Protein AF-0000000066030160 (afdb_homodimer)

Organism: Mycoplasma pneumoniae (strain ATCC 29342 / M129 / Subtype 1) (NCBI:txid272634)

InterPro domains:
  IPR013785 Aldolase-type TIM barrel [G3DSA:3.20.20.70] (167-427)
  IPR016471 Nicotinamide phosphoribosyl transferase [NF006629] (10-442)
  IPR016471 Nicotinamide phosphoribosyl transferase [PIRSF005943] (7-440)
  IPR016471 Nicotinamide phosphoribosyl transferase [PTHR43816] (10-441)
  IPR036068 Nicotinate phosphoribosyltransferase-like, C-terminal [SSF51690] (199-441)
  IPR041525 Nicotinate/nicotinamide phosphoribosyltransferase [PF04095] (201-445)

Radius of gyration: 29.23 Å; Cα contacts (8 Å, |Δi|>4): 1887; chains: 2; bounding box: 65×84×78 Å

Nearest PDB structures (foldseek):
  7enq-assembly1_A  TM=8.597E-01  e=4.555E-34  Homo sapiens
  8dsm-assembly2_C  TM=8.548E-01  e=3.327E-33  Homo sapiens
  2h3b-assembly1_B  TM=8.710E-01  e=1.580E-32  Mus musculus
  4o16-assembly1_A-2  TM=8.587E-01  e=4.885E-32  Homo sapiens
  6peb-assembly2_D  TM=8.563E-01  e=3.734E-32  Homo sapiens

Structure (mmCIF, N/CA/C/O backbone):
data_AF-0000000066030160-model_v1
#
loop_
_entity.id
_entity.type
_entity.pdbx_description
1 polymer 'Nicotinamide phosphoribosyltransferase'
#
loop_
_atom_site.group_PDB
_atom_site.id
_atom_site.type_symbol
_atom_site.label_atom_id
_atom_site.label_alt_id
_atom_site.label_comp_id
_atom_site.label_asym_id
_atom_site.label_entity_id
_atom_site.label_seq_id
_atom_site.pdbx_PDB_ins_code
_atom_site.Cartn_x
_atom_site.Cartn_y
_atom_site.Cartn_z
_atom_site.occupancy
_atom_site.B_iso_or_equiv
_atom_site.auth_seq_id
_atom_site.auth_comp_id
_atom_site.auth_asym_id
_atom_site.auth_atom_id
_atom_site.pdbx_PDB_model_num
ATOM 1 N N . MET A 1 1 ? 19.469 -4.781 -12.836 1 80.25 1 MET A N 1
ATOM 2 C CA . MET A 1 1 ? 19.234 -3.354 -13.031 1 80.25 1 MET A CA 1
ATOM 3 C C . MET A 1 1 ? 17.922 -2.918 -12.383 1 80.25 1 MET A C 1
ATOM 5 O O . MET A 1 1 ? 16.922 -3.625 -12.469 1 80.25 1 MET A O 1
ATOM 9 N N . VAL A 1 2 ? 17.984 -1.809 -11.648 1 89.19 2 VAL A N 1
ATOM 10 C CA . VAL A 1 2 ? 16.828 -1.254 -10.953 1 89.19 2 VAL A CA 1
ATOM 11 C C . VAL A 1 2 ? 15.961 -0.48 -11.938 1 89.19 2 VAL A C 1
ATOM 13 O O . VAL A 1 2 ? 16.469 0.258 -12.789 1 89.19 2 VAL A O 1
ATOM 16 N N . GLN A 1 3 ? 14.656 -0.771 -11.961 1 91.5 3 GLN A N 1
ATOM 17 C CA . GLN A 1 3 ? 13.688 -0.109 -12.828 1 91.5 3 GLN A CA 1
ATOM 18 C C . GLN A 1 3 ? 12.578 0.547 -12.016 1 91.5 3 GLN A C 1
ATOM 20 O O . GLN A 1 3 ? 12.023 -0.068 -11.102 1 91.5 3 GLN A O 1
ATOM 25 N N . THR A 1 4 ? 12.297 1.846 -12.32 1 92.31 4 THR A N 1
ATOM 26 C CA . THR A 1 4 ? 11.156 2.51 -11.695 1 92.31 4 THR A CA 1
ATOM 27 C C . THR A 1 4 ? 9.883 2.285 -12.508 1 92.31 4 THR A C 1
ATOM 29 O O . THR A 1 4 ? 9.953 2.014 -13.711 1 92.31 4 THR A O 1
ATOM 32 N N . PRO A 1 5 ? 8.703 2.404 -11.867 1 91.31 5 PRO A N 1
ATOM 33 C CA . PRO A 1 5 ? 7.434 2.193 -12.57 1 91.31 5 PRO A CA 1
ATOM 34 C C . PRO A 1 5 ? 7.262 3.119 -13.773 1 91.31 5 PRO A C 1
ATOM 36 O O . PRO A 1 5 ? 6.637 2.736 -14.766 1 91.31 5 PRO A O 1
ATOM 39 N N . SER A 1 6 ? 7.828 4.293 -13.711 1 92.25 6 SER A N 1
ATOM 40 C CA . SER A 1 6 ? 7.633 5.266 -14.781 1 92.25 6 SER A CA 1
ATOM 41 C C . SER A 1 6 ? 8.375 4.844 -16.047 1 92.25 6 SER A C 1
ATOM 43 O O . SER A 1 6 ? 8.094 5.355 -17.141 1 92.25 6 SER A O 1
ATOM 45 N N . GLU A 1 7 ? 9.289 3.924 -15.961 1 94.38 7 GLU A N 1
ATOM 46 C CA . GLU A 1 7 ? 10.102 3.477 -17.094 1 94.38 7 GLU A CA 1
ATOM 47 C C . GLU A 1 7 ? 9.398 2.363 -17.859 1 94.38 7 GLU A C 1
ATOM 49 O O . GLU A 1 7 ? 9.859 1.965 -18.938 1 94.38 7 GLU A O 1
ATOM 54 N N . ILE A 1 8 ? 8.297 1.891 -17.391 1 95.31 8 ILE A N 1
ATOM 55 C CA . ILE A 1 8 ? 7.566 0.798 -18.031 1 95.31 8 ILE A CA 1
ATOM 56 C C . ILE A 1 8 ? 6.551 1.363 -19.016 1 95.31 8 ILE A C 1
ATOM 58 O O . ILE A 1 8 ? 5.875 2.352 -18.719 1 95.31 8 ILE A O 1
ATOM 62 N N . ASN A 1 9 ? 6.461 0.752 -20.172 1 96.25 9 ASN A N 1
ATOM 63 C CA . ASN A 1 9 ? 5.52 1.17 -21.203 1 96.25 9 ASN A CA 1
ATOM 64 C C . ASN A 1 9 ? 4.078 1.121 -20.719 1 96.25 9 ASN A C 1
ATOM 66 O O . ASN A 1 9 ? 3.65 0.12 -20.141 1 96.25 9 ASN A O 1
ATOM 70 N N . THR A 1 10 ? 3.324 2.172 -20.969 1 96.56 10 THR A N 1
ATOM 71 C CA . THR A 1 10 ? 1.976 2.324 -20.438 1 96.56 10 THR A CA 1
ATOM 72 C C . THR A 1 10 ? 1.054 1.236 -20.984 1 96.56 10 THR A C 1
ATOM 74 O O . THR A 1 10 ? 0.198 0.722 -20.266 1 96.56 10 THR A O 1
ATOM 77 N N . HIS A 1 11 ? 1.191 0.881 -22.25 1 98.31 11 HIS A N 1
ATOM 78 C CA . HIS A 1 11 ? 0.347 -0.149 -22.844 1 98.31 11 HIS A CA 1
ATOM 79 C C . HIS A 1 11 ? 0.642 -1.519 -22.25 1 98.31 11 HIS A C 1
ATOM 81 O O . HIS A 1 11 ? -0.275 -2.307 -22 1 98.31 11 HIS A O 1
ATOM 87 N N . LEU A 1 12 ? 1.917 -1.814 -21.953 1 97.94 12 LEU A N 1
ATOM 88 C CA . LEU A 1 12 ? 2.268 -3.08 -21.328 1 97.94 12 LEU A CA 1
ATOM 89 C C . LEU A 1 12 ? 1.696 -3.158 -19.922 1 97.94 12 LEU A C 1
ATOM 91 O O . LEU A 1 12 ? 1.274 -4.227 -19.469 1 97.94 12 LEU A O 1
ATOM 95 N N . LYS A 1 13 ? 1.689 -2 -19.219 1 97.5 13 LYS A N 1
ATOM 96 C CA . LYS A 1 13 ? 1.118 -1.971 -17.875 1 97.5 13 LYS A CA 1
ATOM 97 C C . LYS A 1 13 ? -0.355 -2.367 -17.891 1 97.5 13 LYS A C 1
ATOM 99 O O . LYS A 1 13 ? -0.819 -3.094 -17.016 1 97.5 13 LYS A O 1
ATOM 104 N N . HIS A 1 14 ? -1.094 -1.895 -18.891 1 98.12 14 HIS A N 1
ATOM 105 C CA . HIS A 1 14 ? -2.521 -2.176 -18.969 1 98.12 14 HIS A CA 1
ATOM 106 C C . HIS A 1 14 ? -2.773 -3.609 -19.438 1 98.12 14 HIS A C 1
ATOM 108 O O . HIS A 1 14 ? -3.725 -4.25 -18.984 1 98.12 14 HIS A O 1
ATOM 114 N N . LEU A 1 15 ? -1.913 -4.16 -20.312 1 98.38 15 LEU A N 1
ATOM 115 C CA . LEU A 1 15 ? -2.109 -5.48 -20.891 1 98.38 15 LEU A CA 1
ATOM 116 C C . LEU A 1 15 ? -1.712 -6.574 -19.906 1 98.38 15 LEU A C 1
ATOM 118 O O . LEU A 1 15 ? -2.279 -7.668 -19.922 1 98.38 15 LEU A O 1
ATOM 122 N N . LEU A 1 16 ? -0.664 -6.203 -19.047 1 98.12 16 LEU A N 1
ATOM 123 C CA . LEU A 1 16 ? -0.058 -7.25 -18.219 1 98.12 16 LEU A CA 1
ATOM 124 C C . LEU A 1 16 ? -0.256 -6.961 -16.734 1 98.12 16 LEU A C 1
ATOM 126 O O . LEU A 1 16 ? 0.565 -7.359 -15.906 1 98.12 16 LEU A O 1
ATOM 130 N N . ALA A 1 17 ? -1.312 -6.188 -16.406 1 96.69 17 ALA A N 1
ATOM 131 C CA . ALA A 1 17 ? -1.663 -5.934 -15.008 1 96.69 17 ALA A CA 1
ATOM 132 C C . ALA A 1 17 ? -2.338 -7.152 -14.383 1 96.69 17 ALA A C 1
ATOM 134 O O . ALA A 1 17 ? -3.482 -7.074 -13.93 1 96.69 17 ALA A O 1
ATOM 135 N N . CYS A 1 18 ? -1.644 -8.25 -14.336 1 97.69 18 CYS A N 1
ATOM 136 C CA . CYS A 1 18 ? -2.148 -9.516 -13.812 1 97.69 18 CYS A CA 1
ATOM 137 C C . CYS A 1 18 ? -1.008 -10.391 -13.305 1 97.69 18 CYS A C 1
ATOM 139 O O . CYS A 1 18 ? 0.159 -10.125 -13.602 1 97.69 18 CYS A O 1
ATOM 141 N N . ASP A 1 19 ? -1.331 -11.359 -12.477 1 97.62 19 ASP A N 1
ATOM 142 C CA . ASP A 1 19 ? -0.357 -12.398 -12.141 1 97.62 19 ASP A CA 1
ATOM 143 C C . ASP A 1 19 ? 0.037 -13.195 -13.383 1 97.62 19 ASP A C 1
ATOM 145 O O . ASP A 1 19 ? -0.807 -13.492 -14.234 1 97.62 19 ASP A O 1
ATOM 149 N N . ALA A 1 20 ? 1.26 -13.594 -13.43 1 97.88 20 ALA A N 1
ATOM 150 C CA . ALA A 1 20 ? 1.822 -14.227 -14.617 1 97.88 20 ALA A CA 1
ATOM 151 C C . ALA A 1 20 ? 1.016 -15.453 -15.016 1 97.88 20 ALA A C 1
ATOM 153 O O . ALA A 1 20 ? 0.78 -15.695 -16.203 1 97.88 20 ALA A O 1
ATOM 154 N N . TYR A 1 21 ? 0.553 -16.172 -14.062 1 96.19 21 TYR A N 1
ATOM 155 C CA . TYR A 1 21 ? -0.108 -17.438 -14.359 1 96.19 21 TYR A CA 1
ATOM 156 C C . TYR A 1 21 ? -1.446 -17.203 -15.055 1 96.19 21 TYR A C 1
ATOM 158 O O . TYR A 1 21 ? -2.01 -18.125 -15.656 1 96.19 21 TYR A O 1
ATOM 166 N N . LYS A 1 22 ? -1.985 -16.016 -15.039 1 97.75 22 LYS A N 1
ATOM 167 C CA . LYS A 1 22 ? -3.229 -15.711 -15.75 1 97.75 22 LYS A CA 1
ATOM 168 C C . LYS A 1 22 ? -3.068 -15.914 -17.25 1 97.75 22 LYS A C 1
ATOM 170 O O . LYS A 1 22 ? -4.031 -16.25 -17.953 1 97.75 22 LYS A O 1
ATOM 175 N N . LEU A 1 23 ? -1.864 -15.75 -17.766 1 97.56 23 LEU A N 1
ATOM 176 C CA . LEU A 1 23 ? -1.619 -15.836 -19.203 1 97.56 23 LEU A CA 1
ATOM 177 C C . LEU A 1 23 ? -1.755 -17.281 -19.688 1 97.56 23 LEU A C 1
ATOM 179 O O . LEU A 1 23 ? -2.012 -17.516 -20.875 1 97.56 23 LEU A O 1
ATOM 183 N N . SER A 1 24 ? -1.573 -18.219 -18.781 1 96.25 24 SER A N 1
ATOM 184 C CA . SER A 1 24 ? -1.612 -19.609 -19.203 1 96.25 24 SER A CA 1
ATOM 185 C C . SER A 1 24 ? -3.02 -20.188 -19.062 1 96.25 24 SER A C 1
ATOM 187 O O . SER A 1 24 ? -3.311 -21.25 -19.609 1 96.25 24 SER A O 1
ATOM 189 N N . HIS A 1 25 ? -3.898 -19.516 -18.422 1 97.19 25 HIS A N 1
ATOM 190 C CA . HIS A 1 25 ? -5.219 -20.062 -18.125 1 97.19 25 HIS A CA 1
ATOM 191 C C . HIS A 1 25 ? -6.031 -20.234 -19.406 1 97.19 25 HIS A C 1
ATOM 193 O O . HIS A 1 25 ? -6.879 -21.125 -19.5 1 97.19 25 HIS A O 1
ATOM 199 N N . ARG A 1 26 ? -5.77 -19.453 -20.406 1 95.56 26 ARG A N 1
ATOM 200 C CA . ARG A 1 26 ? -6.438 -19.594 -21.703 1 95.56 26 ARG A CA 1
ATOM 201 C C . ARG A 1 26 ? -6.211 -20.969 -22.297 1 95.56 26 ARG A C 1
ATOM 203 O O . ARG A 1 26 ? -6.984 -21.422 -23.141 1 95.56 26 ARG A O 1
ATOM 210 N N . LEU A 1 27 ? -5.188 -21.656 -21.766 1 96.44 27 LEU A N 1
ATOM 211 C CA . LEU A 1 27 ? -4.828 -22.969 -22.297 1 96.44 27 LEU A CA 1
ATOM 212 C C . LEU A 1 27 ? -5.258 -24.078 -21.344 1 96.44 27 LEU A C 1
ATOM 214 O O . LEU A 1 27 ? -5.145 -25.266 -21.672 1 96.44 27 LEU A O 1
ATOM 218 N N . MET A 1 28 ? -5.852 -23.703 -20.203 1 97.81 28 MET A N 1
ATOM 219 C CA . MET A 1 28 ? -5.941 -24.719 -19.141 1 97.81 28 MET A CA 1
ATOM 220 C C . MET A 1 28 ? -7.391 -25.109 -18.891 1 97.81 28 MET A C 1
ATOM 222 O O . MET A 1 28 ? -7.66 -26.141 -18.266 1 97.81 28 MET A O 1
ATOM 226 N N . TYR A 1 29 ? -8.344 -24.344 -19.344 1 97.12 29 TYR A N 1
ATOM 227 C CA . TYR A 1 29 ? -9.742 -24.703 -19.156 1 97.12 29 TYR A CA 1
ATOM 228 C C . TYR A 1 29 ? -10.125 -25.891 -20.031 1 97.12 29 TYR A C 1
ATOM 230 O O . TYR A 1 29 ? -9.492 -26.141 -21.062 1 97.12 29 TYR A O 1
ATOM 238 N N . PRO A 1 30 ? -11.219 -26.625 -19.625 1 96.19 30 PRO A N 1
ATOM 239 C CA . PRO A 1 30 ? -11.68 -27.719 -20.469 1 96.19 30 PRO A CA 1
ATOM 240 C C . PRO A 1 30 ? -12.023 -27.266 -21.891 1 96.19 30 PRO A C 1
ATOM 242 O O . PRO A 1 30 ? -12.547 -26.156 -22.078 1 96.19 30 PRO A O 1
ATOM 245 N N . ASN A 1 31 ? -11.781 -28.188 -22.844 1 93.94 31 ASN A N 1
ATOM 246 C CA . ASN A 1 31 ? -11.93 -27.844 -24.25 1 93.94 31 ASN A CA 1
ATOM 247 C C . ASN A 1 31 ? -13.367 -27.484 -24.594 1 93.94 31 ASN A C 1
ATOM 249 O O . ASN A 1 31 ? -13.625 -26.75 -25.562 1 93.94 31 ASN A O 1
ATOM 253 N N . ASP A 1 32 ? -14.273 -28.031 -23.844 1 96.25 32 ASP A N 1
ATOM 254 C CA . ASP A 1 32 ? -15.688 -27.797 -24.141 1 96.25 32 ASP A CA 1
ATOM 255 C C . ASP A 1 32 ? -16.219 -26.594 -23.375 1 96.25 32 ASP A C 1
ATOM 257 O O . ASP A 1 32 ? -17.438 -26.391 -23.312 1 96.25 32 ASP A O 1
ATOM 261 N N . THR A 1 33 ? -15.336 -25.797 -22.75 1 97.69 33 THR A N 1
ATOM 262 C CA . THR A 1 33 ? -15.758 -24.594 -22.031 1 97.69 33 THR A CA 1
ATOM 263 C C . THR A 1 33 ? -16.234 -23.531 -23.016 1 97.69 33 THR A C 1
ATOM 265 O O . THR A 1 33 ? -15.531 -23.172 -23.969 1 97.69 33 THR A O 1
ATOM 268 N N . THR A 1 34 ? -17.438 -22.984 -22.828 1 98.25 34 THR A N 1
ATOM 269 C CA . THR A 1 34 ? -17.984 -21.984 -23.734 1 98.25 34 THR A CA 1
ATOM 270 C C . THR A 1 34 ? -18.234 -20.672 -23 1 98.25 34 THR A C 1
ATOM 272 O O . THR A 1 34 ? -18.453 -19.641 -23.641 1 98.25 34 THR A O 1
ATOM 275 N N . ASN A 1 35 ? -18.234 -20.672 -21.703 1 98.31 35 ASN A N 1
ATOM 276 C CA . ASN A 1 35 ? -18.391 -19.469 -20.906 1 98.31 35 ASN A CA 1
ATOM 277 C C . ASN A 1 35 ? -17.969 -19.703 -19.453 1 98.31 35 ASN A C 1
ATOM 279 O O . ASN A 1 35 ? -17.766 -20.844 -19.031 1 98.31 35 ASN A O 1
ATOM 283 N N . LEU A 1 36 ? -17.688 -18.719 -18.75 1 98.38 36 LEU A N 1
ATOM 284 C CA . LEU A 1 36 ? -17.359 -18.719 -17.328 1 98.38 36 LEU A CA 1
ATOM 285 C C . LEU A 1 36 ? -18.188 -17.688 -16.578 1 98.38 36 LEU A C 1
ATOM 287 O O . LEU A 1 36 ? -18.766 -16.797 -17.188 1 98.38 36 LEU A O 1
ATOM 291 N N . TYR A 1 37 ? -18.359 -17.828 -15.32 1 98.25 37 TYR A N 1
ATOM 292 C CA . TYR A 1 37 ? -19.031 -16.891 -14.406 1 98.25 37 TYR A CA 1
ATOM 293 C C . TYR A 1 37 ? -18.219 -16.703 -13.133 1 98.25 37 TYR A C 1
ATOM 295 O O . TYR A 1 37 ? -18.031 -17.641 -12.359 1 98.25 37 TYR A O 1
ATOM 303 N N . SER A 1 38 ? -17.688 -15.508 -12.969 1 98 38 SER A N 1
ATOM 304 C CA . SER A 1 38 ? -16.875 -15.195 -11.797 1 98 38 SER A CA 1
ATOM 305 C C . SER A 1 38 ? -17.562 -14.148 -10.914 1 98 38 SER A C 1
ATOM 307 O O . SER A 1 38 ? -18.391 -13.375 -11.398 1 98 38 SER A O 1
ATOM 309 N N . CYS A 1 39 ? -17.219 -14.164 -9.672 1 97.62 39 CYS A N 1
ATOM 310 C CA . CYS A 1 39 ? -17.875 -13.289 -8.703 1 97.62 39 CYS A CA 1
ATOM 311 C C . CYS A 1 39 ? -16.859 -12.734 -7.703 1 97.62 39 CYS A C 1
ATOM 313 O O . CYS A 1 39 ? -16.016 -13.469 -7.195 1 97.62 39 CYS A O 1
ATOM 315 N N . LEU A 1 40 ? -16.906 -11.406 -7.543 1 97.88 40 LEU A N 1
ATOM 316 C CA . LEU A 1 40 ? -16.172 -10.734 -6.473 1 97.88 40 LEU A CA 1
ATOM 317 C C . LEU A 1 40 ? -17.016 -10.641 -5.211 1 97.88 40 LEU A C 1
ATOM 319 O O . LEU A 1 40 ? -18.188 -10.242 -5.27 1 97.88 40 LEU A O 1
ATOM 323 N N . THR A 1 41 ? -16.484 -11.047 -4.082 1 96.44 41 THR A N 1
ATOM 324 C CA . THR A 1 41 ? -17.156 -10.961 -2.791 1 96.44 41 THR A CA 1
ATOM 325 C C . THR A 1 41 ? -16.172 -10.555 -1.698 1 96.44 41 THR A C 1
ATOM 327 O O . THR A 1 41 ? -14.953 -10.578 -1.909 1 96.44 41 THR A O 1
ATOM 330 N N . ALA A 1 42 ? -16.656 -10.086 -0.641 1 95.56 42 ALA A N 1
ATOM 331 C CA . ALA A 1 42 ? -15.914 -9.961 0.614 1 95.56 42 ALA A CA 1
ATOM 332 C C . ALA A 1 42 ? -16.375 -11.008 1.626 1 95.56 42 ALA A C 1
ATOM 334 O O . ALA A 1 42 ? -17.547 -11.047 2.008 1 95.56 42 ALA A O 1
ATOM 335 N N . ARG A 1 43 ? -15.516 -11.828 2.104 1 91.94 43 ARG A N 1
ATOM 336 C CA . ARG A 1 43 ? -15.906 -12.984 2.896 1 91.94 43 ARG A CA 1
ATOM 337 C C . ARG A 1 43 ? -15.891 -12.664 4.387 1 91.94 43 ARG A C 1
ATOM 339 O O . ARG A 1 43 ? -16.469 -13.398 5.195 1 91.94 43 ARG A O 1
ATOM 346 N N . GLY A 1 44 ? -15.289 -11.672 4.742 1 89.62 44 GLY A N 1
ATOM 347 C CA . GLY A 1 44 ? -15 -11.422 6.145 1 89.62 44 GLY A CA 1
ATOM 348 C C . GLY A 1 44 ? -13.578 -11.805 6.531 1 89.62 44 GLY A C 1
ATOM 349 O O . GLY A 1 44 ? -13 -12.719 5.957 1 89.62 44 GLY A O 1
ATOM 350 N N . GLY A 1 45 ? -12.969 -10.984 7.363 1 79.81 45 GLY A N 1
ATOM 351 C CA . GLY A 1 45 ? -11.562 -11.273 7.59 1 79.81 45 GLY A CA 1
ATOM 352 C C . GLY A 1 45 ? -11.086 -10.875 8.969 1 79.81 45 GLY A C 1
ATOM 353 O O . GLY A 1 45 ? -11.828 -11 9.953 1 79.81 45 GLY A O 1
ATOM 354 N N . ARG A 1 46 ? -9.93 -10.523 9 1 75.88 46 ARG A N 1
ATOM 355 C CA . ARG A 1 46 ? -9.156 -10.297 10.219 1 75.88 46 ARG A CA 1
ATOM 356 C C . ARG A 1 46 ? -9.523 -8.969 10.859 1 75.88 46 ARG A C 1
ATOM 358 O O . ARG A 1 46 ? -9.133 -8.695 12 1 75.88 46 ARG A O 1
ATOM 365 N N . GLY A 1 47 ? -10.344 -8.219 10.102 1 82.25 47 GLY A N 1
ATOM 366 C CA . GLY A 1 47 ? -10.617 -6.883 10.602 1 82.25 47 GLY A CA 1
ATOM 367 C C . GLY A 1 47 ? -11.664 -6.859 11.703 1 82.25 47 GLY A C 1
ATOM 368 O O . GLY A 1 47 ? -11.797 -5.863 12.422 1 82.25 47 GLY A O 1
ATOM 369 N N . GLY A 1 48 ? -12.445 -7.867 11.773 1 85.56 48 GLY A N 1
ATOM 370 C CA . GLY A 1 48 ? -13.422 -7.965 12.852 1 85.56 48 GLY A CA 1
ATOM 371 C C . GLY A 1 48 ? -14.633 -7.07 12.641 1 85.56 48 GLY A C 1
ATOM 372 O O . GLY A 1 48 ? -15.297 -6.68 13.602 1 85.56 48 GLY A O 1
ATOM 373 N N . PHE A 1 49 ? -14.898 -6.641 11.438 1 91.88 49 PHE A N 1
ATOM 374 C CA . PHE A 1 49 ? -16.062 -5.816 11.125 1 91.88 49 PHE A CA 1
ATOM 375 C C . PHE A 1 49 ? -17.312 -6.676 11 1 91.88 49 PHE A C 1
ATOM 377 O O . PHE A 1 49 ? -17.281 -7.742 10.383 1 91.88 49 PHE A O 1
ATOM 384 N N . PRO A 1 50 ? -18.391 -6.293 11.648 1 89.56 50 PRO A N 1
ATOM 385 C CA . PRO A 1 50 ? -19.625 -7.062 11.484 1 89.56 50 PRO A CA 1
ATOM 386 C C . PRO A 1 50 ? -20.188 -6.992 10.07 1 89.56 50 PRO A C 1
ATOM 388 O O . PRO A 1 50 ? -20.891 -7.902 9.641 1 89.56 50 PRO A O 1
ATOM 391 N N . ASN A 1 51 ? -20.016 -5.922 9.391 1 92.06 51 ASN A N 1
ATOM 392 C CA . ASN A 1 51 ? -20.359 -5.645 8.008 1 92.06 51 ASN A CA 1
ATOM 393 C C . ASN A 1 51 ? -19.328 -4.738 7.34 1 92.06 51 ASN A C 1
ATOM 395 O O . ASN A 1 51 ? -18.328 -4.375 7.957 1 92.06 51 ASN A O 1
ATOM 399 N N . PHE A 1 52 ? -19.469 -4.578 6.039 1 95.25 52 PHE A N 1
ATOM 400 C CA . PHE A 1 52 ? -18.547 -3.691 5.348 1 95.25 52 PHE A CA 1
ATOM 401 C C . PHE A 1 52 ? -19.297 -2.74 4.422 1 95.25 52 PHE A C 1
ATOM 403 O O . PHE A 1 52 ? -20.438 -3.002 4.047 1 95.25 52 PHE A O 1
ATOM 410 N N . VAL A 1 53 ? -18.703 -1.602 4.184 1 96.81 53 VAL A N 1
ATOM 411 C CA . VAL A 1 53 ? -19.281 -0.602 3.297 1 96.81 53 VAL A CA 1
ATOM 412 C C . VAL A 1 53 ? -18.828 -0.845 1.862 1 96.81 53 VAL A C 1
ATOM 414 O O . VAL A 1 53 ? -17.641 -1.101 1.618 1 96.81 53 VAL A O 1
ATOM 417 N N . TRP A 1 54 ? -19.766 -0.871 0.952 1 97.12 54 TRP A N 1
ATOM 418 C CA . TRP A 1 54 ? -19.531 -1.055 -0.476 1 97.12 54 TRP A CA 1
ATOM 419 C C . TRP A 1 54 ? -20.016 0.158 -1.269 1 97.12 54 TRP A C 1
ATOM 421 O O . TRP A 1 54 ? -21.172 0.556 -1.169 1 97.12 54 TRP A O 1
ATOM 431 N N . ASN A 1 55 ? -19.094 0.802 -1.966 1 96.69 55 ASN A N 1
ATOM 432 C CA . ASN A 1 55 ? -19.438 1.877 -2.891 1 96.69 55 ASN A CA 1
ATOM 433 C C . ASN A 1 55 ? -19.375 1.408 -4.344 1 96.69 55 ASN A C 1
ATOM 435 O O . ASN A 1 55 ? -18.297 1.367 -4.941 1 96.69 55 ASN A O 1
ATOM 439 N N . HIS A 1 56 ? -20.516 1.148 -4.941 1 97 56 HIS A N 1
ATOM 440 C CA . HIS A 1 56 ? -20.578 0.553 -6.273 1 97 56 HIS A CA 1
ATOM 441 C C . HIS A 1 56 ? -20.125 1.543 -7.34 1 97 56 HIS A C 1
ATOM 443 O O . HIS A 1 56 ? -19.688 1.141 -8.414 1 97 56 HIS A O 1
ATOM 449 N N . GLU A 1 57 ? -20.234 2.84 -7.086 1 96.06 57 GLU A N 1
ATOM 450 C CA . GLU A 1 57 ? -19.828 3.832 -8.078 1 96.06 57 GLU A CA 1
ATOM 451 C C . GLU A 1 57 ? -18.312 3.809 -8.289 1 96.06 57 GLU A C 1
ATOM 453 O O . GLU A 1 57 ? -17.844 3.936 -9.422 1 96.06 57 GLU A O 1
ATOM 458 N N . PHE A 1 58 ? -17.656 3.699 -7.148 1 96.69 58 PHE A N 1
ATOM 459 C CA . PHE A 1 58 ? -16.203 3.604 -7.258 1 96.69 58 PHE A CA 1
ATOM 460 C C . PHE A 1 58 ? -15.805 2.357 -8.039 1 96.69 58 PHE A C 1
ATOM 462 O O . PHE A 1 58 ? -14.977 2.432 -8.953 1 96.69 58 PHE A O 1
ATOM 469 N N . ALA A 1 59 ? -16.359 1.176 -7.699 1 97.31 59 ALA A N 1
ATOM 470 C CA . ALA A 1 59 ? -16.047 -0.087 -8.367 1 97.31 59 ALA A CA 1
ATOM 471 C C . ALA A 1 59 ? -16.375 -0.017 -9.852 1 97.31 59 ALA A C 1
ATOM 473 O O . ALA A 1 59 ? -15.602 -0.501 -10.688 1 97.31 59 ALA A O 1
ATOM 474 N N . LYS A 1 60 ? -17.484 0.59 -10.141 1 97.75 60 LYS A N 1
ATOM 475 C CA . LYS A 1 60 ? -17.891 0.752 -11.531 1 97.75 60 LYS A CA 1
ATOM 476 C C . LYS A 1 60 ? -16.844 1.548 -12.312 1 97.75 60 LYS A C 1
ATOM 478 O O . LYS A 1 60 ? -16.438 1.141 -13.406 1 97.75 60 LYS A O 1
ATOM 483 N N . LYS A 1 61 ? -16.406 2.656 -11.766 1 97.56 61 LYS A N 1
ATOM 484 C CA . LYS A 1 61 ? -15.414 3.492 -12.43 1 97.56 61 LYS A CA 1
ATOM 485 C C . LYS A 1 61 ? -14.117 2.721 -12.664 1 97.56 61 LYS A C 1
ATOM 487 O O . LYS A 1 61 ? -13.508 2.83 -13.734 1 97.56 61 LYS A O 1
ATOM 492 N N . ILE A 1 62 ? -13.711 1.948 -11.688 1 97.94 62 ILE A N 1
ATOM 493 C CA . ILE A 1 62 ? -12.477 1.173 -11.789 1 97.94 62 ILE A CA 1
ATOM 494 C C . ILE A 1 62 ? -12.609 0.141 -12.906 1 97.94 62 ILE A C 1
ATOM 496 O O . ILE A 1 62 ? -11.711 -0.001 -13.734 1 97.94 62 ILE A O 1
ATOM 500 N N . ILE A 1 63 ? -13.711 -0.585 -12.922 1 98.44 63 ILE A N 1
ATOM 501 C CA . ILE A 1 63 ? -13.914 -1.644 -13.906 1 98.44 63 ILE A CA 1
ATOM 502 C C . ILE A 1 63 ? -13.906 -1.049 -15.312 1 98.44 63 ILE A C 1
ATOM 504 O O . ILE A 1 63 ? -13.219 -1.555 -16.203 1 98.44 63 ILE A O 1
ATOM 508 N N . LEU A 1 64 ? -14.617 0.029 -15.469 1 98.31 64 LEU A N 1
ATOM 509 C CA . LEU A 1 64 ? -14.703 0.663 -16.781 1 98.31 64 LEU A CA 1
ATOM 510 C C . LEU A 1 64 ? -13.344 1.211 -17.203 1 98.31 64 LEU A C 1
ATOM 512 O O . LEU A 1 64 ? -12.977 1.127 -18.391 1 98.31 64 LEU A O 1
ATOM 516 N N . GLU A 1 65 ? -12.633 1.777 -16.266 1 97.81 65 GLU A N 1
ATOM 517 C CA . GLU A 1 65 ? -11.289 2.279 -16.562 1 97.81 65 GLU A CA 1
ATOM 518 C C . GLU A 1 65 ? -10.352 1.144 -16.953 1 97.81 65 GLU A C 1
ATOM 520 O O . GLU A 1 65 ? -9.602 1.262 -17.922 1 97.81 65 GLU A O 1
ATOM 525 N N . VAL A 1 66 ? -10.383 0.052 -16.234 1 98.25 66 VAL A N 1
ATOM 526 C CA . VAL A 1 66 ? -9.523 -1.098 -16.5 1 98.25 66 VAL A CA 1
ATOM 527 C C . VAL A 1 66 ? -9.836 -1.668 -17.875 1 98.25 66 VAL A C 1
ATOM 529 O O . VAL A 1 66 ? -8.93 -1.905 -18.688 1 98.25 66 VAL A O 1
ATOM 532 N N . PHE A 1 67 ? -11.125 -1.848 -18.156 1 98.62 67 PHE A N 1
ATOM 533 C CA . PHE A 1 67 ? -11.539 -2.4 -19.438 1 98.62 67 PHE A CA 1
ATOM 534 C C . PHE A 1 67 ? -11.172 -1.457 -20.578 1 98.62 67 PHE A C 1
ATOM 536 O O . PHE A 1 67 ? -10.648 -1.893 -21.609 1 98.62 67 PHE A O 1
ATOM 543 N N . GLY A 1 68 ? -11.477 -0.178 -20.328 1 98.44 68 GLY A N 1
ATOM 544 C CA . GLY A 1 68 ? -11.156 0.801 -21.359 1 98.44 68 GLY A CA 1
ATOM 545 C C . GLY A 1 68 ? -9.672 0.854 -21.688 1 98.44 68 GLY A C 1
ATOM 546 O O . GLY A 1 68 ? -9.297 0.829 -22.875 1 98.44 68 GLY A O 1
ATOM 547 N N . ASN A 1 69 ? -8.844 0.938 -20.688 1 98.25 69 ASN A N 1
ATOM 548 C CA . ASN A 1 69 ? -7.395 0.97 -20.859 1 98.25 69 ASN A CA 1
ATOM 549 C C . ASN A 1 69 ? -6.883 -0.305 -21.531 1 98.25 69 ASN A C 1
ATOM 551 O O . ASN A 1 69 ? -5.984 -0.254 -22.375 1 98.25 69 ASN A O 1
ATOM 555 N N . PHE A 1 70 ? -7.402 -1.42 -21.109 1 98.62 70 PHE A N 1
ATOM 556 C CA . PHE A 1 70 ? -7.027 -2.697 -21.688 1 98.62 70 PHE A CA 1
ATOM 557 C C . PHE A 1 70 ? -7.367 -2.732 -23.172 1 98.62 70 PHE A C 1
ATOM 559 O O . PHE A 1 70 ? -6.527 -3.092 -24 1 98.62 70 PHE A O 1
ATOM 566 N N . CYS A 1 71 ? -8.594 -2.34 -23.531 1 98.69 71 CYS A N 1
ATOM 567 C CA . CYS A 1 71 ? -9.031 -2.33 -24.922 1 98.69 71 CYS A CA 1
ATOM 568 C C . CYS A 1 71 ? -8.141 -1.423 -25.766 1 98.69 71 CYS A C 1
ATOM 570 O O . CYS A 1 71 ? -7.715 -1.803 -26.859 1 98.69 71 CYS A O 1
ATOM 572 N N . ASP A 1 72 ? -7.871 -0.248 -25.219 1 98.56 72 ASP A N 1
ATOM 573 C CA . ASP A 1 72 ? -7.008 0.689 -25.922 1 98.56 72 ASP A CA 1
ATOM 574 C C . ASP A 1 72 ? -5.637 0.075 -26.203 1 98.56 72 ASP A C 1
ATOM 576 O O . ASP A 1 72 ? -5.078 0.241 -27.281 1 98.56 72 ASP A O 1
ATOM 580 N N . SER A 1 73 ? -5.133 -0.619 -25.266 1 98.75 73 SER A N 1
ATOM 581 C CA . SER A 1 73 ? -3.797 -1.194 -25.391 1 98.75 73 SER A CA 1
ATOM 582 C C . SER A 1 73 ? -3.799 -2.412 -26.297 1 98.75 73 SER A C 1
ATOM 584 O O . SER A 1 73 ? -2.82 -2.664 -27.016 1 98.75 73 SER A O 1
ATOM 586 N N . VAL A 1 74 ? -4.867 -3.199 -26.281 1 98.81 74 VAL A N 1
ATOM 587 C CA . VAL A 1 74 ? -5.016 -4.309 -27.219 1 98.81 74 VAL A CA 1
ATOM 588 C C . VAL A 1 74 ? -4.973 -3.783 -28.656 1 98.81 74 VAL A C 1
ATOM 590 O O . VAL A 1 74 ? -4.254 -4.328 -29.5 1 98.81 74 VAL A O 1
ATOM 593 N N . LEU A 1 75 ? -5.723 -2.738 -28.922 1 98.75 75 LEU A N 1
ATOM 594 C CA . LEU A 1 75 ? -5.75 -2.141 -30.25 1 98.75 75 LEU A CA 1
ATOM 595 C C . LEU A 1 75 ? -4.387 -1.561 -30.609 1 98.75 75 LEU A C 1
ATOM 597 O O . LEU A 1 75 ? -3.961 -1.646 -31.766 1 98.75 75 LEU A O 1
ATOM 601 N N . ALA A 1 76 ? -3.684 -1.035 -29.609 1 98.62 76 ALA A N 1
ATOM 602 C CA . ALA A 1 76 ? -2.367 -0.447 -29.828 1 98.62 76 ALA A CA 1
ATOM 603 C C . ALA A 1 76 ? -1.36 -1.507 -30.266 1 98.62 76 ALA A C 1
ATOM 605 O O . ALA A 1 76 ? -0.499 -1.243 -31.109 1 98.62 76 ALA A O 1
ATOM 606 N N . VAL A 1 77 ? -1.447 -2.66 -29.75 1 98.19 77 VAL A N 1
ATOM 607 C CA . VAL A 1 77 ? -0.522 -3.744 -30.062 1 98.19 77 VAL A CA 1
ATOM 608 C C . VAL A 1 77 ? -0.641 -4.105 -31.547 1 98.19 77 VAL A C 1
ATOM 610 O O . VAL A 1 77 ? 0.368 -4.336 -32.219 1 98.19 77 VAL A O 1
ATOM 613 N N . GLN A 1 78 ? -1.788 -4.188 -32.031 1 96.81 78 GLN A N 1
ATOM 614 C CA . GLN A 1 78 ? -2.002 -4.547 -33.406 1 96.81 78 GLN A CA 1
ATOM 615 C C . GLN A 1 78 ? -1.499 -3.451 -34.344 1 96.81 78 GLN A C 1
ATOM 617 O O . GLN A 1 78 ? -1.009 -3.738 -35.438 1 96.81 78 GLN A O 1
ATOM 622 N N . ASN A 1 79 ? -1.575 -2.205 -33.906 1 97.38 79 ASN A N 1
ATOM 623 C CA . ASN A 1 79 ? -1.24 -1.066 -34.781 1 97.38 79 ASN A CA 1
ATOM 624 C C . ASN A 1 79 ? 0.239 -0.707 -34.656 1 97.38 79 ASN A C 1
ATOM 626 O O . ASN A 1 79 ? 0.751 0.068 -35.469 1 97.38 79 ASN A O 1
ATOM 630 N N . ASP A 1 80 ? 0.97 -1.23 -33.719 1 98.25 80 ASP A N 1
ATOM 631 C CA . ASP A 1 80 ? 2.365 -0.883 -33.469 1 98.25 80 ASP A CA 1
ATOM 632 C C . ASP A 1 80 ? 3.232 -2.135 -33.375 1 98.25 80 ASP A C 1
ATOM 634 O O . ASP A 1 80 ? 3.367 -2.709 -32.281 1 98.25 80 ASP A O 1
ATOM 638 N N . PRO A 1 81 ? 3.928 -2.469 -34.438 1 97.75 81 PRO A N 1
ATOM 639 C CA . PRO A 1 81 ? 4.762 -3.674 -34.406 1 97.75 81 PRO A CA 1
ATOM 640 C C . PRO A 1 81 ? 5.809 -3.658 -33.312 1 97.75 81 PRO A C 1
ATOM 642 O O . PRO A 1 81 ? 6.168 -4.711 -32.781 1 97.75 81 PRO A O 1
ATOM 645 N N . GLY A 1 82 ? 6.359 -2.535 -33.031 1 98.31 82 GLY A N 1
ATOM 646 C CA . GLY A 1 82 ? 7.301 -2.424 -31.922 1 98.31 82 GLY A CA 1
ATOM 647 C C . GLY A 1 82 ? 6.703 -2.803 -30.578 1 98.31 82 GLY A C 1
ATOM 648 O O . GLY A 1 82 ? 7.355 -3.457 -29.766 1 98.31 82 GLY A O 1
ATOM 649 N N . LEU A 1 83 ? 5.473 -2.355 -30.406 1 98.44 83 LEU A N 1
ATOM 650 C CA . LEU A 1 83 ? 4.773 -2.695 -29.172 1 98.44 83 LEU A CA 1
ATOM 651 C C . LEU A 1 83 ? 4.461 -4.188 -29.109 1 98.44 83 LEU A C 1
ATOM 653 O O . LEU A 1 83 ? 4.578 -4.812 -28.062 1 98.44 83 LEU A O 1
ATOM 657 N N . ALA A 1 84 ? 4.047 -4.777 -30.219 1 98.69 84 ALA A N 1
ATOM 658 C CA . ALA A 1 84 ? 3.797 -6.215 -30.297 1 98.69 84 ALA A CA 1
ATOM 659 C C . ALA A 1 84 ? 5.051 -7.012 -29.953 1 98.69 84 ALA A C 1
ATOM 661 O O . ALA A 1 84 ? 4.98 -8.008 -29.234 1 98.69 84 ALA A O 1
ATOM 662 N N . GLN A 1 85 ? 6.133 -6.539 -30.484 1 98.56 85 GLN A N 1
ATOM 663 C CA . GLN A 1 85 ? 7.402 -7.203 -30.203 1 98.56 85 GLN A CA 1
ATOM 664 C C . GLN A 1 85 ? 7.777 -7.078 -28.734 1 98.56 85 GLN A C 1
ATOM 666 O O . GLN A 1 85 ? 8.266 -8.031 -28.125 1 98.56 85 GLN A O 1
ATOM 671 N N . ALA A 1 86 ? 7.598 -5.883 -28.141 1 97.94 86 ALA A N 1
ATOM 672 C CA . ALA A 1 86 ? 7.887 -5.664 -26.734 1 97.94 86 ALA A CA 1
ATOM 673 C C . ALA A 1 86 ? 7.047 -6.586 -25.859 1 97.94 86 ALA A C 1
ATOM 675 O O . ALA A 1 86 ? 7.535 -7.113 -24.844 1 97.94 86 ALA A O 1
ATOM 676 N N . LEU A 1 87 ? 5.789 -6.738 -26.219 1 98.44 87 LEU A N 1
ATOM 677 C CA . LEU A 1 87 ? 4.906 -7.652 -25.5 1 98.44 87 LEU A CA 1
ATOM 678 C C . LEU A 1 87 ? 5.426 -9.086 -25.578 1 98.44 87 LEU A C 1
ATOM 680 O O . LEU A 1 87 ? 5.531 -9.766 -24.547 1 98.44 87 LEU A O 1
ATOM 684 N N . THR A 1 88 ? 5.773 -9.516 -26.797 1 98.62 88 THR A N 1
ATOM 685 C CA . THR A 1 88 ? 6.309 -10.852 -27.016 1 98.62 88 THR A CA 1
ATOM 686 C C . THR A 1 88 ? 7.582 -11.07 -26.203 1 98.62 88 THR A C 1
ATOM 688 O O . THR A 1 88 ? 7.734 -12.094 -25.531 1 98.62 88 THR A O 1
ATOM 691 N N . ASP A 1 89 ? 8.453 -10.102 -26.25 1 97.94 89 ASP A N 1
ATOM 692 C CA . ASP A 1 89 ? 9.742 -10.203 -25.562 1 97.94 89 ASP A CA 1
ATOM 693 C C . ASP A 1 89 ? 9.547 -10.312 -24.062 1 97.94 89 ASP A C 1
ATOM 695 O O . ASP A 1 89 ? 10.211 -11.117 -23.391 1 97.94 89 ASP A O 1
ATOM 699 N N . LYS A 1 90 ? 8.688 -9.516 -23.5 1 97.75 90 LYS A N 1
ATOM 700 C CA . LYS A 1 90 ? 8.469 -9.523 -22.062 1 97.75 90 LYS A CA 1
ATOM 701 C C . LYS A 1 90 ? 7.887 -10.859 -21.594 1 97.75 90 LYS A C 1
ATOM 703 O O . LYS A 1 90 ? 8.359 -11.445 -20.625 1 97.75 90 LYS A O 1
ATOM 708 N N . VAL A 1 91 ? 6.879 -11.352 -22.281 1 98.12 91 VAL A N 1
ATOM 709 C CA . VAL A 1 91 ? 6.258 -12.625 -21.938 1 98.12 91 VAL A CA 1
ATOM 710 C C . VAL A 1 91 ? 7.27 -13.758 -22.109 1 98.12 91 VAL A C 1
ATOM 712 O O . VAL A 1 91 ? 7.34 -14.664 -21.266 1 98.12 91 VAL A O 1
ATOM 715 N N . THR A 1 92 ? 8.062 -13.672 -23.219 1 98 92 THR A N 1
ATOM 716 C CA . THR A 1 92 ? 9.102 -14.656 -23.453 1 98 92 THR A CA 1
ATOM 717 C C . THR A 1 92 ? 10.109 -14.68 -22.312 1 98 92 THR A C 1
ATOM 719 O O . THR A 1 92 ? 10.508 -15.75 -21.844 1 98 92 THR A O 1
ATOM 722 N N . THR A 1 93 ? 10.492 -13.531 -21.891 1 97.25 93 THR A N 1
ATOM 723 C CA . THR A 1 93 ? 11.469 -13.43 -20.812 1 97.25 93 THR A CA 1
ATOM 724 C C . THR A 1 93 ? 10.922 -14.039 -19.531 1 97.25 93 THR A C 1
ATOM 726 O O . THR A 1 93 ? 11.617 -14.797 -18.844 1 97.25 93 THR A O 1
ATOM 729 N N . VAL A 1 94 ? 9.719 -13.797 -19.172 1 97.88 94 VAL A N 1
ATOM 730 C CA . VAL A 1 94 ? 9.117 -14.219 -17.906 1 97.88 94 VAL A CA 1
ATOM 731 C C . VAL A 1 94 ? 8.914 -15.727 -17.906 1 97.88 94 VAL A C 1
ATOM 733 O O . VAL A 1 94 ? 9.195 -16.406 -16.906 1 97.88 94 VAL A O 1
ATOM 736 N N . PHE A 1 95 ? 8.555 -16.312 -19.047 1 97.44 95 PHE A N 1
ATOM 737 C CA . PHE A 1 95 ? 8.203 -17.719 -19.078 1 97.44 95 PHE A CA 1
ATOM 738 C C . PHE A 1 95 ? 9.328 -18.562 -19.672 1 97.44 95 PHE A C 1
ATOM 740 O O . PHE A 1 95 ? 9.297 -19.781 -19.609 1 97.44 95 PHE A O 1
ATOM 747 N N . GLY A 1 96 ? 10.344 -17.859 -20.266 1 96.06 96 GLY A N 1
ATOM 748 C CA . GLY A 1 96 ? 11.461 -18.562 -20.891 1 96.06 96 GLY A CA 1
ATOM 749 C C . GLY A 1 96 ? 11.047 -19.375 -22.094 1 96.06 96 GLY A C 1
ATOM 750 O O . GLY A 1 96 ? 11.602 -20.453 -22.344 1 96.06 96 GLY A O 1
ATOM 751 N N . ASP A 1 97 ? 10.039 -18.938 -22.781 1 96.88 97 ASP A N 1
ATOM 752 C CA . ASP A 1 97 ? 9.445 -19.688 -23.891 1 96.88 97 ASP A CA 1
ATOM 753 C C . ASP A 1 97 ? 9 -18.75 -25.016 1 96.88 97 ASP A C 1
ATOM 755 O O . ASP A 1 97 ? 7.891 -18.219 -24.984 1 96.88 97 ASP A O 1
ATOM 759 N N . PRO A 1 98 ? 9.797 -18.609 -26.047 1 97.62 98 PRO A N 1
ATOM 760 C CA . PRO A 1 98 ? 9.461 -17.703 -27.156 1 97.62 98 PRO A CA 1
ATOM 761 C C . PRO A 1 98 ? 8.125 -18.047 -27.812 1 97.62 98 PRO A C 1
ATOM 763 O O . PRO A 1 98 ? 7.391 -17.156 -28.234 1 97.62 98 PRO A O 1
ATOM 766 N N . GLN A 1 99 ? 7.879 -19.328 -27.906 1 97.25 99 GLN A N 1
ATOM 767 C CA . GLN A 1 99 ? 6.625 -19.75 -28.531 1 97.25 99 GLN A CA 1
ATOM 768 C C . GLN A 1 99 ? 5.426 -19.297 -27.703 1 97.25 99 GLN A C 1
ATOM 770 O O . GLN A 1 99 ? 4.418 -18.844 -28.25 1 97.25 99 GLN A O 1
ATOM 775 N N . PHE A 1 100 ? 5.539 -19.406 -26.422 1 97.44 100 PHE A N 1
ATOM 776 C CA . PHE A 1 100 ? 4.473 -18.969 -25.531 1 97.44 100 PHE A CA 1
ATOM 777 C C . PHE A 1 100 ? 4.238 -17.469 -25.688 1 97.44 100 PHE A C 1
ATOM 779 O O . PHE A 1 100 ? 3.092 -17.016 -25.75 1 97.44 100 PHE A O 1
ATOM 786 N N . GLY A 1 101 ? 5.336 -16.703 -25.75 1 98 101 GLY A N 1
ATOM 787 C CA . GLY A 1 101 ? 5.23 -15.258 -25.922 1 98 101 GLY A CA 1
ATOM 788 C C . GLY A 1 101 ? 4.574 -14.867 -27.234 1 98 101 GLY A C 1
ATOM 789 O O . GLY A 1 101 ? 3.695 -14 -27.266 1 98 101 GLY A O 1
ATOM 790 N N . LEU A 1 102 ? 4.984 -15.516 -28.281 1 98.31 102 LEU A N 1
ATOM 791 C CA . LEU A 1 102 ? 4.434 -15.234 -29.609 1 98.31 102 LEU A CA 1
ATOM 792 C C . LEU A 1 102 ? 2.949 -15.57 -29.656 1 98.31 102 LEU A C 1
ATOM 794 O O . LEU A 1 102 ? 2.15 -14.789 -30.188 1 98.31 102 LEU A O 1
ATOM 798 N N . GLU A 1 103 ? 2.623 -16.734 -29.109 1 97.88 103 GLU A N 1
ATOM 799 C CA . GLU A 1 103 ? 1.231 -17.188 -29.125 1 97.88 103 GLU A CA 1
ATOM 800 C C . GLU A 1 103 ? 0.343 -16.219 -28.344 1 97.88 103 GLU A C 1
ATOM 802 O O . GLU A 1 103 ? -0.794 -15.953 -28.734 1 97.88 103 GLU A O 1
ATOM 807 N N . PHE A 1 104 ? 0.839 -15.742 -27.234 1 98.31 104 PHE A N 1
ATOM 808 C CA . PHE A 1 104 ? 0.063 -14.781 -26.453 1 98.31 104 PHE A CA 1
ATOM 809 C C . PHE A 1 104 ? -0.179 -13.508 -27.25 1 98.31 104 PHE A C 1
ATOM 811 O O . PHE A 1 104 ? -1.303 -13 -27.297 1 98.31 104 PHE A O 1
ATOM 818 N N . THR A 1 105 ? 0.827 -12.961 -27.875 1 98.69 105 THR A N 1
ATOM 819 C CA . THR A 1 105 ? 0.705 -11.75 -28.672 1 98.69 105 THR A CA 1
ATOM 820 C C . THR A 1 105 ? -0.277 -11.969 -29.828 1 98.69 105 THR A C 1
ATOM 822 O O . THR A 1 105 ? -1.076 -11.086 -30.141 1 98.69 105 THR A O 1
ATOM 825 N N . GLN A 1 106 ? -0.227 -13.164 -30.406 1 98.19 106 GLN A N 1
ATOM 826 C CA . GLN A 1 106 ? -1.167 -13.492 -31.484 1 98.19 106 GLN A CA 1
ATOM 827 C C . GLN A 1 106 ? -2.602 -13.508 -30.969 1 98.19 106 GLN A C 1
ATOM 829 O O . GLN A 1 106 ? -3.521 -13.062 -31.656 1 98.19 106 GLN A O 1
ATOM 834 N N . HIS A 1 107 ? -2.732 -14.047 -29.812 1 98.12 107 HIS A N 1
ATOM 835 C CA . HIS A 1 107 ? -4.055 -14.07 -29.203 1 98.12 107 HIS A CA 1
ATOM 836 C C . HIS A 1 107 ? -4.562 -12.664 -28.922 1 98.12 107 HIS A C 1
ATOM 838 O O . HIS A 1 107 ? -5.754 -12.383 -29.062 1 98.12 107 HIS A O 1
ATOM 844 N N . ILE A 1 108 ? -3.676 -11.734 -28.531 1 98.62 108 ILE A N 1
ATOM 845 C CA . ILE A 1 108 ? -4.02 -10.336 -28.312 1 98.62 108 ILE A CA 1
ATOM 846 C C . ILE A 1 108 ? -4.418 -9.688 -29.625 1 98.62 108 ILE A C 1
ATOM 848 O O . ILE A 1 108 ? -5.363 -8.891 -29.672 1 98.62 108 ILE A O 1
ATOM 852 N N . CYS A 1 109 ? -3.775 -10.023 -30.703 1 98.38 109 CYS A N 1
ATOM 853 C CA . CYS A 1 109 ? -4.137 -9.516 -32.031 1 98.38 109 CYS A CA 1
ATOM 854 C C . CYS A 1 109 ? -5.496 -10.047 -32.469 1 98.38 109 CYS A C 1
ATOM 856 O O . CYS A 1 109 ? -6.277 -9.328 -33.062 1 98.38 109 CYS A O 1
ATOM 858 N N . TYR A 1 110 ? -5.707 -11.312 -32.156 1 98.25 110 TYR A N 1
ATOM 859 C CA . TYR A 1 110 ? -7.035 -11.867 -32.406 1 98.25 110 TYR A CA 1
ATOM 860 C C . TYR A 1 110 ? -8.109 -11.07 -31.688 1 98.25 110 TYR A C 1
ATOM 862 O O . TYR A 1 110 ? -9.133 -10.711 -32.281 1 98.25 110 TYR A O 1
ATOM 870 N N . LEU A 1 111 ? -7.867 -10.797 -30.438 1 98.56 111 LEU A N 1
ATOM 871 C CA . LEU A 1 111 ? -8.789 -10 -29.641 1 98.56 111 LEU A CA 1
ATOM 872 C C . LEU A 1 111 ? -8.945 -8.602 -30.219 1 98.56 111 LEU A C 1
ATOM 874 O O . LEU A 1 111 ? -10.039 -8.023 -30.172 1 98.56 111 LEU A O 1
ATOM 878 N N . ALA A 1 112 ? -7.867 -8.023 -30.734 1 98.69 112 ALA A N 1
ATOM 879 C CA . ALA A 1 112 ? -7.934 -6.715 -31.375 1 98.69 112 ALA A CA 1
ATOM 880 C C . ALA A 1 112 ? -8.914 -6.723 -32.531 1 98.69 112 ALA A C 1
ATOM 882 O O . ALA A 1 112 ? -9.695 -5.785 -32.719 1 98.69 112 ALA A O 1
ATOM 883 N N . ASN A 1 113 ? -8.867 -7.746 -33.312 1 98.38 113 ASN A N 1
ATOM 884 C CA . ASN A 1 113 ? -9.805 -7.883 -34.406 1 98.38 113 ASN A CA 1
ATOM 885 C C . ASN A 1 113 ? -11.25 -7.977 -33.938 1 98.38 113 ASN A C 1
ATOM 887 O O . ASN A 1 113 ? -12.148 -7.375 -34.5 1 98.38 113 ASN A O 1
ATOM 891 N N . PHE A 1 114 ? -11.383 -8.75 -32.906 1 98.44 114 PHE A N 1
ATOM 892 C CA . PHE A 1 114 ? -12.703 -8.844 -32.312 1 98.44 114 PHE A CA 1
ATOM 893 C C . PHE A 1 114 ? -13.203 -7.469 -31.875 1 98.44 114 PHE A C 1
ATOM 895 O O . PHE A 1 114 ? -14.344 -7.102 -32.125 1 98.44 114 PHE A O 1
ATOM 902 N N . LEU A 1 115 ? -12.352 -6.684 -31.203 1 98.31 115 LEU A N 1
ATOM 903 C CA . LEU A 1 115 ? -12.703 -5.367 -30.688 1 98.31 115 LEU A CA 1
ATOM 904 C C . LEU A 1 115 ? -13.023 -4.406 -31.828 1 98.31 115 LEU A C 1
ATOM 906 O O . LEU A 1 115 ? -13.891 -3.537 -31.688 1 98.31 115 LEU A O 1
ATOM 910 N N . LYS A 1 116 ? -12.328 -4.512 -32.875 1 97.88 116 LYS A N 1
ATOM 911 C CA . LYS A 1 116 ? -12.609 -3.666 -34.031 1 97.88 116 LYS A CA 1
ATOM 912 C C . LYS A 1 116 ? -14.016 -3.914 -34.562 1 97.88 116 LYS A C 1
ATOM 914 O O . LYS A 1 116 ? -14.68 -2.986 -35.031 1 97.88 116 LYS A O 1
ATOM 919 N N . GLN A 1 117 ? -14.398 -5.109 -34.438 1 97.44 117 GLN A N 1
ATOM 920 C CA . GLN A 1 117 ? -15.695 -5.504 -35 1 97.44 117 GLN A CA 1
ATOM 921 C C . GLN A 1 117 ? -16.828 -5.203 -34 1 97.44 117 GLN A C 1
ATOM 923 O O . GLN A 1 117 ? -17.891 -4.746 -34.406 1 97.44 117 GLN A O 1
ATOM 928 N N . HIS A 1 118 ? -16.562 -5.445 -32.75 1 96.5 118 HIS A N 1
ATOM 929 C CA . HIS A 1 118 ? -17.656 -5.426 -31.766 1 96.5 118 HIS A CA 1
ATOM 930 C C . HIS A 1 118 ? -17.547 -4.215 -30.844 1 96.5 118 HIS A C 1
ATOM 932 O O . HIS A 1 118 ? -18.5 -3.889 -30.125 1 96.5 118 HIS A O 1
ATOM 938 N N . HIS A 1 119 ? -16.406 -3.533 -30.734 1 95.81 119 HIS A N 1
ATOM 939 C CA . HIS A 1 119 ? -16.141 -2.262 -30.078 1 95.81 119 HIS A CA 1
ATOM 940 C C . HIS A 1 119 ? -16.125 -2.424 -28.562 1 95.81 119 HIS A C 1
ATOM 942 O O . HIS A 1 119 ? -16 -1.438 -27.828 1 95.81 119 HIS A O 1
ATOM 948 N N . GLN A 1 120 ? -16.375 -3.633 -28.062 1 96.88 120 GLN A N 1
ATOM 949 C CA . GLN A 1 120 ? -16.281 -3.908 -26.625 1 96.88 120 GLN A CA 1
ATOM 950 C C . GLN A 1 120 ? -15.844 -5.348 -26.375 1 96.88 120 GLN A C 1
ATOM 952 O O . GLN A 1 120 ? -15.914 -6.191 -27.266 1 96.88 120 GLN A O 1
ATOM 957 N N . LEU A 1 121 ? -15.305 -5.594 -25.188 1 98.56 121 LEU A N 1
ATOM 958 C CA . LEU A 1 121 ? -15.008 -6.965 -24.781 1 98.56 121 LEU A CA 1
ATOM 959 C C . LEU A 1 121 ? -16.281 -7.805 -24.719 1 98.56 121 LEU A C 1
ATOM 961 O O . LEU A 1 121 ? -17.359 -7.285 -24.438 1 98.56 121 LEU A O 1
ATOM 965 N N . PRO A 1 122 ? -16.234 -9.039 -25.016 1 98.56 122 PRO A N 1
ATOM 966 C CA . PRO A 1 122 ? -17.406 -9.906 -24.922 1 98.56 122 PRO A CA 1
ATOM 967 C C . PRO A 1 122 ? -17.719 -10.32 -23.484 1 98.56 122 PRO A C 1
ATOM 969 O O . PRO A 1 122 ? -17.812 -11.508 -23.188 1 98.56 122 PRO A O 1
ATOM 972 N N . LEU A 1 123 ? -17.859 -9.359 -22.594 1 98.75 123 LEU A N 1
ATOM 973 C CA . LEU A 1 123 ? -18.109 -9.562 -21.172 1 98.75 123 LEU A CA 1
ATOM 974 C C . LEU A 1 123 ? -19.375 -8.836 -20.734 1 98.75 123 LEU A C 1
ATOM 976 O O . LEU A 1 123 ? -19.734 -7.801 -21.312 1 98.75 123 LEU A O 1
ATOM 980 N N . THR A 1 124 ? -20.078 -9.383 -19.828 1 98.44 124 THR A N 1
ATOM 981 C CA . THR A 1 124 ? -21.156 -8.734 -19.062 1 98.44 124 THR A CA 1
ATOM 982 C C . THR A 1 124 ? -20.766 -8.609 -17.594 1 98.44 124 THR A C 1
ATOM 984 O O . THR A 1 124 ? -20.391 -9.594 -16.953 1 98.44 124 THR A O 1
ATOM 987 N N . VAL A 1 125 ? -20.812 -7.383 -17.109 1 98.62 125 VAL A N 1
ATOM 988 C CA . VAL A 1 125 ? -20.469 -7.129 -15.719 1 98.62 125 VAL A CA 1
ATOM 989 C C . VAL A 1 125 ? -21.672 -6.547 -14.977 1 98.62 125 VAL A C 1
ATOM 991 O O . VAL A 1 125 ? -22.281 -5.586 -15.445 1 98.62 125 VAL A O 1
ATOM 994 N N . LYS A 1 126 ? -22.031 -7.117 -13.914 1 98.44 126 LYS A N 1
ATOM 995 C CA . LYS A 1 126 ? -23.016 -6.562 -12.992 1 98.44 126 LYS A CA 1
ATOM 996 C C . LYS A 1 126 ? -22.391 -6.199 -11.656 1 98.44 126 LYS A C 1
ATOM 998 O O . LYS A 1 126 ? -21.406 -6.82 -11.234 1 98.44 126 LYS A O 1
ATOM 1003 N N . ILE A 1 127 ? -22.859 -5.16 -11.039 1 98.12 127 ILE A N 1
ATOM 1004 C CA . ILE A 1 127 ? -22.359 -4.691 -9.75 1 98.12 127 ILE A CA 1
ATOM 1005 C C . ILE A 1 127 ? -23.516 -4.555 -8.766 1 98.12 127 ILE A C 1
ATOM 1007 O O . ILE A 1 127 ? -24.609 -4.133 -9.141 1 98.12 127 ILE A O 1
ATOM 1011 N N . HIS A 1 128 ? -23.281 -4.992 -7.574 1 97.75 128 HIS A N 1
ATOM 1012 C CA . HIS A 1 128 ? -24.266 -4.785 -6.52 1 97.75 128 HIS A CA 1
ATOM 1013 C C . HIS A 1 128 ? -24.438 -3.303 -6.203 1 97.75 128 HIS A C 1
ATOM 1015 O O . HIS A 1 128 ? -23.516 -2.664 -5.688 1 97.75 128 HIS A O 1
ATOM 1021 N N . GLN A 1 129 ? -25.594 -2.801 -6.457 1 96.31 129 GLN A N 1
ATOM 1022 C CA . GLN A 1 129 ? -25.859 -1.385 -6.223 1 96.31 129 GLN A CA 1
ATOM 1023 C C . GLN A 1 129 ? -26.031 -1.1 -4.73 1 96.31 129 GLN A C 1
ATOM 1025 O O . GLN A 1 129 ? -26.938 -1.64 -4.094 1 96.31 129 GLN A O 1
ATOM 1030 N N . SER A 1 130 ? -25.078 -0.418 -4.199 1 89.69 130 SER A N 1
ATOM 1031 C CA . SER A 1 130 ? -25.125 -0.01 -2.799 1 89.69 130 SER A CA 1
ATOM 1032 C C . SER A 1 130 ? -24.094 1.07 -2.5 1 89.69 130 SER A C 1
ATOM 1034 O O . SER A 1 130 ? -23.109 1.208 -3.225 1 89.69 130 SER A O 1
ATOM 1036 N N . SER A 1 131 ? -24.406 1.926 -1.537 1 80.25 131 SER A N 1
ATOM 1037 C CA . SER A 1 131 ? -23.391 2.805 -0.955 1 80.25 131 SER A CA 1
ATOM 1038 C C . SER A 1 131 ? -23.359 2.68 0.565 1 80.25 131 SER A C 1
ATOM 1040 O O . SER A 1 131 ? -22.906 3.594 1.26 1 80.25 131 SER A O 1
ATOM 1042 N N . GLU A 1 132 ? -23.906 1.554 0.967 1 86.44 132 GLU A N 1
ATOM 1043 C CA . GLU A 1 132 ? -24.062 1.344 2.402 1 86.44 132 GLU A CA 1
ATOM 1044 C C . GLU A 1 132 ? -23.438 0.027 2.842 1 86.44 132 GLU A C 1
ATOM 1046 O O . GLU A 1 132 ? -22.656 -0.578 2.096 1 86.44 132 GLU A O 1
ATOM 1051 N N . GLY A 1 133 ? -23.766 -0.254 4.086 1 90.19 133 GLY A N 1
ATOM 1052 C CA . GLY A 1 133 ? -23.25 -1.491 4.648 1 90.19 133 GLY A CA 1
ATOM 1053 C C . GLY A 1 133 ? -23.906 -2.73 4.066 1 90.19 133 GLY A C 1
ATOM 1054 O O . GLY A 1 133 ? -25.109 -2.748 3.83 1 90.19 133 GLY A O 1
ATOM 1055 N N . LEU A 1 134 ? -23.094 -3.748 3.68 1 95.19 134 LEU A N 1
ATOM 1056 C CA . LEU A 1 134 ? -23.531 -5.031 3.145 1 95.19 134 LEU A CA 1
ATOM 1057 C C . LEU A 1 134 ? -23.016 -6.184 4.004 1 95.19 134 LEU A C 1
ATOM 1059 O O . LEU A 1 134 ? -21.984 -6.059 4.672 1 95.19 134 LEU A O 1
ATOM 1063 N N . ALA A 1 135 ? -23.828 -7.242 4.016 1 94.5 135 ALA A N 1
ATOM 1064 C CA . ALA A 1 135 ? -23.375 -8.469 4.676 1 94.5 135 ALA A CA 1
ATOM 1065 C C . ALA A 1 135 ? -22.219 -9.102 3.918 1 94.5 135 ALA A C 1
ATOM 1067 O O . ALA A 1 135 ? -22.156 -9.023 2.689 1 94.5 135 ALA A O 1
ATOM 1068 N N . PHE A 1 136 ? -21.328 -9.695 4.648 1 94.06 136 PHE A N 1
ATOM 1069 C CA . PHE A 1 136 ? -20.25 -10.453 4.02 1 94.06 136 PHE A CA 1
ATOM 1070 C C . PHE A 1 136 ? -20.812 -11.57 3.148 1 94.06 136 PHE A C 1
ATOM 1072 O O . PHE A 1 136 ? -21.938 -12.016 3.35 1 94.06 136 PHE A O 1
ATOM 1079 N N . ARG A 1 137 ? -20.062 -11.992 2.066 1 92.69 137 ARG A N 1
ATOM 1080 C CA . ARG A 1 137 ? -20.359 -13.07 1.129 1 92.69 137 ARG A CA 1
ATOM 1081 C C . ARG A 1 137 ? -21.469 -12.664 0.166 1 92.69 137 ARG A C 1
ATOM 1083 O O . ARG A 1 137 ? -22 -13.5 -0.563 1 92.69 137 ARG A O 1
ATOM 1090 N N . THR A 1 138 ? -21.859 -11.344 0.248 1 94.88 138 THR A N 1
ATOM 1091 C CA . THR A 1 138 ? -22.734 -10.797 -0.778 1 94.88 138 THR A CA 1
ATOM 1092 C C . THR A 1 138 ? -22.016 -10.695 -2.115 1 94.88 138 THR A C 1
ATOM 1094 O O . THR A 1 138 ? -20.891 -10.164 -2.182 1 94.88 138 THR A O 1
ATOM 1097 N N . PRO A 1 139 ? -22.625 -11.266 -3.217 1 96.75 139 PRO A N 1
ATOM 1098 C CA . PRO A 1 139 ? -22.016 -11.016 -4.523 1 96.75 139 PRO A CA 1
ATOM 1099 C C . PRO A 1 139 ? -21.922 -9.531 -4.863 1 96.75 139 PRO A C 1
ATOM 1101 O O . PRO A 1 139 ? -22.953 -8.852 -4.91 1 96.75 139 PRO A O 1
ATOM 1104 N N . LEU A 1 140 ? -20.734 -8.992 -5.094 1 97.69 140 LEU A N 1
ATOM 1105 C CA . LEU A 1 140 ? -20.531 -7.559 -5.281 1 97.69 140 LEU A CA 1
ATOM 1106 C C . LEU A 1 140 ? -20.375 -7.223 -6.762 1 97.69 140 LEU A C 1
ATOM 1108 O O . LEU A 1 140 ? -20.875 -6.191 -7.219 1 97.69 140 LEU A O 1
ATOM 1112 N N . VAL A 1 141 ? -19.625 -8.008 -7.5 1 98.38 141 VAL A N 1
ATOM 1113 C CA . VAL A 1 141 ? -19.391 -7.879 -8.938 1 98.38 141 VAL A CA 1
ATOM 1114 C C . VAL A 1 141 ? -19.453 -9.258 -9.594 1 98.38 141 VAL A C 1
ATOM 1116 O O . VAL A 1 141 ? -18.875 -10.219 -9.094 1 98.38 141 VAL A O 1
ATOM 1119 N N . THR A 1 142 ? -20.188 -9.398 -10.625 1 98.38 142 THR A N 1
ATOM 1120 C CA . THR A 1 142 ? -20.156 -10.617 -11.438 1 98.38 142 THR A CA 1
ATOM 1121 C C . THR A 1 142 ? -19.656 -10.312 -12.852 1 98.38 142 THR A C 1
ATOM 1123 O O . THR A 1 142 ? -19.984 -9.258 -13.406 1 98.38 142 THR A O 1
ATOM 1126 N N . ILE A 1 143 ? -18.844 -11.094 -13.352 1 98.69 143 ILE A N 1
ATOM 1127 C CA . ILE A 1 143 ? -18.344 -11 -14.711 1 98.69 143 ILE A CA 1
ATOM 1128 C C . ILE A 1 143 ? -18.562 -12.32 -15.445 1 98.69 143 ILE A C 1
ATOM 1130 O O . ILE A 1 143 ? -18.203 -13.383 -14.938 1 98.69 143 ILE A O 1
ATOM 1134 N N . THR A 1 144 ? -19.203 -12.297 -16.547 1 98.62 144 THR A N 1
ATOM 1135 C CA . THR A 1 144 ? -19.453 -13.453 -17.391 1 98.62 144 THR A CA 1
ATOM 1136 C C . THR A 1 144 ? -19.375 -13.078 -18.875 1 98.62 144 THR A C 1
ATOM 1138 O O . THR A 1 144 ? -19.25 -11.898 -19.203 1 98.62 144 THR A O 1
ATOM 1141 N N . GLY A 1 145 ? -19.281 -14.117 -19.688 1 98.38 145 GLY A N 1
ATOM 1142 C CA . GLY A 1 145 ? -19.297 -13.867 -21.125 1 98.38 145 GLY A CA 1
ATOM 1143 C C . GLY A 1 145 ? -20.656 -13.367 -21.609 1 98.38 145 GLY A C 1
ATOM 1144 O O . GLY A 1 145 ? -21.688 -13.82 -21.125 1 98.38 145 GLY A O 1
ATOM 1145 N N . SER A 1 146 ? -20.609 -12.398 -22.5 1 97.62 146 SER A N 1
ATOM 1146 C CA . SER A 1 146 ? -21.828 -11.898 -23.141 1 97.62 146 SER A CA 1
ATOM 1147 C C . SER A 1 146 ? -22.297 -12.844 -24.25 1 97.62 146 SER A C 1
ATOM 1149 O O . SER A 1 146 ? -21.734 -13.93 -24.422 1 97.62 146 SER A O 1
ATOM 1151 N N . ASP A 1 147 ? -23.359 -12.391 -24.984 1 95.19 147 ASP A N 1
ATOM 1152 C CA . ASP A 1 147 ? -23.875 -13.172 -26.094 1 95.19 147 ASP A CA 1
ATOM 1153 C C . ASP A 1 147 ? -22.844 -13.289 -27.219 1 95.19 147 ASP A C 1
ATOM 1155 O O . ASP A 1 147 ? -22.922 -14.195 -28.047 1 95.19 147 ASP A O 1
ATOM 1159 N N . GLN A 1 148 ? -21.859 -12.445 -27.219 1 95.38 148 GLN A N 1
ATOM 1160 C CA . GLN A 1 148 ? -20.859 -12.422 -28.266 1 95.38 148 GLN A CA 1
ATOM 1161 C C . GLN A 1 148 ? -19.641 -13.266 -27.891 1 95.38 148 GLN A C 1
ATOM 1163 O O . GLN A 1 148 ? -18.656 -13.312 -28.625 1 95.38 148 GLN A O 1
ATOM 1168 N N . MET A 1 149 ? -19.719 -13.922 -26.75 1 97.31 149 MET A N 1
ATOM 1169 C CA . MET A 1 149 ? -18.578 -14.711 -26.281 1 97.31 149 MET A CA 1
ATOM 1170 C C . MET A 1 149 ? -18.281 -15.852 -27.234 1 97.31 149 MET A C 1
ATOM 1172 O O . MET A 1 149 ? -19.188 -16.5 -27.75 1 97.31 149 MET A O 1
ATOM 1176 N N . VAL A 1 150 ? -16.984 -16.016 -27.562 1 96.75 150 VAL A N 1
ATOM 1177 C CA . VAL A 1 150 ? -16.5 -17.188 -28.297 1 96.75 150 VAL A CA 1
ATOM 1178 C C . VAL A 1 150 ? -15.508 -17.953 -27.438 1 96.75 150 VAL A C 1
ATOM 1180 O O . VAL A 1 150 ? -14.852 -17.375 -26.562 1 96.75 150 VAL A O 1
ATOM 1183 N N . PRO A 1 151 ? -15.367 -19.25 -27.594 1 96.12 151 PRO A N 1
ATOM 1184 C CA . PRO A 1 151 ? -14.555 -20.094 -26.734 1 96.12 151 PRO A CA 1
ATOM 1185 C C . PRO A 1 151 ? -13.125 -19.578 -26.562 1 96.12 151 PRO A C 1
ATOM 1187 O O . PRO A 1 151 ? -12.547 -19.688 -25.484 1 96.12 151 PRO A O 1
ATOM 1190 N N . GLU A 1 152 ? -12.594 -18.938 -27.609 1 96.38 152 GLU A N 1
ATOM 1191 C CA . GLU A 1 152 ? -11.211 -18.484 -27.609 1 96.38 152 GLU A CA 1
ATOM 1192 C C . GLU A 1 152 ? -11.008 -17.344 -26.625 1 96.38 152 GLU A C 1
ATOM 1194 O O . GLU A 1 152 ? -9.875 -17.047 -26.234 1 96.38 152 GLU A O 1
ATOM 1199 N N . LEU A 1 153 ? -12.125 -16.734 -26.188 1 98.12 153 LEU A N 1
ATOM 1200 C CA . LEU A 1 153 ? -11.992 -15.516 -25.391 1 98.12 153 LEU A CA 1
ATOM 1201 C C . LEU A 1 153 ? -12.555 -15.719 -23.984 1 98.12 153 LEU A C 1
ATOM 1203 O O . LEU A 1 153 ? -12.609 -14.773 -23.203 1 98.12 153 LEU A O 1
ATOM 1207 N N . VAL A 1 154 ? -12.891 -16.938 -23.562 1 97.81 154 VAL A N 1
ATOM 1208 C CA . VAL A 1 154 ? -13.523 -17.219 -22.281 1 97.81 154 VAL A CA 1
ATOM 1209 C C . VAL A 1 154 ? -12.57 -16.859 -21.141 1 97.81 154 VAL A C 1
ATOM 1211 O O . VAL A 1 154 ? -13.008 -16.469 -20.047 1 97.81 154 VAL A O 1
ATOM 1214 N N . TRP A 1 155 ? -11.234 -16.891 -21.438 1 97.19 155 TRP A N 1
ATOM 1215 C CA . TRP A 1 155 ? -10.211 -16.641 -20.422 1 97.19 155 TRP A CA 1
ATOM 1216 C C . TRP A 1 155 ? -10.312 -15.219 -19.891 1 97.19 155 TRP A C 1
ATOM 1218 O O . TRP A 1 155 ? -9.867 -14.938 -18.766 1 97.19 155 TRP A O 1
ATOM 1228 N N . LEU A 1 156 ? -10.898 -14.273 -20.609 1 98.31 156 LEU A N 1
ATOM 1229 C CA . LEU A 1 156 ? -11 -12.867 -20.234 1 98.31 156 LEU A CA 1
ATOM 1230 C C . LEU A 1 156 ? -11.82 -12.711 -18.953 1 98.31 156 LEU A C 1
ATOM 1232 O O . LEU A 1 156 ? -11.609 -11.766 -18.188 1 98.31 156 LEU A O 1
ATOM 1236 N N . VAL A 1 157 ? -12.75 -13.609 -18.672 1 98.44 157 VAL A N 1
ATOM 1237 C CA . VAL A 1 157 ? -13.656 -13.523 -17.531 1 98.44 157 VAL A CA 1
ATOM 1238 C C . VAL A 1 157 ? -12.852 -13.516 -16.234 1 98.44 157 VAL A C 1
ATOM 1240 O O . VAL A 1 157 ? -13.188 -12.789 -15.297 1 98.44 157 VAL A O 1
ATOM 1243 N N . ASN A 1 158 ? -11.773 -14.273 -16.219 1 97.56 158 ASN A N 1
ATOM 1244 C CA . ASN A 1 158 ? -10.992 -14.398 -15 1 97.56 158 ASN A CA 1
ATOM 1245 C C . ASN A 1 158 ? -9.664 -13.648 -15.102 1 97.56 158 ASN A C 1
ATOM 1247 O O . ASN A 1 158 ? -8.906 -13.57 -14.133 1 97.56 158 ASN A O 1
ATOM 1251 N N . TYR A 1 159 ? -9.367 -13.047 -16.25 1 98.19 159 TYR A N 1
ATOM 1252 C CA . TYR A 1 159 ? -8.078 -12.422 -16.531 1 98.19 159 TYR A CA 1
ATOM 1253 C C . TYR A 1 159 ? -7.875 -11.195 -15.641 1 98.19 159 TYR A C 1
ATOM 1255 O O . TYR A 1 159 ? -6.754 -10.914 -15.211 1 98.19 159 TYR A O 1
ATOM 1263 N N . PHE A 1 160 ? -8.969 -10.516 -15.312 1 98.31 160 PHE A N 1
ATOM 1264 C CA . PHE A 1 160 ? -8.891 -9.203 -14.688 1 98.31 160 PHE A CA 1
ATOM 1265 C C . PHE A 1 160 ? -8.93 -9.32 -13.172 1 98.31 160 PHE A C 1
ATOM 1267 O O . PHE A 1 160 ? -8.977 -8.312 -12.461 1 98.31 160 PHE A O 1
ATOM 1274 N N . GLU A 1 161 ? -8.898 -10.523 -12.633 1 98.38 161 GLU A N 1
ATOM 1275 C CA . GLU A 1 161 ? -8.961 -10.75 -11.188 1 98.38 161 GLU A CA 1
ATOM 1276 C C . GLU A 1 161 ? -7.922 -9.914 -10.453 1 98.38 161 GLU A C 1
ATOM 1278 O O . GLU A 1 161 ? -8.258 -9.172 -9.523 1 98.38 161 GLU A O 1
ATOM 1283 N N . THR A 1 162 ? -6.688 -10 -10.906 1 98.38 162 THR A N 1
ATOM 1284 C CA . THR A 1 162 ? -5.57 -9.398 -10.188 1 98.38 162 THR A CA 1
ATOM 1285 C C . THR A 1 162 ? -5.734 -7.883 -10.109 1 98.38 162 THR A C 1
ATOM 1287 O O . THR A 1 162 ? -5.707 -7.309 -9.016 1 98.38 162 THR A O 1
ATOM 1290 N N . VAL A 1 163 ? -5.965 -7.242 -11.258 1 98.31 163 VAL A N 1
ATOM 1291 C CA . VAL A 1 163 ? -5.996 -5.785 -11.328 1 98.31 163 VAL A CA 1
ATOM 1292 C C . VAL A 1 163 ? -7.246 -5.262 -10.625 1 98.31 163 VAL A C 1
ATOM 1294 O O . VAL A 1 163 ? -7.219 -4.195 -10.008 1 98.31 163 VAL A O 1
ATOM 1297 N N . LEU A 1 164 ? -8.344 -5.973 -10.703 1 98.5 164 LEU A N 1
ATOM 1298 C CA . LEU A 1 164 ? -9.57 -5.516 -10.055 1 98.5 164 LEU A CA 1
ATOM 1299 C C . LEU A 1 164 ? -9.438 -5.605 -8.531 1 98.5 164 LEU A C 1
ATOM 1301 O O . LEU A 1 164 ? -9.789 -4.664 -7.82 1 98.5 164 LEU A O 1
ATOM 1305 N N . LEU A 1 165 ? -8.938 -6.734 -8.039 1 98.31 165 LEU A N 1
ATOM 1306 C CA . LEU A 1 165 ? -8.719 -6.848 -6.602 1 98.31 165 LEU A CA 1
ATOM 1307 C C . LEU A 1 165 ? -7.75 -5.777 -6.113 1 98.31 165 LEU A C 1
ATOM 1309 O O . LEU A 1 165 ? -8 -5.121 -5.098 1 98.31 165 LEU A O 1
ATOM 1313 N N . GLU A 1 166 ? -6.664 -5.59 -6.816 1 97.88 166 GLU A N 1
ATOM 1314 C CA . GLU A 1 166 ? -5.609 -4.645 -6.469 1 97.88 166 GLU A CA 1
ATOM 1315 C C . GLU A 1 166 ? -6.156 -3.223 -6.363 1 97.88 166 GLU A C 1
ATOM 1317 O O . GLU A 1 166 ? -5.699 -2.438 -5.531 1 97.88 166 GLU A O 1
ATOM 1322 N N . ASN A 1 167 ? -7.188 -2.885 -7.172 1 97.69 167 ASN A N 1
ATOM 1323 C CA . ASN A 1 167 ? -7.664 -1.507 -7.227 1 97.69 167 ASN A CA 1
ATOM 1324 C C . ASN A 1 167 ? -8.914 -1.31 -6.371 1 97.69 167 ASN A C 1
ATOM 1326 O O . ASN A 1 167 ? -9.289 -0.176 -6.066 1 97.69 167 ASN A O 1
ATOM 1330 N N . ILE A 1 168 ? -9.57 -2.373 -5.922 1 97.69 168 ILE A N 1
ATOM 1331 C CA . ILE A 1 168 ? -10.891 -2.213 -5.336 1 97.69 168 ILE A CA 1
ATOM 1332 C C . ILE A 1 168 ? -10.805 -2.318 -3.816 1 97.69 168 ILE A C 1
ATOM 1334 O O . ILE A 1 168 ? -11.438 -1.543 -3.096 1 97.69 168 ILE A O 1
ATOM 1338 N N . TRP A 1 169 ? -9.945 -3.207 -3.307 1 98.12 169 TRP A N 1
ATOM 1339 C CA . TRP A 1 169 ? -10.07 -3.584 -1.902 1 98.12 169 TRP A CA 1
ATOM 1340 C C . TRP A 1 169 ? -9.688 -2.424 -0.992 1 98.12 169 TRP A C 1
ATOM 1342 O O . TRP A 1 169 ? -10.297 -2.219 0.057 1 98.12 169 TRP A O 1
ATOM 1352 N N . LEU A 1 170 ? -8.648 -1.639 -1.335 1 98.31 170 LEU A N 1
ATOM 1353 C CA . LEU A 1 170 ? -8.148 -0.623 -0.413 1 98.31 170 LEU A CA 1
ATOM 1354 C C . LEU A 1 170 ? -9.195 0.462 -0.184 1 98.31 170 LEU A C 1
ATOM 1356 O O . LEU A 1 170 ? -9.484 0.821 0.96 1 98.31 170 LEU A O 1
ATOM 1360 N N . TYR A 1 171 ? -9.766 1.008 -1.312 1 97.5 171 TYR A N 1
ATOM 1361 C CA . TYR A 1 171 ? -10.789 2.041 -1.187 1 97.5 171 TYR A CA 1
ATOM 1362 C C . TYR A 1 171 ? -11.953 1.556 -0.333 1 97.5 171 TYR A C 1
ATOM 1364 O O . TYR A 1 171 ? -12.391 2.252 0.585 1 97.5 171 TYR A O 1
ATOM 1372 N N . GLN A 1 172 ? -12.43 0.356 -0.607 1 97.94 172 GLN A N 1
ATOM 1373 C CA . GLN A 1 172 ? -13.594 -0.192 0.078 1 97.94 172 GLN A CA 1
ATOM 1374 C C . GLN A 1 172 ? -13.297 -0.448 1.552 1 97.94 172 GLN A C 1
ATOM 1376 O O . GLN A 1 172 ? -14.141 -0.191 2.414 1 97.94 172 GLN A O 1
ATOM 1381 N N . THR A 1 173 ? -12.117 -0.978 1.81 1 98.19 173 THR A N 1
ATOM 1382 C CA . THR A 1 173 ? -11.719 -1.235 3.189 1 98.19 173 THR A CA 1
ATOM 1383 C C . THR A 1 173 ? -11.57 0.072 3.965 1 98.19 173 THR A C 1
ATOM 1385 O O . THR A 1 173 ? -12.016 0.174 5.109 1 98.19 173 THR A O 1
ATOM 1388 N N . THR A 1 174 ? -10.938 1.049 3.32 1 97.88 174 THR A N 1
ATOM 1389 C CA . THR A 1 174 ? -10.797 2.355 3.955 1 97.88 174 THR A CA 1
ATOM 1390 C C . THR A 1 174 ? -12.164 2.967 4.238 1 97.88 174 THR A C 1
ATOM 1392 O O . THR A 1 174 ? -12.375 3.572 5.293 1 97.88 174 THR A O 1
ATOM 1395 N N . LEU A 1 175 ? -13.062 2.832 3.289 1 97.12 175 LEU A N 1
ATOM 1396 C CA . LEU A 1 175 ? -14.43 3.311 3.469 1 97.12 175 LEU A CA 1
ATOM 1397 C C . LEU A 1 175 ? -15.055 2.705 4.719 1 97.12 175 LEU A C 1
ATOM 1399 O O . LEU A 1 175 ? -15.711 3.406 5.492 1 97.12 175 LEU A O 1
ATOM 1403 N N . THR A 1 176 ? -14.867 1.423 4.91 1 97.69 176 THR A N 1
ATOM 1404 C CA . THR A 1 176 ? -15.406 0.704 6.059 1 97.69 176 THR A CA 1
ATOM 1405 C C . THR A 1 176 ? -14.773 1.206 7.355 1 97.69 176 THR A C 1
ATOM 1407 O O . THR A 1 176 ? -15.477 1.419 8.344 1 97.69 176 THR A O 1
ATOM 1410 N N . VAL A 1 177 ? -13.492 1.405 7.348 1 97.94 177 VAL A N 1
ATOM 1411 C CA . VAL A 1 177 ? -12.766 1.923 8.508 1 97.94 177 VAL A CA 1
ATOM 1412 C C . VAL A 1 177 ? -13.258 3.332 8.828 1 97.94 177 VAL A C 1
ATOM 1414 O O . VAL A 1 177 ? -13.523 3.65 9.992 1 97.94 177 VAL A O 1
ATOM 1417 N N . ALA A 1 178 ? -13.359 4.191 7.824 1 97.5 178 ALA A N 1
ATOM 1418 C CA . ALA A 1 178 ? -13.805 5.57 8.016 1 97.5 178 ALA A CA 1
ATOM 1419 C C . ALA A 1 178 ? -15.211 5.613 8.609 1 97.5 178 ALA A C 1
ATOM 1421 O O . ALA A 1 178 ? -15.492 6.422 9.5 1 97.5 178 ALA A O 1
ATOM 1422 N N . GLN A 1 179 ? -16.094 4.766 8.086 1 97.38 179 GLN A N 1
ATOM 1423 C CA . GLN A 1 179 ? -17.438 4.707 8.648 1 97.38 179 GLN A CA 1
ATOM 1424 C C . GLN A 1 179 ? -17.391 4.312 10.125 1 97.38 179 GLN A C 1
ATOM 1426 O O . GLN A 1 179 ? -18.109 4.887 10.945 1 97.38 179 GLN A O 1
ATOM 1431 N N . SER A 1 180 ? -16.594 3.285 10.43 1 97.19 180 SER A N 1
ATOM 1432 C CA . SER A 1 180 ? -16.484 2.83 11.812 1 97.19 180 SER A CA 1
ATOM 1433 C C . SER A 1 180 ? -15.984 3.951 12.719 1 97.19 180 SER A C 1
ATOM 1435 O O . SER A 1 180 ? -16.469 4.102 13.844 1 97.19 180 SER A O 1
ATOM 1437 N N . LEU A 1 181 ? -15.047 4.68 12.273 1 98.38 181 LEU A N 1
ATOM 1438 C CA . LEU A 1 181 ? -14.539 5.816 13.039 1 98.38 181 LEU A CA 1
ATOM 1439 C C . LEU A 1 181 ? -15.625 6.875 13.219 1 98.38 181 LEU A C 1
ATOM 1441 O O . LEU A 1 181 ? -15.773 7.434 14.312 1 98.38 181 LEU A O 1
ATOM 1445 N N . LYS A 1 182 ? -16.328 7.176 12.133 1 98.31 182 LYS A N 1
ATOM 1446 C CA . LYS A 1 182 ? -17.406 8.172 12.188 1 98.31 182 LYS A CA 1
ATOM 1447 C C . LYS A 1 182 ? -18.453 7.785 13.219 1 98.31 182 LYS A C 1
ATOM 1449 O O . LYS A 1 182 ? -18.906 8.625 14.008 1 98.31 182 LYS A O 1
ATOM 1454 N N . LEU A 1 183 ? -18.828 6.531 13.227 1 97.88 183 LEU A N 1
ATOM 1455 C CA . LEU A 1 183 ? -19.828 6.043 14.18 1 97.88 183 LEU A CA 1
ATOM 1456 C C . LEU A 1 183 ? -19.312 6.16 15.609 1 97.88 183 LEU A C 1
ATOM 1458 O O . LEU A 1 183 ? -20.078 6.512 16.516 1 97.88 183 LEU A O 1
ATOM 1462 N N . LEU A 1 184 ? -18.062 5.828 15.797 1 98.56 184 LEU A N 1
ATOM 1463 C CA . LEU A 1 184 ? -17.453 5.977 17.109 1 98.56 184 LEU A CA 1
ATOM 1464 C C . LEU A 1 184 ? -17.516 7.422 17.594 1 98.56 184 LEU A C 1
ATOM 1466 O O . LEU A 1 184 ? -17.922 7.691 18.719 1 98.56 184 LEU A O 1
ATOM 1470 N N . LEU A 1 185 ? -17.125 8.328 16.719 1 98.88 185 LEU A N 1
ATOM 1471 C CA . LEU A 1 185 ? -17.109 9.75 17.047 1 98.88 185 LEU A CA 1
ATOM 1472 C C . LEU A 1 185 ? -18.516 10.25 17.359 1 98.88 185 LEU A C 1
ATOM 1474 O O . LEU A 1 185 ? -18.719 11.008 18.312 1 98.88 185 LEU A O 1
ATOM 1478 N N . GLU A 1 186 ? -19.453 9.859 16.531 1 98.75 186 GLU A N 1
ATOM 1479 C CA . GLU A 1 186 ? -20.844 10.281 16.719 1 98.75 186 GLU A CA 1
ATOM 1480 C C . GLU A 1 186 ? -21.391 9.758 18.047 1 98.75 186 GLU A C 1
ATOM 1482 O O . GLU A 1 186 ? -22.172 10.438 18.703 1 98.75 186 GLU A O 1
ATOM 1487 N N . ARG A 1 187 ? -21.047 8.539 18.391 1 98.69 187 ARG A N 1
ATOM 1488 C CA . ARG A 1 187 ? -21.469 7.992 19.672 1 98.69 187 ARG A CA 1
ATOM 1489 C C . ARG A 1 187 ? -21.031 8.883 20.828 1 98.69 187 ARG A C 1
ATOM 1491 O O . ARG A 1 187 ? -21.828 9.258 21.688 1 98.69 187 ARG A O 1
ATOM 1498 N N . TYR A 1 188 ? -19.797 9.266 20.828 1 98.88 188 TYR A N 1
ATOM 1499 C CA . TYR A 1 188 ? -19.297 10.102 21.906 1 98.88 188 TYR A CA 1
ATOM 1500 C C . TYR A 1 188 ? -19.844 11.523 21.812 1 98.88 188 TYR A C 1
ATOM 1502 O O . TYR A 1 188 ? -20.062 12.18 22.828 1 98.88 188 TYR A O 1
ATOM 1510 N N . ALA A 1 189 ? -20.031 12 20.594 1 98.88 189 ALA A N 1
ATOM 1511 C CA . ALA A 1 189 ? -20.656 13.305 20.422 1 98.88 189 ALA A CA 1
ATOM 1512 C C . ALA A 1 189 ? -22.062 13.312 21 1 98.88 189 ALA A C 1
ATOM 1514 O O . ALA A 1 189 ? -22.453 14.258 21.703 1 98.88 189 ALA A O 1
ATOM 1515 N N . ASN A 1 190 ? -22.797 12.258 20.719 1 98.69 190 ASN A N 1
ATOM 1516 C CA . ASN A 1 190 ? -24.156 12.156 21.25 1 98.69 190 ASN A CA 1
ATOM 1517 C C . ASN A 1 190 ? -24.156 12.125 22.781 1 98.69 190 ASN A C 1
ATOM 1519 O O . ASN A 1 190 ? -25.094 12.625 23.406 1 98.69 190 ASN A O 1
ATOM 1523 N N . GLU A 1 191 ? -23.172 11.617 23.312 1 98.69 191 GLU A N 1
ATOM 1524 C CA . GLU A 1 191 ? -23.094 11.477 24.766 1 98.69 191 GLU A CA 1
ATOM 1525 C C . GLU A 1 191 ? -22.578 12.758 25.422 1 98.69 191 GLU A C 1
ATOM 1527 O O . GLU A 1 191 ? -22.984 13.102 26.531 1 98.69 191 GLU A O 1
ATOM 1532 N N . THR A 1 192 ? -21.703 13.523 24.734 1 98.81 192 THR A N 1
ATOM 1533 C CA . THR A 1 192 ? -20.969 14.547 25.469 1 98.81 192 THR A CA 1
ATOM 1534 C C . THR A 1 192 ? -21.172 15.922 24.844 1 98.81 192 THR A C 1
ATOM 1536 O O . THR A 1 192 ? -20.828 16.938 25.453 1 98.81 192 THR A O 1
ATOM 1539 N N . ALA A 1 193 ? -21.688 16.031 23.641 1 98.69 193 ALA A N 1
ATOM 1540 C CA . ALA A 1 193 ? -21.766 17.297 22.922 1 98.69 193 ALA A CA 1
ATOM 1541 C C . ALA A 1 193 ? -23.219 17.688 22.641 1 98.69 193 ALA A C 1
ATOM 1543 O O . ALA A 1 193 ? -24.109 16.828 22.672 1 98.69 193 ALA A O 1
ATOM 1544 N N . ASP A 1 194 ? -23.422 18.969 22.312 1 98.06 194 ASP A N 1
ATOM 1545 C CA . ASP A 1 194 ? -24.766 19.469 22.047 1 98.06 194 ASP A CA 1
ATOM 1546 C C . ASP A 1 194 ? -25.219 19.125 20.625 1 98.06 194 ASP A C 1
ATOM 1548 O O . ASP A 1 194 ? -26.406 19.172 20.312 1 98.06 194 ASP A O 1
ATOM 1552 N N . ASN A 1 195 ? -24.266 18.859 19.75 1 96.56 195 ASN A N 1
ATOM 1553 C CA . ASN A 1 195 ? -24.547 18.406 18.391 1 96.56 195 ASN A CA 1
ATOM 1554 C C . ASN A 1 195 ? -23.422 17.531 17.859 1 96.56 195 ASN A C 1
ATOM 1556 O O . ASN A 1 195 ? -22.375 17.391 18.5 1 96.56 195 ASN A O 1
ATOM 1560 N N . THR A 1 196 ? -23.672 17.016 16.656 1 97.69 196 THR A N 1
ATOM 1561 C CA . THR A 1 196 ? -22.703 16.078 16.109 1 97.69 196 THR A CA 1
ATOM 1562 C C . THR A 1 196 ? -22.016 16.672 14.875 1 97.69 196 THR A C 1
ATOM 1564 O O . THR A 1 196 ? -21.25 15.984 14.195 1 97.69 196 THR A O 1
ATOM 1567 N N . GLU A 1 197 ? -22.234 17.891 14.539 1 97.38 197 GLU A N 1
ATOM 1568 C CA . GLU A 1 197 ? -21.766 18.484 13.281 1 97.38 197 GLU A CA 1
ATOM 1569 C C . GLU A 1 197 ? -20.25 18.531 13.211 1 97.38 197 GLU A C 1
ATOM 1571 O O . GLU A 1 197 ? -19.672 18.328 12.141 1 97.38 197 GLU A O 1
ATOM 1576 N N . PHE A 1 198 ? -19.625 18.719 14.367 1 97.44 198 PHE A N 1
ATOM 1577 C CA . PHE A 1 198 ? -18.172 18.875 14.406 1 97.44 198 PHE A CA 1
ATOM 1578 C C . PHE A 1 198 ? -17.484 17.578 14.047 1 97.44 198 PHE A C 1
ATOM 1580 O O . PHE A 1 198 ? -16.297 17.562 13.719 1 97.44 198 PHE A O 1
ATOM 1587 N N . THR A 1 199 ? -18.25 16.422 14.094 1 98.62 199 THR A N 1
ATOM 1588 C CA . THR A 1 199 ? -17.625 15.117 13.867 1 98.62 199 THR A CA 1
ATOM 1589 C C . THR A 1 199 ? -17.141 14.984 12.422 1 98.62 199 THR A C 1
ATOM 1591 O O . THR A 1 199 ? -16.266 14.172 12.125 1 98.62 199 THR A O 1
ATOM 1594 N N . HIS A 1 200 ? -17.609 15.797 11.477 1 97.25 200 HIS A N 1
ATOM 1595 C CA . HIS A 1 200 ? -17.172 15.773 10.078 1 97.25 200 HIS A CA 1
ATOM 1596 C C . HIS A 1 200 ? -15.711 16.203 9.953 1 97.25 200 HIS A C 1
ATOM 1598 O O . HIS A 1 200 ? -15.031 15.828 8.992 1 97.25 200 HIS A O 1
ATOM 1604 N N . PHE A 1 201 ? -15.266 16.922 10.945 1 97.88 201 PHE A N 1
ATOM 1605 C CA . PHE A 1 201 ? -13.891 17.406 10.914 1 97.88 201 PHE A CA 1
ATOM 1606 C C . PHE A 1 201 ? -13.094 16.844 12.086 1 97.88 201 PHE A C 1
ATOM 1608 O O . PHE A 1 201 ? -12 17.328 12.391 1 97.88 201 PHE A O 1
ATOM 1615 N N . GLN A 1 202 ? -13.625 15.852 12.727 1 98.69 202 GLN A N 1
ATOM 1616 C CA . GLN A 1 202 ? -12.969 15.375 13.938 1 98.69 202 GLN A CA 1
ATOM 1617 C C . GLN A 1 202 ? -11.906 14.328 13.602 1 98.69 202 GLN A C 1
ATOM 1619 O O . GLN A 1 202 ? -11.07 13.992 14.445 1 98.69 202 GLN A O 1
ATOM 1624 N N . CYS A 1 203 ? -11.938 13.75 12.414 1 98.62 203 CYS A N 1
ATOM 1625 C CA . CYS A 1 203 ? -10.852 12.953 11.859 1 98.62 203 CYS A CA 1
ATOM 1626 C C . CYS A 1 203 ? -10.344 13.562 10.555 1 98.62 203 CYS A C 1
ATOM 1628 O O . CYS A 1 203 ? -11.133 13.852 9.656 1 98.62 203 CYS A O 1
ATOM 1630 N N . HIS A 1 204 ? -9.055 13.758 10.5 1 98.31 204 HIS A N 1
ATOM 1631 C CA . HIS A 1 204 ? -8.383 14.273 9.305 1 98.31 204 HIS A CA 1
ATOM 1632 C C . HIS A 1 204 ? -7.434 13.234 8.719 1 98.31 204 HIS A C 1
ATOM 1634 O O . HIS A 1 204 ? -6.68 12.586 9.453 1 98.31 204 HIS A O 1
ATOM 1640 N N . ASP A 1 205 ? -7.441 13.039 7.355 1 98.19 205 ASP A N 1
ATOM 1641 C CA . ASP A 1 205 ? -6.492 12.148 6.699 1 98.19 205 ASP A CA 1
ATOM 1642 C C . ASP A 1 205 ? -5.09 12.75 6.68 1 98.19 205 ASP A C 1
ATOM 1644 O O . ASP A 1 205 ? -4.844 13.734 5.973 1 98.19 205 ASP A O 1
ATOM 1648 N N . PHE A 1 206 ? -4.203 12.117 7.426 1 97.19 206 PHE A N 1
ATOM 1649 C CA . PHE A 1 206 ? -2.801 12.5 7.527 1 97.19 206 PHE A CA 1
ATOM 1650 C C . PHE A 1 206 ? -1.899 11.43 6.934 1 97.19 206 PHE A C 1
ATOM 1652 O O . PHE A 1 206 ? -0.711 11.359 7.254 1 97.19 206 PHE A O 1
ATOM 1659 N N . SER A 1 207 ? -2.4 10.617 6.027 1 97.69 207 SER A N 1
ATOM 1660 C CA . SER A 1 207 ? -1.722 9.344 5.828 1 97.69 207 SER A CA 1
ATOM 1661 C C . SER A 1 207 ? -0.762 9.406 4.645 1 97.69 207 SER A C 1
ATOM 1663 O O . SER A 1 207 ? 0.074 8.516 4.465 1 97.69 207 SER A O 1
ATOM 1665 N N . MET A 1 208 ? -0.748 10.422 3.812 1 97.88 208 MET A N 1
ATOM 1666 C CA . MET A 1 208 ? -0.106 10.383 2.5 1 97.88 208 MET A CA 1
ATOM 1667 C C . MET A 1 208 ? 1.376 10.047 2.629 1 97.88 208 MET A C 1
ATOM 1669 O O . MET A 1 208 ? 1.882 9.18 1.918 1 97.88 208 MET A O 1
ATOM 1673 N N . ARG A 1 209 ? 2.012 10.664 3.529 1 96.19 209 ARG A N 1
ATOM 1674 C CA . ARG A 1 209 ? 3.461 10.547 3.664 1 96.19 209 ARG A CA 1
ATOM 1675 C C . ARG A 1 209 ? 3.867 9.102 3.953 1 96.19 209 ARG A C 1
ATOM 1677 O O . ARG A 1 209 ? 4.961 8.68 3.586 1 96.19 209 ARG A O 1
ATOM 1684 N N . GLY A 1 210 ? 3.01 8.375 4.574 1 97.19 210 GLY A N 1
ATOM 1685 C CA . GLY A 1 210 ? 3.326 7.012 4.961 1 97.19 210 GLY A CA 1
ATOM 1686 C C . GLY A 1 210 ? 2.684 5.973 4.059 1 97.19 210 GLY A C 1
ATOM 1687 O O . GLY A 1 210 ? 2.836 4.77 4.285 1 97.19 210 GLY A O 1
ATOM 1688 N N . MET A 1 211 ? 1.959 6.422 3.025 1 98.12 211 MET A N 1
ATOM 1689 C CA . MET A 1 211 ? 1.354 5.484 2.082 1 98.12 211 MET A CA 1
ATOM 1690 C C . MET A 1 211 ? 2.396 4.941 1.111 1 98.12 211 MET A C 1
ATOM 1692 O O . MET A 1 211 ? 3.475 5.52 0.962 1 98.12 211 MET A O 1
ATOM 1696 N N . SER A 1 212 ? 2.045 3.869 0.452 1 97.25 212 SER A N 1
ATOM 1697 C CA . SER A 1 212 ? 3.033 3.148 -0.346 1 97.25 212 SER A CA 1
ATOM 1698 C C . SER A 1 212 ? 3.113 3.707 -1.763 1 97.25 212 SER A C 1
ATOM 1700 O O . SER A 1 212 ? 4.02 3.359 -2.523 1 97.25 212 SER A O 1
ATOM 1702 N N . SER A 1 213 ? 2.191 4.547 -2.17 1 97.06 213 SER A N 1
ATOM 1703 C CA . SER A 1 213 ? 2.17 5.176 -3.484 1 97.06 213 SER A CA 1
ATOM 1704 C C . SER A 1 213 ? 1.174 6.332 -3.527 1 97.06 213 SER A C 1
ATOM 1706 O O . SER A 1 213 ? 0.314 6.449 -2.65 1 97.06 213 SER A O 1
ATOM 1708 N N . LEU A 1 214 ? 1.335 7.152 -4.562 1 96.56 214 LEU A N 1
ATOM 1709 C CA . LEU A 1 214 ? 0.373 8.234 -4.754 1 96.56 214 LEU A CA 1
ATOM 1710 C C . LEU A 1 214 ? -1.025 7.676 -5.008 1 96.56 214 LEU A C 1
ATOM 1712 O O . LEU A 1 214 ? -2.01 8.203 -4.48 1 96.56 214 LEU A O 1
ATOM 1716 N N . GLN A 1 215 ? -1.122 6.613 -5.789 1 96.5 215 GLN A N 1
ATOM 1717 C CA . GLN A 1 215 ? -2.418 6 -6.066 1 96.5 215 GLN A CA 1
ATOM 1718 C C . GLN A 1 215 ? -3.086 5.516 -4.785 1 96.5 215 GLN A C 1
ATOM 1720 O O . GLN A 1 215 ? -4.273 5.766 -4.562 1 96.5 215 GLN A O 1
ATOM 1725 N N . SER A 1 216 ? -2.324 4.828 -3.977 1 97.75 216 SER A N 1
ATOM 1726 C CA . SER A 1 216 ? -2.857 4.352 -2.703 1 97.75 216 SER A CA 1
ATOM 1727 C C . SER A 1 216 ? -3.318 5.512 -1.829 1 97.75 216 SER A C 1
ATOM 1729 O O . SER A 1 216 ? -4.379 5.441 -1.202 1 97.75 216 SER A O 1
ATOM 1731 N N . ALA A 1 217 ? -2.498 6.566 -1.795 1 98 217 ALA A N 1
ATOM 1732 C CA . ALA A 1 217 ? -2.84 7.742 -0.999 1 98 217 ALA A CA 1
ATOM 1733 C C . ALA A 1 217 ? -4.148 8.367 -1.476 1 98 217 ALA A C 1
ATOM 1735 O O . ALA A 1 217 ? -4.977 8.781 -0.663 1 98 217 ALA A O 1
ATOM 1736 N N . LEU A 1 218 ? -4.344 8.43 -2.779 1 97.56 218 LEU A N 1
ATOM 1737 C CA . LEU A 1 218 ? -5.539 9.039 -3.359 1 97.56 218 LEU A CA 1
ATOM 1738 C C . LEU A 1 218 ? -6.766 8.172 -3.104 1 97.56 218 LEU A C 1
ATOM 1740 O O . LEU A 1 218 ? -7.855 8.695 -2.854 1 97.56 218 LEU A O 1
ATOM 1744 N N . TYR A 1 219 ? -6.613 6.785 -3.1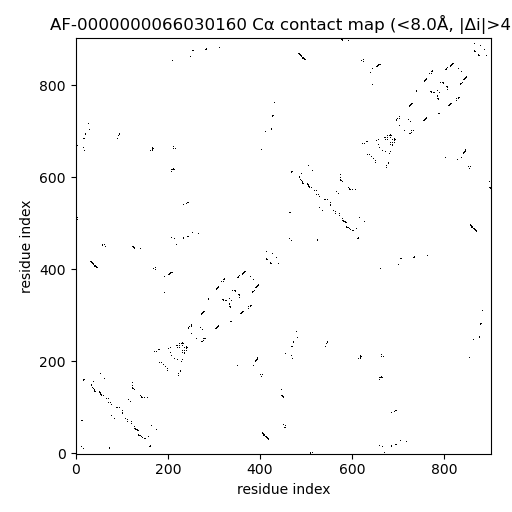54 1 97.62 219 TYR A N 1
ATOM 1745 C CA . TYR A 1 219 ? -7.703 5.887 -2.787 1 97.62 219 TYR A CA 1
ATOM 1746 C C . TYR A 1 219 ? -8.148 6.129 -1.35 1 97.62 219 TYR A C 1
ATOM 1748 O O . TYR A 1 219 ? -9.344 6.266 -1.079 1 97.62 219 TYR A O 1
ATOM 1756 N N . VAL A 1 220 ? -7.195 6.227 -0.467 1 97.88 220 VAL A N 1
ATOM 1757 C CA . VAL A 1 220 ? -7.445 6.34 0.966 1 97.88 220 VAL A CA 1
ATOM 1758 C C . VAL A 1 220 ? -8.109 7.68 1.273 1 97.88 220 VAL A C 1
ATOM 1760 O O . VAL A 1 220 ? -9.133 7.73 1.962 1 97.88 220 VAL A O 1
ATOM 1763 N N . ALA A 1 221 ? -7.543 8.727 0.735 1 97.88 221 ALA A N 1
ATOM 1764 C CA . ALA A 1 221 ? -8.094 10.062 0.993 1 97.88 221 ALA A CA 1
ATOM 1765 C C . ALA A 1 221 ? -9.516 10.18 0.459 1 97.88 221 ALA A C 1
ATOM 1767 O O . ALA A 1 221 ? -10.391 10.742 1.123 1 97.88 221 ALA A O 1
ATOM 1768 N N . ASN A 1 222 ? -9.75 9.688 -0.76 1 97.56 222 ASN A N 1
ATOM 1769 C CA . ASN A 1 222 ? -11.078 9.742 -1.36 1 97.56 222 ASN A CA 1
ATOM 1770 C C . ASN A 1 222 ? -12.094 8.961 -0.538 1 97.56 222 ASN A C 1
ATOM 1772 O O . ASN A 1 222 ? -13.219 9.422 -0.329 1 97.56 222 ASN A O 1
ATOM 1776 N N . ALA A 1 223 ? -11.719 7.785 -0.067 1 96.88 223 ALA A N 1
ATOM 1777 C CA . ALA A 1 223 ? -12.594 6.973 0.769 1 96.88 223 ALA A CA 1
ATOM 1778 C C . ALA A 1 223 ? -12.875 7.66 2.104 1 96.88 223 ALA A C 1
ATOM 1780 O O . ALA A 1 223 ? -14.023 7.734 2.545 1 96.88 223 ALA A O 1
ATOM 1781 N N . HIS A 1 224 ? -11.836 8.141 2.746 1 97.81 224 HIS A N 1
ATOM 1782 C CA . HIS A 1 224 ? -11.953 8.867 4.008 1 97.81 224 HIS A CA 1
ATOM 1783 C C . HIS A 1 224 ? -12.938 10.023 3.896 1 97.81 224 HIS A C 1
ATOM 1785 O O . HIS A 1 224 ? -13.758 10.234 4.793 1 97.81 224 HIS A O 1
ATOM 1791 N N . LEU A 1 225 ? -12.914 10.695 2.807 1 97.19 225 LEU A N 1
ATOM 1792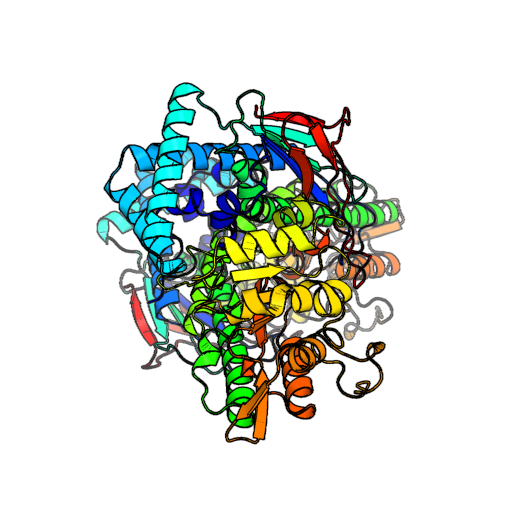 C CA . LEU A 1 225 ? -13.664 11.93 2.615 1 97.19 225 LEU A CA 1
ATOM 1793 C C . LEU A 1 225 ? -15.133 11.633 2.318 1 97.19 225 LEU A C 1
ATOM 1795 O O . LEU A 1 225 ? -15.945 12.555 2.201 1 97.19 225 LEU A O 1
ATOM 1799 N N . GLN A 1 226 ? -15.492 10.367 2.195 1 95.56 226 GLN A N 1
ATOM 1800 C CA . GLN A 1 226 ? -16.906 10.031 2.104 1 95.56 226 GLN A CA 1
ATOM 1801 C C . GLN A 1 226 ? -17.609 10.227 3.445 1 95.56 226 GLN A C 1
ATOM 1803 O O . GLN A 1 226 ? -18.828 10.406 3.496 1 95.56 226 GLN A O 1
ATOM 1808 N N . TYR A 1 227 ? -16.812 10.234 4.562 1 96 227 TYR A N 1
ATOM 1809 C CA . TYR A 1 227 ? -17.406 10.344 5.891 1 96 227 TYR A CA 1
ATOM 1810 C C . TYR A 1 227 ? -16.859 11.562 6.633 1 96 227 TYR A C 1
ATOM 1812 O O . TYR A 1 227 ? -17.406 11.977 7.652 1 96 227 TYR A O 1
ATOM 1820 N N . PHE A 1 228 ? -15.797 12.102 6.125 1 97.5 228 PHE A N 1
ATOM 1821 C CA . PHE A 1 228 ? -15.148 13.25 6.75 1 97.5 228 PHE A CA 1
ATOM 1822 C C . PHE A 1 228 ? -14.859 14.336 5.719 1 97.5 228 PHE A C 1
ATOM 1824 O O . PHE A 1 228 ? -15.078 14.141 4.523 1 97.5 228 PHE A O 1
ATOM 1831 N N . SER A 1 229 ? -14.359 15.492 6.191 1 97.31 229 SER A N 1
ATOM 1832 C CA . SER A 1 229 ? -14.125 16.609 5.281 1 97.31 229 SER A CA 1
ATOM 1833 C C . SER A 1 229 ? -12.672 17.078 5.34 1 97.31 229 SER A C 1
ATOM 1835 O O . SER A 1 229 ? -12.242 17.891 4.52 1 97.31 229 SER A O 1
ATOM 1837 N N . GLY A 1 230 ? -11.938 16.578 6.301 1 97.69 230 GLY A N 1
ATOM 1838 C CA . GLY A 1 230 ? -10.562 17.016 6.473 1 97.69 230 GLY A CA 1
ATOM 1839 C C . GLY A 1 230 ? -9.547 16.047 5.914 1 97.69 230 GLY A C 1
ATOM 1840 O O . GLY A 1 230 ? -9.594 14.844 6.223 1 97.69 230 GLY A O 1
ATOM 1841 N N . SER A 1 231 ? -8.625 16.516 5.094 1 97.94 231 SER A N 1
ATOM 1842 C CA . SER A 1 231 ? -7.531 15.703 4.566 1 97.94 231 SER A CA 1
ATOM 1843 C C . SER A 1 231 ? -6.336 16.562 4.184 1 97.94 231 SER A C 1
ATOM 1845 O O . SER A 1 231 ? -6.5 17.641 3.613 1 97.94 231 SER A O 1
ATOM 1847 N N . ASP A 1 232 ? -5.156 16.094 4.539 1 97.69 232 ASP A N 1
ATOM 1848 C CA . ASP A 1 232 ? -3.938 16.75 4.09 1 97.69 232 ASP A CA 1
ATOM 1849 C C . ASP A 1 232 ? -3.492 16.234 2.729 1 97.69 232 ASP A C 1
ATOM 1851 O O . ASP A 1 232 ? -2.535 16.734 2.145 1 97.69 232 ASP A O 1
ATOM 1855 N N . THR A 1 233 ? -4.113 15.219 2.209 1 97.88 233 THR A N 1
ATOM 1856 C CA . THR A 1 233 ? -3.906 14.82 0.821 1 97.88 233 THR A CA 1
ATOM 1857 C C . THR A 1 233 ? -4.688 15.727 -0.124 1 97.88 233 THR A C 1
ATOM 1859 O O . THR A 1 233 ? -5.855 15.469 -0.419 1 97.88 233 THR A O 1
ATOM 1862 N N . ILE A 1 234 ? -4.027 16.688 -0.652 1 97.44 234 ILE A N 1
ATOM 1863 C CA . ILE A 1 234 ? -4.656 17.797 -1.357 1 97.44 234 ILE A CA 1
ATOM 1864 C C . ILE A 1 234 ? -5.551 17.25 -2.475 1 97.44 234 ILE A C 1
ATOM 1866 O O . ILE A 1 234 ? -6.699 17.672 -2.615 1 97.44 234 ILE A O 1
ATOM 1870 N N . LEU A 1 235 ? -5.113 16.188 -3.162 1 95 235 LEU A N 1
ATOM 1871 C CA . LEU A 1 235 ? -5.789 15.727 -4.367 1 95 235 LEU A CA 1
ATOM 1872 C C . LEU A 1 235 ? -6.715 14.555 -4.055 1 95 235 LEU A C 1
ATOM 1874 O O . LEU A 1 235 ? -7.25 13.922 -4.965 1 95 235 LEU A O 1
ATOM 1878 N N . GLY A 1 236 ? -6.844 14.094 -2.805 1 90.19 236 GLY A N 1
ATOM 1879 C CA . GLY A 1 236 ? -7.574 12.906 -2.398 1 90.19 236 GLY A CA 1
ATOM 1880 C C . GLY A 1 236 ? -9.07 13.016 -2.613 1 90.19 236 GLY A C 1
ATOM 1881 O O . GLY A 1 236 ? -9.781 12.008 -2.646 1 90.19 236 GLY A O 1
ATOM 1882 N N . GLY A 1 237 ? -9.672 14.195 -2.828 1 84.75 237 GLY A N 1
ATOM 1883 C CA . GLY A 1 237 ? -11.094 14.445 -3.006 1 84.75 237 GLY A CA 1
ATOM 1884 C C . GLY A 1 237 ? -11.398 15.852 -3.486 1 84.75 237 GLY A C 1
ATOM 1885 O O . GLY A 1 237 ? -10.57 16.75 -3.352 1 84.75 237 GLY A O 1
ATOM 1886 N N . VAL A 1 238 ? -12.555 15.922 -3.984 1 82.75 238 VAL A N 1
ATOM 1887 C CA . VAL A 1 238 ? -12.93 17.203 -4.574 1 82.75 238 VAL A CA 1
ATOM 1888 C C . VAL A 1 238 ? -13.117 18.25 -3.475 1 82.75 238 VAL A C 1
ATOM 1890 O O . VAL A 1 238 ? -12.805 19.422 -3.666 1 82.75 238 VAL A O 1
ATOM 1893 N N . ALA A 1 239 ? -13.461 17.75 -2.289 1 87.81 239 ALA A N 1
ATOM 1894 C CA . ALA A 1 239 ? -13.852 18.719 -1.257 1 87.81 239 ALA A CA 1
ATOM 1895 C C . ALA A 1 239 ? -12.922 18.625 -0.05 1 87.81 239 ALA A C 1
ATOM 1897 O O . ALA A 1 239 ? -13.297 19 1.062 1 87.81 239 ALA A O 1
ATOM 1898 N N . ALA A 1 240 ? -11.719 18.109 -0.269 1 95.19 240 ALA A N 1
ATOM 1899 C CA . ALA A 1 240 ? -10.766 18 0.831 1 95.19 240 ALA A CA 1
ATOM 1900 C C . ALA A 1 240 ? -10.484 19.375 1.445 1 95.19 240 ALA A C 1
ATOM 1902 O O . ALA A 1 240 ? -10.359 20.375 0.727 1 95.19 240 ALA A O 1
ATOM 1903 N N . LYS A 1 241 ? -10.492 19.484 2.721 1 97.5 241 LYS A N 1
ATOM 1904 C CA . LYS A 1 241 ? -10.195 20.719 3.447 1 97.5 241 LYS A CA 1
ATOM 1905 C C . LYS A 1 241 ? -9.016 20.531 4.391 1 97.5 241 LYS A C 1
ATOM 1907 O O . LYS A 1 241 ? -8.852 19.469 4.996 1 97.5 241 LYS A O 1
ATOM 1912 N N . SER A 1 242 ? -8.219 21.516 4.488 1 97.75 242 SER A N 1
ATOM 1913 C CA . SER A 1 242 ? -7.098 21.578 5.422 1 97.75 242 SER A CA 1
ATOM 1914 C C . SER A 1 242 ? -6.852 23 5.898 1 97.75 242 SER A C 1
ATOM 1916 O O . SER A 1 242 ? -7.625 23.906 5.582 1 97.75 242 SER A O 1
ATOM 1918 N N . ILE A 1 243 ? -5.926 23.188 6.816 1 97.25 243 ILE A N 1
ATOM 1919 C CA . ILE A 1 243 ? -5.613 24.484 7.391 1 97.25 243 ILE A CA 1
ATOM 1920 C C . ILE A 1 243 ? -4.102 24.719 7.371 1 97.25 243 ILE A C 1
ATOM 1922 O O . ILE A 1 243 ? -3.338 23.797 7.059 1 97.25 243 ILE A O 1
ATOM 1926 N N . LEU A 1 244 ? -3.717 25.969 7.652 1 97.88 244 LEU A N 1
ATOM 1927 C CA . LEU A 1 244 ? -2.295 26.234 7.832 1 97.88 244 LEU A CA 1
ATOM 1928 C C . LEU A 1 244 ? -1.753 25.484 9.047 1 97.88 244 LEU A C 1
ATOM 1930 O O . LEU A 1 244 ? -2.377 25.484 10.109 1 97.88 244 LEU A O 1
ATOM 1934 N N . ALA A 1 245 ? -0.676 24.781 8.828 1 98 245 ALA A N 1
ATOM 1935 C CA . ALA A 1 245 ? -0.107 24.031 9.938 1 98 245 ALA A CA 1
ATOM 1936 C C . ALA A 1 245 ? 1.418 24.047 9.898 1 98 245 ALA A C 1
ATOM 1938 O O . ALA A 1 245 ? 2.018 24.031 8.82 1 98 245 ALA A O 1
ATOM 1939 N N . SER A 1 246 ? 2.004 24.125 11.07 1 97.19 246 SER A N 1
ATOM 1940 C CA . SER A 1 246 ? 3.455 24 11.18 1 97.19 246 SER A CA 1
ATOM 1941 C C . SER A 1 246 ? 3.879 22.547 11.289 1 97.19 246 SER A C 1
ATOM 1943 O O . SER A 1 246 ? 3.033 21.656 11.383 1 97.19 246 SER A O 1
ATOM 1945 N N . GLU A 1 247 ? 5.109 22.328 11.141 1 95.19 247 GLU A N 1
ATOM 1946 C CA . GLU A 1 247 ? 5.785 21.094 11.516 1 95.19 247 GLU A CA 1
ATOM 1947 C C . GLU A 1 247 ? 7.102 21.375 12.234 1 95.19 247 GLU A C 1
ATOM 1949 O O . GLU A 1 247 ? 7.418 22.531 12.523 1 95.19 247 GLU A O 1
ATOM 1954 N N . HIS A 1 248 ? 7.805 20.391 12.5 1 93.62 248 HIS A N 1
ATOM 1955 C CA . HIS A 1 248 ? 9.008 20.562 13.305 1 93.62 248 HIS A CA 1
ATOM 1956 C C . HIS A 1 248 ? 10.062 21.375 12.555 1 93.62 248 HIS A C 1
ATOM 1958 O O . HIS A 1 248 ? 10.828 22.125 13.172 1 93.62 248 HIS A O 1
ATOM 1964 N N . SER A 1 249 ? 10.141 21.297 11.266 1 94.88 249 SER A N 1
ATOM 1965 C CA . SER A 1 249 ? 11.109 22.078 10.508 1 94.88 249 SER A CA 1
ATOM 1966 C C . SER A 1 249 ? 10.906 23.578 10.742 1 94.88 249 SER A C 1
ATOM 1968 O O . SER A 1 249 ? 11.875 24.328 10.773 1 94.88 249 SER A O 1
ATOM 1970 N N . VAL A 1 250 ? 9.648 23.969 10.914 1 96.31 250 VAL A N 1
ATOM 1971 C CA . VAL A 1 250 ? 9.297 25.359 11.18 1 96.31 250 VAL A CA 1
ATOM 1972 C C . VAL A 1 250 ? 9.523 25.672 12.656 1 96.31 250 VAL A C 1
ATOM 1974 O O . VAL A 1 250 ? 10.188 26.656 12.984 1 96.31 250 VAL A O 1
ATOM 1977 N N . MET A 1 251 ? 9.078 24.812 13.539 1 96.75 251 MET A N 1
ATOM 1978 C CA . MET A 1 251 ? 9.016 25.109 14.969 1 96.75 251 MET A CA 1
ATOM 1979 C C . MET A 1 251 ? 10.398 25.016 15.602 1 96.75 251 MET A C 1
ATOM 1981 O O . MET A 1 251 ? 10.641 25.594 16.656 1 96.75 251 MET A O 1
ATOM 1985 N N . CYS A 1 252 ? 11.297 24.344 14.922 1 95.19 252 CYS A N 1
ATOM 1986 C CA . CYS A 1 252 ? 12.641 24.203 15.469 1 95.19 252 CYS A CA 1
ATOM 1987 C C . CYS A 1 252 ? 13.609 25.172 14.797 1 95.19 252 CYS A C 1
ATOM 1989 O O . CYS A 1 252 ? 14.789 25.203 15.148 1 95.19 252 CYS A O 1
ATOM 1991 N N . ALA A 1 253 ? 13.141 25.953 13.906 1 93.94 253 ALA A N 1
ATOM 1992 C CA . ALA A 1 253 ? 14.008 26.766 13.055 1 93.94 253 ALA A CA 1
ATOM 1993 C C . ALA A 1 253 ? 14.773 27.797 13.883 1 93.94 253 ALA A C 1
ATOM 1995 O O . ALA A 1 253 ? 15.898 28.156 13.547 1 93.94 253 ALA A O 1
ATOM 1996 N N . ASP A 1 254 ? 14.172 28.281 15.039 1 93.94 254 ASP A N 1
ATOM 1997 C CA . ASP A 1 254 ? 14.812 29.297 15.867 1 93.94 254 ASP A CA 1
ATOM 1998 C C . ASP A 1 254 ? 15.422 28.688 17.125 1 93.94 254 ASP A C 1
ATOM 2000 O O . ASP A 1 254 ? 15.828 29.406 18.031 1 93.94 254 ASP A O 1
ATOM 2004 N N . GLY A 1 255 ? 15.414 27.375 17.234 1 92.81 255 GLY A N 1
ATOM 2005 C CA . GLY A 1 255 ? 15.969 26.688 18.391 1 92.81 255 GLY A CA 1
ATOM 2006 C C . GLY A 1 255 ? 15.086 26.797 19.625 1 92.81 255 GLY A C 1
ATOM 2007 O O . GLY A 1 255 ? 14.078 27.516 19.609 1 92.81 255 GLY A O 1
ATOM 2008 N N . GLN A 1 256 ? 15.547 26.141 20.625 1 93.12 256 GLN A N 1
ATOM 2009 C CA . GLN A 1 256 ? 14.758 26.062 21.859 1 93.12 256 GLN A CA 1
ATOM 2010 C C . GLN A 1 256 ? 14.641 27.422 22.516 1 93.12 256 GLN A C 1
ATOM 2012 O O . GLN A 1 256 ? 13.586 27.766 23.062 1 93.12 256 GLN A O 1
ATOM 2017 N N . GLU A 1 257 ? 15.648 28.203 22.422 1 94.31 257 GLU A N 1
ATOM 2018 C CA . GLU A 1 257 ? 15.656 29.531 23.031 1 94.31 257 GLU A CA 1
ATOM 2019 C C . GLU A 1 257 ? 14.703 30.484 22.312 1 94.31 257 GLU A C 1
ATOM 2021 O O . GLU A 1 257 ? 14.227 31.453 22.906 1 94.31 257 GLU A O 1
ATOM 2026 N N . GLY A 1 258 ? 14.461 30.172 21.062 1 95.38 258 GLY A N 1
ATOM 2027 C CA . GLY A 1 258 ? 13.609 31.047 20.25 1 95.38 258 GLY A CA 1
ATOM 2028 C C . GLY A 1 258 ? 12.172 30.562 20.188 1 95.38 258 GLY A C 1
ATOM 2029 O O . GLY A 1 258 ? 11.367 31.094 19.422 1 95.38 258 GLY A O 1
ATOM 2030 N N . GLU A 1 259 ? 11.82 29.625 20.984 1 96.56 259 GLU A N 1
ATOM 2031 C CA . GLU A 1 259 ? 10.523 28.969 20.859 1 96.56 259 GLU A CA 1
ATOM 2032 C C . GLU A 1 259 ? 9.375 29.938 21.109 1 96.56 259 GLU A C 1
ATOM 2034 O O . GLU A 1 259 ? 8.406 29.969 20.359 1 96.56 259 GLU A O 1
ATOM 2039 N N . LEU A 1 260 ? 9.484 30.766 22.156 1 97.81 260 LEU A N 1
ATOM 2040 C CA . LEU A 1 260 ? 8.461 31.766 22.453 1 97.81 260 LEU A CA 1
ATOM 2041 C C . LEU A 1 260 ? 8.281 32.719 21.266 1 97.81 260 LEU A C 1
ATOM 2043 O O . LEU A 1 260 ? 7.148 33 20.859 1 97.81 260 LEU A O 1
ATOM 2047 N N . ASN A 1 261 ? 9.367 33.125 20.766 1 97.19 261 ASN A N 1
ATOM 2048 C CA . ASN A 1 261 ? 9.328 34.062 19.641 1 97.19 261 ASN A CA 1
ATOM 2049 C C . ASN A 1 261 ? 8.703 33.406 18.406 1 97.19 261 ASN A C 1
ATOM 2051 O O . ASN A 1 261 ? 8.031 34.094 17.609 1 97.19 261 ASN A O 1
ATOM 2055 N N . THR A 1 262 ? 9.016 32.156 18.141 1 97.56 262 THR A N 1
ATOM 2056 C CA . THR A 1 262 ? 8.43 31.453 17.016 1 97.56 262 THR A CA 1
ATOM 2057 C C . THR A 1 262 ? 6.906 31.406 17.141 1 97.56 262 THR A C 1
ATOM 2059 O O . THR A 1 262 ? 6.199 31.734 16.188 1 97.56 262 THR A O 1
ATOM 2062 N N . PHE A 1 263 ? 6.398 31.062 18.312 1 98.19 263 PHE A N 1
ATOM 2063 C CA . PHE A 1 263 ? 4.957 31.047 18.547 1 98.19 263 PHE A CA 1
ATOM 2064 C C . PHE A 1 263 ? 4.359 32.438 18.328 1 98.19 263 PHE A C 1
ATOM 2066 O O . PHE A 1 263 ? 3.348 32.594 17.641 1 98.19 263 PHE A O 1
ATOM 2073 N N . LYS A 1 264 ? 4.988 33.438 18.938 1 98.12 264 LYS A N 1
ATOM 2074 C CA . LYS A 1 264 ? 4.504 34.812 18.812 1 98.12 264 LYS A CA 1
ATOM 2075 C C . LYS A 1 264 ? 4.445 35.25 17.359 1 98.12 264 LYS A C 1
ATOM 2077 O O . LYS A 1 264 ? 3.434 35.781 16.906 1 98.12 264 LYS A O 1
ATOM 2082 N N . ARG A 1 265 ? 5.488 34.969 16.594 1 97.56 265 ARG A N 1
ATOM 2083 C CA . ARG A 1 265 ? 5.578 35.375 15.195 1 97.56 265 ARG A CA 1
ATOM 2084 C C . ARG A 1 265 ? 4.473 34.719 14.367 1 97.56 265 ARG A C 1
ATOM 2086 O O . ARG A 1 265 ? 3.816 35.406 13.57 1 97.56 265 ARG A O 1
ATOM 2093 N N . LEU A 1 266 ? 4.238 33.438 14.523 1 97.94 266 LEU A N 1
ATOM 2094 C CA . LEU A 1 266 ? 3.246 32.719 13.734 1 97.94 266 LEU A CA 1
ATOM 2095 C C . LEU A 1 266 ? 1.835 33.156 14.102 1 97.94 266 LEU A C 1
ATOM 2097 O O . LEU A 1 266 ? 0.966 33.25 13.234 1 97.94 266 LEU A O 1
ATOM 2101 N N . LEU A 1 267 ? 1.59 33.438 15.383 1 97.94 267 LEU A N 1
ATOM 2102 C CA . LEU A 1 267 ? 0.288 33.938 15.828 1 97.94 267 LEU A CA 1
ATOM 2103 C C . LEU A 1 267 ? 0.003 35.312 15.266 1 97.94 267 LEU A C 1
ATOM 2105 O O . LEU A 1 267 ? -1.132 35.625 14.883 1 97.94 267 LEU A O 1
ATOM 2109 N N . GLU A 1 268 ? 1.015 36.125 15.227 1 97.25 268 GLU A N 1
ATOM 2110 C CA . GLU A 1 268 ? 0.859 37.469 14.688 1 97.25 268 GLU A CA 1
ATOM 2111 C C . GLU A 1 268 ? 0.712 37.438 13.172 1 97.25 268 GLU A C 1
ATOM 2113 O O . GLU A 1 268 ? 0.009 38.281 12.594 1 97.25 268 GLU A O 1
ATOM 2118 N N . GLN A 1 269 ? 1.312 36.531 12.547 1 96.06 269 GLN A N 1
ATOM 2119 C CA . GLN A 1 269 ? 1.323 36.469 11.086 1 96.06 269 GLN A CA 1
ATOM 2120 C C . GLN A 1 269 ? -0.014 35.938 10.555 1 96.06 269 GLN A C 1
ATOM 2122 O O . GLN A 1 269 ? -0.444 36.344 9.469 1 96.06 269 GLN A O 1
ATOM 2127 N N . PHE A 1 270 ? -0.641 35.062 11.266 1 96.31 270 PHE A N 1
ATOM 2128 C CA . PHE A 1 270 ? -1.877 34.438 10.805 1 96.31 270 PHE A CA 1
ATOM 2129 C C . PHE A 1 270 ? -3.002 34.656 11.805 1 96.31 270 PHE A C 1
ATOM 2131 O O . PHE A 1 270 ? -3.621 33.688 12.273 1 96.31 270 PHE A O 1
ATOM 2138 N N . PRO A 1 271 ? -3.385 35.875 12.117 1 94 271 PRO A N 1
ATOM 2139 C CA . PRO A 1 271 ? -4.375 36.156 13.164 1 94 271 PRO A CA 1
ATOM 2140 C C . PRO A 1 271 ? -5.785 35.719 12.766 1 94 271 PRO A C 1
ATOM 2142 O O . PRO A 1 271 ? -6.617 35.469 13.633 1 94 271 PRO A O 1
ATOM 2145 N N . ASN A 1 272 ? -6.082 35.656 11.438 1 94.94 272 ASN A N 1
ATOM 2146 C CA . ASN A 1 272 ? -7.449 35.438 10.977 1 94.94 272 ASN A CA 1
ATOM 2147 C C . ASN A 1 272 ? -7.59 34.094 10.25 1 94.94 272 ASN A C 1
ATOM 2149 O O . ASN A 1 272 ? -8.469 33.938 9.398 1 94.94 272 ASN A O 1
ATOM 2153 N N . LYS A 1 273 ? -6.66 33.156 10.484 1 95.25 273 LYS A N 1
ATOM 2154 C CA . LYS A 1 273 ? -6.68 31.828 9.875 1 95.25 273 LYS A CA 1
ATOM 2155 C C . LYS A 1 273 ? -6.645 30.734 10.93 1 95.25 273 LYS A C 1
ATOM 2157 O O . LYS A 1 273 ? -6.012 30.891 11.977 1 95.25 273 LYS A O 1
ATOM 2162 N N . ASN A 1 274 ? -7.434 29.672 10.625 1 96.56 274 ASN A N 1
ATOM 2163 C CA . ASN A 1 274 ? -7.156 28.484 11.43 1 96.56 274 ASN A CA 1
ATOM 2164 C C . ASN A 1 274 ? -5.695 28.047 11.312 1 96.56 274 ASN A C 1
ATOM 2166 O O . ASN A 1 274 ? -5.125 28.062 10.219 1 96.56 274 ASN A O 1
ATOM 2170 N N . LEU A 1 275 ? -5.086 27.859 12.438 1 97.94 275 LEU A N 1
ATOM 2171 C CA . LEU A 1 275 ? -3.654 27.578 12.508 1 97.94 275 LEU A CA 1
ATOM 2172 C C . LEU A 1 275 ? -3.369 26.406 13.422 1 97.94 275 LEU A C 1
ATOM 2174 O O . LEU A 1 275 ? -3.91 26.328 14.531 1 97.94 275 LEU A O 1
ATOM 2178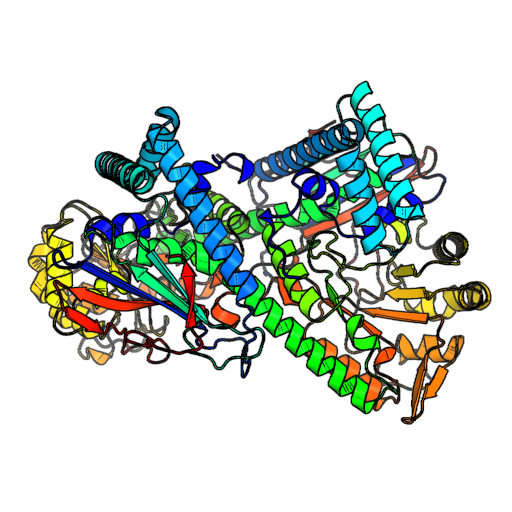 N N . SER A 1 276 ? -2.643 25.406 12.914 1 98.06 276 SER A N 1
ATOM 2179 C CA . SER A 1 276 ? -2.203 24.281 13.734 1 98.06 276 SER A CA 1
ATOM 2180 C C . SER A 1 276 ? -0.701 24.344 13.992 1 98.06 276 SER A C 1
ATOM 2182 O O . SER A 1 276 ? 0.095 24.406 13.055 1 98.06 276 SER A O 1
ATOM 2184 N N . LEU A 1 277 ? -0.294 24.344 15.25 1 98.19 277 LEU A N 1
ATOM 2185 C CA . LEU A 1 277 ? 1.121 24.422 15.602 1 98.19 277 LEU A CA 1
ATOM 2186 C C . LEU A 1 277 ? 1.543 23.188 16.422 1 98.19 277 LEU A C 1
ATOM 2188 O O . LEU A 1 277 ? 0.85 22.797 17.359 1 98.19 277 LEU A O 1
ATOM 2192 N N . VAL A 1 278 ? 2.65 22.578 16 1 96.62 278 VAL A N 1
ATOM 2193 C CA . VAL A 1 278 ? 3.238 21.516 16.797 1 96.62 278 VAL A CA 1
ATOM 2194 C C . VAL A 1 278 ? 3.842 22.094 18.078 1 96.62 278 VAL A C 1
ATOM 2196 O O . VAL A 1 278 ? 4.449 23.172 18.047 1 96.62 278 VAL A O 1
ATOM 2199 N N . ILE A 1 279 ? 3.695 21.359 19.156 1 96.81 279 ILE A N 1
ATOM 2200 C CA . ILE A 1 279 ? 4.102 21.984 20.406 1 96.81 279 ILE A CA 1
ATOM 2201 C C . ILE A 1 279 ? 5.129 21.109 21.109 1 96.81 279 ILE A C 1
ATOM 2203 O O . ILE A 1 279 ? 5.586 21.422 22.219 1 96.81 279 ILE A O 1
ATOM 2207 N N . ASP A 1 280 ? 5.527 19.984 20.438 1 94.94 280 ASP A N 1
ATOM 2208 C CA . ASP A 1 280 ? 6.363 19 21.125 1 94.94 280 ASP A CA 1
ATOM 2209 C C . ASP A 1 280 ? 7.766 18.969 20.531 1 94.94 280 ASP A C 1
ATOM 2211 O O . ASP A 1 280 ? 8.406 17.906 20.516 1 94.94 280 ASP A O 1
ATOM 2215 N N . SER A 1 281 ? 8.219 20.031 19.922 1 93.69 281 SER A N 1
ATOM 2216 C CA . SER A 1 281 ? 9.578 20.062 19.391 1 93.69 281 SER A CA 1
ATOM 2217 C C . SER A 1 281 ? 10.617 19.844 20.484 1 93.69 281 SER A C 1
ATOM 2219 O O . SER A 1 281 ? 11.656 19.234 20.25 1 93.69 281 SER A O 1
ATOM 2221 N N . TYR A 1 282 ? 10.344 20.422 21.672 1 94.31 282 TYR A N 1
ATOM 2222 C CA . TYR A 1 282 ? 11.203 20.312 22.844 1 94.31 282 TYR A CA 1
ATOM 2223 C C . TYR A 1 282 ? 10.406 19.875 24.062 1 94.31 282 TYR A C 1
ATOM 2225 O O . TYR A 1 282 ? 9.969 18.734 24.156 1 94.31 282 TYR A O 1
ATOM 2233 N N . ASP A 1 283 ? 10.039 20.797 24.922 1 94.69 283 ASP A N 1
ATOM 2234 C CA . ASP A 1 283 ? 9.258 20.5 26.109 1 94.69 283 ASP A CA 1
ATOM 2235 C C . ASP A 1 283 ? 7.828 21.031 25.969 1 94.69 283 ASP A C 1
ATOM 2237 O O . ASP A 1 283 ? 7.555 22.188 26.312 1 94.69 283 ASP A O 1
ATOM 2241 N N . MET A 1 284 ? 6.906 20.156 25.578 1 94.44 284 MET A N 1
ATOM 2242 C CA . MET A 1 284 ? 5.527 20.562 25.328 1 94.44 284 MET A CA 1
ATOM 2243 C C . MET A 1 284 ? 4.879 21.109 26.609 1 94.44 284 MET A C 1
ATOM 2245 O O . MET A 1 284 ? 4.016 21.984 26.547 1 94.44 284 MET A O 1
ATOM 2249 N N . TRP A 1 285 ? 5.277 20.594 27.797 1 95.12 285 TRP A N 1
ATOM 2250 C CA . TRP A 1 285 ? 4.715 21.078 29.047 1 95.12 285 TRP A CA 1
ATOM 2251 C C . TRP A 1 285 ? 5.125 22.531 29.297 1 95.12 285 TRP A C 1
ATOM 2253 O O . TRP A 1 285 ? 4.336 23.328 29.828 1 95.12 285 TRP A O 1
ATOM 2263 N N . HIS A 1 286 ? 6.336 22.812 28.969 1 96.38 286 HIS A N 1
ATOM 2264 C CA . HIS A 1 286 ? 6.801 24.203 29.062 1 96.38 286 HIS A CA 1
ATOM 2265 C C . HIS A 1 286 ? 6.008 25.109 28.125 1 96.38 286 HIS A C 1
ATOM 2267 O O . HIS A 1 286 ? 5.68 26.234 28.484 1 96.38 286 HIS A O 1
ATOM 2273 N N . VAL A 1 287 ? 5.691 24.641 26.938 1 97.38 287 VAL A N 1
ATOM 2274 C CA . VAL A 1 287 ? 4.879 25.406 26 1 97.38 287 VAL A CA 1
ATOM 2275 C C . VAL A 1 287 ? 3.498 25.672 26.594 1 97.38 287 VAL A C 1
ATOM 2277 O O . VAL A 1 287 ? 3.006 26.797 26.562 1 97.38 287 VAL A O 1
ATOM 2280 N N . LEU A 1 288 ? 2.918 24.672 27.203 1 97.25 288 LEU A N 1
ATOM 2281 C CA . LEU A 1 288 ? 1.554 24.734 27.719 1 97.25 288 LEU A CA 1
ATOM 2282 C C . LEU A 1 288 ? 1.49 25.562 29 1 97.25 288 LEU A C 1
ATOM 2284 O O . LEU A 1 288 ? 0.503 26.266 29.25 1 97.25 288 LEU A O 1
ATOM 2288 N N . ASP A 1 289 ? 2.473 25.5 29.766 1 97.06 289 ASP A N 1
ATOM 2289 C CA . ASP A 1 289 ? 2.426 26.094 31.109 1 97.06 289 ASP A CA 1
ATOM 2290 C C . ASP A 1 289 ? 3.076 27.469 31.125 1 97.06 289 ASP A C 1
ATOM 2292 O O . ASP A 1 289 ? 2.842 28.266 32.031 1 97.06 289 ASP A O 1
ATOM 2296 N N . ASN A 1 290 ? 3.898 27.766 30.156 1 97.38 290 ASN A N 1
ATOM 2297 C CA . ASN A 1 290 ? 4.656 29 30.219 1 97.38 290 ASN A CA 1
ATOM 2298 C C . ASN A 1 290 ? 4.52 29.797 28.922 1 97.38 290 ASN A C 1
ATOM 2300 O O . ASN A 1 290 ? 4.086 30.953 28.953 1 97.38 290 ASN A O 1
ATOM 2304 N N . ILE A 1 291 ? 4.75 29.234 27.781 1 98.06 291 ILE A N 1
ATOM 2305 C CA . ILE A 1 291 ? 4.816 29.969 26.516 1 98.06 291 ILE A CA 1
ATOM 2306 C C . ILE A 1 291 ? 3.42 30.438 26.125 1 98.06 291 ILE A C 1
ATOM 2308 O O . ILE A 1 291 ? 3.201 31.641 25.922 1 98.06 291 ILE A O 1
ATOM 2312 N N . LEU A 1 292 ? 2.494 29.594 26.109 1 98 292 LEU A N 1
ATOM 2313 C CA . LEU A 1 292 ? 1.158 29.922 25.625 1 98 292 LEU A CA 1
ATOM 2314 C C . LEU A 1 292 ? 0.481 30.922 26.562 1 98 292 LEU A C 1
ATOM 2316 O O . LEU A 1 292 ? -0.171 31.859 26.125 1 98 292 LEU A O 1
ATOM 2320 N N . PRO A 1 293 ? 0.64 30.703 27.922 1 98.06 293 PRO A N 1
ATOM 2321 C CA . PRO A 1 293 ? 0.039 31.688 28.828 1 98.06 293 PRO A CA 1
ATOM 2322 C C . PRO A 1 293 ? 0.61 33.094 28.641 1 98.06 293 PRO A C 1
ATOM 2324 O O . PRO A 1 293 ? -0.111 34.062 28.797 1 98.06 293 PRO A O 1
ATOM 2327 N N . GLN A 1 294 ? 1.854 33.156 28.297 1 98.19 294 GLN A N 1
ATOM 2328 C CA . GLN A 1 294 ? 2.467 34.469 28.016 1 98.19 294 GLN A CA 1
ATOM 2329 C C . GLN A 1 294 ? 1.866 35.094 26.766 1 98.19 294 GLN A C 1
ATOM 2331 O O . GLN A 1 294 ? 1.92 36.312 26.609 1 98.19 294 GLN A O 1
ATOM 2336 N N . LEU A 1 295 ? 1.32 34.312 25.906 1 98.31 295 LEU A N 1
ATOM 2337 C CA . LEU A 1 295 ? 0.768 34.75 24.625 1 98.31 295 LEU A CA 1
ATOM 2338 C C . LEU A 1 295 ? -0.756 34.719 24.656 1 98.31 295 LEU A C 1
ATOM 2340 O O . LEU A 1 295 ? -1.396 34.688 23.594 1 98.31 295 LEU A O 1
ATOM 2344 N N . LYS A 1 296 ? -1.33 34.594 25.844 1 97.94 296 LYS A N 1
ATOM 2345 C CA . LYS A 1 296 ? -2.762 34.406 26.016 1 97.94 296 LYS A CA 1
ATOM 2346 C C . LYS A 1 296 ? -3.576 35.469 25.281 1 97.94 296 LYS A C 1
ATOM 2348 O O . LYS A 1 296 ? -4.562 35.125 24.625 1 97.94 296 LYS A O 1
ATOM 2353 N N . ASP A 1 297 ? -3.188 36.688 25.375 1 97 297 ASP A N 1
ATOM 2354 C CA . ASP A 1 297 ? -3.924 37.781 24.734 1 97 297 ASP A CA 1
ATOM 2355 C C . ASP A 1 297 ? -3.924 37.625 23.219 1 97 297 ASP A C 1
ATOM 2357 O O . ASP A 1 297 ? -4.945 37.844 22.562 1 97 297 ASP A O 1
ATOM 2361 N N . LEU A 1 298 ? -2.795 37.25 22.656 1 96.94 298 LEU A N 1
ATOM 2362 C CA . LEU A 1 298 ? -2.686 37.031 21.219 1 96.94 298 LEU A CA 1
ATOM 2363 C C . LEU A 1 298 ? -3.59 35.906 20.781 1 96.94 298 LEU A C 1
ATOM 2365 O O . LEU A 1 298 ? -4.211 35.969 19.719 1 96.94 298 LEU A O 1
ATOM 2369 N N . VAL A 1 299 ? -3.646 34.875 21.562 1 97.75 299 VAL A N 1
ATOM 2370 C CA . VAL A 1 299 ? -4.461 33.719 21.25 1 97.75 299 VAL A CA 1
ATOM 2371 C C . VAL A 1 299 ? -5.941 34.062 21.297 1 97.75 299 VAL A C 1
ATOM 2373 O O . VAL A 1 299 ? -6.699 33.75 20.391 1 97.75 299 VAL A O 1
ATOM 2376 N N . LEU A 1 300 ? -6.324 34.812 22.328 1 97.31 300 LEU A N 1
ATOM 2377 C CA . LEU A 1 300 ? -7.734 35.125 22.547 1 97.31 300 LEU A CA 1
ATOM 2378 C C . LEU A 1 300 ? -8.234 36.156 21.547 1 97.31 300 LEU A C 1
ATOM 2380 O O . LEU A 1 300 ? -9.438 36.25 21.281 1 97.31 300 LEU A O 1
ATOM 2384 N N . GLN A 1 301 ? -7.352 36.938 20.984 1 96.25 301 GLN A N 1
ATOM 2385 C CA . GLN A 1 301 ? -7.742 38 20.062 1 96.25 301 GLN A CA 1
ATOM 2386 C C . GLN A 1 301 ? -7.879 37.469 18.641 1 96.25 301 GLN A C 1
ATOM 2388 O O . GLN A 1 301 ? -8.422 38.125 17.766 1 96.25 301 GLN A O 1
ATOM 2393 N N . ARG A 1 302 ? -7.457 36.219 18.438 1 95.38 302 ARG A N 1
ATOM 2394 C CA . ARG A 1 302 ? -7.559 35.656 17.094 1 95.38 302 ARG A CA 1
ATOM 2395 C C . ARG A 1 302 ? -9.016 35.531 16.656 1 95.38 302 ARG A C 1
ATOM 2397 O O . ARG A 1 302 ? -9.914 35.406 17.5 1 95.38 302 ARG A O 1
ATOM 2404 N N . GLN A 1 303 ? -9.203 35.625 15.328 1 93.94 303 GLN A N 1
ATOM 2405 C CA . GLN A 1 303 ? -10.547 35.438 14.789 1 93.94 303 GLN A CA 1
ATOM 2406 C C . GLN A 1 303 ? -10.906 33.969 14.641 1 93.94 303 GLN A C 1
ATOM 2408 O O . GLN A 1 303 ? -12.078 33.594 14.695 1 93.94 303 GLN A O 1
ATOM 2413 N N . GLU A 1 304 ? -9.883 33.188 14.305 1 94.94 304 GLU A N 1
ATOM 2414 C CA . GLU A 1 304 ? -10.078 31.766 14.094 1 94.94 304 GLU A CA 1
ATOM 2415 C C . GLU A 1 304 ? -9.312 30.953 15.133 1 94.94 304 GLU A C 1
ATOM 2417 O O . GLU A 1 304 ? -8.641 31.516 16 1 94.94 304 GLU A O 1
ATOM 2422 N N . LYS A 1 305 ? -9.367 29.719 15.055 1 96.44 305 LYS A N 1
ATOM 2423 C CA . LYS A 1 305 ? -8.922 28.828 16.109 1 96.44 305 LYS A CA 1
ATOM 2424 C C . LYS A 1 305 ? -7.434 28.516 15.977 1 96.44 305 LYS A C 1
ATOM 2426 O O . LYS A 1 305 ? -6.906 28.453 14.859 1 96.44 305 LYS A O 1
ATOM 2431 N N . LEU A 1 306 ? -6.758 28.422 17.078 1 98.19 306 LEU A N 1
ATOM 2432 C CA . LEU A 1 306 ? -5.43 27.828 17.188 1 98.19 306 LEU A CA 1
ATOM 2433 C C . LEU A 1 306 ? -5.508 26.375 17.641 1 98.19 306 LEU A C 1
ATOM 2435 O O . LEU A 1 306 ? -6.055 26.094 18.703 1 98.19 306 LEU A O 1
ATOM 2439 N N . TYR A 1 307 ? -5.066 25.484 16.812 1 98.06 307 TYR A N 1
ATOM 2440 C CA . TYR A 1 307 ? -4.973 24.078 17.172 1 98.06 307 TYR A CA 1
ATOM 2441 C C . TYR A 1 307 ? -3.564 23.734 17.641 1 98.06 307 TYR A C 1
ATOM 2443 O O . TYR A 1 307 ? -2.582 24.047 16.969 1 98.06 307 TYR A O 1
ATOM 2451 N N . LEU A 1 308 ? -3.482 23.156 18.797 1 98.19 308 LEU A N 1
ATOM 2452 C CA . LEU A 1 308 ? -2.217 22.672 19.344 1 98.19 308 LEU A CA 1
ATOM 2453 C C . LEU A 1 308 ? -2.037 21.188 19.078 1 98.19 308 LEU A C 1
ATOM 2455 O O . LEU A 1 308 ? -2.957 20.391 19.312 1 98.19 308 LEU A O 1
ATOM 2459 N N . ARG A 1 309 ? -0.853 20.859 18.609 1 96.81 309 ARG A N 1
ATOM 2460 C CA . ARG A 1 309 ? -0.631 19.484 18.172 1 96.81 309 ARG A CA 1
ATOM 2461 C C . ARG A 1 309 ? 0.532 18.844 18.922 1 96.81 309 ARG A C 1
ATOM 2463 O O . ARG A 1 309 ? 1.694 19.047 18.562 1 96.81 309 ARG A O 1
ATOM 2470 N N . PRO A 1 310 ? 0.214 18.047 19.922 1 93.88 310 PRO A N 1
ATOM 2471 C CA . PRO A 1 310 ? 1.227 17.219 20.594 1 93.88 310 PRO A CA 1
ATOM 2472 C C . PRO A 1 310 ? 1.48 15.906 19.859 1 93.88 310 PRO A C 1
ATOM 2474 O O . PRO A 1 310 ? 0.708 14.961 20.016 1 93.88 310 PRO A O 1
ATOM 2477 N N . ASP A 1 311 ? 2.551 15.695 19.109 1 84.69 311 ASP A N 1
ATOM 2478 C CA . ASP A 1 311 ? 2.768 14.578 18.188 1 84.69 311 ASP A CA 1
ATOM 2479 C C . ASP A 1 311 ? 3.709 13.539 18.797 1 84.69 311 ASP A C 1
ATOM 2481 O O . ASP A 1 311 ? 4.203 12.656 18.094 1 84.69 311 ASP A O 1
ATOM 2485 N N . SER A 1 312 ? 4.02 13.695 20.016 1 84.19 312 SER A N 1
ATOM 2486 C CA . SER A 1 312 ? 4.938 12.758 20.641 1 84.19 312 SER A CA 1
ATOM 2487 C C . SER A 1 312 ? 4.5 12.414 22.062 1 84.19 312 SER A C 1
ATOM 2489 O O . SER A 1 312 ? 3.965 13.273 22.781 1 84.19 312 SER A O 1
ATOM 2491 N N . GLY A 1 313 ? 4.664 11.18 22.375 1 83.44 313 GLY A N 1
ATOM 2492 C CA . GLY A 1 313 ? 4.387 10.773 23.734 1 83.44 313 GLY A CA 1
ATOM 2493 C C . GLY A 1 313 ? 3.314 9.703 23.828 1 83.44 313 GLY A C 1
ATOM 2494 O O . GLY A 1 313 ? 2.746 9.289 22.828 1 83.44 313 GLY A O 1
ATOM 2495 N N . ASN A 1 314 ? 3.107 9.312 25.016 1 88.44 314 ASN A N 1
ATOM 2496 C CA . ASN A 1 314 ? 2.143 8.258 25.281 1 88.44 314 ASN A CA 1
ATOM 2497 C C . ASN A 1 314 ? 0.708 8.766 25.203 1 88.44 314 ASN A C 1
ATOM 2499 O O . ASN A 1 314 ? 0.296 9.609 26 1 88.44 314 ASN A O 1
ATOM 2503 N N . PHE A 1 315 ? -0.064 8.211 24.297 1 88.38 315 PHE A N 1
ATOM 2504 C CA . PHE A 1 315 ? -1.412 8.688 24 1 88.38 315 PHE A CA 1
ATOM 2505 C C . PHE A 1 315 ? -2.314 8.523 25.219 1 88.38 315 PHE A C 1
ATOM 2507 O O . PHE A 1 315 ? -3.311 9.234 25.359 1 88.38 315 PHE A O 1
ATOM 2514 N N . GLU A 1 316 ? -2.012 7.648 26.141 1 89.12 316 GLU A N 1
ATOM 2515 C CA . GLU A 1 316 ? -2.854 7.367 27.312 1 89.12 316 GLU A CA 1
ATOM 2516 C C . GLU A 1 316 ? -2.805 8.508 28.312 1 89.12 316 GLU A C 1
ATOM 2518 O O . GLU A 1 316 ? -3.756 8.719 29.062 1 89.12 316 GLU A O 1
ATOM 2523 N N . THR A 1 317 ? -1.682 9.227 28.266 1 88.38 317 THR A N 1
ATOM 2524 C CA . THR A 1 317 ? -1.5 10.18 29.359 1 88.38 317 THR A CA 1
ATOM 2525 C C . THR A 1 317 ? -1.348 11.594 28.812 1 88.38 317 THR A C 1
ATOM 2527 O O . THR A 1 317 ? -1.562 12.57 29.547 1 88.38 317 THR A O 1
ATOM 2530 N N . LEU A 1 318 ? -1.056 11.664 27.578 1 92.75 318 LEU A N 1
ATOM 2531 C CA . LEU A 1 318 ? -0.651 12.945 27 1 92.75 318 LEU A CA 1
ATOM 2532 C C . LEU A 1 318 ? -1.831 13.906 26.938 1 92.75 318 LEU A C 1
ATOM 2534 O O . LEU A 1 318 ? -1.703 15.078 27.312 1 92.75 318 LEU A O 1
ATOM 2538 N N . ILE A 1 319 ? -2.965 13.445 26.5 1 94.88 319 ILE A N 1
ATOM 2539 C CA . ILE A 1 319 ? -4.121 14.305 26.25 1 94.88 319 ILE A CA 1
ATOM 2540 C C . ILE A 1 319 ? -4.887 14.516 27.562 1 94.88 319 ILE A C 1
ATOM 2542 O O . ILE A 1 319 ? -5.211 15.648 27.922 1 94.88 319 ILE A O 1
ATOM 2546 N N . CYS A 1 320 ? -5.133 13.398 28.188 1 92.19 320 CYS A N 1
ATOM 2547 C CA . CYS A 1 320 ? -5.871 13.344 29.438 1 92.19 320 CYS A CA 1
ATOM 2548 C C . CYS A 1 320 ? -5.348 12.227 30.328 1 92.19 320 CYS A C 1
ATOM 2550 O O . CYS A 1 320 ? -5.223 11.078 29.891 1 92.19 320 CYS A O 1
ATOM 2552 N N . GLN A 1 321 ? -4.988 12.523 31.578 1 87 321 GLN A N 1
ATOM 2553 C CA . GLN A 1 321 ? -4.336 11.578 32.469 1 87 321 GLN A CA 1
ATOM 2554 C C . GLN A 1 321 ? -5.359 10.703 33.188 1 87 321 GLN A C 1
ATOM 2556 O O . GLN A 1 321 ? -4.992 9.766 33.906 1 87 321 GLN A O 1
ATOM 2561 N N . GLY A 1 322 ? -6.605 10.953 32.938 1 83.44 322 GLY A N 1
ATOM 2562 C CA . GLY A 1 322 ? -7.664 10.109 33.469 1 83.44 322 GLY A CA 1
ATOM 2563 C C . GLY A 1 322 ? -7.676 10.07 35 1 83.44 322 GLY A C 1
ATOM 2564 O O . GLY A 1 322 ? -7.785 11.109 35.625 1 83.44 322 GLY A O 1
ATOM 2565 N N . LYS A 1 323 ? -7.363 8.703 35.594 1 79.31 323 LYS A N 1
ATOM 2566 C CA . LYS A 1 323 ? -7.477 8.469 37.031 1 79.31 323 LYS A CA 1
ATOM 2567 C C . LYS A 1 323 ? -6.273 9.039 37.781 1 79.31 323 LYS A C 1
ATOM 2569 O O . LYS A 1 323 ? -6.344 9.281 39 1 79.31 323 LYS A O 1
ATOM 2574 N N . ARG A 1 324 ? -5.266 9.414 37.125 1 85.88 324 ARG A N 1
ATOM 2575 C CA . ARG A 1 324 ? -4.051 9.922 37.75 1 85.88 324 ARG A CA 1
ATOM 2576 C C . ARG A 1 324 ? -4.145 11.422 38 1 85.88 324 ARG A C 1
ATOM 2578 O O . ARG A 1 324 ? -3.301 12 38.688 1 85.88 324 ARG A O 1
ATOM 2585 N N . PHE A 1 325 ? -5.148 11.984 37.5 1 93.31 325 PHE A N 1
ATOM 2586 C CA . PHE A 1 325 ? -5.305 13.43 37.531 1 93.31 325 PHE A CA 1
ATOM 2587 C C . PHE A 1 325 ? -5.477 13.914 38.969 1 93.31 325 PHE A C 1
ATOM 2589 O O . PHE A 1 325 ? -6.262 13.352 39.719 1 93.31 325 PHE A O 1
ATOM 2596 N N . ASN A 1 326 ? -4.688 14.891 39.344 1 94.81 326 ASN A N 1
ATOM 2597 C CA . ASN A 1 326 ? -4.797 15.68 40.562 1 94.81 326 ASN A CA 1
ATOM 2598 C C . ASN A 1 326 ? -4.695 17.172 40.25 1 94.81 326 ASN A C 1
ATOM 2600 O O . ASN A 1 326 ? -3.639 17.656 39.875 1 94.81 326 ASN A O 1
ATOM 2604 N N . PRO A 1 327 ? -5.797 17.859 40.531 1 93 327 PRO A N 1
ATOM 2605 C CA . PRO A 1 327 ? -5.809 19.281 40.188 1 93 327 PRO A CA 1
ATOM 2606 C C . PRO A 1 327 ? -4.707 20.078 40.875 1 93 327 PRO A C 1
ATOM 2608 O O . PRO A 1 327 ? -4.27 21.109 40.375 1 93 327 PRO A O 1
ATOM 2611 N N . GLU A 1 328 ? -4.211 19.578 41.969 1 95.5 328 GLU A N 1
ATOM 2612 C CA . GLU A 1 328 ? -3.225 20.297 42.781 1 95.5 328 GLU A CA 1
ATOM 2613 C C . GLU A 1 328 ? -1.805 19.891 42.406 1 95.5 328 GLU A C 1
ATOM 2615 O O . GLU A 1 328 ? -0.836 20.516 42.844 1 95.5 328 GLU A O 1
ATOM 2620 N N . ASP A 1 329 ? -1.68 18.906 41.531 1 95.75 329 ASP A N 1
ATOM 2621 C CA . ASP A 1 329 ? -0.381 18.391 41.125 1 95.75 329 ASP A CA 1
ATOM 2622 C C . ASP A 1 329 ? -0.225 18.469 39.594 1 95.75 329 ASP A C 1
ATOM 2624 O O . ASP A 1 329 ? -0.622 17.562 38.875 1 95.75 329 ASP A O 1
ATOM 2628 N N . LYS A 1 330 ? 0.471 19.312 39.156 1 93.19 330 LYS A N 1
ATOM 2629 C CA . LYS A 1 330 ? 0.601 19.609 37.719 1 93.19 330 LYS A CA 1
ATOM 2630 C C . LYS A 1 330 ? 1.269 18.469 36.969 1 93.19 330 LYS A C 1
ATOM 2632 O O . LYS A 1 330 ? 1.093 18.328 35.781 1 93.19 330 LYS A O 1
ATOM 2637 N N . THR A 1 331 ? 2.01 17.734 37.719 1 91.44 331 THR A N 1
ATOM 2638 C CA . THR A 1 331 ? 2.709 16.609 37.062 1 91.44 331 THR A CA 1
ATOM 2639 C C . THR A 1 331 ? 1.721 15.562 36.594 1 91.44 331 THR A C 1
ATOM 2641 O O . THR A 1 331 ? 2.076 14.688 35.781 1 91.44 331 THR A O 1
ATOM 2644 N N . THR A 1 332 ? 0.462 15.695 36.969 1 94.69 332 THR A N 1
ATOM 2645 C CA . THR A 1 332 ? -0.562 14.734 36.562 1 94.69 332 THR A CA 1
ATOM 2646 C C . THR A 1 332 ? -1.479 15.32 35.5 1 94.69 332 THR A C 1
ATOM 2648 O O . THR A 1 332 ? -2.467 14.695 35.094 1 94.69 332 THR A O 1
ATOM 2651 N N . TRP A 1 333 ? -1.192 16.516 35.062 1 96.12 333 TRP A N 1
ATOM 2652 C CA . TRP A 1 333 ? -2.051 17.172 34.094 1 96.12 333 TRP A CA 1
ATOM 2653 C C . TRP A 1 333 ? -1.777 16.656 32.688 1 96.12 333 TRP A C 1
ATOM 2655 O O . TRP A 1 333 ? -0.646 16.297 32.375 1 96.12 333 TRP A O 1
ATOM 2665 N N . GLY A 1 334 ? -2.801 16.484 31.906 1 95.81 334 GLY A N 1
ATOM 2666 C CA . GLY A 1 334 ? -2.668 16.344 30.469 1 95.81 334 GLY A CA 1
ATOM 2667 C C . GLY A 1 334 ? -2.844 17.641 29.703 1 95.81 334 GLY A C 1
ATOM 2668 O O . GLY A 1 334 ? -3.029 18.703 30.312 1 95.81 334 GLY A O 1
ATOM 2669 N N . VAL A 1 335 ? -2.766 17.625 28.438 1 97.25 335 VAL A N 1
ATOM 2670 C CA . VAL A 1 335 ? -2.889 18.797 27.578 1 97.25 335 VAL A CA 1
ATOM 2671 C C . VAL A 1 335 ? -4.188 19.531 27.891 1 97.25 335 VAL A C 1
ATOM 2673 O O . VAL A 1 335 ? -4.195 20.766 28.047 1 97.25 335 VAL A O 1
ATOM 2676 N N . ILE A 1 336 ? -5.246 18.812 28.047 1 97.44 336 ILE A N 1
ATOM 2677 C CA . ILE A 1 336 ? -6.574 19.391 28.203 1 97.44 336 ILE A CA 1
ATOM 2678 C C . ILE A 1 336 ? -6.645 20.141 29.531 1 97.44 336 ILE A C 1
ATOM 2680 O O . ILE A 1 336 ? -7.324 21.172 29.625 1 97.44 336 ILE A O 1
ATOM 2684 N N . ASP A 1 337 ? -5.934 19.719 30.562 1 97.5 337 ASP A N 1
ATOM 2685 C CA . ASP A 1 337 ? -5.953 20.344 31.891 1 97.5 337 ASP A CA 1
ATOM 2686 C C . ASP A 1 337 ? -5.238 21.703 31.859 1 97.5 337 ASP A C 1
ATOM 2688 O O . ASP A 1 337 ? -5.711 22.672 32.438 1 97.5 337 ASP A O 1
ATOM 2692 N N . TYR A 1 338 ? -4.09 21.719 31.188 1 97.75 338 TYR A N 1
ATOM 2693 C CA . TYR A 1 338 ? -3.359 22.969 31.047 1 97.75 338 TYR A CA 1
ATOM 2694 C C . TYR A 1 338 ? -4.191 24 30.297 1 97.75 338 TYR A C 1
ATOM 2696 O O . TYR A 1 338 ? -4.234 25.172 30.688 1 97.75 338 TYR A O 1
ATOM 2704 N N . LEU A 1 339 ? -4.848 23.547 29.219 1 98.19 339 LEU A N 1
ATOM 2705 C CA . LEU A 1 339 ? -5.652 24.469 28.422 1 98.19 339 LEU A CA 1
ATOM 2706 C C . LEU A 1 339 ? -6.867 24.953 29.203 1 98.19 339 LEU A C 1
ATOM 2708 O O . LEU A 1 339 ? -7.234 26.125 29.109 1 98.19 339 LEU A O 1
ATOM 2712 N N . ASP A 1 340 ? -7.48 24.078 29.938 1 97.88 340 ASP A N 1
ATOM 2713 C CA . ASP A 1 340 ? -8.609 24.453 30.797 1 97.88 340 ASP A CA 1
ATOM 2714 C C . ASP A 1 340 ? -8.18 25.469 31.859 1 97.88 340 ASP A C 1
ATOM 2716 O O . ASP A 1 340 ? -8.875 26.469 32.094 1 97.88 340 ASP A O 1
ATOM 2720 N N . TYR A 1 341 ? -7.109 25.203 32.469 1 97.69 341 TYR A N 1
ATOM 2721 C CA . TYR A 1 341 ? -6.621 26.047 33.562 1 97.69 341 TYR A CA 1
ATOM 2722 C C . TYR A 1 341 ? -6.273 27.438 33.062 1 97.69 341 TYR A C 1
ATOM 2724 O O . TYR A 1 341 ? -6.684 28.438 33.656 1 97.69 341 TYR A O 1
ATOM 2732 N N . HIS A 1 342 ? -5.543 27.547 32 1 97.94 342 HIS A N 1
ATOM 2733 C CA . HIS A 1 342 ? -4.977 28.828 31.594 1 97.94 342 HIS A CA 1
ATOM 2734 C C . HIS A 1 342 ? -5.949 29.609 30.719 1 97.94 342 HIS A C 1
ATOM 2736 O O . HIS A 1 342 ? -5.918 30.828 30.672 1 97.94 342 HIS A O 1
ATOM 2742 N N . PHE A 1 343 ? -6.887 28.906 30 1 98.12 343 PHE A N 1
ATOM 2743 C CA . PHE A 1 343 ? -7.707 29.594 29 1 98.12 343 PHE A CA 1
ATOM 2744 C C . PHE A 1 343 ? -9.188 29.422 29.312 1 98.12 343 PHE A C 1
ATOM 2746 O O . PHE A 1 343 ? -10.031 30.125 28.75 1 98.12 343 PHE A O 1
ATOM 2753 N N . GLY A 1 344 ? -9.516 28.5 30.156 1 97.5 344 GLY A N 1
ATOM 2754 C CA . GLY A 1 344 ? -10.883 28.344 30.625 1 97.5 344 GLY A CA 1
ATOM 2755 C C . GLY A 1 344 ? -11.711 27.438 29.734 1 97.5 344 GLY A C 1
ATOM 2756 O O . GLY A 1 344 ? -11.242 27 28.672 1 97.5 344 GLY A O 1
ATOM 2757 N N . SER A 1 345 ? -12.859 27.047 30.234 1 98.12 345 SER A N 1
ATOM 2758 C CA . SER A 1 345 ? -13.844 26.219 29.547 1 98.12 345 SER A CA 1
ATOM 2759 C C . SER A 1 345 ? -15.266 26.625 29.922 1 98.12 345 SER A C 1
ATOM 2761 O O . SER A 1 345 ? -15.469 27.422 30.844 1 98.12 345 SER A O 1
ATOM 2763 N N . THR A 1 346 ? -16.188 26.25 29.125 1 98.44 346 THR A N 1
ATOM 2764 C CA . THR A 1 346 ? -17.609 26.359 29.438 1 98.44 346 THR A CA 1
ATOM 2765 C C . THR A 1 346 ? -18.25 24.984 29.547 1 98.44 346 THR A C 1
ATOM 2767 O O . THR A 1 346 ? -17.719 24 29.031 1 98.44 346 THR A O 1
ATOM 2770 N N . VAL A 1 347 ? -19.344 24.922 30.203 1 98.5 347 VAL A N 1
ATOM 2771 C CA . VAL A 1 347 ? -20.094 23.672 30.344 1 98.5 347 VAL A CA 1
ATOM 2772 C C . VAL A 1 347 ? -21.281 23.672 29.391 1 98.5 347 VAL A C 1
ATOM 2774 O O . VAL A 1 347 ? -22.094 24.594 29.391 1 98.5 347 VAL A O 1
ATOM 2777 N N . ASN A 1 348 ? -21.375 22.703 28.547 1 98.31 348 ASN A N 1
ATOM 2778 C CA . ASN A 1 348 ? -22.453 22.641 27.562 1 98.31 348 ASN A CA 1
ATOM 2779 C C . ASN A 1 348 ? -23.734 22.078 28.156 1 98.31 348 ASN A C 1
ATOM 2781 O O . ASN A 1 348 ? -23.812 21.859 29.375 1 98.31 348 ASN A O 1
ATOM 2785 N N . GLN A 1 349 ? -24.766 21.922 27.359 1 98.31 349 GLN A N 1
ATOM 2786 C CA . GLN A 1 349 ? -26.094 21.531 27.828 1 98.31 349 GLN A CA 1
ATOM 2787 C C . GLN A 1 349 ? -26.078 20.125 28.438 1 98.31 349 GLN A C 1
ATOM 2789 O O . GLN A 1 349 ? -26.891 19.812 29.297 1 98.31 349 GLN A O 1
ATOM 2794 N N . LYS A 1 350 ? -25.062 19.344 28.062 1 98 350 LYS A N 1
ATOM 2795 C CA . LYS A 1 350 ? -24.984 17.969 28.547 1 98 350 LYS A CA 1
ATOM 2796 C C . LYS A 1 350 ? -24.109 17.859 29.781 1 98 350 LYS A C 1
ATOM 2798 O O . LYS A 1 350 ? -23.906 16.766 30.328 1 98 350 LYS A O 1
ATOM 2803 N N . GLY A 1 351 ? -23.531 18.953 30.141 1 98.56 351 GLY A N 1
ATOM 2804 C CA . GLY A 1 351 ? -22.781 18.984 31.391 1 98.56 351 GLY A CA 1
ATOM 2805 C C . GLY A 1 351 ? -21.312 18.734 31.203 1 98.56 351 GLY A C 1
ATOM 2806 O O . GLY A 1 351 ? -20.594 18.422 32.156 1 98.56 351 GLY A O 1
ATOM 2807 N N . TYR A 1 352 ? -20.844 18.797 30.031 1 98.75 352 TYR A N 1
ATOM 2808 C CA . TYR A 1 352 ? -19.438 18.531 29.75 1 98.75 352 TYR A CA 1
ATOM 2809 C C . TYR A 1 352 ? -18.703 19.828 29.438 1 98.75 352 TYR A C 1
ATOM 2811 O O . TYR A 1 352 ? -19.266 20.75 28.828 1 98.75 352 TYR A O 1
ATOM 2819 N N . LYS A 1 353 ? -17.484 19.906 29.797 1 98.62 353 LYS A N 1
ATOM 2820 C CA . LYS A 1 353 ? -16.641 21.078 29.578 1 98.62 353 LYS A CA 1
ATOM 2821 C C . LYS A 1 353 ? -16.203 21.172 28.125 1 98.62 353 LYS A C 1
ATOM 2823 O O . LYS A 1 353 ? -15.742 20.188 27.547 1 98.62 353 LYS A O 1
ATOM 2828 N N . VAL A 1 354 ? -16.391 22.312 27.547 1 98.62 354 VAL A N 1
ATOM 2829 C CA . VAL A 1 354 ? -15.844 22.656 26.234 1 98.62 354 VAL A CA 1
ATOM 2830 C C . VAL A 1 354 ? -14.773 23.75 26.406 1 98.62 354 VAL A C 1
ATOM 2832 O O . VAL A 1 354 ? -15.039 24.812 26.953 1 98.62 354 VAL A O 1
ATOM 2835 N N . LEU A 1 355 ? -13.547 23.438 25.953 1 98.25 355 LEU A N 1
ATOM 2836 C CA . LEU A 1 355 ? -12.445 24.391 26.047 1 98.25 355 LEU A CA 1
ATOM 2837 C C . LEU A 1 355 ? -12.797 25.703 25.359 1 98.25 355 LEU A C 1
ATOM 2839 O O . LEU A 1 355 ? -13.742 25.766 24.578 1 98.25 355 LEU A O 1
ATOM 2843 N N . ASN A 1 356 ? -12.023 26.75 25.719 1 97.81 356 ASN A N 1
ATOM 2844 C CA . ASN A 1 356 ? -12.156 28.031 25.047 1 97.81 356 ASN A CA 1
ATOM 2845 C C . ASN A 1 356 ? -12.242 27.859 23.531 1 97.81 356 ASN A C 1
ATOM 2847 O O . ASN A 1 356 ? -11.492 27.062 22.953 1 97.81 356 ASN A O 1
ATOM 2851 N N . GLN A 1 357 ? -13.102 28.562 22.875 1 95.88 357 GLN A N 1
ATOM 2852 C 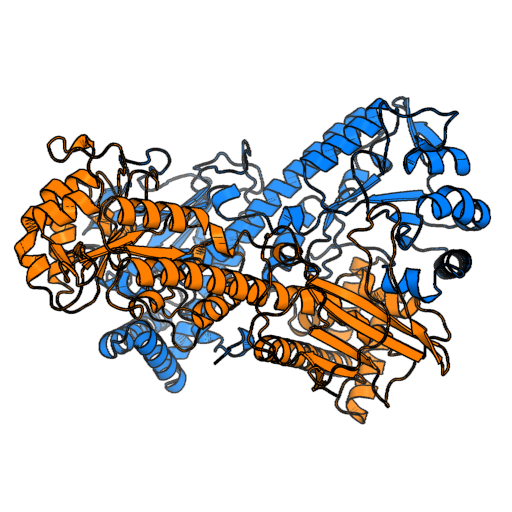CA . GLN A 1 357 ? -13.438 28.375 21.469 1 95.88 357 GLN A CA 1
ATOM 2853 C C . GLN A 1 357 ? -12.258 28.734 20.578 1 95.88 357 GLN A C 1
ATOM 2855 O O . GLN A 1 357 ? -12.227 28.344 19.406 1 95.88 357 GLN A O 1
ATOM 2860 N N . LYS A 1 358 ? -11.266 29.422 21.109 1 97.1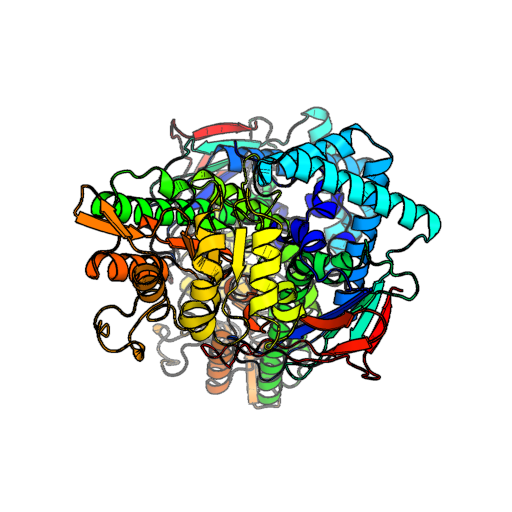9 358 LYS A N 1
ATOM 2861 C CA . LYS A 1 358 ? -10.109 29.844 20.312 1 97.19 358 LYS A CA 1
ATOM 2862 C C . LYS A 1 358 ? -9.055 28.734 20.266 1 97.19 358 LYS A C 1
ATOM 2864 O O . LYS A 1 358 ? -8.055 28.859 19.547 1 97.19 358 LYS A O 1
ATOM 2869 N N . LEU A 1 359 ? -9.352 27.688 20.984 1 97.25 359 LEU A N 1
ATOM 2870 C CA . LEU A 1 359 ? -8.328 26.656 21.094 1 97.25 359 LEU A CA 1
ATOM 2871 C C . LEU A 1 359 ? -8.891 25.297 20.703 1 97.25 359 LEU A C 1
ATOM 2873 O O . LEU A 1 359 ? -10.07 25.016 20.906 1 97.25 359 LEU A O 1
ATOM 2877 N N . GLY A 1 360 ? -8.062 24.484 20.109 1 96.06 360 GLY A N 1
ATOM 2878 C CA . GLY A 1 360 ? -8.336 23.078 19.844 1 96.06 360 GLY A CA 1
ATOM 2879 C C . GLY A 1 360 ? -7.109 22.203 19.969 1 96.06 360 GLY A C 1
ATOM 2880 O O . GLY A 1 360 ? -5.984 22.703 20.031 1 96.06 360 GLY A O 1
ATOM 2881 N N . ILE A 1 361 ? -7.32 20.906 20.125 1 97.88 361 ILE A N 1
ATOM 2882 C CA . ILE A 1 361 ? -6.254 19.922 20.219 1 97.88 361 ILE A CA 1
ATOM 2883 C C . ILE A 1 361 ? -6.293 19 19 1 97.88 361 ILE A C 1
ATOM 2885 O O . ILE A 1 361 ? -7.359 18.531 18.594 1 97.88 361 ILE A O 1
ATOM 2889 N N . VAL A 1 362 ? -5.172 18.812 18.328 1 97.44 362 VAL A N 1
ATOM 2890 C CA . VAL A 1 362 ? -5.035 17.812 17.281 1 97.44 362 VAL A CA 1
ATOM 2891 C C . VAL A 1 362 ? -4.012 16.766 17.688 1 97.44 362 VAL A C 1
ATOM 2893 O O . VAL A 1 362 ? -2.889 17.094 18.078 1 97.44 362 VAL A O 1
ATOM 2896 N N . TYR A 1 363 ? -4.375 15.578 17.672 1 96.88 363 TYR A N 1
ATOM 2897 C CA . TYR A 1 363 ? -3.471 14.469 17.969 1 96.88 363 TYR A CA 1
ATOM 2898 C C . TYR A 1 363 ? -3.396 13.5 16.781 1 96.88 363 TYR A C 1
ATOM 2900 O O . TYR A 1 363 ? -4.426 13.047 16.281 1 96.88 363 TYR A O 1
ATOM 2908 N N . GLY A 1 364 ? -2.18 13.227 16.297 1 94.38 364 GLY A N 1
ATOM 2909 C CA . GLY A 1 364 ? -2.082 12.469 15.062 1 94.38 364 GLY A CA 1
ATOM 2910 C C . GLY A 1 364 ? -1.079 11.336 15.133 1 94.38 364 GLY A C 1
ATOM 2911 O O . GLY A 1 364 ? -0.864 10.633 14.148 1 94.38 364 GLY A O 1
ATOM 2912 N N . ASP A 1 365 ? -0.457 11.078 16.312 1 89.69 365 ASP A N 1
ATOM 2913 C CA . ASP A 1 365 ? 0.588 10.062 16.391 1 89.69 365 ASP A CA 1
ATOM 2914 C C . ASP A 1 365 ? -0.013 8.672 16.531 1 89.69 365 ASP A C 1
ATOM 2916 O O . ASP A 1 365 ? -0.591 8.344 17.578 1 89.69 365 ASP A O 1
ATOM 2920 N N . GLY A 1 366 ? 0.159 7.891 15.578 1 91.62 366 GLY A N 1
ATOM 2921 C CA . GLY A 1 366 ? -0.213 6.488 15.648 1 91.62 366 GLY A CA 1
ATOM 2922 C C . GLY A 1 366 ? -1.682 6.273 15.961 1 91.62 366 GLY A C 1
ATOM 2923 O O . GLY A 1 366 ? -2.029 5.418 16.781 1 91.62 366 GLY A O 1
ATOM 2924 N N . ILE A 1 367 ? -2.555 6.969 15.367 1 95.81 367 ILE A N 1
ATOM 2925 C CA . ILE A 1 367 ? -3.982 6.941 15.664 1 95.81 367 ILE A CA 1
ATOM 2926 C C . ILE A 1 367 ? -4.594 5.645 15.133 1 95.81 367 ILE A C 1
ATOM 2928 O O . ILE A 1 367 ? -4.359 5.266 13.984 1 95.81 367 ILE A O 1
ATOM 2932 N N . THR A 1 368 ? -5.328 4.922 15.93 1 96.5 368 THR A N 1
ATOM 2933 C CA . THR A 1 368 ? -6.156 3.768 15.602 1 96.5 368 THR A CA 1
ATOM 2934 C C . THR A 1 368 ? -7.555 3.92 16.203 1 96.5 368 THR A C 1
ATOM 2936 O O . THR A 1 368 ? -7.816 4.855 16.953 1 96.5 368 THR A O 1
ATOM 2939 N N . TYR A 1 369 ? -8.461 3.041 15.812 1 97.5 369 TYR A N 1
ATOM 2940 C CA . TYR A 1 369 ? -9.805 3.018 16.375 1 97.5 369 TYR A CA 1
ATOM 2941 C C . TYR A 1 369 ? -9.766 2.938 17.891 1 97.5 369 TYR A C 1
ATOM 2943 O O . TYR A 1 369 ? -10.43 3.717 18.578 1 97.5 369 TYR A O 1
ATOM 2951 N N . GLU A 1 370 ? -8.922 2.059 18.422 1 97 370 GLU A N 1
ATOM 2952 C CA . GLU A 1 370 ? -8.836 1.805 19.859 1 97 370 GLU A CA 1
ATOM 2953 C C . GLU A 1 370 ? -8.258 3.01 20.594 1 97 370 GLU A C 1
ATOM 2955 O O . GLU A 1 370 ? -8.695 3.33 21.703 1 97 370 GLU A O 1
ATOM 2960 N N . ARG A 1 371 ? -7.285 3.662 20 1 96.62 371 ARG A N 1
ATOM 2961 C CA . ARG A 1 371 ? -6.672 4.824 20.641 1 96.62 371 ARG A CA 1
ATOM 2962 C C . ARG A 1 371 ? -7.66 5.984 20.719 1 96.62 371 ARG A C 1
ATOM 2964 O O . ARG A 1 371 ? -7.711 6.691 21.734 1 96.62 371 ARG A O 1
ATOM 2971 N N . ILE A 1 372 ? -8.43 6.16 19.625 1 98.12 372 ILE A N 1
ATOM 2972 C CA . ILE A 1 372 ? -9.453 7.203 19.641 1 98.12 372 ILE A CA 1
ATOM 2973 C C . ILE A 1 372 ? -10.461 6.922 20.734 1 98.12 372 ILE A C 1
ATOM 2975 O O . ILE A 1 372 ? -10.789 7.812 21.531 1 98.12 372 ILE A O 1
ATOM 2979 N N . GLU A 1 373 ? -10.914 5.68 20.766 1 98.25 373 GLU A N 1
ATOM 2980 C CA . GLU A 1 373 ? -11.914 5.309 21.766 1 98.25 373 GLU A CA 1
ATOM 2981 C C . GLU A 1 373 ? -11.391 5.535 23.172 1 98.25 373 GLU A C 1
ATOM 2983 O O . GLU A 1 373 ? -12.102 6.059 24.031 1 98.25 373 GLU A O 1
ATOM 2988 N N . TYR A 1 374 ? -10.203 5.137 23.406 1 97.44 374 TYR A N 1
ATOM 2989 C CA . TYR A 1 374 ? -9.594 5.301 24.719 1 97.44 374 TYR A CA 1
ATOM 2990 C C . TYR A 1 374 ? -9.547 6.77 25.125 1 97.44 374 TYR A C 1
ATOM 2992 O O . TYR A 1 374 ? -9.938 7.133 26.234 1 97.44 374 TYR A O 1
ATOM 3000 N N . ILE A 1 375 ? -9.07 7.598 24.219 1 97.19 375 ILE A N 1
ATOM 3001 C CA . ILE A 1 375 ? -8.898 9.023 24.5 1 97.19 375 ILE A CA 1
ATOM 3002 C C . ILE A 1 375 ? -10.25 9.664 24.766 1 97.19 375 ILE A C 1
ATOM 3004 O O . ILE A 1 375 ? -10.422 10.414 25.734 1 97.19 375 ILE A O 1
ATOM 3008 N N . LEU A 1 376 ? -11.227 9.359 23.922 1 98.19 376 LEU A N 1
ATOM 3009 C CA . LEU A 1 376 ? -12.555 9.945 24.062 1 98.19 376 LEU A CA 1
ATOM 3010 C C . LEU A 1 376 ? -13.219 9.484 25.359 1 98.19 376 LEU A C 1
ATOM 3012 O O . LEU A 1 376 ? -13.906 10.258 26.016 1 98.19 376 LEU A O 1
ATOM 3016 N N . GLU A 1 377 ? -13.023 8.203 25.688 1 97.94 377 GLU A N 1
ATOM 3017 C CA . GLU A 1 377 ? -13.562 7.691 26.953 1 97.94 377 GLU A CA 1
ATOM 3018 C C . GLU A 1 377 ? -12.938 8.406 28.141 1 97.94 377 GLU A C 1
ATOM 3020 O O . GLU A 1 377 ? -13.633 8.742 29.109 1 97.94 377 GLU A O 1
ATOM 3025 N N . GLN A 1 378 ? -11.641 8.586 28.125 1 97.06 378 GLN A N 1
ATOM 3026 C CA . GLN A 1 378 ? -10.969 9.289 29.203 1 97.06 378 GLN A CA 1
ATOM 3027 C C . GLN A 1 378 ? -11.477 10.719 29.328 1 97.06 378 GLN A C 1
ATOM 3029 O O . GLN A 1 378 ? -11.688 11.211 30.438 1 97.06 378 GLN A O 1
ATOM 3034 N N . LEU A 1 379 ? -11.641 11.398 28.219 1 97.94 379 LEU A N 1
ATOM 3035 C CA . LEU A 1 379 ? -12.188 12.75 28.234 1 97.94 379 LEU A CA 1
ATOM 3036 C C . LEU A 1 379 ? -13.578 12.773 28.859 1 97.94 379 LEU A C 1
ATOM 3038 O O . LEU A 1 379 ? -13.867 13.602 29.719 1 97.94 379 LEU A O 1
ATOM 3042 N N . LYS A 1 380 ? -14.414 11.859 28.406 1 98.12 380 LYS A N 1
ATOM 3043 C CA . LYS A 1 380 ? -15.773 11.766 28.922 1 98.12 380 LYS A CA 1
ATOM 3044 C C . LYS A 1 380 ? -15.773 11.555 30.438 1 98.12 380 LYS A C 1
ATOM 3046 O O . LYS A 1 380 ? -16.484 12.258 31.156 1 98.12 380 LYS A O 1
ATOM 3051 N N . GLN A 1 381 ? -14.969 10.664 30.891 1 97.19 381 GLN A N 1
ATOM 3052 C CA . GLN A 1 381 ? -14.906 10.344 32.312 1 97.19 381 GLN A CA 1
ATOM 3053 C C . GLN A 1 381 ? -14.422 11.547 33.125 1 97.19 381 GLN A C 1
ATOM 3055 O O . GLN A 1 381 ? -14.82 11.727 34.281 1 97.19 381 GLN A O 1
ATOM 3060 N N . ARG A 1 382 ? -13.656 12.352 32.531 1 97.25 382 ARG A N 1
ATOM 3061 C CA . ARG A 1 382 ? -13.086 13.516 33.219 1 97.25 382 ARG A CA 1
ATOM 3062 C C . ARG A 1 382 ? -13.984 14.742 33.031 1 97.25 382 ARG A C 1
ATOM 3064 O O . ARG A 1 382 ? -13.633 15.836 33.469 1 97.25 382 ARG A O 1
ATOM 3071 N N . GLY A 1 383 ? -15.094 14.555 32.344 1 97.44 383 GLY A N 1
ATOM 3072 C CA . GLY A 1 383 ? -16.094 15.602 32.219 1 97.44 383 GLY A CA 1
ATOM 3073 C C . GLY A 1 383 ? -15.828 16.547 31.062 1 97.44 383 GLY A C 1
ATOM 3074 O O . GLY A 1 383 ? -16.328 17.672 31.047 1 97.44 383 GLY A O 1
ATOM 3075 N N . PHE A 1 384 ? -15.039 16.141 30.094 1 98.38 384 PHE A N 1
ATOM 3076 C CA . PHE A 1 384 ? -14.758 16.969 28.938 1 98.38 384 PHE A CA 1
ATOM 3077 C C . PHE A 1 384 ? -15.508 16.484 27.719 1 98.38 384 PHE A C 1
ATOM 3079 O O . PHE A 1 384 ? -15.664 15.273 27.516 1 98.38 384 PHE A O 1
ATOM 3086 N N . CYS A 1 385 ? -16.016 17.406 26.938 1 98.62 385 CYS A N 1
ATOM 3087 C CA . CYS A 1 385 ? -16.734 17.141 25.703 1 98.62 385 CYS A CA 1
ATOM 3088 C C . CYS A 1 385 ? -15.797 16.547 24.656 1 98.62 385 CYS A C 1
ATOM 3090 O O . CYS A 1 385 ? -14.633 16.938 24.562 1 98.62 385 CYS A O 1
ATOM 3092 N N . SER A 1 386 ? -16.312 15.641 23.781 1 98.69 386 SER A N 1
ATOM 3093 C CA . SER A 1 386 ? -15.523 14.992 22.734 1 98.69 386 SER A CA 1
ATOM 3094 C C . SER A 1 386 ? -15.109 15.992 21.656 1 98.69 386 SER A C 1
ATOM 3096 O O . SER A 1 386 ? -14.188 15.727 20.875 1 98.69 386 SER A O 1
ATOM 3098 N N . SER A 1 387 ? -15.734 17.141 21.594 1 98.44 387 SER A N 1
ATOM 3099 C CA . SER A 1 387 ? -15.461 18.141 20.578 1 98.44 387 SER A CA 1
ATOM 3100 C C . SER A 1 387 ? -14.133 18.844 20.828 1 98.44 387 SER A C 1
ATOM 3102 O O . SER A 1 387 ? -13.648 19.609 19.984 1 98.44 387 SER A O 1
ATOM 3104 N N . ASN A 1 388 ? -13.469 18.562 21.938 1 98.25 388 ASN A N 1
ATOM 3105 C CA . ASN A 1 388 ? -12.258 19.281 22.328 1 98.25 388 ASN A CA 1
ATOM 3106 C C . ASN A 1 388 ? -11.031 18.766 21.578 1 98.25 388 ASN A C 1
ATOM 3108 O O . ASN A 1 388 ? -9.961 19.375 21.641 1 98.25 388 ASN A O 1
ATOM 3112 N N . ILE A 1 389 ? -11.227 17.672 20.781 1 98.12 389 ILE A N 1
ATOM 3113 C CA . ILE A 1 389 ? -10.055 17.062 20.172 1 98.12 389 ILE A CA 1
ATOM 3114 C C . ILE A 1 389 ? -10.383 16.609 18.75 1 98.12 389 ILE A C 1
ATOM 3116 O O . ILE A 1 389 ? -11.5 16.172 18.484 1 98.12 389 ILE A O 1
ATOM 3120 N N . VAL A 1 390 ? -9.445 16.828 17.875 1 98.12 390 VAL A N 1
ATOM 3121 C CA . VAL A 1 390 ? -9.438 16.312 16.516 1 98.12 390 VAL A CA 1
ATOM 3122 C C . VAL A 1 390 ? -8.32 15.289 16.344 1 98.12 390 VAL A C 1
ATOM 3124 O O . VAL A 1 390 ? -7.273 15.398 16.984 1 98.12 390 VAL A O 1
ATOM 3127 N N . PHE A 1 391 ? -8.547 14.273 15.484 1 98.38 391 PHE A N 1
ATOM 3128 C CA . PHE A 1 391 ? -7.57 13.203 15.297 1 98.38 391 PHE A CA 1
ATOM 3129 C C . PHE A 1 391 ? -7.012 13.219 13.875 1 98.38 391 PHE A C 1
ATOM 3131 O O . PHE A 1 391 ? -7.77 13.328 12.914 1 98.38 391 PHE A O 1
ATOM 3138 N N . GLY A 1 392 ? -5.703 13.242 13.75 1 97.81 392 GLY A N 1
ATOM 3139 C CA . GLY A 1 392 ? -5.062 12.953 12.477 1 97.81 392 GLY A CA 1
ATOM 3140 C C . GLY A 1 392 ? -4.879 11.469 12.227 1 97.81 392 GLY A C 1
ATOM 3141 O O . GLY A 1 392 ? -4 10.836 12.812 1 97.81 392 GLY A O 1
ATOM 3142 N N . VAL A 1 393 ? -5.672 10.922 11.344 1 98.25 393 VAL A N 1
ATOM 3143 C CA . VAL A 1 393 ? -5.609 9.5 11.031 1 98.25 393 VAL A CA 1
ATOM 3144 C C . VAL A 1 393 ? -4.539 9.25 9.969 1 98.25 393 VAL A C 1
ATOM 3146 O O . VAL A 1 393 ? -4.695 9.648 8.812 1 98.25 393 VAL A O 1
ATOM 3149 N N . GLY A 1 394 ? -3.521 8.578 10.328 1 96.69 394 GLY A N 1
ATOM 3150 C CA . GLY A 1 394 ? -2.365 8.422 9.461 1 96.69 394 GLY A CA 1
ATOM 3151 C C . GLY A 1 394 ? -2.219 7.02 8.898 1 96.69 394 GLY A C 1
ATOM 3152 O O . GLY A 1 394 ? -3.205 6.293 8.773 1 96.69 394 GLY A O 1
ATOM 3153 N N . SER A 1 395 ? -0.975 6.723 8.5 1 95.12 395 SER A N 1
ATOM 3154 C CA . SER A 1 395 ? -0.654 5.465 7.832 1 95.12 395 SER A CA 1
ATOM 3155 C C . SER A 1 395 ? -0.697 4.293 8.805 1 95.12 395 SER A C 1
ATOM 3157 O O . SER A 1 395 ? -0.852 3.143 8.391 1 95.12 395 SER A O 1
ATOM 3159 N N . THR A 1 396 ? -0.596 4.562 10.133 1 94.69 396 THR A N 1
ATOM 3160 C CA . THR A 1 396 ? -0.782 3.5 11.117 1 94.69 396 THR A CA 1
ATOM 3161 C C . THR A 1 396 ? -2.119 2.795 10.906 1 94.69 396 THR A C 1
ATOM 3163 O O . THR A 1 396 ? -2.219 1.577 11.07 1 94.69 396 THR A O 1
ATOM 3166 N N . THR A 1 397 ? -3.072 3.555 10.562 1 97.31 397 THR A N 1
ATOM 3167 C CA . THR A 1 397 ? -4.395 2.998 10.297 1 97.31 397 THR A CA 1
ATOM 3168 C C . THR A 1 397 ? -4.527 2.604 8.828 1 97.31 397 THR A C 1
ATOM 3170 O O . THR A 1 397 ? -4.855 1.455 8.516 1 97.31 397 THR A O 1
ATOM 3173 N N . TYR A 1 398 ? -4.172 3.451 7.922 1 97.94 398 TYR A N 1
ATOM 3174 C CA . TYR A 1 398 ? -4.613 3.303 6.539 1 97.94 398 TYR A CA 1
ATOM 3175 C C . TYR A 1 398 ? -3.611 2.488 5.734 1 97.94 398 TYR A C 1
ATOM 3177 O O . TYR A 1 398 ? -3.965 1.885 4.719 1 97.94 398 TYR A O 1
ATOM 3185 N N . GLN A 1 399 ? -2.299 2.463 6.105 1 97.62 399 GLN A N 1
ATOM 3186 C CA . GLN A 1 399 ? -1.316 1.634 5.414 1 97.62 399 GLN A CA 1
ATOM 3187 C C . GLN A 1 399 ? -1.308 0.212 5.969 1 97.62 399 GLN A C 1
ATOM 3189 O O . GLN A 1 399 ? -0.87 -0.721 5.293 1 97.62 399 GLN A O 1
ATOM 3194 N N . ASN A 1 400 ? -1.799 0.002 7.18 1 95.69 400 ASN A N 1
ATOM 3195 C CA . ASN A 1 400 ? -1.792 -1.314 7.805 1 95.69 400 ASN A CA 1
ATOM 3196 C C . ASN A 1 400 ? -3.047 -2.109 7.457 1 95.69 400 ASN A C 1
ATOM 3198 O O . ASN A 1 400 ? -3.432 -3.023 8.188 1 95.69 400 ASN A O 1
ATOM 3202 N N . LEU A 1 401 ? -3.682 -1.771 6.406 1 96.75 401 LEU A N 1
ATOM 3203 C CA . LEU A 1 401 ? -4.781 -2.531 5.816 1 96.75 401 LEU A CA 1
ATOM 3204 C C . LEU A 1 401 ? -4.27 -3.475 4.734 1 96.75 401 LEU A C 1
ATOM 3206 O O . LEU A 1 401 ? -3.199 -3.246 4.16 1 96.75 401 LEU A O 1
ATOM 3210 N N . ASN A 1 402 ? -4.961 -4.535 4.551 1 96.25 402 ASN A N 1
ATOM 3211 C CA . ASN A 1 402 ? -4.672 -5.449 3.447 1 96.25 402 ASN A CA 1
ATOM 3212 C C . ASN A 1 402 ? -5.949 -6.082 2.896 1 96.25 402 ASN A C 1
ATOM 3214 O O . ASN A 1 402 ? -7.039 -5.832 3.408 1 96.25 402 ASN A O 1
ATOM 3218 N N . ARG A 1 403 ? -5.832 -6.781 1.856 1 95 403 ARG A N 1
ATOM 3219 C CA . ARG A 1 403 ? -6.977 -7.367 1.163 1 95 403 ARG A CA 1
ATOM 3220 C C . ARG A 1 403 ? -7.762 -8.289 2.088 1 95 403 ARG A C 1
ATOM 3222 O O . ARG A 1 403 ? -8.984 -8.383 1.987 1 95 403 ARG A O 1
ATOM 3229 N N . ASP A 1 404 ? -7.117 -8.898 3.057 1 93.5 404 ASP A N 1
ATOM 3230 C CA . ASP A 1 404 ? -7.734 -9.883 3.938 1 93.5 404 ASP A CA 1
ATOM 3231 C C . ASP A 1 404 ? -8.445 -9.203 5.105 1 93.5 404 ASP A C 1
ATOM 3233 O O . ASP A 1 404 ? -9.164 -9.859 5.871 1 93.5 404 ASP A O 1
ATOM 3237 N N . THR A 1 405 ? -8.242 -7.887 5.23 1 96.5 405 THR A N 1
ATOM 3238 C CA . THR A 1 405 ? -8.961 -7.16 6.27 1 96.5 405 THR A CA 1
ATOM 3239 C C . THR A 1 405 ? -10.461 -7.395 6.152 1 96.5 405 THR A C 1
ATOM 3241 O O . THR A 1 405 ? -11.141 -7.656 7.148 1 96.5 405 THR A O 1
ATOM 3244 N N . LEU A 1 406 ? -10.992 -7.316 4.895 1 96.94 406 LEU A N 1
ATOM 3245 C CA . LEU A 1 406 ? -12.398 -7.602 4.664 1 96.94 406 LEU A CA 1
ATOM 3246 C C . LEU A 1 406 ? -12.57 -8.898 3.883 1 96.94 406 LEU A C 1
ATOM 3248 O O . LEU A 1 406 ? -13.703 -9.328 3.625 1 96.94 406 LEU A O 1
ATOM 3252 N N . GLY A 1 407 ? -11.484 -9.492 3.479 1 95.19 407 GLY A N 1
ATOM 3253 C CA . GLY A 1 407 ? -11.516 -10.789 2.822 1 95.19 407 GLY A CA 1
ATOM 3254 C C . GLY A 1 407 ? -12.039 -10.727 1.4 1 95.19 407 GLY A C 1
ATOM 3255 O O . GLY A 1 407 ? -12.922 -11.5 1.023 1 95.19 407 GLY A O 1
ATOM 3256 N N . PHE A 1 408 ? -11.562 -9.805 0.596 1 96.75 408 PHE A N 1
ATOM 3257 C CA . PHE A 1 408 ? -11.977 -9.703 -0.798 1 96.75 408 PHE A CA 1
ATOM 3258 C C . PHE A 1 408 ? -11.398 -10.852 -1.618 1 96.75 408 PHE A C 1
ATOM 3260 O O . PHE A 1 408 ? -10.211 -11.164 -1.501 1 96.75 408 PHE A O 1
ATOM 3267 N N . VAL A 1 409 ? -12.234 -11.492 -2.418 1 95.31 409 VAL A N 1
ATOM 3268 C CA . VAL A 1 409 ? -11.812 -12.586 -3.293 1 95.31 409 VAL A CA 1
ATOM 3269 C C . VAL A 1 409 ? -12.555 -12.492 -4.625 1 95.31 409 VAL A C 1
ATOM 3271 O O . VAL A 1 409 ? -13.625 -11.883 -4.703 1 95.31 409 VAL A O 1
ATOM 3274 N N . TYR A 1 410 ? -12 -12.945 -5.605 1 96.75 410 TYR A N 1
ATOM 3275 C CA . TYR A 1 410 ? -12.531 -13.133 -6.953 1 96.75 410 TYR A CA 1
ATOM 3276 C C . TYR A 1 410 ? -12.5 -14.609 -7.348 1 96.75 410 TYR A C 1
ATOM 3278 O O . TYR A 1 410 ? -11.43 -15.195 -7.473 1 96.75 410 TYR A O 1
ATOM 3286 N N . LYS A 1 411 ? -13.711 -15.242 -7.527 1 95.56 411 LYS A N 1
ATOM 3287 C CA . LYS A 1 411 ? -13.773 -16.688 -7.715 1 95.56 411 LYS A CA 1
ATOM 3288 C C . LYS A 1 411 ? -14.648 -17.062 -8.906 1 95.56 411 LYS A C 1
ATOM 3290 O O . LYS A 1 411 ? -15.672 -16.406 -9.156 1 95.56 411 LYS A O 1
ATOM 3295 N N . LEU A 1 412 ? -14.195 -18.047 -9.602 1 96.88 412 LEU A N 1
ATOM 3296 C CA . LEU A 1 412 ? -15.094 -18.703 -10.539 1 96.88 412 LEU A CA 1
ATOM 3297 C C . LEU A 1 412 ? -16.203 -19.453 -9.805 1 96.88 412 LEU A C 1
ATOM 3299 O O . LEU A 1 412 ? -15.93 -20.281 -8.938 1 96.88 412 LEU A O 1
ATOM 3303 N N . THR A 1 413 ? -17.453 -19.156 -10.125 1 97.12 413 THR A N 1
ATOM 3304 C CA . THR A 1 413 ? -18.547 -19.781 -9.398 1 97.12 413 THR A CA 1
ATOM 3305 C C . THR A 1 413 ? -19.375 -20.672 -10.328 1 97.12 413 THR A C 1
ATOM 3307 O O . THR A 1 413 ? -20.203 -21.453 -9.867 1 97.12 413 THR A O 1
ATOM 3310 N N . ALA A 1 414 ? -19.219 -20.516 -11.57 1 97.94 414 ALA A N 1
ATOM 3311 C CA . ALA A 1 414 ? -19.906 -21.375 -12.531 1 97.94 414 ALA A CA 1
ATOM 3312 C C . ALA A 1 414 ? -19.141 -21.438 -13.852 1 97.94 414 ALA A C 1
ATOM 3314 O O . ALA A 1 414 ? -18.359 -20.547 -14.164 1 97.94 414 ALA A O 1
ATOM 3315 N N . ILE A 1 415 ? -19.375 -22.5 -14.617 1 98.12 415 ILE A N 1
ATOM 3316 C CA . ILE A 1 415 ? -18.766 -22.719 -15.922 1 98.12 415 ILE A CA 1
ATOM 3317 C C . ILE A 1 415 ? -19.797 -23.297 -16.891 1 98.12 415 ILE A C 1
ATOM 3319 O O . ILE A 1 415 ? -20.641 -24.109 -16.5 1 98.12 415 ILE A O 1
ATOM 3323 N N . LYS A 1 416 ? -19.781 -22.766 -18.062 1 98.06 416 LYS A N 1
ATOM 3324 C CA . LYS A 1 416 ? -20.641 -23.328 -19.109 1 98.06 416 LYS A CA 1
ATOM 3325 C C . LYS A 1 416 ? -19.859 -24.25 -20.031 1 98.06 416 LYS A C 1
ATOM 3327 O O . LYS A 1 416 ? -18.859 -23.844 -20.625 1 98.06 416 LYS A O 1
ATOM 3332 N N . LYS A 1 417 ? -20.188 -25.453 -20.125 1 96.38 417 LYS A N 1
ATOM 3333 C CA . LYS A 1 417 ? -19.641 -26.453 -21.031 1 96.38 417 LYS A CA 1
ATOM 3334 C C . LYS A 1 417 ? -20.672 -26.859 -22.078 1 96.38 417 LYS A C 1
ATOM 3336 O O . LYS A 1 417 ? -21.734 -27.406 -21.75 1 96.38 417 LYS A O 1
ATOM 3341 N N . GLY A 1 418 ? -20.266 -26.641 -23.312 1 95 418 GLY A N 1
ATOM 3342 C CA . GLY A 1 418 ? -21.312 -26.734 -24.312 1 95 418 GLY A CA 1
ATOM 3343 C C . GLY A 1 418 ? -22.453 -25.766 -24.062 1 95 418 GLY A C 1
ATOM 3344 O O . GLY A 1 418 ? -22.234 -24.547 -24.031 1 95 418 GLY A O 1
ATOM 3345 N N . ASN A 1 419 ? -23.641 -26.297 -23.781 1 95.5 419 ASN A N 1
ATOM 3346 C CA . ASN A 1 419 ? -24.797 -25.438 -23.562 1 95.5 419 ASN A CA 1
ATOM 3347 C C . ASN A 1 419 ? -25.297 -25.531 -22.125 1 95.5 419 ASN A C 1
ATOM 3349 O O . ASN A 1 419 ? -26.359 -25 -21.797 1 95.5 419 ASN A O 1
ATOM 3353 N N . THR A 1 420 ? -24.5 -26.078 -21.312 1 97 420 THR A N 1
ATOM 3354 C CA . THR A 1 420 ? -24.984 -26.344 -19.953 1 97 420 THR A CA 1
ATOM 3355 C C . THR A 1 420 ? -24.078 -25.656 -18.922 1 97 420 THR A C 1
ATOM 3357 O O . THR A 1 420 ? -22.859 -25.797 -18.969 1 97 420 THR A O 1
ATOM 3360 N N . TRP A 1 421 ? -24.734 -24.953 -18.016 1 97.31 421 TRP A N 1
ATOM 3361 C CA . TRP A 1 421 ? -24.031 -24.328 -16.906 1 97.31 421 TRP A CA 1
ATOM 3362 C C . TRP A 1 421 ? -23.844 -25.328 -15.766 1 97.31 421 TRP A C 1
ATOM 3364 O O . TRP A 1 421 ? -24.734 -26.125 -15.461 1 97.31 421 TRP A O 1
ATOM 3374 N N . HIS A 1 422 ? -22.703 -25.328 -15.18 1 96.69 422 HIS A N 1
ATOM 3375 C CA . HIS A 1 422 ? -22.359 -26.109 -14 1 96.69 422 HIS A CA 1
ATOM 3376 C C . HIS A 1 422 ? -21.844 -25.219 -12.883 1 96.69 422 HIS A C 1
ATOM 3378 O O . HIS A 1 422 ? -21.016 -24.344 -13.125 1 96.69 422 HIS A O 1
ATOM 3384 N N . ASP A 1 423 ? -22.344 -25.469 -11.672 1 95.31 423 ASP A N 1
ATOM 3385 C CA . ASP A 1 423 ? -21.812 -24.734 -10.523 1 95.31 423 ASP A CA 1
ATOM 3386 C C . ASP A 1 423 ? -20.391 -25.203 -10.211 1 95.31 423 ASP A C 1
ATOM 3388 O O . ASP A 1 423 ? -20.047 -26.375 -10.391 1 95.31 423 ASP A O 1
ATOM 3392 N N . VAL A 1 424 ? -19.578 -24.266 -9.836 1 94 424 VAL A N 1
ATOM 3393 C CA . VAL A 1 424 ? -18.203 -24.531 -9.445 1 94 424 VAL A CA 1
ATOM 3394 C C . VAL A 1 424 ? -17.984 -24.094 -8 1 94 424 VAL A C 1
ATOM 3396 O O . VAL A 1 424 ? -18.328 -22.969 -7.629 1 94 424 VAL A O 1
ATOM 3399 N N . THR A 1 425 ? -17.453 -24.969 -7.152 1 90.44 425 THR A N 1
ATOM 3400 C CA . THR A 1 425 ? -17.156 -24.625 -5.766 1 90.44 425 THR A CA 1
ATOM 3401 C C . THR A 1 425 ? -15.805 -25.203 -5.344 1 90.44 425 THR A C 1
ATOM 3403 O O . THR A 1 425 ? -15.398 -26.266 -5.84 1 90.44 425 THR A O 1
ATOM 3406 N N . LYS A 1 426 ? -15.117 -24.406 -4.57 1 87.44 426 LYS A N 1
ATOM 3407 C CA . LYS A 1 426 ? -13.953 -24.891 -3.826 1 87.44 426 LYS A CA 1
ATOM 3408 C C . LYS A 1 426 ? -14.336 -25.281 -2.404 1 87.44 426 LYS A C 1
ATOM 3410 O O . LYS A 1 426 ? -15.039 -24.547 -1.716 1 87.44 426 LYS A O 1
ATOM 3415 N N . SER A 1 427 ? -13.938 -26.484 -2.006 1 87.31 427 SER A N 1
ATOM 3416 C CA . SER A 1 427 ? -14.227 -26.969 -0.663 1 87.31 427 SER A CA 1
ATOM 3417 C C . SER A 1 427 ? -13.039 -27.719 -0.078 1 87.31 427 SER A C 1
ATOM 3419 O O . SER A 1 427 ? -13.086 -28.938 0.098 1 87.31 427 SER A O 1
ATOM 3421 N N . PRO A 1 428 ? -12.055 -26.938 0.32 1 84.25 428 PRO A N 1
ATOM 3422 C CA . PRO A 1 428 ? -10.859 -27.594 0.847 1 84.25 428 PRO A CA 1
ATOM 3423 C C . PRO A 1 428 ? -11.102 -28.25 2.201 1 84.25 428 PRO A C 1
ATOM 3425 O O . PRO A 1 428 ? -11.555 -27.594 3.141 1 84.25 428 PRO A O 1
ATOM 3428 N N . ILE A 1 429 ? -10.672 -29.422 2.352 1 82.81 429 ILE A N 1
ATOM 3429 C CA . ILE A 1 429 ? -10.883 -30.156 3.59 1 82.81 429 ILE A CA 1
ATOM 3430 C C . ILE A 1 429 ? -9.969 -29.609 4.68 1 82.81 429 ILE A C 1
ATOM 3432 O O . ILE A 1 429 ? -10.289 -29.688 5.867 1 82.81 429 ILE A O 1
ATOM 3436 N N . THR A 1 430 ? -8.883 -29.016 4.332 1 81.5 430 THR A N 1
ATOM 3437 C CA . THR A 1 430 ? -7.863 -28.578 5.281 1 81.5 430 THR A CA 1
ATOM 3438 C C . THR A 1 430 ? -8.18 -27.203 5.828 1 81.5 430 THR A C 1
ATOM 3440 O O . THR A 1 430 ? -7.574 -26.75 6.805 1 81.5 430 THR A O 1
ATOM 3443 N N . ASP A 1 431 ? -9.133 -26.484 5.141 1 79.62 431 ASP A N 1
ATOM 3444 C CA . ASP A 1 431 ? -9.531 -25.156 5.578 1 79.62 431 ASP A CA 1
ATOM 3445 C C . ASP A 1 431 ? -10.969 -24.844 5.156 1 79.62 431 ASP A C 1
ATOM 3447 O O . ASP A 1 431 ? -11.188 -24.109 4.188 1 79.62 431 ASP A O 1
ATOM 3451 N N . PRO A 1 432 ? -11.883 -25.234 5.961 1 77.12 432 PRO A N 1
ATOM 3452 C CA . PRO A 1 432 ? -13.289 -25.047 5.605 1 77.12 432 PRO A CA 1
ATOM 3453 C C . PRO A 1 432 ? -13.688 -23.578 5.512 1 77.12 432 PRO A C 1
ATOM 3455 O O . PRO A 1 432 ? -14.664 -23.234 4.832 1 77.12 432 PRO A O 1
ATOM 3458 N N . THR A 1 433 ? -12.953 -22.688 6.168 1 74.5 433 THR A N 1
ATOM 3459 C CA . THR A 1 433 ? -13.281 -21.266 6.148 1 74.5 433 THR A CA 1
ATOM 3460 C C . THR A 1 433 ? -13.086 -20.688 4.754 1 74.5 433 THR A C 1
ATOM 3462 O O . THR A 1 433 ? -13.672 -19.656 4.418 1 74.5 433 THR A O 1
ATOM 3465 N N . LYS A 1 434 ? -12.422 -21.469 3.865 1 77.12 434 LYS A N 1
ATOM 3466 C CA . LYS A 1 434 ? -12.102 -21 2.52 1 77.12 434 LYS A CA 1
ATOM 3467 C C . LYS A 1 434 ? -13.055 -21.594 1.487 1 77.12 434 LYS A C 1
ATOM 3469 O O . LYS A 1 434 ? -12.844 -21.453 0.282 1 77.12 434 LYS A O 1
ATOM 3474 N N . GLN A 1 435 ? -14.094 -22.109 1.958 1 80.44 435 GLN A N 1
ATOM 3475 C CA . GLN A 1 435 ? -15.109 -22.594 1.028 1 80.44 435 GLN A CA 1
ATOM 3476 C C . GLN A 1 435 ? -15.695 -21.453 0.21 1 80.44 435 GLN A C 1
ATOM 3478 O O . GLN A 1 435 ? -15.938 -20.359 0.738 1 80.44 435 GLN A O 1
ATOM 3483 N N . SER A 1 436 ? -15.93 -21.781 -1.077 1 85.38 436 SER A N 1
ATOM 3484 C CA . SER A 1 436 ? -16.438 -20.734 -1.955 1 85.38 436 SER A CA 1
ATOM 3485 C C . SER A 1 436 ? -17.922 -20.906 -2.242 1 85.38 436 SER A C 1
ATOM 3487 O O . SER A 1 436 ? -18.469 -22 -2.045 1 85.38 436 SER A O 1
ATOM 3489 N N . ILE A 1 437 ? -18.531 -19.812 -2.658 1 84.75 437 ILE A N 1
ATOM 3490 C CA . ILE A 1 437 ? -19.922 -19.875 -3.105 1 84.75 437 ILE A CA 1
ATOM 3491 C C . ILE A 1 437 ? -19.984 -20.344 -4.559 1 84.75 437 ILE A C 1
ATOM 3493 O O . ILE A 1 437 ? -19.109 -20 -5.359 1 84.75 437 ILE A O 1
ATOM 3497 N N . GLY A 1 438 ? -21 -21.109 -4.836 1 90.5 438 GLY A N 1
ATOM 3498 C CA . GLY A 1 438 ? -21.188 -21.594 -6.199 1 90.5 438 GLY A CA 1
ATOM 3499 C C . GLY A 1 438 ? -22.484 -21.156 -6.824 1 90.5 438 GLY A C 1
ATOM 3500 O O . GLY A 1 438 ? -23.438 -20.828 -6.113 1 90.5 438 GLY A O 1
ATOM 3501 N N . GLY A 1 439 ? -22.422 -21.078 -8.148 1 93.56 439 GLY A N 1
ATOM 3502 C CA . GLY A 1 439 ? -23.625 -20.766 -8.891 1 93.56 439 GLY A CA 1
ATOM 3503 C C . GLY A 1 439 ? -23.578 -19.422 -9.57 1 93.56 439 GLY A C 1
ATOM 3504 O O . GLY A 1 439 ? -22.547 -18.766 -9.602 1 93.56 439 GLY A O 1
ATOM 3505 N N . ARG A 1 440 ? -24.641 -19.109 -10.25 1 96.56 440 ARG A N 1
ATOM 3506 C CA . ARG A 1 440 ? -24.859 -17.812 -10.883 1 96.56 440 ARG A CA 1
ATOM 3507 C C . ARG A 1 440 ? -25.891 -17 -10.109 1 96.56 440 ARG A C 1
ATOM 3509 O O . ARG A 1 440 ? -26.891 -17.547 -9.617 1 96.56 440 ARG A O 1
ATOM 3516 N N . PHE A 1 441 ? -25.625 -15.766 -9.945 1 94.81 441 PHE A N 1
ATOM 3517 C CA . PHE A 1 441 ? -26.422 -14.961 -9.023 1 94.81 441 PHE A CA 1
ATOM 3518 C C . PHE A 1 441 ? -27.391 -14.062 -9.789 1 94.81 441 PHE A C 1
ATOM 3520 O O . PHE A 1 441 ? -27 -13.391 -10.742 1 94.81 441 PHE A O 1
ATOM 3527 N N . ASP A 1 442 ? -28.641 -14.242 -9.445 1 88.19 442 ASP A N 1
ATOM 3528 C CA . ASP A 1 442 ? -29.688 -13.391 -9.969 1 88.19 442 ASP A CA 1
ATOM 3529 C C . ASP A 1 442 ? -30.312 -12.539 -8.859 1 88.19 442 ASP A C 1
ATOM 3531 O O . ASP A 1 442 ? -31.25 -12.969 -8.188 1 88.19 442 ASP A O 1
ATOM 3535 N N . ASN A 1 443 ? -29.688 -11.586 -8.461 1 88.88 443 ASN A N 1
ATOM 3536 C CA . ASN A 1 443 ? -30.062 -10.609 -7.445 1 88.88 443 ASN A CA 1
ATOM 3537 C C . ASN A 1 443 ? -30.453 -9.273 -8.07 1 88.88 443 ASN A C 1
ATOM 3539 O O . ASN A 1 443 ? -29.703 -8.719 -8.883 1 88.88 443 ASN A O 1
ATOM 3543 N N . PRO A 1 444 ? -31.719 -8.789 -7.828 1 92.06 444 PRO A N 1
ATOM 3544 C CA . PRO A 1 444 ? -32.156 -7.531 -8.422 1 92.06 444 PRO A CA 1
ATOM 3545 C C . PRO A 1 444 ? -31.234 -6.367 -8.117 1 92.06 444 PRO A C 1
ATOM 3547 O O . PRO A 1 444 ? -31.25 -5.355 -8.828 1 92.06 444 PRO A O 1
ATOM 3550 N N . ASN A 1 445 ? -30.469 -6.5 -7.105 1 94.94 445 ASN A N 1
ATOM 3551 C CA . ASN A 1 445 ? -29.531 -5.438 -6.762 1 94.94 445 ASN A CA 1
ATOM 3552 C C . ASN A 1 445 ? -28.281 -5.484 -7.645 1 94.94 445 ASN A C 1
ATOM 3554 O O . ASN A 1 445 ? -27.5 -4.535 -7.672 1 94.94 445 ASN A O 1
ATOM 3558 N N . LEU A 1 446 ? -28.062 -6.535 -8.328 1 96.94 446 LEU A N 1
ATOM 3559 C CA . LEU A 1 446 ? -26.984 -6.613 -9.297 1 96.94 446 LEU A CA 1
ATOM 3560 C C . LEU A 1 446 ? -27.375 -5.953 -10.609 1 96.94 446 LEU A C 1
ATOM 3562 O O . LEU A 1 446 ? -28.141 -6.527 -11.391 1 96.94 446 LEU A O 1
ATOM 3566 N N . ILE A 1 447 ? -26.828 -4.844 -10.875 1 97.31 447 ILE A N 1
ATOM 3567 C CA . ILE A 1 447 ? -27.188 -4.086 -12.062 1 97.31 447 ILE A CA 1
ATOM 3568 C C . ILE A 1 447 ? -26.062 -4.184 -13.102 1 97.31 447 ILE A C 1
ATOM 3570 O O . ILE A 1 447 ? -24.891 -4.168 -12.75 1 97.31 447 ILE A O 1
ATOM 3574 N N . GLN A 1 448 ? -26.438 -4.309 -14.336 1 97.56 448 GLN A N 1
ATOM 3575 C CA . GLN A 1 448 ? -25.453 -4.406 -15.406 1 97.56 448 GLN A CA 1
ATOM 3576 C C . GLN A 1 448 ? -24.781 -3.064 -15.656 1 97.56 448 GLN A C 1
ATOM 3578 O O . GLN A 1 448 ? -25.453 -2.055 -15.875 1 97.56 448 GLN A O 1
ATOM 3583 N N . VAL A 1 449 ? -23.5 -3.068 -15.641 1 97.69 449 VAL A N 1
ATOM 3584 C CA . VAL A 1 449 ? -22.781 -1.813 -15.828 1 97.69 449 VAL A CA 1
ATOM 3585 C C . VAL A 1 449 ? -21.891 -1.908 -17.062 1 97.69 449 VAL A C 1
ATOM 3587 O O . VAL A 1 449 ? -21.312 -0.906 -17.516 1 97.69 449 VAL A O 1
ATOM 3590 N N . TYR A 1 450 ? -21.703 -3.004 -17.609 1 97.56 450 TYR A N 1
ATOM 3591 C CA . TYR A 1 450 ? -20.938 -3.25 -18.828 1 97.56 450 TYR A CA 1
ATOM 3592 C C . TYR A 1 450 ? -21.562 -4.375 -19.641 1 97.56 450 TYR A C 1
ATOM 3594 O O . TYR A 1 450 ? -22.062 -5.348 -19.094 1 97.56 450 TYR A O 1
ATOM 3602 N N . GLY A 1 451 ? -21.469 -4.348 -20.953 1 92.06 451 GLY A N 1
ATOM 3603 C CA . GLY A 1 451 ? -21.969 -5.383 -21.844 1 92.06 451 GLY A CA 1
ATOM 3604 C C . GLY A 1 451 ? -23.141 -4.91 -22.688 1 92.06 451 GLY A C 1
ATOM 3605 O O . GLY A 1 451 ? -23.734 -3.877 -22.406 1 92.06 451 GLY A O 1
ATOM 3606 N N . MET B 1 1 ? -18.922 13.297 -4.27 1 80 1 MET B N 1
ATOM 3607 C CA . MET B 1 1 ? -18.688 12.586 -5.523 1 80 1 MET B CA 1
ATOM 3608 C C . MET B 1 1 ? -17.391 11.789 -5.461 1 80 1 MET B C 1
ATOM 3610 O O . MET B 1 1 ? -16.391 12.273 -4.934 1 80 1 MET B O 1
ATOM 3614 N N . VAL B 1 2 ? -17.469 10.531 -5.906 1 89.12 2 VAL B N 1
ATOM 3615 C CA . VAL B 1 2 ? -16.312 9.625 -5.91 1 89.12 2 VAL B CA 1
ATOM 3616 C C . VAL B 1 2 ? -15.422 9.93 -7.109 1 89.12 2 VAL B C 1
ATOM 3618 O O . VAL B 1 2 ? -15.914 10.172 -8.219 1 89.12 2 VAL B O 1
ATOM 3621 N N . GLN B 1 3 ? -14.117 10.109 -6.867 1 91.5 3 GLN B N 1
ATOM 3622 C CA . GLN B 1 3 ? -13.133 10.391 -7.902 1 91.5 3 GLN B CA 1
ATOM 3623 C C . GLN B 1 3 ? -12.031 9.336 -7.914 1 91.5 3 GLN B C 1
ATOM 3625 O O . GLN B 1 3 ? -11.516 8.953 -6.859 1 91.5 3 GLN B O 1
ATOM 3630 N N . THR B 1 4 ? -11.719 8.805 -9.141 1 92.44 4 THR B N 1
ATOM 3631 C CA . THR B 1 4 ? -10.578 7.895 -9.266 1 92.44 4 THR B CA 1
ATOM 3632 C C . THR B 1 4 ? -9.297 8.672 -9.562 1 92.44 4 THR B C 1
ATOM 3634 O O . THR B 1 4 ? -9.352 9.789 -10.07 1 92.44 4 THR B O 1
ATOM 3637 N N . PRO B 1 5 ? -8.125 8.086 -9.25 1 91.38 5 PRO B N 1
ATOM 3638 C CA . PRO B 1 5 ? -6.848 8.766 -9.484 1 91.38 5 PRO B CA 1
ATOM 3639 C C . PRO B 1 5 ? -6.652 9.156 -10.945 1 91.38 5 PRO B C 1
ATOM 3641 O O . PRO B 1 5 ? -6.023 10.18 -11.234 1 91.38 5 PRO B O 1
ATOM 3644 N N . SER B 1 6 ? -7.211 8.398 -11.852 1 92.38 6 SER B N 1
ATOM 3645 C CA . SER B 1 6 ? -6.996 8.656 -13.266 1 92.38 6 SER B CA 1
ATOM 3646 C C . SER B 1 6 ? -7.719 9.922 -13.711 1 92.38 6 SER B C 1
ATOM 3648 O O . SER B 1 6 ? -7.418 10.477 -14.773 1 92.38 6 SER B O 1
ATOM 3650 N N . GLU B 1 7 ? -8.648 10.422 -12.945 1 94.38 7 GLU B N 1
ATOM 3651 C CA . GLU B 1 7 ? -9.438 11.602 -13.289 1 94.38 7 GLU B CA 1
ATOM 3652 C C . GLU B 1 7 ? -8.734 12.883 -12.859 1 94.38 7 GLU B C 1
ATOM 3654 O O . GLU B 1 7 ? -9.172 13.984 -13.203 1 94.38 7 GLU B O 1
ATOM 3659 N N . ILE B 1 8 ? -7.641 12.781 -12.18 1 95.31 8 ILE B N 1
ATOM 3660 C CA . ILE B 1 8 ? -6.906 13.945 -11.68 1 95.31 8 ILE B CA 1
ATOM 3661 C C . ILE B 1 8 ? -5.867 14.375 -12.711 1 95.31 8 ILE B C 1
ATOM 3663 O O . ILE B 1 8 ? -5.188 13.539 -13.312 1 95.31 8 ILE B O 1
ATOM 3667 N N . ASN B 1 9 ? -5.762 15.664 -12.93 1 96.25 9 ASN B N 1
ATOM 3668 C CA . ASN B 1 9 ? -4.801 16.219 -13.875 1 96.25 9 ASN B CA 1
ATOM 3669 C C . ASN B 1 9 ? -3.367 15.844 -13.508 1 96.25 9 ASN B C 1
ATOM 3671 O O . ASN B 1 9 ? -2.959 15.984 -12.352 1 96.25 9 ASN B O 1
ATOM 3675 N N . THR B 1 10 ? -2.598 15.406 -14.492 1 96.62 10 THR B N 1
ATOM 3676 C CA . THR B 1 10 ? -1.257 14.875 -14.266 1 96.62 10 THR B CA 1
ATOM 3677 C C . THR B 1 10 ? -0.335 15.961 -13.719 1 96.62 10 THR B C 1
ATOM 3679 O O . THR B 1 10 ? 0.504 15.695 -12.852 1 96.62 10 THR B O 1
ATOM 3682 N N . HIS B 1 11 ? -0.445 17.188 -14.203 1 98.31 11 HIS B N 1
ATOM 3683 C CA . HIS B 1 11 ? 0.4 18.281 -13.727 1 98.31 11 HIS B CA 1
ATOM 3684 C C . HIS B 1 11 ? 0.084 18.625 -12.281 1 98.31 11 HIS B C 1
ATOM 3686 O O . HIS B 1 11 ? 0.991 18.906 -11.492 1 98.31 11 HIS B O 1
ATOM 3692 N N . LEU B 1 12 ? -1.204 18.594 -11.891 1 97.94 12 LEU B N 1
ATOM 3693 C CA . LEU B 1 12 ? -1.575 18.859 -10.508 1 97.94 12 LEU B CA 1
ATOM 3694 C C . LEU B 1 12 ? -1.026 17.781 -9.578 1 97.94 12 LEU B C 1
ATOM 3696 O O . LEU B 1 12 ? -0.622 18.062 -8.453 1 97.94 12 LEU B O 1
ATOM 3700 N N . LYS B 1 13 ? -1.021 16.516 -10.07 1 97.44 13 LYS B N 1
ATOM 3701 C CA . LYS B 1 13 ? -0.47 15.43 -9.273 1 97.44 13 LYS B CA 1
ATOM 3702 C C . LYS B 1 13 ? 1 15.672 -8.945 1 97.44 13 LYS B C 1
ATOM 3704 O O . LYS B 1 13 ? 1.446 15.406 -7.828 1 97.44 13 LYS B O 1
ATOM 3709 N N . HIS B 1 14 ? 1.754 16.172 -9.922 1 98.12 14 HIS B N 1
ATOM 3710 C CA . HIS B 1 14 ? 3.18 16.406 -9.727 1 98.12 14 HIS B CA 1
ATOM 3711 C C . HIS B 1 14 ? 3.424 17.641 -8.852 1 98.12 14 HIS B C 1
ATOM 3713 O O . HIS B 1 14 ? 4.363 17.656 -8.055 1 98.12 14 HIS B O 1
ATOM 3719 N N . LEU B 1 15 ? 2.578 18.672 -8.953 1 98.38 15 LEU B N 1
ATOM 3720 C CA . LEU B 1 15 ? 2.771 19.938 -8.25 1 98.38 15 LEU B CA 1
ATOM 3721 C C . LEU B 1 15 ? 2.344 19.812 -6.789 1 98.38 15 LEU B C 1
ATOM 3723 O O . LEU B 1 15 ? 2.898 20.484 -5.918 1 98.38 15 LEU B O 1
ATOM 3727 N N . LEU B 1 16 ? 1.29 18.922 -6.582 1 98.19 16 LEU B N 1
ATOM 3728 C CA . LEU B 1 16 ? 0.658 18.906 -5.266 1 98.19 16 LEU B CA 1
ATOM 3729 C C . LEU B 1 16 ? 0.83 17.547 -4.59 1 98.19 16 LEU B C 1
ATOM 3731 O O . LEU B 1 16 ? -0.009 17.141 -3.785 1 98.19 16 LEU B O 1
ATOM 3735 N N . ALA B 1 17 ? 1.884 16.797 -4.988 1 96.69 17 ALA B N 1
ATOM 3736 C CA . ALA B 1 17 ? 2.211 15.531 -4.336 1 96.69 17 ALA B CA 1
ATOM 3737 C C . ALA B 1 17 ? 2.865 15.766 -2.977 1 96.69 17 ALA B C 1
ATOM 3739 O O . ALA B 1 17 ? 4.004 15.352 -2.748 1 96.69 17 ALA B O 1
ATOM 3740 N N . CYS B 1 18 ? 2.156 16.406 -2.09 1 97.69 18 CYS B N 1
ATOM 3741 C CA . CYS B 1 18 ? 2.646 16.75 -0.759 1 97.69 18 CYS B CA 1
ATOM 3742 C C . CYS B 1 18 ? 1.492 16.891 0.227 1 97.69 18 CYS B C 1
ATOM 3744 O O . CYS B 1 18 ? 0.33 16.953 -0.177 1 97.69 18 CYS B O 1
ATOM 3746 N N . ASP B 1 19 ? 1.799 16.812 1.51 1 97.62 19 ASP B N 1
ATOM 3747 C CA . ASP B 1 19 ? 0.813 17.188 2.52 1 97.62 19 ASP B CA 1
ATOM 3748 C C . ASP B 1 19 ? 0.428 18.656 2.396 1 97.62 19 ASP B C 1
ATOM 3750 O O . ASP B 1 19 ? 1.279 19.516 2.123 1 97.62 19 ASP B O 1
ATOM 3754 N N . ALA B 1 20 ? -0.797 18.953 2.668 1 97.88 20 ALA B N 1
ATOM 3755 C CA . ALA B 1 20 ? -1.348 20.281 2.436 1 97.88 20 ALA B CA 1
ATOM 3756 C C . ALA B 1 20 ? -0.546 21.344 3.182 1 97.88 20 ALA B C 1
ATOM 3758 O O . ALA B 1 20 ? -0.295 22.422 2.65 1 97.88 20 ALA B O 1
ATOM 3759 N N . TYR B 1 21 ? -0.1 21.016 4.336 1 96.19 21 TYR B N 1
ATOM 3760 C CA . TYR B 1 21 ? 0.552 22.016 5.172 1 96.19 21 TYR B CA 1
ATOM 3761 C C . TYR B 1 21 ? 1.906 22.406 4.594 1 96.19 21 TYR B C 1
ATOM 3763 O O . TYR B 1 21 ? 2.471 23.438 4.969 1 96.19 21 TYR B O 1
ATOM 3771 N N . LYS B 1 22 ? 2.449 21.656 3.656 1 97.75 22 LYS B N 1
ATOM 3772 C CA . LYS B 1 22 ? 3.707 22.031 3.016 1 97.75 22 LYS B CA 1
ATOM 3773 C C . LYS B 1 22 ? 3.572 23.344 2.256 1 97.75 22 LYS B C 1
ATOM 3775 O O . LYS B 1 22 ? 4.543 24.094 2.117 1 97.75 22 LYS B O 1
ATOM 3780 N N . LEU B 1 23 ? 2.379 23.672 1.798 1 97.56 23 LEU B N 1
ATOM 3781 C CA . LEU B 1 23 ? 2.158 24.875 0.994 1 97.56 23 LEU B CA 1
ATOM 3782 C C . LEU B 1 23 ? 2.291 26.125 1.844 1 97.56 23 LEU B C 1
ATOM 3784 O O . LEU B 1 23 ? 2.562 27.219 1.319 1 97.56 23 LEU B O 1
ATOM 3788 N N . SER B 1 24 ? 2.09 25.969 3.137 1 96.25 24 SER B N 1
ATOM 3789 C CA . SER B 1 24 ? 2.127 27.156 3.994 1 96.25 24 SER B CA 1
ATOM 3790 C C . SER B 1 24 ? 3.527 27.391 4.555 1 96.25 24 SER B C 1
ATOM 3792 O O . SER B 1 24 ? 3.82 28.469 5.074 1 96.25 24 SER B O 1
ATOM 3794 N N . HIS B 1 25 ? 4.398 26.453 4.434 1 97.12 25 HIS B N 1
ATOM 3795 C CA . HIS B 1 25 ? 5.711 26.547 5.062 1 97.12 25 HIS B CA 1
ATOM 3796 C C . HIS B 1 25 ? 6.543 27.672 4.438 1 97.12 25 HIS B C 1
ATOM 3798 O O . HIS B 1 25 ? 7.379 28.281 5.109 1 97.12 25 HIS B O 1
ATOM 3804 N N . ARG B 1 26 ? 6.301 27.984 3.215 1 95.5 26 ARG B N 1
ATOM 3805 C CA . ARG B 1 26 ? 6.988 29.094 2.547 1 95.5 26 ARG B CA 1
ATOM 3806 C C . ARG B 1 26 ? 6.762 30.406 3.279 1 95.5 26 ARG B C 1
ATOM 3808 O O . ARG B 1 26 ? 7.539 31.344 3.131 1 95.5 26 ARG B O 1
ATOM 3815 N N . LEU B 1 27 ? 5.734 30.406 4.148 1 96.31 27 LEU B N 1
ATOM 3816 C CA . LEU B 1 27 ? 5.371 31.625 4.863 1 96.31 27 LEU B CA 1
ATOM 3817 C C . LEU B 1 27 ? 5.77 31.531 6.332 1 96.31 27 LEU B C 1
ATOM 3819 O O . LEU B 1 27 ? 5.633 32.5 7.078 1 96.31 27 LEU B O 1
ATOM 3823 N N . MET B 1 28 ? 6.355 30.391 6.734 1 97.75 28 MET B N 1
ATOM 3824 C CA . MET B 1 28 ? 6.422 30.156 8.172 1 97.75 28 MET B CA 1
ATOM 3825 C C . MET B 1 28 ? 7.863 30.188 8.664 1 97.75 28 MET B C 1
ATOM 3827 O O . MET B 1 28 ? 8.117 30.312 9.867 1 97.75 28 MET B O 1
ATOM 3831 N N . TYR B 1 29 ? 8.828 30.094 7.789 1 97.12 29 TYR B N 1
ATOM 3832 C CA . TYR B 1 29 ? 10.219 30.141 8.219 1 97.12 29 TYR B CA 1
ATOM 3833 C C . TYR B 1 29 ? 10.602 31.562 8.648 1 97.12 29 TYR B C 1
ATOM 3835 O O . TYR B 1 29 ? 9.984 32.531 8.211 1 97.12 29 TYR B O 1
ATOM 3843 N N . PRO B 1 30 ? 11.68 31.656 9.492 1 96.19 30 PRO B N 1
ATOM 3844 C CA . PRO B 1 30 ? 12.148 33 9.859 1 96.19 30 PRO B CA 1
ATOM 3845 C C . PRO B 1 30 ? 12.516 33.844 8.648 1 96.19 30 PRO B C 1
ATOM 3847 O O . PRO B 1 30 ? 13.055 33.312 7.664 1 96.19 30 PRO B O 1
ATOM 3850 N N . ASN B 1 31 ? 12.289 35.156 8.797 1 93.94 31 ASN B N 1
ATOM 3851 C CA . ASN B 1 31 ? 12.461 36.094 7.672 1 93.94 31 ASN B CA 1
ATOM 3852 C C . ASN B 1 31 ? 13.906 36.125 7.203 1 93.94 31 ASN B C 1
ATOM 3854 O O . ASN B 1 31 ? 14.18 36.438 6.043 1 93.94 31 ASN B O 1
ATOM 3858 N N . ASP B 1 32 ? 14.805 35.844 8.109 1 96.25 32 ASP B N 1
ATOM 3859 C CA . ASP B 1 32 ? 16.219 35.938 7.762 1 96.25 32 ASP B CA 1
ATOM 3860 C C . ASP B 1 32 ? 16.75 34.594 7.273 1 96.25 32 ASP B C 1
ATOM 3862 O O . ASP B 1 32 ? 17.969 34.406 7.176 1 96.25 32 ASP B O 1
ATOM 3866 N N . THR B 1 33 ? 15.852 33.625 7.012 1 97.75 33 THR B N 1
ATOM 3867 C CA . THR B 1 33 ? 16.281 32.312 6.488 1 97.75 33 THR B CA 1
ATOM 3868 C C . THR B 1 33 ? 16.781 32.438 5.059 1 97.75 33 THR B C 1
ATOM 3870 O O . THR B 1 33 ? 16.094 33 4.195 1 97.75 33 THR B O 1
ATOM 3873 N N . THR B 1 34 ? 17.984 31.969 4.766 1 98.25 34 THR B N 1
ATOM 3874 C CA . THR B 1 34 ? 18.562 32.094 3.428 1 98.25 34 THR B CA 1
ATOM 3875 C C . THR B 1 34 ? 18.812 30.703 2.828 1 98.25 34 THR B C 1
ATOM 3877 O O . THR B 1 34 ? 19.031 30.578 1.622 1 98.25 34 THR B O 1
ATOM 3880 N N . ASN B 1 35 ? 18.781 29.656 3.615 1 98.31 35 ASN B N 1
ATOM 3881 C CA . ASN B 1 35 ? 18.938 28.281 3.148 1 98.31 35 ASN B CA 1
ATOM 3882 C C . ASN B 1 35 ? 18.5 27.281 4.203 1 98.31 35 ASN B C 1
ATOM 3884 O O . ASN B 1 35 ? 18.266 27.641 5.359 1 98.31 35 ASN B O 1
ATOM 3888 N N . LEU B 1 36 ? 18.203 26.125 3.828 1 98.38 36 LEU B N 1
ATOM 3889 C CA . LEU B 1 36 ? 17.859 25 4.691 1 98.38 36 LEU B CA 1
ATOM 3890 C C . LEU B 1 36 ? 18.688 23.781 4.344 1 98.38 36 LEU B C 1
ATOM 3892 O O . LEU B 1 36 ? 19.281 23.703 3.264 1 98.38 36 LEU B O 1
ATOM 3896 N N . TYR B 1 37 ? 18.828 22.844 5.215 1 98.25 37 TYR B N 1
ATOM 3897 C CA . TYR B 1 37 ? 19.484 21.562 5.039 1 98.25 37 TYR B CA 1
ATOM 3898 C C . TYR B 1 37 ? 18.656 20.438 5.641 1 98.25 37 TYR B C 1
ATOM 3900 O O . TYR B 1 37 ? 18.438 20.391 6.855 1 98.25 37 TYR B O 1
ATOM 3908 N N . SER B 1 38 ? 18.141 19.578 4.781 1 98 38 SER B N 1
ATOM 3909 C CA . SER B 1 38 ? 17.312 18.453 5.23 1 98 38 SER B CA 1
ATOM 3910 C C . SER B 1 38 ? 17.984 17.125 4.945 1 98 38 SER B C 1
ATOM 3912 O O . SER B 1 38 ? 18.828 17.031 4.055 1 98 38 SER B O 1
ATOM 3914 N N . CYS B 1 39 ? 17.625 16.141 5.707 1 97.62 39 CYS B N 1
ATOM 3915 C CA . CYS B 1 39 ? 18.25 14.836 5.609 1 97.62 39 CYS B CA 1
ATOM 3916 C C . CYS B 1 39 ? 17.234 13.719 5.75 1 97.62 39 CYS B C 1
ATOM 3918 O O . CYS B 1 39 ? 16.375 13.766 6.633 1 97.62 39 CYS B O 1
ATOM 3920 N N . LEU B 1 40 ? 17.281 12.781 4.793 1 97.88 40 LEU B N 1
ATOM 3921 C CA . LEU B 1 40 ? 16.531 11.531 4.895 1 97.88 40 LEU B CA 1
ATOM 3922 C C . LEU B 1 40 ? 17.359 10.461 5.598 1 97.88 40 LEU B C 1
ATOM 3924 O O . LEU B 1 40 ? 18.531 10.258 5.262 1 97.88 40 LEU B O 1
ATOM 3928 N N . THR B 1 41 ? 16.797 9.812 6.598 1 96.44 41 THR B N 1
ATOM 3929 C CA . THR B 1 41 ? 17.453 8.727 7.324 1 96.44 41 THR B CA 1
ATOM 3930 C C . THR B 1 41 ? 16.453 7.625 7.648 1 96.44 41 THR B C 1
ATOM 3932 O O . THR B 1 41 ? 15.234 7.82 7.523 1 96.44 41 THR B O 1
ATOM 3935 N N . ALA B 1 42 ? 16.922 6.492 7.922 1 95.62 42 ALA B N 1
ATOM 3936 C CA . ALA B 1 42 ? 16.172 5.422 8.57 1 95.62 42 ALA B CA 1
ATOM 3937 C C . ALA B 1 42 ? 16.594 5.25 10.023 1 95.62 42 ALA B C 1
ATOM 3939 O O . ALA B 1 42 ? 17.75 4.953 10.305 1 95.62 42 ALA B O 1
ATOM 3940 N N . ARG B 1 43 ? 15.727 5.387 10.953 1 92 43 ARG B N 1
ATOM 3941 C CA . ARG B 1 43 ? 16.094 5.457 12.367 1 92 43 ARG B CA 1
ATOM 3942 C C . ARG B 1 43 ? 16.047 4.078 13.016 1 92 43 ARG B C 1
ATOM 3944 O O . ARG B 1 43 ? 16.609 3.875 14.094 1 92 43 ARG B O 1
ATOM 3951 N N . GLY B 1 44 ? 15.453 3.201 12.438 1 89.69 44 GLY B N 1
ATOM 3952 C CA . GLY B 1 44 ? 15.141 1.938 13.086 1 89.69 44 GLY B CA 1
ATOM 3953 C C . GLY B 1 44 ? 13.719 1.874 13.609 1 89.69 44 GLY B C 1
ATOM 3954 O O . GLY B 1 44 ? 13.148 2.893 14.008 1 89.69 44 GLY B O 1
ATOM 3955 N N . GLY B 1 45 ? 13.078 0.737 13.438 1 79.62 45 GLY B N 1
ATOM 3956 C CA . GLY B 1 45 ? 11.672 0.743 13.789 1 79.62 45 GLY B CA 1
ATOM 3957 C C . GLY B 1 45 ? 11.18 -0.597 14.305 1 79.62 45 GLY B C 1
ATOM 3958 O O . GLY B 1 45 ? 11.898 -1.302 15.008 1 79.62 45 GLY B O 1
ATOM 3959 N N . ARG B 1 46 ? 10.031 -0.812 14.031 1 75.88 46 ARG B N 1
ATOM 3960 C CA . ARG B 1 46 ? 9.242 -1.911 14.578 1 75.88 46 ARG B CA 1
ATOM 3961 C C . ARG B 1 46 ? 9.609 -3.232 13.906 1 75.88 46 ARG B C 1
ATOM 3963 O O . ARG B 1 46 ? 9.203 -4.301 14.367 1 75.88 46 ARG B O 1
ATOM 3970 N N . GLY B 1 47 ? 10.453 -3.09 12.852 1 82.5 47 GLY B N 1
ATOM 3971 C CA . GLY B 1 47 ? 10.719 -4.297 12.086 1 82.5 47 GLY B CA 1
ATOM 3972 C C . GLY B 1 47 ? 11.734 -5.207 12.75 1 82.5 47 GLY B C 1
ATOM 3973 O O . GLY B 1 47 ? 11.859 -6.379 12.391 1 82.5 47 GLY B O 1
ATOM 3974 N N . GLY B 1 48 ? 12.516 -4.672 13.609 1 85.81 48 GLY B N 1
ATOM 3975 C CA . GLY B 1 48 ? 13.461 -5.484 14.352 1 85.81 48 GLY B CA 1
ATOM 3976 C C . GLY B 1 48 ? 14.688 -5.871 13.539 1 85.81 48 GLY B C 1
ATOM 3977 O O . GLY B 1 48 ? 15.344 -6.875 13.828 1 85.81 48 GLY B O 1
ATOM 3978 N N . PHE B 1 49 ? 14.977 -5.18 12.477 1 91.94 49 PHE B N 1
ATOM 3979 C CA . PHE B 1 49 ? 16.156 -5.441 11.656 1 91.94 49 PHE B CA 1
ATOM 3980 C C . PHE B 1 49 ? 17.406 -4.828 12.281 1 91.94 49 PHE B C 1
ATOM 3982 O O . PHE B 1 49 ? 17.359 -3.689 12.758 1 91.94 49 PHE B O 1
ATOM 3989 N N . PRO B 1 50 ? 18.469 -5.578 12.391 1 89.56 50 PRO B N 1
ATOM 3990 C CA . PRO B 1 50 ? 19.688 -4.992 12.93 1 89.56 50 PRO B CA 1
ATOM 3991 C C . PRO B 1 50 ? 20.281 -3.916 12.023 1 89.56 50 PRO B C 1
ATOM 3993 O O . PRO B 1 50 ? 20.984 -3.023 12.492 1 89.56 50 PRO B O 1
ATOM 3996 N N . ASN B 1 51 ? 20.141 -4.035 10.758 1 92.06 51 ASN B N 1
ATOM 3997 C CA . ASN B 1 51 ? 20.516 -3.104 9.695 1 92.06 51 ASN B CA 1
ATOM 3998 C C . ASN B 1 51 ? 19.5 -3.113 8.555 1 92.06 51 ASN B C 1
ATOM 4000 O O . ASN B 1 51 ? 18.484 -3.82 8.625 1 92.06 51 ASN B O 1
ATOM 4004 N N . PHE B 1 52 ? 19.656 -2.182 7.645 1 95.31 52 PHE B N 1
ATOM 4005 C CA . PHE B 1 52 ? 18.75 -2.158 6.504 1 95.31 52 PHE B CA 1
ATOM 4006 C C . PHE B 1 52 ? 19.531 -2.012 5.199 1 95.31 52 PHE B C 1
ATOM 4008 O O . PHE B 1 52 ? 20.688 -1.582 5.203 1 95.31 52 PHE B O 1
ATOM 4015 N N . VAL B 1 53 ? 18.953 -2.49 4.141 1 96.81 53 VAL B N 1
ATOM 4016 C CA . VAL B 1 53 ? 19.562 -2.406 2.82 1 96.81 53 VAL B CA 1
ATOM 4017 C C . VAL B 1 53 ? 19.125 -1.115 2.131 1 96.81 53 VAL B C 1
ATOM 4019 O O . VAL B 1 53 ? 17.938 -0.754 2.164 1 96.81 53 VAL B O 1
ATOM 4022 N N . TRP B 1 54 ? 20.078 -0.394 1.618 1 97.06 54 TRP B N 1
ATOM 4023 C CA . TRP B 1 54 ? 19.875 0.855 0.893 1 97.06 54 TRP B CA 1
ATOM 4024 C C . TRP B 1 54 ? 20.375 0.742 -0.543 1 97.06 54 TRP B C 1
ATOM 4026 O O . TRP B 1 54 ? 21.531 0.401 -0.778 1 97.06 54 TRP B O 1
ATOM 4036 N N . ASN B 1 55 ? 19.484 0.931 -1.493 1 96.69 55 ASN B N 1
ATOM 4037 C CA . ASN B 1 55 ? 19.844 1.013 -2.904 1 96.69 55 ASN B CA 1
ATOM 4038 C C . ASN B 1 55 ? 19.812 2.451 -3.41 1 96.69 55 ASN B C 1
ATOM 4040 O O . ASN B 1 55 ? 18.75 2.967 -3.756 1 96.69 55 ASN B O 1
ATOM 4044 N N . HIS B 1 56 ? 20.953 3.066 -3.551 1 96.88 56 HIS B N 1
ATOM 4045 C CA . HIS B 1 56 ? 21.047 4.484 -3.881 1 96.88 56 HIS B CA 1
ATOM 4046 C C . HIS B 1 56 ? 20.625 4.742 -5.324 1 96.88 56 HIS B C 1
ATOM 4048 O O . HIS B 1 56 ? 20.188 5.844 -5.664 1 96.88 56 HIS B O 1
ATOM 4054 N N . GLU B 1 57 ? 20.734 3.752 -6.199 1 95.94 57 GLU B N 1
ATOM 4055 C CA . GLU B 1 57 ? 20.344 3.939 -7.598 1 95.94 57 GLU B CA 1
ATOM 4056 C C . GLU B 1 57 ? 18.844 4.137 -7.73 1 95.94 57 GLU B C 1
ATOM 4058 O O . GLU B 1 57 ? 18.391 4.961 -8.523 1 95.94 57 GLU B O 1
ATOM 4063 N N . PHE B 1 58 ? 18.156 3.314 -6.961 1 96.69 58 PHE B N 1
ATOM 4064 C CA . PHE B 1 58 ? 16.703 3.471 -6.973 1 96.69 58 PHE B CA 1
ATOM 4065 C C . PHE B 1 58 ? 16.312 4.848 -6.461 1 96.69 58 PHE B C 1
ATOM 4067 O O . PHE B 1 58 ? 15.508 5.539 -7.09 1 96.69 58 PHE B O 1
ATOM 4074 N N . ALA B 1 59 ? 16.859 5.293 -5.312 1 97.31 59 ALA B N 1
ATOM 4075 C CA . ALA B 1 59 ? 16.547 6.59 -4.715 1 97.31 59 ALA B CA 1
ATOM 4076 C C . ALA B 1 59 ? 16.891 7.73 -5.668 1 97.31 59 ALA B C 1
ATOM 4078 O O . ALA B 1 59 ? 16.141 8.688 -5.801 1 97.31 59 ALA B O 1
ATOM 4079 N N . LYS B 1 60 ? 18.031 7.578 -6.309 1 97.69 60 LYS B N 1
ATOM 4080 C CA . LYS B 1 60 ? 18.453 8.586 -7.277 1 97.69 60 LYS B CA 1
ATOM 4081 C C . LYS B 1 60 ? 17.422 8.734 -8.398 1 97.69 60 LYS B C 1
ATOM 4083 O O . LYS B 1 60 ? 17.031 9.852 -8.742 1 97.69 60 LYS B O 1
ATOM 4088 N N . LYS B 1 61 ? 16.984 7.625 -8.953 1 97.56 61 LYS B N 1
ATOM 4089 C CA . LYS B 1 61 ? 16 7.656 -10.039 1 97.56 61 LYS B CA 1
ATOM 4090 C C . LYS B 1 61 ? 14.711 8.32 -9.586 1 97.56 61 LYS B C 1
ATOM 4092 O O . LYS B 1 61 ? 14.117 9.109 -10.328 1 97.56 61 LYS B O 1
ATOM 4097 N N . ILE B 1 62 ? 14.281 8.016 -8.391 1 98 62 ILE B N 1
ATOM 4098 C CA . ILE B 1 62 ? 13.047 8.578 -7.855 1 98 62 ILE B CA 1
ATOM 4099 C C . ILE B 1 62 ? 13.188 10.094 -7.711 1 98 62 ILE B C 1
ATOM 4101 O O . ILE B 1 62 ? 12.297 10.844 -8.117 1 98 62 ILE B O 1
ATOM 4105 N N . ILE B 1 63 ? 14.281 10.547 -7.121 1 98.44 63 ILE B N 1
ATOM 4106 C CA . ILE B 1 63 ? 14.5 11.969 -6.875 1 98.44 63 ILE B CA 1
ATOM 4107 C C . ILE B 1 63 ? 14.516 12.719 -8.203 1 98.44 63 ILE B C 1
ATOM 4109 O O . ILE B 1 63 ? 13.844 13.742 -8.352 1 98.44 63 ILE B O 1
ATOM 4113 N N . LEU B 1 64 ? 15.234 12.18 -9.141 1 98.31 64 LEU B N 1
ATOM 4114 C CA . LEU B 1 64 ? 15.344 12.836 -10.438 1 98.31 64 LEU B CA 1
ATOM 4115 C C . LEU B 1 64 ? 14 12.859 -11.156 1 98.31 64 LEU B C 1
ATOM 4117 O O . LEU B 1 64 ? 13.656 13.844 -11.812 1 98.31 64 LEU B O 1
ATOM 4121 N N . GLU B 1 65 ? 13.281 11.773 -11.047 1 97.81 65 GLU B N 1
ATOM 4122 C CA . GLU B 1 65 ? 11.945 11.711 -11.648 1 97.81 65 GLU B CA 1
ATOM 4123 C C . GLU B 1 65 ? 11.008 12.727 -11 1 97.81 65 GLU B C 1
ATOM 4125 O O . GLU B 1 65 ? 10.273 13.43 -11.695 1 97.81 65 GLU B O 1
ATOM 4130 N N . VAL B 1 66 ? 11.008 12.812 -9.695 1 98.25 66 VAL B N 1
ATOM 4131 C CA . VAL B 1 66 ? 10.148 13.727 -8.961 1 98.25 66 VAL B CA 1
ATOM 4132 C C . VAL B 1 66 ? 10.484 15.172 -9.336 1 98.25 66 VAL B C 1
ATOM 4134 O O . VAL B 1 66 ? 9.586 15.961 -9.648 1 98.25 66 VAL B O 1
ATOM 4137 N N . PHE B 1 67 ? 11.773 15.484 -9.344 1 98.62 67 PHE B N 1
ATOM 4138 C CA . PHE B 1 67 ? 12.203 16.844 -9.672 1 98.62 67 PHE B CA 1
ATOM 4139 C C . PHE B 1 67 ? 11.859 17.188 -11.117 1 98.62 67 PHE B C 1
ATOM 4141 O O . PHE B 1 67 ? 11.359 18.266 -11.398 1 98.62 67 PHE B O 1
ATOM 4148 N N . GLY B 1 68 ? 12.164 16.203 -11.984 1 98.44 68 GLY B N 1
ATOM 4149 C CA . GLY B 1 68 ? 11.875 16.438 -13.391 1 98.44 68 GLY B CA 1
ATOM 4150 C C . GLY B 1 68 ? 10.406 16.672 -13.656 1 98.44 68 GLY B C 1
ATOM 4151 O O . GLY B 1 68 ? 10.047 17.625 -14.359 1 98.44 68 GLY B O 1
ATOM 4152 N N . ASN B 1 69 ? 9.555 15.828 -13.125 1 98.25 69 ASN B N 1
ATOM 4153 C CA . ASN B 1 69 ? 8.109 15.961 -13.281 1 98.25 69 ASN B CA 1
ATOM 4154 C C . ASN B 1 69 ? 7.602 17.266 -12.68 1 98.25 69 ASN B C 1
ATOM 4156 O O . ASN B 1 69 ? 6.719 17.922 -13.25 1 98.25 69 ASN B O 1
ATOM 4160 N N . PHE B 1 70 ? 8.102 17.594 -11.523 1 98.62 70 PHE B N 1
ATOM 4161 C CA . PHE B 1 70 ? 7.723 18.844 -10.875 1 98.62 70 PHE B CA 1
ATOM 4162 C C . PHE B 1 70 ? 8.086 20.047 -11.742 1 98.62 70 PHE B C 1
ATOM 4164 O O . PHE B 1 70 ? 7.262 20.938 -11.961 1 98.62 70 PHE B O 1
ATOM 4171 N N . CYS B 1 71 ? 9.32 20.078 -12.242 1 98.69 71 CYS B N 1
ATOM 4172 C CA . CYS B 1 71 ? 9.781 21.172 -13.086 1 98.69 71 CYS B CA 1
ATOM 4173 C C . CYS B 1 71 ? 8.914 21.312 -14.336 1 98.69 71 CYS B C 1
ATOM 4175 O O . CYS B 1 71 ? 8.508 22.406 -14.695 1 98.69 71 CYS B O 1
ATOM 4177 N N . ASP B 1 72 ? 8.648 20.156 -14.938 1 98.56 72 ASP B N 1
ATOM 4178 C CA . ASP B 1 72 ? 7.805 20.172 -16.125 1 98.56 72 ASP B CA 1
ATOM 4179 C C . ASP B 1 72 ? 6.43 20.766 -15.828 1 98.56 72 ASP B C 1
ATOM 4181 O O . ASP B 1 72 ? 5.895 21.531 -16.625 1 98.56 72 ASP B O 1
ATOM 4185 N N . SER B 1 73 ? 5.91 20.438 -14.727 1 98.75 73 SER B N 1
ATOM 4186 C CA . SER B 1 73 ? 4.57 20.891 -14.367 1 98.75 73 SER B CA 1
ATOM 4187 C C . SER B 1 73 ? 4.578 22.359 -13.953 1 98.75 73 SER B C 1
ATOM 4189 O O . SER B 1 73 ? 3.609 23.078 -14.195 1 98.75 73 SER B O 1
ATOM 4191 N N . VAL B 1 74 ? 5.633 22.812 -13.289 1 98.81 74 VAL B N 1
ATOM 4192 C CA . VAL B 1 74 ? 5.789 24.234 -12.969 1 98.81 74 VAL B CA 1
ATOM 4193 C C . VAL B 1 74 ? 5.773 25.062 -14.25 1 98.81 74 VAL B C 1
ATOM 4195 O O . VAL B 1 74 ? 5.062 26.062 -14.344 1 98.81 74 VAL B O 1
ATOM 4198 N N . LEU B 1 75 ? 6.535 24.641 -15.234 1 98.75 75 LEU B N 1
ATOM 4199 C CA . LEU B 1 75 ? 6.59 25.328 -16.516 1 98.75 75 LEU B CA 1
ATOM 4200 C C . LEU B 1 75 ? 5.242 25.281 -17.219 1 98.75 75 LEU B C 1
ATOM 4202 O O . LEU B 1 75 ? 4.832 26.25 -17.859 1 98.75 75 LEU B O 1
ATOM 4206 N N . ALA B 1 76 ? 4.523 24.156 -17.047 1 98.62 76 ALA B N 1
ATOM 4207 C CA . ALA B 1 76 ? 3.215 24 -17.672 1 98.62 76 ALA B CA 1
ATOM 4208 C C . ALA B 1 76 ? 2.209 25 -17.109 1 98.62 76 ALA B C 1
ATOM 4210 O O . ALA B 1 76 ? 1.362 25.516 -17.844 1 98.62 76 ALA B O 1
ATOM 4211 N N . VAL B 1 77 ? 2.281 25.297 -15.875 1 98.19 77 VAL B N 1
ATOM 4212 C CA . VAL B 1 77 ? 1.354 26.203 -15.227 1 98.19 77 VAL B CA 1
ATOM 4213 C C . VAL B 1 77 ? 1.491 27.609 -15.828 1 98.19 77 VAL B C 1
ATOM 4215 O O . VAL B 1 77 ? 0.491 28.281 -16.078 1 98.19 77 VAL B O 1
ATOM 4218 N N . GLN B 1 78 ? 2.641 28.031 -16.031 1 96.75 78 GLN B N 1
ATOM 4219 C CA . GLN B 1 78 ? 2.875 29.359 -16.594 1 96.75 78 GLN B CA 1
ATOM 4220 C C . GLN B 1 78 ? 2.395 29.438 -18.031 1 96.75 78 GLN B C 1
ATOM 4222 O O . GLN B 1 78 ? 1.915 30.484 -18.484 1 96.75 78 GLN B O 1
ATOM 4227 N N . ASN B 1 79 ? 2.475 28.328 -18.766 1 97.31 79 ASN B N 1
ATOM 4228 C CA . ASN B 1 79 ? 2.16 28.312 -20.188 1 97.31 79 ASN B CA 1
ATOM 4229 C C . ASN B 1 79 ? 0.683 28.031 -20.438 1 97.31 79 ASN B C 1
ATOM 4231 O O . ASN B 1 79 ? 0.189 28.203 -21.562 1 97.31 79 ASN B O 1
ATOM 4235 N N . ASP B 1 80 ? -0.066 27.609 -19.469 1 98.25 80 ASP B N 1
ATOM 4236 C CA . ASP B 1 80 ? -1.462 27.203 -19.609 1 98.25 80 ASP B CA 1
ATOM 4237 C C . ASP B 1 80 ? -2.34 27.875 -18.562 1 98.25 80 ASP B C 1
ATOM 4239 O O . ASP B 1 80 ? -2.496 27.375 -17.453 1 98.25 80 ASP B O 1
ATOM 4243 N N . PRO B 1 81 ? -3.023 28.938 -18.938 1 97.75 81 PRO B N 1
ATOM 4244 C CA . PRO B 1 81 ? -3.867 29.656 -18 1 97.75 81 PRO B CA 1
ATOM 4245 C C . PRO B 1 81 ? -4.938 28.781 -17.359 1 97.75 81 PRO B C 1
ATOM 4247 O O . PRO B 1 81 ? -5.312 29 -16.203 1 97.75 81 PRO B O 1
ATOM 4250 N N . GLY B 1 82 ? -5.473 27.875 -18.094 1 98.38 82 GLY B N 1
ATOM 4251 C CA . GLY B 1 82 ? -6.434 26.938 -17.531 1 98.38 82 GLY B CA 1
ATOM 4252 C C . GLY B 1 82 ? -5.859 26.094 -16.406 1 98.38 82 GLY B C 1
ATOM 4253 O O . GLY B 1 82 ? -6.531 25.844 -15.406 1 98.38 82 GLY B O 1
ATOM 4254 N N . LEU B 1 83 ? -4.629 25.672 -16.625 1 98.44 83 LEU B N 1
ATOM 4255 C CA . LEU B 1 83 ? -3.951 24.891 -15.602 1 98.44 83 LEU B CA 1
ATOM 4256 C C . LEU B 1 83 ? -3.652 25.75 -14.375 1 98.44 83 LEU B C 1
ATOM 4258 O O . LEU B 1 83 ? -3.791 25.281 -13.242 1 98.44 83 LEU B O 1
ATOM 4262 N N . ALA B 1 84 ? -3.232 26.984 -14.57 1 98.69 84 ALA B N 1
ATOM 4263 C CA . ALA B 1 84 ? -2.992 27.922 -13.469 1 98.69 84 ALA B CA 1
ATOM 4264 C C . ALA B 1 84 ? -4.258 28.141 -12.648 1 98.69 84 ALA B C 1
ATOM 4266 O O . ALA B 1 84 ? -4.207 28.156 -11.414 1 98.69 84 ALA B O 1
ATOM 4267 N N . GLN B 1 85 ? -5.324 28.281 -13.375 1 98.56 85 GLN B N 1
ATOM 4268 C CA . GLN B 1 85 ? -6.602 28.469 -12.695 1 98.56 85 GLN B CA 1
ATOM 4269 C C . GLN B 1 85 ? -7 27.234 -11.906 1 98.56 85 GLN B C 1
ATOM 4271 O O . GLN B 1 85 ? -7.504 27.328 -10.789 1 98.56 85 GLN B O 1
ATOM 4276 N N . ALA B 1 86 ? -6.816 26.031 -12.5 1 97.94 86 ALA B N 1
ATOM 4277 C CA . ALA B 1 86 ? -7.129 24.781 -11.82 1 97.94 86 ALA B CA 1
ATOM 4278 C C . ALA B 1 86 ? -6.309 24.625 -10.539 1 97.94 86 ALA B C 1
ATOM 4280 O O . ALA B 1 86 ? -6.816 24.156 -9.523 1 97.94 86 ALA B O 1
ATOM 4281 N N . LEU B 1 87 ? -5.047 25 -10.617 1 98.44 87 LEU B N 1
ATOM 4282 C CA . LEU B 1 87 ? -4.184 24.969 -9.445 1 98.44 87 LEU B CA 1
ATOM 4283 C C . LEU B 1 87 ? -4.711 25.906 -8.359 1 98.44 87 LEU B C 1
ATOM 4285 O O . LEU B 1 87 ? -4.836 25.5 -7.199 1 98.44 87 LEU B O 1
ATOM 4289 N N . THR B 1 88 ? -5.047 27.141 -8.758 1 98.62 88 THR B N 1
ATOM 4290 C CA . THR B 1 88 ? -5.59 28.125 -7.832 1 98.62 88 THR B CA 1
ATOM 4291 C C . THR B 1 88 ? -6.879 27.625 -7.191 1 98.62 88 THR B C 1
ATOM 4293 O O . THR B 1 88 ? -7.047 27.719 -5.973 1 98.62 88 THR B O 1
ATOM 4296 N N . ASP B 1 89 ? -7.734 27.094 -8 1 97.94 89 ASP B N 1
ATOM 4297 C CA . ASP B 1 89 ? -9.031 26.625 -7.523 1 97.94 89 ASP B CA 1
ATOM 4298 C C . ASP B 1 89 ? -8.867 25.484 -6.52 1 97.94 89 ASP B C 1
ATOM 4300 O O . ASP B 1 89 ? -9.547 25.453 -5.492 1 97.94 89 ASP B O 1
ATOM 4304 N N . LYS B 1 90 ? -8.008 24.531 -6.812 1 97.75 90 LYS B N 1
ATOM 4305 C CA . LYS B 1 90 ? -7.809 23.391 -5.926 1 97.75 90 LYS B CA 1
ATOM 4306 C C . LYS B 1 90 ? -7.246 23.828 -4.578 1 97.75 90 LYS B C 1
ATOM 4308 O O . LYS B 1 90 ? -7.738 23.406 -3.529 1 97.75 90 LYS B O 1
ATOM 4313 N N . VAL B 1 91 ? -6.234 24.672 -4.586 1 98.06 91 VAL B N 1
ATOM 4314 C CA . VAL B 1 91 ? -5.629 25.156 -3.348 1 98.06 91 VAL B CA 1
ATOM 4315 C C . VAL B 1 91 ? -6.648 25.984 -2.566 1 98.06 91 VAL B C 1
ATOM 4317 O O . VAL B 1 91 ? -6.738 25.875 -1.342 1 98.06 91 VAL B O 1
ATOM 4320 N N . THR B 1 92 ? -7.422 26.828 -3.32 1 98 92 THR B N 1
ATOM 4321 C CA . THR B 1 92 ? -8.469 27.625 -2.699 1 98 92 THR B CA 1
ATOM 4322 C C . THR B 1 92 ? -9.492 26.734 -2.002 1 98 92 THR B C 1
ATOM 4324 O O . THR B 1 92 ? -9.906 27.016 -0.875 1 98 92 THR B O 1
ATOM 4327 N N . THR B 1 93 ? -9.875 25.719 -2.662 1 97.25 93 THR B N 1
ATOM 4328 C CA . THR B 1 93 ? -10.867 24.797 -2.107 1 97.25 93 THR B CA 1
ATOM 4329 C C . THR B 1 93 ? -10.344 24.141 -0.834 1 97.25 93 THR B C 1
ATOM 4331 O O . THR B 1 93 ? -11.055 24.062 0.17 1 97.25 93 THR B O 1
ATOM 4334 N N . VAL B 1 94 ? -9.141 23.703 -0.792 1 97.88 94 VAL B N 1
ATOM 4335 C CA . VAL B 1 94 ? -8.57 22.953 0.314 1 97.88 94 VAL B CA 1
ATOM 4336 C C . VAL B 1 94 ? -8.375 23.859 1.522 1 97.88 94 VAL B C 1
ATOM 4338 O O . VAL B 1 94 ? -8.68 23.469 2.654 1 97.88 94 VAL B O 1
ATOM 4341 N N . PHE B 1 95 ? -8.016 25.109 1.308 1 97.44 95 PHE B N 1
ATOM 4342 C CA . PHE B 1 95 ? -7.668 26 2.42 1 97.44 95 PHE B CA 1
ATOM 4343 C C . PHE B 1 95 ? -8.797 26.984 2.701 1 97.44 95 PHE B C 1
ATOM 4345 O O . PHE B 1 95 ? -8.781 27.688 3.715 1 97.44 95 PHE B O 1
ATOM 4352 N N . GLY B 1 96 ? -9.805 27.047 1.773 1 96 96 GLY B N 1
ATOM 4353 C CA . GLY B 1 96 ? -10.914 27.969 1.926 1 96 96 GLY B CA 1
ATOM 4354 C C . GLY B 1 96 ? -10.484 29.422 1.848 1 96 96 GLY B C 1
ATOM 4355 O O . GLY B 1 96 ? -11.047 30.281 2.541 1 96 96 GLY B O 1
ATOM 4356 N N . ASP B 1 97 ? -9.461 29.688 1.101 1 96.88 97 ASP B N 1
ATOM 4357 C CA . ASP B 1 97 ? -8.852 31.016 1.034 1 96.88 97 ASP B CA 1
ATOM 4358 C C . ASP B 1 97 ? -8.383 31.344 -0.383 1 96.88 97 ASP B C 1
ATOM 4360 O O . ASP B 1 97 ? -7.266 30.984 -0.769 1 96.88 97 ASP B O 1
ATOM 4364 N N . PRO B 1 98 ? -9.164 32.094 -1.135 1 97.62 98 PRO B N 1
ATOM 4365 C CA . PRO B 1 98 ? -8.797 32.406 -2.516 1 97.62 98 PRO B CA 1
ATOM 4366 C C . PRO B 1 98 ? -7.461 33.125 -2.619 1 97.62 98 PRO B C 1
ATOM 4368 O O . PRO B 1 98 ? -6.707 32.906 -3.572 1 97.62 98 PRO B O 1
ATOM 4371 N N . GLN B 1 99 ? -7.23 34 -1.648 1 97.25 99 GLN B N 1
ATOM 4372 C CA . GLN B 1 99 ? -5.969 34.719 -1.682 1 97.25 99 GLN B CA 1
ATOM 4373 C C . GLN B 1 99 ? -4.777 33.781 -1.517 1 97.25 99 GLN B C 1
ATOM 4375 O O . GLN B 1 99 ? -3.76 33.938 -2.191 1 97.25 99 GLN B O 1
ATOM 4380 N N . PHE B 1 100 ? -4.91 32.844 -0.648 1 97.38 100 PHE B N 1
ATOM 4381 C CA . PHE B 1 100 ? -3.854 31.859 -0.452 1 97.38 100 PHE B CA 1
ATOM 4382 C C . PHE B 1 100 ? -3.604 31.062 -1.732 1 97.38 100 PHE B C 1
ATOM 4384 O O . PHE B 1 100 ? -2.453 30.844 -2.113 1 97.38 100 PHE B O 1
ATOM 4391 N N . GLY B 1 101 ? -4.699 30.672 -2.393 1 98 101 GLY B N 1
ATOM 4392 C CA . GLY B 1 101 ? -4.578 29.938 -3.643 1 98 101 GLY B CA 1
ATOM 4393 C C . GLY B 1 101 ? -3.898 30.734 -4.738 1 98 101 GLY B C 1
ATOM 4394 O O . GLY B 1 101 ? -3.012 30.219 -5.426 1 98 101 GLY B O 1
ATOM 4395 N N . LEU B 1 102 ? -4.289 31.953 -4.863 1 98.31 102 LEU B N 1
ATOM 4396 C CA . LEU B 1 102 ? -3.713 32.844 -5.875 1 98.31 102 LEU B CA 1
ATOM 4397 C C . LEU B 1 102 ? -2.229 33.062 -5.613 1 98.31 102 LEU B C 1
ATOM 4399 O O . LEU B 1 102 ? -1.414 33 -6.539 1 98.31 102 LEU B O 1
ATOM 4403 N N . GLU B 1 103 ? -1.923 33.344 -4.359 1 97.81 103 GLU B N 1
ATOM 4404 C CA . GLU B 1 103 ? -0.534 33.594 -3.992 1 97.81 103 GLU B CA 1
ATOM 4405 C C . GLU B 1 103 ? 0.349 32.375 -4.273 1 97.81 103 GLU B C 1
ATOM 4407 O O . GLU B 1 103 ? 1.493 32.531 -4.707 1 97.81 103 GLU B O 1
ATOM 4412 N N . PHE B 1 104 ? -0.168 31.234 -3.994 1 98.31 104 PHE B N 1
ATOM 4413 C CA . PHE B 1 104 ? 0.603 30.016 -4.273 1 98.31 104 PHE B CA 1
ATOM 4414 C C . PHE B 1 104 ? 0.87 29.875 -5.766 1 98.31 104 PHE B C 1
ATOM 4416 O O . PHE B 1 104 ? 1.999 29.609 -6.176 1 98.31 104 PHE B O 1
ATOM 4423 N N . THR B 1 105 ? -0.123 30.047 -6.578 1 98.69 105 THR B N 1
ATOM 4424 C CA . THR B 1 105 ? 0.024 29.953 -8.031 1 98.69 105 THR B CA 1
ATOM 4425 C C . THR B 1 105 ? 1.023 31 -8.539 1 98.69 105 THR B C 1
ATOM 4427 O O . THR B 1 105 ? 1.836 30.703 -9.414 1 98.69 105 THR B O 1
ATOM 4430 N N . GLN B 1 106 ? 0.977 32.188 -7.934 1 98.12 106 GLN B N 1
ATOM 4431 C CA . GLN B 1 106 ? 1.932 33.219 -8.305 1 98.12 106 GLN B CA 1
ATOM 4432 C C . GLN B 1 106 ? 3.357 32.812 -7.953 1 98.12 106 GLN B C 1
ATOM 4434 O O . GLN B 1 106 ? 4.293 33.094 -8.711 1 98.12 106 GLN B O 1
ATOM 4439 N N . HIS B 1 107 ? 3.457 32.219 -6.824 1 98.12 107 HIS B N 1
ATOM 4440 C CA . HIS B 1 107 ? 4.773 31.734 -6.41 1 98.12 107 HIS B CA 1
ATOM 4441 C C . HIS B 1 107 ? 5.285 30.656 -7.359 1 98.12 107 HIS B C 1
ATOM 4443 O O . HIS B 1 107 ? 6.484 30.594 -7.645 1 98.12 107 HIS B O 1
ATOM 4449 N N . ILE B 1 108 ? 4.406 29.781 -7.875 1 98.62 108 ILE B N 1
ATOM 4450 C CA . ILE B 1 108 ? 4.754 28.766 -8.852 1 98.62 108 ILE B CA 1
ATOM 4451 C C . ILE B 1 108 ? 5.184 29.422 -10.164 1 98.62 108 ILE B C 1
ATOM 4453 O O . ILE B 1 108 ? 6.133 28.969 -10.805 1 98.62 108 ILE B O 1
ATOM 4457 N N . CYS B 1 109 ? 4.551 30.484 -10.547 1 98.38 109 CYS B N 1
ATOM 4458 C CA . CYS B 1 109 ? 4.938 31.219 -11.742 1 98.38 109 CYS B CA 1
ATOM 4459 C C . CYS B 1 109 ? 6.305 31.875 -11.562 1 98.38 109 CYS B C 1
ATOM 4461 O O . CYS B 1 109 ? 7.102 31.938 -12.508 1 98.38 109 CYS B O 1
ATOM 4463 N N . TYR B 1 110 ? 6.496 32.406 -10.375 1 98.25 110 TYR B N 1
ATOM 4464 C CA . TYR B 1 110 ? 7.824 32.938 -10.078 1 98.25 110 TYR B CA 1
ATOM 4465 C C . TYR B 1 110 ? 8.891 31.859 -10.242 1 98.25 110 TYR B C 1
ATOM 4467 O O . TYR B 1 110 ? 9.93 32.094 -10.867 1 98.25 110 TYR B O 1
ATOM 4475 N N . LEU B 1 111 ? 8.633 30.703 -9.703 1 98.56 111 LEU B N 1
ATOM 4476 C CA . LEU B 1 111 ? 9.547 29.578 -9.844 1 98.56 111 LEU B CA 1
ATOM 4477 C C . LEU B 1 111 ? 9.727 29.203 -11.305 1 98.56 111 LEU B C 1
ATOM 4479 O O . LEU B 1 111 ? 10.82 28.797 -11.719 1 98.56 111 LEU B O 1
ATOM 4483 N N . ALA B 1 112 ? 8.664 29.25 -12.086 1 98.69 112 ALA B N 1
ATOM 4484 C CA . ALA B 1 112 ? 8.758 28.969 -13.516 1 98.69 112 ALA B CA 1
ATOM 4485 C C . ALA B 1 112 ? 9.75 29.906 -14.203 1 98.69 112 ALA B C 1
ATOM 4487 O O . ALA B 1 112 ? 10.539 29.469 -15.039 1 98.69 112 ALA B O 1
ATOM 4488 N N . ASN B 1 113 ? 9.719 31.141 -13.852 1 98.31 113 ASN B N 1
ATOM 4489 C CA . ASN B 1 113 ? 10.672 32.094 -14.398 1 98.31 113 ASN B CA 1
ATOM 4490 C C . ASN B 1 113 ? 12.102 31.75 -14 1 98.31 113 ASN B C 1
ATOM 4492 O O . ASN B 1 113 ? 13.023 31.844 -14.82 1 98.31 113 ASN B O 1
ATOM 4496 N N . PHE B 1 114 ? 12.211 31.391 -12.766 1 98.38 114 PHE B N 1
ATOM 4497 C CA . PHE B 1 114 ? 13.523 30.953 -12.297 1 98.38 114 PHE B CA 1
ATOM 4498 C C . PHE B 1 114 ? 14.023 29.781 -13.125 1 98.38 114 PHE B C 1
ATOM 4500 O O . PHE B 1 114 ? 15.18 29.766 -13.555 1 98.38 114 PHE B O 1
ATOM 4507 N N . LEU B 1 115 ? 13.164 28.781 -13.367 1 98.25 115 LEU B N 1
ATOM 4508 C CA . LEU B 1 115 ? 13.523 27.562 -14.094 1 98.25 115 LEU B CA 1
ATOM 4509 C C . LEU B 1 115 ? 13.867 27.891 -15.547 1 98.25 115 LEU B C 1
ATOM 4511 O O . LEU B 1 115 ? 14.742 27.25 -16.141 1 98.25 115 LEU B O 1
ATOM 4515 N N . LYS B 1 116 ? 13.195 28.797 -16.109 1 97.88 116 LYS B N 1
ATOM 4516 C CA . LYS B 1 116 ? 13.5 29.203 -17.469 1 97.88 116 LYS B CA 1
ATOM 4517 C C . LYS B 1 116 ? 14.914 29.781 -17.578 1 97.88 116 LYS B C 1
ATOM 4519 O O . LYS B 1 116 ? 15.602 29.578 -18.578 1 97.88 116 LYS B O 1
ATOM 4524 N N . GLN B 1 117 ? 15.305 30.406 -16.547 1 97.44 117 GLN B N 1
ATOM 4525 C CA . GLN B 1 117 ? 16.609 31.062 -16.531 1 97.44 117 GLN B CA 1
ATOM 4526 C C . GLN B 1 117 ? 17.719 30.094 -16.156 1 97.44 117 GLN B C 1
ATOM 4528 O O . GLN B 1 117 ? 18.797 30.125 -16.734 1 97.44 117 GLN B O 1
ATOM 4533 N N . HIS B 1 118 ? 17.422 29.234 -15.203 1 96.5 118 HIS B N 1
ATOM 4534 C CA . HIS B 1 118 ? 18.5 28.438 -14.609 1 96.5 118 HIS B CA 1
ATOM 4535 C C . HIS B 1 118 ? 18.391 26.969 -15.023 1 96.5 118 HIS B C 1
ATOM 4537 O O . HIS B 1 118 ? 19.328 26.203 -14.844 1 96.5 118 HIS B O 1
ATOM 4543 N N . HIS B 1 119 ? 17.25 26.469 -15.516 1 95.81 119 HIS B N 1
ATOM 4544 C CA . HIS B 1 119 ? 16.984 25.188 -16.141 1 95.81 119 HIS B CA 1
ATOM 4545 C C . HIS B 1 119 ? 16.938 24.062 -15.094 1 95.81 119 HIS B C 1
ATOM 4547 O O . HIS B 1 119 ? 16.812 22.891 -15.438 1 95.81 119 HIS B O 1
ATOM 4553 N N . GLN B 1 120 ? 17.156 24.406 -13.828 1 96.88 120 GLN B N 1
ATOM 4554 C CA . GLN B 1 120 ? 17.031 23.438 -12.742 1 96.88 120 GLN B CA 1
ATOM 4555 C C . GLN B 1 120 ? 16.578 24.109 -11.453 1 96.88 120 GLN B C 1
ATOM 4557 O O . GLN B 1 120 ? 16.656 25.328 -11.32 1 96.88 120 GLN B O 1
ATOM 4562 N N . LEU B 1 121 ? 16.031 23.312 -10.539 1 98.56 121 LEU B N 1
ATOM 4563 C CA . LEU B 1 121 ? 15.719 23.828 -9.211 1 98.56 121 LEU B CA 1
ATOM 4564 C C . LEU B 1 121 ? 16.984 24.281 -8.492 1 98.56 121 LEU B C 1
ATOM 4566 O O . LEU B 1 121 ? 18.062 23.719 -8.711 1 98.56 121 LEU B O 1
ATOM 4570 N N . PRO B 1 122 ? 16.938 25.266 -7.688 1 98.56 122 PRO B N 1
ATOM 4571 C CA . PRO B 1 122 ? 18.094 25.703 -6.914 1 98.56 122 PRO B CA 1
ATOM 4572 C C . PRO B 1 122 ? 18.375 24.812 -5.715 1 98.56 122 PRO B C 1
ATOM 4574 O O . PRO B 1 122 ? 18.453 25.281 -4.582 1 98.56 122 PRO B O 1
ATOM 4577 N N . LEU B 1 123 ? 18.516 23.516 -5.941 1 98.75 123 LEU B N 1
ATOM 4578 C CA . LEU B 1 123 ? 18.75 22.516 -4.914 1 98.75 123 LEU B CA 1
ATOM 4579 C C . LEU B 1 123 ? 20 21.703 -5.207 1 98.75 123 LEU B C 1
ATOM 4581 O O . LEU B 1 123 ? 20.375 21.531 -6.367 1 98.75 123 LEU B O 1
ATOM 4585 N N . THR B 1 124 ? 20.688 21.312 -4.203 1 98.44 124 THR B N 1
ATOM 4586 C CA . THR B 1 124 ? 21.75 20.297 -4.242 1 98.44 124 THR B CA 1
ATOM 4587 C C . THR B 1 124 ? 21.344 19.062 -3.457 1 98.44 124 THR B C 1
ATOM 4589 O O . THR B 1 124 ? 20.953 19.156 -2.293 1 98.44 124 THR B O 1
ATOM 4592 N N . VAL B 1 125 ? 21.391 17.922 -4.145 1 98.62 125 VAL B N 1
ATOM 4593 C CA . VAL B 1 125 ? 21.016 16.672 -3.506 1 98.62 125 VAL B CA 1
ATOM 4594 C C . VAL B 1 125 ? 22.219 15.711 -3.498 1 98.62 125 VAL B C 1
ATOM 4596 O O . VAL B 1 125 ? 22.844 15.492 -4.531 1 98.62 125 VAL B O 1
ATOM 4599 N N . LYS B 1 126 ? 22.562 15.211 -2.389 1 98.44 126 LYS B N 1
ATOM 4600 C CA . LYS B 1 126 ? 23.531 14.133 -2.26 1 98.44 126 LYS B CA 1
ATOM 4601 C C . LYS B 1 126 ? 22.875 12.852 -1.746 1 98.44 126 LYS B C 1
ATOM 4603 O O . LYS B 1 126 ? 21.891 12.906 -1.015 1 98.44 126 LYS B O 1
ATOM 4608 N N . ILE B 1 127 ? 23.359 11.719 -2.195 1 98.12 127 ILE B N 1
ATOM 4609 C CA . ILE B 1 127 ? 22.828 10.422 -1.794 1 98.12 127 ILE B CA 1
ATOM 4610 C C . ILE B 1 127 ? 23.984 9.539 -1.286 1 98.12 127 ILE B C 1
ATOM 4612 O O . ILE B 1 127 ? 25.078 9.57 -1.834 1 98.12 127 ILE B O 1
ATOM 4616 N N . HIS B 1 128 ? 23.719 8.867 -0.215 1 97.69 128 HIS B N 1
ATOM 4617 C CA . HIS B 1 128 ? 24.703 7.895 0.274 1 97.69 128 HIS B CA 1
ATOM 4618 C C . HIS B 1 128 ? 24.875 6.742 -0.712 1 97.69 128 HIS B C 1
ATOM 4620 O O . HIS B 1 128 ? 23.938 5.957 -0.924 1 97.69 128 HIS B O 1
ATOM 4626 N N . GLN B 1 129 ? 26.031 6.629 -1.234 1 96.25 129 GLN B N 1
ATOM 4627 C CA . GLN B 1 129 ? 26.297 5.578 -2.211 1 96.25 129 GLN B CA 1
ATOM 4628 C C . GLN B 1 129 ? 26.438 4.219 -1.531 1 96.25 129 GLN B C 1
ATOM 4630 O O . GLN B 1 129 ? 27.312 4.031 -0.69 1 96.25 129 GLN B O 1
ATOM 4635 N N . SER B 1 130 ? 25.484 3.396 -1.77 1 89.5 130 SER B N 1
ATOM 4636 C CA . SER B 1 130 ? 25.516 2.033 -1.248 1 89.5 130 SER B CA 1
ATOM 4637 C C . SER B 1 130 ? 24.484 1.152 -1.951 1 89.5 130 SER B C 1
ATOM 4639 O O . SER B 1 130 ? 23.516 1.655 -2.518 1 89.5 130 SER B O 1
ATOM 4641 N N . SER B 1 131 ? 24.797 -0.133 -2.035 1 79.44 131 SER B N 1
ATOM 4642 C CA . SER B 1 131 ? 23.781 -1.116 -2.416 1 79.44 131 SER B CA 1
ATOM 4643 C C . SER B 1 131 ? 23.703 -2.248 -1.398 1 79.44 131 SER B C 1
ATOM 4645 O O . SER B 1 131 ? 23.234 -3.346 -1.717 1 79.44 131 SER B O 1
ATOM 4647 N N . GLU B 1 132 ? 24.219 -1.892 -0.244 1 86 132 GLU B N 1
ATOM 4648 C CA . GLU B 1 132 ? 24.344 -2.916 0.79 1 86 132 GLU B CA 1
ATOM 4649 C C . GLU B 1 132 ? 23.703 -2.455 2.1 1 86 132 GLU B C 1
ATOM 4651 O O . GLU B 1 132 ? 22.938 -1.484 2.119 1 86 132 GLU B O 1
ATOM 4656 N N . GLY B 1 133 ? 24.016 -3.279 3.088 1 90 133 GLY B N 1
ATOM 4657 C CA . GLY B 1 133 ? 23.484 -2.973 4.406 1 90 133 GLY B CA 1
ATOM 4658 C C . GLY B 1 133 ? 24.141 -1.766 5.047 1 90 133 GLY B C 1
ATOM 4659 O O . GLY B 1 133 ? 25.359 -1.578 4.934 1 90 133 GLY B O 1
ATOM 4660 N N . LEU B 1 134 ? 23.328 -0.837 5.613 1 95.12 134 LEU B N 1
ATOM 4661 C CA . LEU B 1 134 ? 23.766 0.362 6.316 1 95.12 134 LEU B CA 1
ATOM 4662 C C . LEU B 1 134 ? 23.234 0.381 7.746 1 95.12 134 LEU B C 1
ATOM 4664 O O . LEU B 1 134 ? 22.188 -0.212 8.031 1 95.12 134 LEU B O 1
ATOM 4668 N N . ALA B 1 135 ? 24.031 0.999 8.602 1 94.44 135 ALA B N 1
ATOM 4669 C CA . ALA B 1 135 ? 23.562 1.22 9.969 1 94.44 135 ALA B CA 1
ATOM 4670 C C . ALA B 1 135 ? 22.422 2.223 10 1 94.44 135 ALA B C 1
ATOM 4672 O O . ALA B 1 135 ? 22.375 3.154 9.188 1 94.44 135 ALA B O 1
ATOM 4673 N N . PHE B 1 136 ? 21.5 2.006 10.898 1 94.12 136 PHE B N 1
ATOM 4674 C CA . PHE B 1 136 ? 20.438 2.973 11.102 1 94.12 136 PHE B CA 1
ATOM 4675 C C . PHE B 1 136 ? 21 4.34 11.469 1 94.12 136 PHE B C 1
ATOM 4677 O O . PHE B 1 136 ? 22.125 4.438 11.977 1 94.12 136 PHE B O 1
ATOM 4684 N N . ARG B 1 137 ? 20.266 5.465 11.133 1 92.62 137 ARG B N 1
ATOM 4685 C CA . ARG B 1 137 ? 20.578 6.863 11.422 1 92.62 137 ARG B CA 1
ATOM 4686 C C . ARG B 1 137 ? 21.703 7.371 10.539 1 92.62 137 ARG B C 1
ATOM 4688 O O . ARG B 1 137 ? 22.234 8.461 10.766 1 92.62 137 ARG B O 1
ATOM 4695 N N . THR B 1 138 ? 22.109 6.504 9.547 1 94.88 138 THR B N 1
ATOM 4696 C CA . THR B 1 138 ? 23.016 6.98 8.508 1 94.88 138 THR B CA 1
ATOM 4697 C C . THR B 1 138 ? 22.312 7.984 7.602 1 94.88 138 THR B C 1
ATOM 4699 O O . THR B 1 138 ? 21.203 7.727 7.125 1 94.88 138 THR B O 1
ATOM 4702 N N . PRO B 1 139 ? 22.938 9.203 7.406 1 96.69 139 PRO B N 1
ATOM 4703 C CA . PRO B 1 139 ? 22.344 10.094 6.406 1 96.69 139 PRO B CA 1
ATOM 4704 C C . PRO B 1 139 ? 22.281 9.461 5.02 1 96.69 139 PRO B C 1
ATOM 4706 O O . PRO B 1 139 ? 23.312 9.07 4.465 1 96.69 139 PRO B O 1
ATOM 4709 N N . LEU B 1 140 ? 21.094 9.336 4.422 1 97.62 140 LEU B N 1
ATOM 4710 C CA . LEU B 1 140 ? 20.906 8.617 3.166 1 97.62 140 LEU B CA 1
ATOM 4711 C C . LEU B 1 140 ? 20.781 9.594 1.999 1 97.62 140 LEU B C 1
ATOM 4713 O O . LEU B 1 140 ? 21.297 9.328 0.909 1 97.62 140 LEU B O 1
ATOM 4717 N N . VAL B 1 141 ? 20.031 10.656 2.158 1 98.38 141 VAL B N 1
ATOM 4718 C CA . VAL B 1 141 ? 19.828 11.727 1.184 1 98.38 141 VAL B CA 1
ATOM 4719 C C . VAL B 1 141 ? 19.891 13.078 1.884 1 98.38 141 VAL B C 1
ATOM 4721 O O . VAL B 1 141 ? 19.297 13.266 2.943 1 98.38 141 VAL B O 1
ATOM 4724 N N . THR B 1 142 ? 20.641 13.984 1.39 1 98.38 142 THR B N 1
ATOM 4725 C CA . THR B 1 142 ? 20.625 15.367 1.864 1 98.38 142 THR B CA 1
ATOM 4726 C C . THR B 1 142 ? 20.156 16.312 0.761 1 98.38 142 THR B C 1
ATOM 4728 O O . THR B 1 142 ? 20.484 16.125 -0.411 1 98.38 142 THR B O 1
ATOM 4731 N N . ILE B 1 143 ? 19.344 17.203 1.058 1 98.69 143 ILE B N 1
ATOM 4732 C CA . ILE B 1 143 ? 18.859 18.219 0.144 1 98.69 143 ILE B CA 1
ATOM 4733 C C . ILE B 1 143 ? 19.078 19.609 0.76 1 98.69 143 ILE B C 1
ATOM 4735 O O . ILE B 1 143 ? 18.703 19.844 1.909 1 98.69 143 ILE B O 1
ATOM 4739 N N . THR B 1 144 ? 19.734 20.469 0.085 1 98.62 144 THR B N 1
ATOM 4740 C CA . THR B 1 144 ? 20 21.844 0.498 1 98.62 144 THR B CA 1
ATOM 4741 C C . THR B 1 144 ? 19.938 22.797 -0.697 1 98.62 144 THR B C 1
ATOM 4743 O O . THR B 1 144 ? 19.812 22.344 -1.841 1 98.62 144 THR B O 1
ATOM 4746 N N . GLY B 1 145 ? 19.844 24.062 -0.358 1 98.38 145 GLY B N 1
ATOM 4747 C CA . GLY B 1 145 ? 19.891 25.047 -1.428 1 98.38 145 GLY B CA 1
ATOM 4748 C C . GLY B 1 145 ? 21.25 25.125 -2.1 1 98.38 145 GLY B C 1
ATOM 4749 O O . GLY B 1 145 ? 22.281 25.016 -1.438 1 98.38 145 GLY B O 1
ATOM 4750 N N . SER B 1 146 ? 21.25 25.25 -3.42 1 97.62 146 SER B N 1
ATOM 4751 C CA . SER B 1 146 ? 22.469 25.453 -4.18 1 97.62 146 SER B CA 1
ATOM 4752 C C . SER B 1 146 ? 22.953 26.891 -4.102 1 97.62 146 SER B C 1
ATOM 4754 O O . SER B 1 146 ? 22.391 27.688 -3.352 1 97.62 146 SER B O 1
ATOM 4756 N N . ASP B 1 147 ? 24.016 27.203 -4.895 1 95.19 147 ASP B N 1
ATOM 4757 C CA . ASP B 1 147 ? 24.547 28.547 -4.941 1 95.19 147 ASP B CA 1
ATOM 4758 C C . ASP B 1 147 ? 23.531 29.531 -5.539 1 95.19 147 ASP B C 1
ATOM 4760 O O . ASP B 1 147 ? 23.625 30.734 -5.324 1 95.19 147 ASP B O 1
ATOM 4764 N N . GLN B 1 148 ? 22.562 29.031 -6.215 1 95.44 148 GLN B N 1
ATOM 4765 C CA . GLN B 1 148 ? 21.562 29.859 -6.887 1 95.44 148 GLN B CA 1
ATOM 4766 C C . GLN B 1 148 ? 20.344 30.078 -6 1 95.44 148 GLN B C 1
ATOM 4768 O O . GLN B 1 148 ? 19.375 30.703 -6.422 1 95.44 148 GLN B O 1
ATOM 4773 N N . MET B 1 149 ? 20.391 29.578 -4.793 1 97.31 149 MET B N 1
ATOM 4774 C CA . MET B 1 149 ? 19.25 29.688 -3.895 1 97.31 149 MET B CA 1
ATOM 4775 C C . MET B 1 149 ? 18.953 31.141 -3.572 1 97.31 149 MET B C 1
ATOM 4777 O O . MET B 1 149 ? 19.859 31.938 -3.359 1 97.31 149 MET B O 1
ATOM 4781 N N . VAL B 1 150 ? 17.672 31.516 -3.646 1 96.75 150 VAL B N 1
ATOM 4782 C CA . VAL B 1 150 ? 17.172 32.812 -3.18 1 96.75 150 VAL B CA 1
ATOM 4783 C C . VAL B 1 150 ? 16.172 32.594 -2.055 1 96.75 150 VAL B C 1
ATOM 4785 O O . VAL B 1 150 ? 15.508 31.547 -1.987 1 96.75 150 VAL B O 1
ATOM 4788 N N . PRO B 1 151 ? 16.016 33.5 -1.137 1 96.12 151 PRO B N 1
ATOM 4789 C CA . PRO B 1 151 ? 15.188 33.344 0.054 1 96.12 151 PRO B CA 1
ATOM 4790 C C . PRO B 1 151 ? 13.758 32.906 -0.282 1 96.12 151 PRO B C 1
ATOM 4792 O O . PRO B 1 151 ? 13.164 32.094 0.448 1 96.12 151 PRO B O 1
ATOM 4795 N N . GLU B 1 152 ? 13.25 33.344 -1.435 1 96.38 152 GLU B N 1
ATOM 4796 C CA . GLU B 1 152 ? 11.867 33.094 -1.82 1 96.38 152 GLU B CA 1
ATOM 4797 C C . GLU B 1 152 ? 11.656 31.609 -2.131 1 96.38 152 GLU B C 1
ATOM 4799 O O . GLU B 1 152 ? 10.523 31.125 -2.15 1 96.38 152 GLU B O 1
ATOM 4804 N N . LEU B 1 153 ? 12.773 30.875 -2.332 1 98.12 153 LEU B N 1
ATOM 4805 C CA . LEU B 1 153 ? 12.633 29.516 -2.822 1 98.12 153 LEU B CA 1
ATOM 4806 C C . LEU B 1 153 ? 13.18 28.516 -1.806 1 98.12 153 LEU B C 1
ATOM 4808 O O . LEU B 1 153 ? 13.227 27.312 -2.076 1 98.12 153 LEU B O 1
ATOM 4812 N N . VAL B 1 154 ? 13.492 28.906 -0.572 1 97.81 154 VAL B N 1
ATOM 4813 C CA . VAL B 1 154 ? 14.102 28.062 0.446 1 97.81 154 VAL B CA 1
ATOM 4814 C C . VAL B 1 154 ? 13.133 26.938 0.829 1 97.81 154 VAL B C 1
ATOM 4816 O O . VAL B 1 154 ? 13.555 25.844 1.185 1 97.81 154 VAL B O 1
ATOM 4819 N N . TRP B 1 155 ? 11.805 27.203 0.651 1 97.19 155 TRP B N 1
ATOM 4820 C CA . TRP B 1 155 ? 10.766 26.266 1.046 1 97.19 155 TRP B CA 1
ATOM 4821 C C . TRP B 1 155 ? 10.875 24.969 0.239 1 97.19 155 TRP B C 1
ATOM 4823 O O . TRP B 1 155 ? 10.422 23.906 0.685 1 97.19 155 TRP B O 1
ATOM 4833 N N . LEU B 1 156 ? 11.477 24.969 -0.946 1 98.31 156 LEU B N 1
ATOM 4834 C CA . LEU B 1 156 ? 11.586 23.812 -1.829 1 98.31 156 LEU B CA 1
ATOM 4835 C C . LEU B 1 156 ? 12.383 22.703 -1.164 1 98.31 156 LEU B C 1
ATOM 4837 O O . LEU B 1 156 ? 12.172 21.516 -1.457 1 98.31 156 LEU B O 1
ATOM 4841 N N . VAL B 1 157 ? 13.297 23.016 -0.269 1 98.44 157 VAL B N 1
ATOM 4842 C CA . VAL B 1 157 ? 14.188 22.047 0.366 1 98.44 157 VAL B CA 1
ATOM 4843 C C . VAL B 1 157 ? 13.359 21.016 1.13 1 98.44 157 VAL B C 1
ATOM 4845 O O . VAL B 1 157 ? 13.695 19.828 1.133 1 98.44 157 VAL B O 1
ATOM 4848 N N . ASN B 1 158 ? 12.281 21.469 1.726 1 97.56 158 ASN B N 1
ATOM 4849 C CA . ASN B 1 158 ? 11.477 20.578 2.549 1 97.56 158 ASN B CA 1
ATOM 4850 C C . ASN B 1 158 ? 10.156 20.219 1.87 1 97.56 158 ASN B C 1
ATOM 4852 O O . ASN B 1 158 ? 9.391 19.406 2.383 1 97.56 158 ASN B O 1
ATOM 4856 N N . TYR B 1 159 ? 9.891 20.766 0.695 1 98.19 159 TYR B N 1
ATOM 4857 C CA . TYR B 1 159 ? 8.609 20.625 0.007 1 98.19 159 TYR B CA 1
ATOM 4858 C C . TYR B 1 159 ? 8.398 19.172 -0.433 1 98.19 159 TYR B C 1
ATOM 4860 O O . TYR B 1 159 ? 7.27 18.672 -0.418 1 98.19 159 TYR B O 1
ATOM 4868 N N . PHE B 1 160 ? 9.484 18.5 -0.762 1 98.38 160 PHE B N 1
ATOM 4869 C CA . PHE B 1 160 ? 9.406 17.203 -1.431 1 98.38 160 PHE B CA 1
ATOM 4870 C C . PHE B 1 160 ? 9.422 16.062 -0.415 1 98.38 160 PHE B C 1
ATOM 4872 O O . PHE B 1 160 ? 9.469 14.891 -0.789 1 98.38 160 PHE B O 1
ATOM 4879 N N . GLU B 1 161 ? 9.367 16.375 0.87 1 98.44 161 GLU B N 1
ATOM 4880 C CA . GLU B 1 161 ? 9.414 15.359 1.922 1 98.44 161 GLU B CA 1
ATOM 4881 C C . GLU B 1 161 ? 8.359 14.273 1.687 1 98.44 161 GLU B C 1
ATOM 4883 O O . GLU B 1 161 ? 8.688 13.086 1.671 1 98.44 161 GLU B O 1
ATOM 4888 N N . THR B 1 162 ? 7.137 14.695 1.47 1 98.38 162 THR B N 1
ATOM 4889 C CA . THR B 1 162 ? 6.012 13.766 1.405 1 98.38 162 THR B CA 1
ATOM 4890 C C . THR B 1 162 ? 6.188 12.781 0.251 1 98.38 162 THR B C 1
ATOM 4892 O O . THR B 1 162 ? 6.145 11.562 0.451 1 98.38 162 THR B O 1
ATOM 4895 N N . VAL B 1 163 ? 6.438 13.312 -0.956 1 98.31 163 VAL B N 1
ATOM 4896 C CA . VAL B 1 163 ? 6.48 12.477 -2.156 1 98.31 163 VAL B CA 1
ATOM 4897 C C . VAL B 1 163 ? 7.723 11.594 -2.129 1 98.31 163 VAL B C 1
ATOM 4899 O O . VAL B 1 163 ? 7.691 10.453 -2.6 1 98.31 163 VAL B O 1
ATOM 4902 N N . LEU B 1 164 ? 8.82 12.078 -1.595 1 98.5 164 LEU B N 1
ATOM 4903 C CA . LEU B 1 164 ? 10.031 11.273 -1.544 1 98.5 164 LEU B CA 1
ATOM 4904 C C . LEU B 1 164 ? 9.883 10.117 -0.557 1 98.5 164 LEU B C 1
ATOM 4906 O O . LEU B 1 164 ? 10.227 8.977 -0.872 1 98.5 164 LEU B O 1
ATOM 4910 N N . LEU B 1 165 ? 9.367 10.422 0.63 1 98.31 165 LEU B N 1
ATOM 4911 C CA . LEU B 1 165 ? 9.133 9.344 1.587 1 98.31 165 LEU B CA 1
ATOM 4912 C C . LEU B 1 165 ? 8.156 8.312 1.021 1 98.31 165 LEU B C 1
ATOM 4914 O O . LEU B 1 165 ? 8.398 7.109 1.116 1 98.31 165 LEU B O 1
ATOM 4918 N N . GLU B 1 166 ? 7.082 8.773 0.432 1 97.94 166 GLU B N 1
ATOM 4919 C CA . GLU B 1 166 ? 6.031 7.926 -0.127 1 97.94 166 GLU B CA 1
ATOM 4920 C C . GLU B 1 166 ? 6.586 6.977 -1.183 1 97.94 166 GLU B C 1
ATOM 4922 O O . GLU B 1 166 ? 6.129 5.84 -1.31 1 97.94 166 GLU B O 1
ATOM 4927 N N . ASN B 1 167 ? 7.633 7.406 -1.926 1 97.75 167 ASN B N 1
ATOM 4928 C CA . ASN B 1 167 ? 8.125 6.613 -3.047 1 97.75 167 ASN B CA 1
ATOM 4929 C C . ASN B 1 167 ? 9.352 5.797 -2.66 1 97.75 167 ASN B C 1
ATOM 4931 O O . ASN B 1 167 ? 9.734 4.867 -3.373 1 97.75 167 ASN B O 1
ATOM 4935 N N . ILE B 1 168 ? 9.992 6.078 -1.536 1 97.75 168 ILE B N 1
ATOM 4936 C CA . ILE B 1 168 ? 11.305 5.504 -1.285 1 97.75 168 ILE B CA 1
ATOM 4937 C C . ILE B 1 168 ? 11.188 4.363 -0.28 1 97.75 168 ILE B C 1
ATOM 4939 O O . ILE B 1 168 ? 11.82 3.312 -0.447 1 97.75 168 ILE B O 1
ATOM 4943 N N . TRP B 1 169 ? 10.312 4.508 0.724 1 98.12 169 TRP B N 1
ATOM 4944 C CA . TRP B 1 169 ? 10.414 3.619 1.878 1 98.12 169 TRP B CA 1
ATOM 4945 C C . TRP B 1 169 ? 10.016 2.195 1.503 1 98.12 169 TRP B C 1
ATOM 4947 O O . TRP B 1 169 ? 10.609 1.229 1.988 1 98.12 169 TRP B O 1
ATOM 4957 N N . LEU B 1 170 ? 8.992 1.997 0.66 1 98.38 170 LEU B N 1
ATOM 4958 C CA . LEU B 1 170 ? 8.484 0.652 0.403 1 98.38 170 LEU B CA 1
ATOM 4959 C C . LEU B 1 170 ? 9.539 -0.197 -0.303 1 98.38 170 LEU B C 1
ATOM 4961 O O . LEU B 1 170 ? 9.812 -1.326 0.111 1 98.38 170 LEU B O 1
ATOM 4965 N N . TYR B 1 171 ? 10.133 0.362 -1.416 1 97.56 171 TYR B N 1
ATOM 4966 C CA . TYR B 1 171 ? 11.156 -0.373 -2.145 1 97.56 171 TYR B CA 1
ATOM 4967 C C . TYR B 1 171 ? 12.305 -0.77 -1.222 1 97.56 171 TYR B C 1
ATOM 4969 O O . TYR B 1 171 ? 12.727 -1.927 -1.213 1 97.56 171 TYR B O 1
ATOM 4977 N N . GLN B 1 172 ? 12.781 0.176 -0.434 1 97.94 172 GLN B N 1
ATOM 4978 C CA . GLN B 1 172 ? 13.93 -0.047 0.435 1 97.94 172 GLN B CA 1
ATOM 4979 C C . GLN B 1 172 ? 13.609 -1.061 1.529 1 97.94 172 GLN B C 1
ATOM 4981 O O . GLN B 1 172 ? 14.438 -1.907 1.863 1 97.94 172 GLN B O 1
ATOM 4986 N N . THR B 1 173 ? 12.414 -0.929 2.092 1 98.19 173 THR B N 1
ATOM 4987 C CA . THR B 1 173 ? 11.992 -1.868 3.125 1 98.19 173 THR B CA 1
ATOM 4988 C C . THR B 1 173 ? 11.852 -3.275 2.553 1 98.19 173 THR B C 1
ATOM 4990 O O . THR B 1 173 ? 12.273 -4.25 3.172 1 98.19 173 THR B O 1
ATOM 4993 N N . THR B 1 174 ? 11.234 -3.355 1.375 1 97.94 174 THR B N 1
ATOM 4994 C CA . THR B 1 174 ? 11.094 -4.652 0.718 1 97.94 174 THR B CA 1
ATOM 4995 C C . THR B 1 174 ? 12.461 -5.258 0.43 1 97.94 174 THR B C 1
ATOM 4997 O O . THR B 1 174 ? 12.656 -6.465 0.592 1 97.94 174 THR B O 1
ATOM 5000 N N . LEU B 1 175 ? 13.383 -4.43 -0.03 1 97.06 175 LEU B N 1
ATOM 5001 C CA . LEU B 1 175 ? 14.75 -4.875 -0.274 1 97.06 175 LEU B CA 1
ATOM 5002 C C . LEU B 1 175 ? 15.344 -5.508 0.979 1 97.06 175 LEU B C 1
ATOM 5004 O O . LEU B 1 175 ? 16 -6.555 0.901 1 97.06 175 LEU B O 1
ATOM 5008 N N . THR B 1 176 ? 15.141 -4.875 2.109 1 97.75 176 THR B N 1
ATOM 5009 C CA . THR B 1 176 ? 15.656 -5.355 3.387 1 97.75 176 THR B CA 1
ATOM 5010 C C . THR B 1 176 ? 15.008 -6.688 3.76 1 97.75 176 THR B C 1
ATOM 5012 O O . THR B 1 176 ? 15.688 -7.613 4.203 1 97.75 176 THR B O 1
ATOM 5015 N N . VAL B 1 177 ? 13.719 -6.789 3.576 1 97.94 177 VAL B N 1
ATOM 5016 C CA . VAL B 1 177 ? 12.984 -8.016 3.852 1 97.94 177 VAL B CA 1
ATOM 5017 C C . VAL B 1 177 ? 13.477 -9.133 2.936 1 97.94 177 VAL B C 1
ATOM 5019 O O . VAL B 1 177 ? 13.734 -10.25 3.389 1 97.94 177 VAL B O 1
ATOM 5022 N N . ALA B 1 178 ? 13.609 -8.859 1.646 1 97.56 178 ALA B N 1
ATOM 5023 C CA . ALA B 1 178 ? 14.062 -9.844 0.672 1 97.56 178 ALA B CA 1
ATOM 5024 C C . ALA B 1 178 ? 15.453 -10.359 1.021 1 97.56 178 ALA B C 1
ATOM 5026 O O . ALA B 1 178 ? 15.727 -11.555 0.922 1 97.56 178 ALA B O 1
ATOM 5027 N N . GLN B 1 179 ? 16.328 -9.438 1.395 1 97.38 179 GLN B N 1
ATOM 5028 C CA . GLN B 1 179 ? 17.672 -9.859 1.805 1 97.38 179 GLN B CA 1
ATOM 5029 C C . GLN B 1 179 ? 17.594 -10.797 3.01 1 97.38 179 GLN B C 1
ATOM 5031 O O . GLN B 1 179 ? 18.312 -11.797 3.062 1 97.38 179 GLN B O 1
ATOM 5036 N N . SER B 1 180 ? 16.797 -10.406 4 1 97.25 180 SER B N 1
ATOM 5037 C CA . SER B 1 180 ? 16.641 -11.234 5.199 1 97.25 180 SER B CA 1
ATOM 5038 C C . SER B 1 180 ? 16.156 -12.633 4.852 1 97.25 180 SER B C 1
ATOM 5040 O O . SER B 1 180 ? 16.609 -13.617 5.422 1 97.25 180 SER B O 1
ATOM 5042 N N . LEU B 1 181 ? 15.219 -12.711 3.984 1 98.44 181 LEU B N 1
ATOM 5043 C CA . LEU B 1 181 ? 14.711 -14.008 3.533 1 98.44 181 LEU B CA 1
ATOM 5044 C C . LEU B 1 181 ? 15.797 -14.797 2.82 1 98.44 181 LEU B C 1
ATOM 5046 O O . LEU B 1 181 ? 15.945 -16 3.043 1 98.44 181 LEU B O 1
ATOM 5050 N N . LYS B 1 182 ? 16.547 -14.117 1.931 1 98.31 182 LYS B N 1
ATOM 5051 C CA . LYS B 1 182 ? 17.609 -14.773 1.191 1 98.31 182 LYS B CA 1
ATOM 5052 C C . LYS B 1 182 ? 18.656 -15.367 2.141 1 98.31 182 LYS B C 1
ATOM 5054 O O . LYS B 1 182 ? 19.094 -16.516 1.959 1 98.31 182 LYS B O 1
ATOM 5059 N N . LEU B 1 183 ? 19.016 -14.617 3.154 1 97.88 183 LEU B N 1
ATOM 5060 C CA . LEU B 1 183 ? 19.984 -15.078 4.133 1 97.88 183 LEU B CA 1
ATOM 5061 C C . LEU B 1 183 ? 19.453 -16.281 4.898 1 97.88 183 LEU B C 1
ATOM 5063 O O . LEU B 1 183 ? 20.203 -17.234 5.18 1 97.88 183 LEU B O 1
ATOM 5067 N N . LEU B 1 184 ? 18.188 -16.234 5.258 1 98.62 184 LEU B N 1
ATOM 5068 C CA . LEU B 1 184 ? 17.562 -17.359 5.926 1 98.62 184 LEU B CA 1
ATOM 5069 C C . LEU B 1 184 ? 17.625 -18.609 5.066 1 98.62 184 LEU B C 1
ATOM 5071 O O . LEU B 1 184 ? 18.016 -19.688 5.547 1 98.62 184 LEU B O 1
ATOM 5075 N N . LEU B 1 185 ? 17.266 -18.469 3.809 1 98.88 185 LEU B N 1
ATOM 5076 C CA . LEU B 1 185 ? 17.25 -19.594 2.881 1 98.88 185 LEU B CA 1
ATOM 5077 C C . LEU B 1 185 ? 18.672 -20.156 2.693 1 98.88 185 LEU B C 1
ATOM 5079 O O . LEU B 1 185 ? 18.859 -21.375 2.67 1 98.88 185 LEU B O 1
ATOM 5083 N N . GLU B 1 186 ? 19.609 -19.281 2.518 1 98.75 186 GLU B N 1
ATOM 5084 C CA . GLU B 1 186 ? 21 -19.688 2.322 1 98.75 186 GLU B CA 1
ATOM 5085 C C . GLU B 1 186 ? 21.531 -20.438 3.549 1 98.75 186 GLU B C 1
ATOM 5087 O O . GLU B 1 186 ? 22.297 -21.375 3.42 1 98.75 186 GLU B O 1
ATOM 5092 N N . ARG B 1 187 ? 21.156 -19.969 4.723 1 98.69 187 ARG B N 1
ATOM 5093 C CA . ARG B 1 187 ? 21.562 -20.656 5.945 1 98.69 187 ARG B CA 1
ATOM 5094 C C . ARG B 1 187 ? 21.109 -22.109 5.926 1 98.69 187 ARG B C 1
ATOM 5096 O O . ARG B 1 187 ? 21.906 -23.016 6.164 1 98.69 187 ARG B O 1
ATOM 5103 N N . TYR B 1 188 ? 19.875 -22.328 5.598 1 98.88 188 TYR B N 1
ATOM 5104 C CA . TYR B 1 188 ? 19.359 -23.688 5.586 1 98.88 188 TYR B CA 1
ATOM 5105 C C . TYR B 1 188 ? 19.922 -24.469 4.41 1 98.88 188 TYR B C 1
ATOM 5107 O O . TYR B 1 188 ? 20.125 -25.688 4.508 1 98.88 188 TYR B O 1
ATOM 5115 N N . ALA B 1 189 ? 20.125 -23.797 3.291 1 98.88 189 ALA B N 1
ATOM 5116 C CA . ALA B 1 189 ? 20.766 -24.453 2.156 1 98.88 189 ALA B CA 1
ATOM 5117 C C . ALA B 1 189 ? 22.172 -24.938 2.529 1 98.88 189 ALA B C 1
ATOM 5119 O O . ALA B 1 189 ? 22.547 -26.078 2.207 1 98.88 189 ALA B O 1
ATOM 5120 N N . ASN B 1 190 ? 22.891 -24.094 3.209 1 98.69 190 ASN B N 1
ATOM 5121 C CA . ASN B 1 190 ? 24.25 -24.453 3.635 1 98.69 190 ASN B CA 1
ATOM 5122 C C . ASN B 1 190 ? 24.234 -25.641 4.582 1 98.69 190 ASN B C 1
ATOM 5124 O O . ASN B 1 190 ? 25.156 -26.453 4.582 1 98.69 190 ASN B O 1
ATOM 5128 N N . GLU B 1 191 ? 23.219 -25.75 5.309 1 98.69 191 GLU B N 1
ATOM 5129 C CA . GLU B 1 191 ? 23.125 -26.828 6.297 1 98.69 191 GLU B CA 1
ATOM 5130 C C . GLU B 1 191 ? 22.609 -28.109 5.66 1 98.69 191 GLU B C 1
ATOM 5132 O O . GLU B 1 191 ? 23 -29.203 6.078 1 98.69 191 GLU B O 1
ATOM 5137 N N . THR B 1 192 ? 21.75 -28.016 4.617 1 98.81 192 THR B N 1
ATOM 5138 C CA . THR B 1 192 ? 21.016 -29.219 4.242 1 98.81 192 THR B CA 1
ATOM 5139 C C . THR B 1 192 ? 21.25 -29.562 2.775 1 98.81 192 THR B C 1
ATOM 5141 O O . THR B 1 192 ? 20.906 -30.656 2.328 1 98.81 192 THR B O 1
ATOM 5144 N N . ALA B 1 193 ? 21.766 -28.688 1.963 1 98.75 193 ALA B N 1
ATOM 5145 C CA . ALA B 1 193 ? 21.875 -28.875 0.519 1 98.75 193 ALA B CA 1
ATOM 5146 C C . ALA B 1 193 ? 23.328 -28.906 0.072 1 98.75 193 ALA B C 1
ATOM 5148 O O . ALA B 1 193 ? 24.219 -28.406 0.784 1 98.75 193 ALA B O 1
ATOM 5149 N N . ASP B 1 194 ? 23.562 -29.422 -1.14 1 98.06 194 ASP B N 1
ATOM 5150 C CA . ASP B 1 194 ? 24.906 -29.531 -1.687 1 98.06 194 ASP B CA 1
ATOM 5151 C C . ASP B 1 194 ? 25.375 -28.188 -2.264 1 98.06 194 ASP B C 1
ATOM 5153 O O . ASP B 1 194 ? 26.562 -27.984 -2.479 1 98.06 194 ASP B O 1
ATOM 5157 N N . ASN B 1 195 ? 24.438 -27.328 -2.607 1 96.56 195 ASN B N 1
ATOM 5158 C CA . ASN B 1 195 ? 24.734 -25.984 -3.066 1 96.56 195 ASN B CA 1
ATOM 5159 C C . ASN B 1 195 ? 23.609 -25.016 -2.715 1 96.56 195 ASN B C 1
ATOM 5161 O O . ASN B 1 195 ? 22.562 -25.438 -2.227 1 96.56 195 ASN B O 1
ATOM 5165 N N . THR B 1 196 ? 23.875 -23.75 -3.016 1 97.69 196 THR B N 1
ATOM 5166 C CA . THR B 1 196 ? 22.906 -22.734 -2.621 1 97.69 196 THR B CA 1
ATOM 5167 C C . THR B 1 196 ? 22.25 -22.109 -3.848 1 97.69 196 THR B C 1
ATOM 5169 O O . THR B 1 196 ? 21.469 -21.156 -3.727 1 97.69 196 THR B O 1
ATOM 5172 N N . GLU B 1 197 ? 22.484 -22.578 -5.031 1 97.38 197 GLU B N 1
ATOM 5173 C CA . GLU B 1 197 ? 22.047 -21.938 -6.266 1 97.38 197 GLU B CA 1
ATOM 5174 C C . GLU B 1 197 ? 20.531 -21.891 -6.367 1 97.38 197 GLU B C 1
ATOM 5176 O O . GLU B 1 197 ? 19.969 -20.922 -6.867 1 97.38 197 GLU B O 1
ATOM 5181 N N . PHE B 1 198 ? 19.891 -22.922 -5.84 1 97.44 198 PHE B N 1
ATOM 5182 C CA . PHE B 1 198 ? 18.438 -23.031 -5.961 1 97.44 198 PHE B CA 1
ATOM 5183 C C . PHE B 1 198 ? 17.734 -21.953 -5.152 1 97.44 198 PHE B C 1
ATOM 5185 O O . PHE B 1 198 ? 16.562 -21.672 -5.359 1 97.44 198 PHE B O 1
ATOM 5192 N N . THR B 1 199 ? 18.484 -21.297 -4.195 1 98.62 199 THR B N 1
ATOM 5193 C CA . THR B 1 199 ? 17.875 -20.328 -3.307 1 98.62 199 THR B CA 1
ATOM 5194 C C . THR B 1 199 ? 17.422 -19.094 -4.09 1 98.62 199 THR B C 1
ATOM 5196 O O . THR B 1 199 ? 16.531 -18.359 -3.639 1 98.62 199 THR B O 1
ATOM 5199 N N . HIS B 1 200 ? 17.891 -18.828 -5.301 1 97.25 200 HIS B N 1
ATOM 5200 C CA . HIS B 1 200 ? 17.484 -17.703 -6.133 1 97.25 200 HIS B CA 1
ATOM 5201 C C . HIS B 1 200 ? 16.031 -17.844 -6.574 1 97.25 200 HIS B C 1
ATOM 5203 O O . HIS B 1 200 ? 15.375 -16.844 -6.875 1 97.25 200 HIS B O 1
ATOM 5209 N N . PHE B 1 201 ? 15.578 -19.078 -6.551 1 97.88 201 PHE B N 1
ATOM 5210 C CA . PHE B 1 201 ? 14.203 -19.328 -6.977 1 97.88 201 PHE B CA 1
ATOM 5211 C C . PHE B 1 201 ? 13.383 -19.906 -5.836 1 97.88 201 PHE B C 1
ATOM 5213 O O . PHE B 1 201 ? 12.297 -20.453 -6.055 1 97.88 201 PHE B O 1
ATOM 5220 N N . GLN B 1 202 ? 13.898 -19.828 -4.652 1 98.69 202 GLN B N 1
ATOM 5221 C CA . GLN B 1 202 ? 13.211 -20.484 -3.549 1 98.69 202 GLN B CA 1
ATOM 5222 C C . GLN B 1 202 ? 12.148 -19.578 -2.939 1 98.69 202 GLN B C 1
ATOM 5224 O O . GLN B 1 202 ? 11.297 -20.047 -2.176 1 98.69 202 GLN B O 1
ATOM 5229 N N . CYS B 1 203 ? 12.195 -18.297 -3.199 1 98.62 203 CYS B N 1
ATOM 5230 C CA . CYS B 1 203 ? 11.102 -17.359 -2.922 1 98.62 203 CYS B CA 1
ATOM 5231 C C . CYS B 1 203 ? 10.625 -16.688 -4.203 1 98.62 203 CY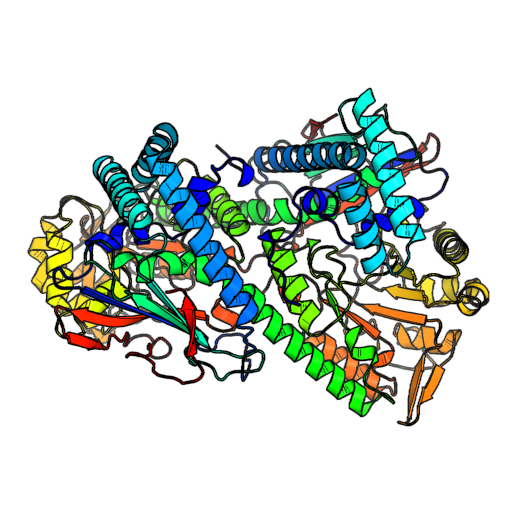S B C 1
ATOM 5233 O O . CYS B 1 203 ? 11.43 -16.172 -4.973 1 98.62 203 CYS B O 1
ATOM 5235 N N . HIS B 1 204 ? 9.336 -16.734 -4.41 1 98.31 204 HIS B N 1
ATOM 5236 C CA . HIS B 1 204 ? 8.695 -16.109 -5.551 1 98.31 204 HIS B CA 1
ATOM 5237 C C . HIS B 1 204 ? 7.738 -15 -5.102 1 98.31 204 HIS B C 1
ATOM 5239 O O . HIS B 1 204 ? 6.965 -15.188 -4.16 1 98.31 204 HIS B O 1
ATOM 5245 N N . ASP B 1 205 ? 7.77 -13.805 -5.777 1 98.25 205 ASP B N 1
ATOM 5246 C CA . ASP B 1 205 ? 6.824 -12.734 -5.477 1 98.25 205 ASP B CA 1
ATOM 5247 C C . ASP B 1 205 ? 5.426 -13.07 -5.996 1 98.25 205 ASP B C 1
ATOM 5249 O O . ASP B 1 205 ? 5.203 -13.109 -7.207 1 98.25 205 ASP B O 1
ATOM 5253 N N . PHE B 1 206 ? 4.523 -13.266 -5.047 1 97.19 206 PHE B N 1
ATOM 5254 C CA . PHE B 1 206 ? 3.123 -13.57 -5.316 1 97.19 206 PHE B CA 1
ATOM 5255 C C . PHE B 1 206 ? 2.225 -12.438 -4.836 1 97.19 206 PHE B C 1
ATOM 5257 O O . PHE B 1 206 ? 1.03 -12.641 -4.609 1 97.19 206 PHE B O 1
ATOM 5264 N N . SER B 1 207 ? 2.732 -11.227 -4.734 1 97.69 207 SER B N 1
ATOM 5265 C CA . SER B 1 207 ? 2.047 -10.289 -3.854 1 97.69 207 SER B CA 1
ATOM 5266 C C . SER B 1 207 ? 1.11 -9.375 -4.637 1 97.69 207 SER B C 1
ATOM 5268 O O . SER B 1 207 ? 0.273 -8.688 -4.051 1 97.69 207 SER B O 1
ATOM 5270 N N . MET B 1 208 ? 1.12 -9.336 -5.945 1 97.94 208 MET B N 1
ATOM 5271 C CA . MET B 1 208 ? 0.498 -8.273 -6.727 1 97.94 208 MET B CA 1
ATOM 5272 C C . MET B 1 208 ? -0.99 -8.164 -6.406 1 97.94 208 MET B C 1
ATOM 5274 O O . MET B 1 208 ? -1.497 -7.066 -6.16 1 97.94 208 MET B O 1
ATOM 5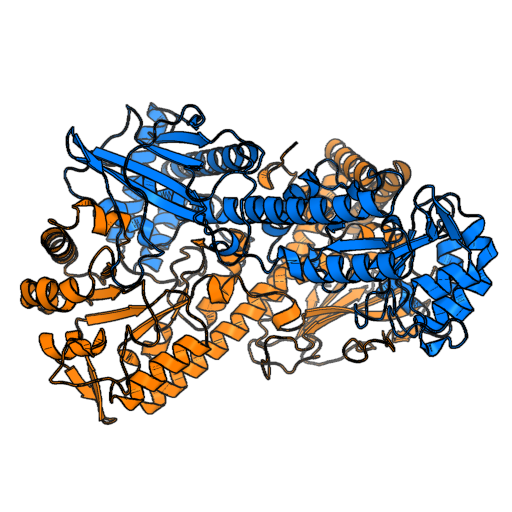278 N N . ARG B 1 209 ? -1.632 -9.242 -6.359 1 96.25 209 ARG B N 1
ATOM 5279 C CA . ARG B 1 209 ? -3.084 -9.266 -6.211 1 96.25 209 ARG B CA 1
ATOM 5280 C C . ARG B 1 209 ? -3.512 -8.617 -4.898 1 96.25 209 ARG B C 1
ATOM 5282 O O . ARG B 1 209 ? -4.609 -8.062 -4.805 1 96.25 209 ARG B O 1
ATOM 5289 N N . GLY B 1 210 ? -2.674 -8.68 -3.928 1 97.19 210 GLY B N 1
ATOM 5290 C CA . GLY B 1 210 ? -3.012 -8.156 -2.613 1 97.19 210 GLY B CA 1
ATOM 5291 C C . GLY B 1 210 ? -2.361 -6.816 -2.32 1 97.19 210 GLY B C 1
ATOM 5292 O O . GLY B 1 210 ? -2.521 -6.27 -1.229 1 97.19 210 GLY B O 1
ATOM 5293 N N . MET B 1 211 ? -1.62 -6.277 -3.297 1 98.12 211 MET B N 1
ATOM 5294 C CA . MET B 1 211 ? -1.007 -4.961 -3.115 1 98.12 211 MET B CA 1
ATOM 5295 C C . MET B 1 211 ? -2.039 -3.852 -3.283 1 98.12 211 MET B C 1
ATOM 5297 O O . MET B 1 211 ? -3.115 -4.078 -3.836 1 98.12 211 MET B O 1
ATOM 5301 N N . SER B 1 212 ? -1.674 -2.668 -2.828 1 97.25 212 SER B N 1
ATOM 5302 C CA . SER B 1 212 ? -2.652 -1.587 -2.758 1 97.25 212 SER B CA 1
ATOM 5303 C C . SER B 1 212 ? -2.705 -0.801 -4.062 1 97.25 212 SER B C 1
ATOM 5305 O O . SER B 1 212 ? -3.598 0.025 -4.262 1 97.25 212 SER B O 1
ATOM 5307 N N . SER B 1 213 ? -1.773 -1.003 -4.957 1 97.12 213 SER B N 1
ATOM 5308 C CA . SER B 1 213 ? -1.725 -0.341 -6.258 1 97.12 213 SER B CA 1
ATOM 5309 C C . SER B 1 213 ? -0.718 -1.014 -7.184 1 97.12 213 SER B C 1
ATOM 5311 O O . SER B 1 213 ? 0.127 -1.79 -6.734 1 97.12 213 SER B O 1
ATOM 5313 N N . LEU B 1 214 ? -0.852 -0.686 -8.469 1 96.5 214 LEU B N 1
ATOM 5314 C CA . LEU B 1 214 ? 0.122 -1.193 -9.43 1 96.5 214 LEU B CA 1
ATOM 5315 C C . LEU B 1 214 ? 1.519 -0.666 -9.117 1 96.5 214 LEU B C 1
ATOM 5317 O O . LEU B 1 214 ? 2.5 -1.408 -9.195 1 96.5 214 LEU B O 1
ATOM 5321 N N . GLN B 1 215 ? 1.615 0.603 -8.734 1 96.5 215 GLN B N 1
ATOM 5322 C CA . GLN B 1 215 ? 2.908 1.188 -8.398 1 96.5 215 GLN B CA 1
ATOM 5323 C C . GLN B 1 215 ? 3.553 0.458 -7.223 1 96.5 215 GLN B C 1
ATOM 5325 O O . GLN B 1 215 ? 4.738 0.123 -7.27 1 96.5 215 GLN B O 1
ATOM 5330 N N . SER B 1 216 ? 2.771 0.233 -6.199 1 97.75 216 SER B N 1
ATOM 5331 C CA . SER B 1 216 ? 3.279 -0.495 -5.043 1 97.75 216 SER B CA 1
ATOM 5332 C C . SER B 1 216 ? 3.736 -1.898 -5.43 1 97.75 216 SER B C 1
ATOM 5334 O O . SER B 1 216 ? 4.785 -2.361 -4.977 1 97.75 216 SER B O 1
ATOM 5336 N N . ALA B 1 217 ? 2.926 -2.555 -6.262 1 98 217 ALA B N 1
ATOM 5337 C CA . ALA B 1 217 ? 3.264 -3.904 -6.707 1 98 217 ALA B CA 1
ATOM 5338 C C . ALA B 1 217 ? 4.586 -3.912 -7.469 1 98 217 ALA B C 1
ATOM 5340 O O . ALA B 1 217 ? 5.406 -4.82 -7.293 1 98 217 ALA B O 1
ATOM 5341 N N . LEU B 1 218 ? 4.805 -2.922 -8.305 1 97.62 218 LEU B N 1
ATOM 5342 C CA . LEU B 1 218 ? 6.012 -2.838 -9.117 1 97.62 218 LEU B CA 1
ATOM 5343 C C . LEU B 1 218 ? 7.227 -2.527 -8.25 1 97.62 218 LEU B C 1
ATOM 5345 O O . LEU B 1 218 ? 8.32 -3.049 -8.5 1 97.62 218 LEU B O 1
ATOM 5349 N N . TYR B 1 219 ? 7.066 -1.647 -7.188 1 97.62 219 TYR B N 1
ATOM 5350 C CA . TYR B 1 219 ? 8.141 -1.403 -6.23 1 97.62 219 TYR B CA 1
ATOM 5351 C C . TYR B 1 219 ? 8.562 -2.697 -5.547 1 97.62 219 TYR B C 1
ATOM 5353 O O . TYR B 1 219 ? 9.758 -3.008 -5.473 1 97.62 219 TYR B O 1
ATOM 5361 N N . VAL B 1 220 ? 7.598 -3.453 -5.102 1 97.88 220 VAL B N 1
ATOM 5362 C CA . VAL B 1 220 ? 7.824 -4.664 -4.316 1 97.88 220 VAL B CA 1
ATOM 5363 C C . VAL B 1 220 ? 8.492 -5.723 -5.188 1 97.88 220 VAL B C 1
ATOM 5365 O O . VAL B 1 220 ? 9.508 -6.309 -4.793 1 97.88 220 VAL B O 1
ATOM 5368 N N . ALA B 1 221 ? 7.945 -5.93 -6.363 1 97.88 221 ALA B N 1
ATOM 5369 C CA . ALA B 1 221 ? 8.5 -6.941 -7.254 1 97.88 221 ALA B CA 1
ATOM 5370 C C . ALA B 1 221 ? 9.938 -6.602 -7.645 1 97.88 221 ALA B C 1
ATOM 5372 O O . ALA B 1 221 ? 10.805 -7.477 -7.672 1 97.88 221 ALA B O 1
ATOM 5373 N N . ASN B 1 222 ? 10.188 -5.336 -7.992 1 97.62 222 ASN B N 1
ATOM 5374 C CA . ASN B 1 222 ? 11.523 -4.902 -8.375 1 97.62 222 ASN B CA 1
ATOM 5375 C C . ASN B 1 222 ? 12.523 -5.094 -7.238 1 97.62 222 ASN B C 1
ATOM 5377 O O . ASN B 1 222 ? 13.648 -5.547 -7.461 1 97.62 222 ASN B O 1
ATOM 5381 N N . ALA B 1 223 ? 12.133 -4.746 -6.027 1 96.88 223 ALA B N 1
ATOM 5382 C CA . ALA B 1 223 ? 12.992 -4.926 -4.859 1 96.88 223 ALA B CA 1
ATOM 5383 C C . ALA B 1 223 ? 13.25 -6.402 -4.586 1 96.88 223 ALA B C 1
ATOM 5385 O O . ALA B 1 223 ? 14.391 -6.809 -4.359 1 96.88 223 ALA B O 1
ATOM 5386 N N . HIS B 1 224 ? 12.203 -7.199 -4.598 1 97.81 224 HIS B N 1
ATOM 5387 C CA . HIS B 1 224 ? 12.305 -8.641 -4.402 1 97.81 224 HIS B CA 1
ATOM 5388 C C . HIS B 1 224 ? 13.305 -9.258 -5.375 1 97.81 224 HIS B C 1
ATOM 5390 O O . HIS B 1 224 ? 14.109 -10.109 -4.984 1 97.81 224 HIS B O 1
ATOM 5396 N N . LEU B 1 225 ? 13.305 -8.805 -6.57 1 97.25 225 LEU B N 1
ATOM 5397 C CA . LEU B 1 225 ? 14.07 -9.406 -7.656 1 97.25 225 LEU B CA 1
ATOM 5398 C C . LEU B 1 225 ? 15.539 -9.008 -7.574 1 97.25 225 LEU B C 1
ATOM 5400 O O . LEU B 1 225 ? 16.359 -9.477 -8.359 1 97.25 225 LEU B O 1
ATOM 5404 N N . GLN B 1 226 ? 15.891 -8.141 -6.648 1 95.56 226 GLN B N 1
ATOM 5405 C CA . GLN B 1 226 ? 17.297 -7.879 -6.414 1 95.56 226 GLN B CA 1
ATOM 5406 C C . GLN B 1 226 ? 17.984 -9.07 -5.746 1 95.56 226 GLN B C 1
ATOM 5408 O O . GLN B 1 226 ? 19.203 -9.234 -5.84 1 95.56 226 GLN B O 1
ATOM 5413 N N . TYR B 1 227 ? 17.172 -9.953 -5.082 1 96.06 227 TYR B N 1
ATOM 5414 C CA . TYR B 1 227 ? 17.75 -11.086 -4.355 1 96.06 227 TYR B CA 1
ATOM 5415 C C . TYR B 1 227 ? 17.203 -12.406 -4.879 1 96.06 227 TYR B C 1
ATOM 5417 O O . TYR B 1 227 ? 17.734 -13.469 -4.582 1 96.06 227 TYR B O 1
ATOM 5425 N N . PHE B 1 228 ? 16.141 -12.32 -5.625 1 97.56 228 PHE B N 1
ATOM 5426 C CA . PHE B 1 228 ? 15.5 -13.508 -6.168 1 97.56 228 PHE B CA 1
ATOM 5427 C C . PHE B 1 228 ? 15.242 -13.352 -7.664 1 97.56 228 PHE B C 1
ATOM 5429 O O . PHE B 1 228 ? 15.477 -12.281 -8.227 1 97.56 228 PHE B O 1
ATOM 5436 N N . SER B 1 229 ? 14.734 -14.414 -8.32 1 97.31 229 SER B N 1
ATOM 5437 C CA . SER B 1 229 ? 14.531 -14.375 -9.758 1 97.31 229 SER B CA 1
ATOM 5438 C C . SER B 1 229 ? 13.086 -14.688 -10.125 1 97.31 229 SER B C 1
ATOM 5440 O O . SER B 1 229 ? 12.688 -14.562 -11.281 1 97.31 229 SER B O 1
ATOM 5442 N N . GLY B 1 230 ? 12.32 -15.133 -9.156 1 97.75 230 GLY B N 1
ATOM 5443 C CA . GLY B 1 230 ? 10.945 -15.516 -9.43 1 97.75 230 GLY B CA 1
ATOM 5444 C C . GLY B 1 230 ? 9.938 -14.477 -9 1 97.75 230 GLY B C 1
ATOM 5445 O O . GLY B 1 230 ? 9.969 -14 -7.867 1 97.75 230 GLY B O 1
ATOM 5446 N N . SER B 1 231 ? 9.023 -14.109 -9.891 1 97.94 231 SER B N 1
ATOM 5447 C CA . SER B 1 231 ? 7.934 -13.188 -9.586 1 97.94 231 SER B CA 1
ATOM 5448 C C . SER B 1 231 ? 6.75 -13.398 -10.523 1 97.94 231 SER B C 1
ATOM 5450 O O . SER B 1 231 ? 6.934 -13.594 -11.727 1 97.94 231 SER B O 1
ATOM 5452 N N . ASP B 1 232 ? 5.566 -13.375 -9.945 1 97.75 232 ASP B N 1
ATOM 5453 C CA . ASP B 1 232 ? 4.363 -13.414 -10.766 1 97.75 232 ASP B CA 1
ATOM 5454 C C . ASP B 1 232 ? 3.938 -12.008 -11.188 1 97.75 232 ASP B C 1
ATOM 5456 O O . ASP B 1 232 ? 2.998 -11.844 -11.961 1 97.75 232 ASP B O 1
ATOM 5460 N N . THR B 1 233 ? 4.555 -10.992 -10.695 1 97.94 233 THR B N 1
ATOM 5461 C CA . THR B 1 233 ? 4.371 -9.641 -11.227 1 97.94 233 THR B CA 1
ATOM 5462 C C . THR B 1 233 ? 5.176 -9.453 -12.508 1 97.94 233 THR B C 1
ATOM 5464 O O . THR B 1 233 ? 6.352 -9.07 -12.461 1 97.94 233 THR B O 1
ATOM 5467 N N . ILE B 1 234 ? 4.535 -9.609 -13.594 1 97.5 234 ILE B N 1
ATOM 5468 C CA . ILE B 1 234 ? 5.188 -9.727 -14.891 1 97.5 234 ILE B CA 1
ATOM 5469 C C . ILE B 1 234 ? 6.094 -8.523 -15.125 1 97.5 234 ILE B C 1
ATOM 5471 O O . ILE B 1 234 ? 7.246 -8.672 -15.531 1 97.5 234 ILE B O 1
ATOM 5475 N N . LEU B 1 235 ? 5.664 -7.328 -14.711 1 95.06 235 LEU B N 1
ATOM 5476 C CA . LEU B 1 235 ? 6.355 -6.09 -15.055 1 95.06 235 LEU B CA 1
ATOM 5477 C C . LEU B 1 235 ? 7.266 -5.645 -13.922 1 95.06 235 LEU B C 1
ATOM 5479 O O . LEU B 1 235 ? 7.812 -4.539 -13.953 1 95.06 235 LEU B O 1
ATOM 5483 N N . GLY B 1 236 ? 7.367 -6.359 -12.789 1 90.44 236 GLY B N 1
ATOM 5484 C CA . GLY B 1 236 ? 8.07 -5.965 -11.578 1 90.44 236 GLY B CA 1
ATOM 5485 C C . GLY B 1 236 ? 9.57 -5.867 -11.773 1 90.44 236 GLY B C 1
ATOM 5486 O O . GLY B 1 236 ? 10.266 -5.223 -10.984 1 90.44 236 GLY B O 1
ATOM 5487 N N . GLY B 1 237 ? 10.203 -6.426 -12.812 1 84.88 237 GLY B N 1
ATOM 5488 C CA . GLY B 1 237 ? 11.625 -6.438 -13.086 1 84.88 237 GLY B CA 1
ATOM 5489 C C . GLY B 1 237 ? 11.961 -6.918 -14.484 1 84.88 237 GLY B C 1
ATOM 5490 O O . GLY B 1 237 ? 11.141 -7.578 -15.133 1 84.88 237 GLY B O 1
ATOM 5491 N N . VAL B 1 238 ? 13.109 -6.562 -14.836 1 82.94 238 VAL B N 1
ATOM 5492 C CA . VAL B 1 238 ? 13.508 -6.871 -16.203 1 82.94 238 VAL B CA 1
ATOM 5493 C C . VAL B 1 238 ? 13.695 -8.383 -16.359 1 82.94 238 VAL B C 1
ATOM 5495 O O . VAL B 1 238 ? 13.375 -8.945 -17.406 1 82.94 238 VAL B O 1
ATOM 5498 N N . ALA B 1 239 ? 14 -9.031 -15.242 1 87.88 239 ALA B N 1
ATOM 5499 C CA . ALA B 1 239 ? 14.383 -10.43 -15.375 1 87.88 239 ALA B CA 1
ATOM 5500 C C . ALA B 1 239 ? 13.422 -11.328 -14.594 1 87.88 239 ALA B C 1
ATOM 5502 O O . ALA B 1 239 ? 13.781 -12.453 -14.219 1 87.88 239 ALA B O 1
ATOM 5503 N N . ALA B 1 240 ? 12.227 -10.836 -14.344 1 95.25 240 ALA B N 1
ATOM 5504 C CA . ALA B 1 240 ? 11.25 -11.648 -13.617 1 95.25 240 ALA B CA 1
ATOM 5505 C C . ALA B 1 240 ? 10.977 -12.961 -14.344 1 95.25 240 ALA B C 1
ATOM 5507 O O . ALA B 1 240 ? 10.867 -12.984 -15.57 1 95.25 240 ALA B O 1
ATOM 5508 N N . LYS B 1 241 ? 10.953 -14.039 -13.664 1 97.56 241 LYS B N 1
ATOM 5509 C CA . LYS B 1 241 ? 10.664 -15.359 -14.211 1 97.56 241 LYS B CA 1
ATOM 5510 C C . LYS B 1 241 ? 9.461 -15.992 -13.516 1 97.56 241 LYS B C 1
ATOM 5512 O O . LYS B 1 241 ? 9.281 -15.828 -12.305 1 97.56 241 LYS B O 1
ATOM 5517 N N . SER B 1 242 ? 8.672 -16.672 -14.242 1 97.75 242 SER B N 1
ATOM 5518 C CA . SER B 1 242 ? 7.535 -17.438 -13.75 1 97.75 242 SER B CA 1
ATOM 5519 C C . SER B 1 242 ? 7.297 -18.672 -14.594 1 97.75 242 SER B C 1
ATOM 5521 O O . SER B 1 242 ? 8.078 -18.984 -15.5 1 97.75 242 SER B O 1
ATOM 5523 N N . ILE B 1 243 ? 6.355 -19.516 -14.203 1 97.31 243 ILE B N 1
ATOM 5524 C CA . ILE B 1 243 ? 6.043 -20.766 -14.891 1 97.31 243 ILE B CA 1
ATOM 5525 C C . ILE B 1 243 ? 4.535 -20.859 -15.109 1 97.31 243 ILE B C 1
ATOM 5527 O O . ILE B 1 243 ? 3.768 -20.062 -14.578 1 97.31 243 ILE B O 1
ATOM 5531 N N . LEU B 1 244 ? 4.16 -21.844 -15.945 1 97.88 244 LEU B N 1
ATOM 5532 C CA . LEU B 1 244 ? 2.738 -22.141 -16.062 1 97.88 244 LEU B CA 1
ATOM 5533 C C . LEU B 1 244 ? 2.17 -22.656 -14.75 1 97.88 244 LEU B C 1
ATOM 5535 O O . LEU B 1 244 ? 2.775 -23.5 -14.094 1 97.88 244 LEU B O 1
ATOM 5539 N N . ALA B 1 245 ? 1.092 -22.047 -14.344 1 98 245 ALA B N 1
ATOM 5540 C CA . ALA B 1 245 ? 0.498 -22.453 -13.07 1 98 245 ALA B CA 1
ATOM 5541 C C . ALA B 1 245 ? -1.026 -22.422 -13.148 1 98 245 ALA B C 1
ATOM 5543 O O . ALA B 1 245 ? -1.606 -21.547 -13.789 1 98 245 ALA B O 1
ATOM 5544 N N . SER B 1 246 ? -1.636 -23.391 -12.5 1 97.19 246 SER B N 1
ATOM 5545 C CA . SER B 1 246 ? -3.088 -23.391 -12.367 1 97.19 246 SER B CA 1
ATOM 5546 C C . SER B 1 246 ? -3.527 -22.609 -11.141 1 97.19 246 SER B C 1
ATOM 5548 O O . SER B 1 246 ? -2.691 -22.141 -10.359 1 97.19 246 SER B O 1
ATOM 5550 N N . GLU B 1 247 ? -4.754 -22.344 -11.078 1 95.25 247 GLU B N 1
ATOM 5551 C CA . GLU B 1 247 ? -5.441 -21.891 -9.875 1 95.25 247 GLU B CA 1
ATOM 5552 C C . GLU B 1 247 ? -6.773 -22.609 -9.695 1 95.25 247 GLU B C 1
ATOM 5554 O O . GLU B 1 247 ? -7.086 -23.547 -10.445 1 95.25 247 GLU B O 1
ATOM 5559 N N . HIS B 1 248 ? -7.496 -22.219 -8.766 1 93.69 248 HIS B N 1
ATOM 5560 C CA . HIS B 1 248 ? -8.711 -22.953 -8.438 1 93.69 248 HIS B CA 1
ATOM 5561 C C . HIS B 1 248 ? -9.742 -22.844 -9.555 1 93.69 248 HIS B C 1
ATOM 5563 O O . HIS B 1 248 ? -10.516 -23.766 -9.789 1 93.69 248 HIS B O 1
ATOM 5569 N N . SER B 1 249 ? -9.797 -21.766 -10.266 1 94.88 249 SER B N 1
ATOM 5570 C CA . SER B 1 249 ? -10.742 -21.625 -11.375 1 94.88 249 SER B CA 1
ATOM 5571 C C . SER B 1 249 ? -10.539 -22.719 -12.414 1 94.88 249 SER B C 1
ATOM 5573 O O . SER B 1 249 ? -11.5 -23.203 -13.016 1 94.88 249 SER B O 1
ATOM 5575 N N . VAL B 1 250 ? -9.273 -23.109 -12.602 1 96.38 250 VAL B N 1
ATOM 5576 C CA . VAL B 1 250 ? -8.914 -24.156 -13.547 1 96.38 250 VAL B CA 1
ATOM 5577 C C . VAL B 1 250 ? -9.172 -25.531 -12.914 1 96.38 250 VAL B C 1
ATOM 5579 O O . VAL B 1 250 ? -9.828 -26.375 -13.508 1 96.38 250 VAL B O 1
ATOM 5582 N N . MET B 1 251 ? -8.75 -25.719 -11.68 1 96.75 251 MET B N 1
ATOM 5583 C CA . MET B 1 251 ? -8.711 -27.031 -11.062 1 96.75 251 MET B CA 1
ATOM 5584 C C . MET B 1 251 ? -10.102 -27.469 -10.625 1 96.75 251 MET B C 1
ATOM 5586 O O . MET B 1 251 ? -10.352 -28.656 -10.445 1 96.75 251 MET B O 1
ATOM 5590 N N . CYS B 1 252 ? -10.992 -26.516 -10.523 1 95.12 252 CYS B N 1
ATOM 5591 C CA . CYS B 1 252 ? -12.344 -26.844 -10.094 1 95.12 252 CYS B CA 1
ATOM 5592 C C . CYS B 1 252 ? -13.297 -26.891 -11.281 1 95.12 252 CYS B C 1
ATOM 5594 O O . CYS B 1 252 ? -14.484 -27.188 -11.125 1 95.12 252 CYS B O 1
ATOM 5596 N N . ALA B 1 253 ? -12.805 -26.656 -12.43 1 93.94 253 ALA B N 1
ATOM 5597 C CA . ALA B 1 253 ? -13.641 -26.469 -13.609 1 93.94 253 ALA B CA 1
ATOM 5598 C C . ALA B 1 253 ? -14.406 -27.75 -13.945 1 93.94 253 ALA B C 1
ATOM 5600 O O . ALA B 1 253 ? -15.531 -27.688 -14.453 1 93.94 253 ALA B O 1
ATOM 5601 N N . ASP B 1 254 ? -13.828 -28.953 -13.625 1 93.94 254 ASP B N 1
ATOM 5602 C CA . ASP B 1 254 ? -14.469 -30.234 -13.945 1 93.94 254 ASP B CA 1
ATOM 5603 C C . ASP B 1 254 ? -15.109 -30.844 -12.711 1 93.94 254 ASP B C 1
ATOM 5605 O O . ASP B 1 254 ? -15.531 -32 -12.742 1 93.94 254 ASP B O 1
ATOM 5609 N N . GLY B 1 255 ? -15.125 -30.141 -11.602 1 92.81 255 GLY B N 1
ATOM 5610 C CA . GLY B 1 255 ? -15.703 -30.641 -10.367 1 92.81 255 GLY B CA 1
ATOM 5611 C C . GLY B 1 255 ? -14.844 -31.688 -9.688 1 92.81 255 GLY B C 1
ATOM 5612 O O . GLY B 1 255 ? -13.836 -32.125 -10.242 1 92.81 255 GLY B O 1
ATOM 5613 N N . GLN B 1 256 ? -15.336 -32.094 -8.562 1 93.12 256 GLN B N 1
ATOM 5614 C CA . GLN B 1 256 ? -14.578 -33.031 -7.742 1 93.12 256 GLN B CA 1
ATOM 5615 C C . GLN B 1 256 ? -14.461 -34.375 -8.43 1 93.12 256 GLN B C 1
ATOM 5617 O O . GLN B 1 256 ? -13.414 -35.031 -8.352 1 93.12 256 GLN B O 1
ATOM 5622 N N . GLU B 1 257 ? -15.453 -34.781 -9.125 1 94.31 257 GLU B N 1
ATOM 5623 C CA . GLU B 1 257 ? -15.461 -36.062 -9.805 1 94.31 257 GLU B CA 1
ATOM 5624 C C . GLU B 1 257 ? -14.484 -36.062 -10.977 1 94.31 257 GLU B C 1
ATOM 5626 O O . GLU B 1 257 ? -14 -37.125 -11.383 1 94.31 257 GLU B O 1
ATOM 5631 N N . GLY B 1 258 ? -14.219 -34.906 -11.492 1 95.38 258 GLY B N 1
ATOM 5632 C CA . GLY B 1 258 ? -13.344 -34.781 -12.648 1 95.38 258 GLY B CA 1
ATOM 5633 C C . GLY B 1 258 ? -11.906 -34.469 -12.281 1 95.38 258 GLY B C 1
ATOM 5634 O O . GLY B 1 258 ? -11.086 -34.188 -13.156 1 95.38 258 GLY B O 1
ATOM 5635 N N . GLU B 1 259 ? -11.586 -34.531 -11.047 1 96.62 259 GLU B N 1
ATOM 5636 C CA . GLU B 1 259 ? -10.297 -34.031 -10.578 1 96.62 259 GLU B CA 1
ATOM 5637 C C . GLU B 1 259 ? -9.141 -34.844 -11.172 1 96.62 259 GLU B C 1
ATOM 5639 O O . GLU B 1 259 ? -8.156 -34.25 -11.641 1 96.62 259 GLU B O 1
ATOM 5644 N N . LEU B 1 260 ? -9.258 -36.156 -11.195 1 97.81 260 LEU B N 1
ATOM 5645 C CA . LEU B 1 260 ? -8.227 -37 -11.797 1 97.81 260 LEU B CA 1
ATOM 5646 C C . LEU B 1 260 ? -8.016 -36.625 -13.266 1 97.81 260 LEU B C 1
ATOM 5648 O O . LEU B 1 260 ? -6.871 -36.5 -13.711 1 97.81 260 LEU B O 1
ATOM 5652 N N . ASN B 1 261 ? -9.094 -36.469 -13.922 1 97.19 261 ASN B N 1
ATOM 5653 C CA . ASN B 1 261 ? -9.016 -36.156 -15.336 1 97.19 261 ASN B CA 1
ATOM 5654 C C . ASN B 1 261 ? -8.375 -34.781 -15.562 1 97.19 261 ASN B C 1
ATOM 5656 O O . ASN B 1 261 ? -7.68 -34.562 -16.547 1 97.19 261 ASN B O 1
ATOM 5660 N N . THR B 1 262 ? -8.695 -33.844 -14.734 1 97.56 262 THR B N 1
ATOM 5661 C CA . THR B 1 262 ? -8.094 -32.5 -14.828 1 97.56 262 THR B CA 1
ATOM 5662 C C . THR B 1 262 ? -6.578 -32.594 -14.695 1 97.56 262 THR B C 1
ATOM 5664 O O . THR B 1 262 ? -5.848 -32.031 -15.516 1 97.56 262 THR B O 1
ATOM 5667 N N . PHE B 1 263 ? -6.094 -33.312 -13.703 1 98.19 263 PHE B N 1
ATOM 5668 C CA . PHE B 1 263 ? -4.66 -33.5 -13.523 1 98.19 263 PHE B CA 1
ATOM 5669 C C . PHE B 1 263 ? -4.043 -34.188 -14.742 1 98.19 263 PHE B C 1
ATOM 5671 O O . PHE B 1 263 ? -3.02 -33.719 -15.258 1 98.19 263 PHE B O 1
ATOM 5678 N N . LYS B 1 264 ? -4.664 -35.25 -15.172 1 98.19 264 LYS B N 1
ATOM 5679 C CA . LYS B 1 264 ? -4.164 -36 -16.328 1 98.19 264 LYS B CA 1
ATOM 5680 C C . LYS B 1 264 ? -4.074 -35.125 -17.562 1 98.19 264 LYS B C 1
ATOM 5682 O O . LYS B 1 264 ? -3.049 -35.094 -18.234 1 98.19 264 LYS B O 1
ATOM 5687 N N . ARG B 1 265 ? -5.105 -34.344 -17.812 1 97.62 265 ARG B N 1
ATOM 5688 C CA . ARG B 1 265 ? -5.164 -33.469 -19 1 97.62 265 ARG B CA 1
ATOM 5689 C C . ARG B 1 265 ? -4.047 -32.438 -18.969 1 97.62 265 ARG B C 1
ATOM 5691 O O . ARG B 1 265 ? -3.363 -32.219 -19.969 1 97.62 265 ARG B O 1
ATOM 5698 N N . LEU B 1 266 ? -3.836 -31.781 -17.844 1 97.94 266 LEU B N 1
ATOM 5699 C CA . LEU B 1 266 ? -2.836 -30.719 -17.734 1 97.94 266 LEU B CA 1
ATOM 5700 C C . LEU B 1 266 ? -1.427 -31.297 -17.844 1 97.94 266 LEU B C 1
ATOM 5702 O O . LEU B 1 266 ? -0.54 -30.672 -18.422 1 97.94 266 LEU B O 1
ATOM 5706 N N . LEU B 1 267 ? -1.204 -32.469 -17.281 1 97.94 267 LEU B N 1
ATOM 5707 C CA . LEU B 1 267 ? 0.094 -33.156 -17.375 1 97.94 267 LEU B CA 1
ATOM 5708 C C . LEU B 1 267 ? 0.405 -33.531 -18.812 1 97.94 267 LEU B C 1
ATOM 5710 O O . LEU B 1 267 ? 1.55 -33.438 -19.25 1 97.94 267 LEU B O 1
ATOM 5714 N N . GLU B 1 268 ? -0.596 -34 -19.484 1 97.31 268 GLU B N 1
ATOM 5715 C CA . GLU B 1 268 ? -0.416 -34.375 -20.891 1 97.31 268 GLU B CA 1
ATOM 5716 C C . GLU B 1 268 ? -0.236 -33.156 -21.781 1 97.31 268 GLU B C 1
ATOM 5718 O O . GLU B 1 268 ? 0.488 -33.219 -22.781 1 97.31 268 GLU B O 1
ATOM 5723 N N . GLN B 1 269 ? -0.84 -32.125 -21.469 1 96.12 269 GLN B N 1
ATOM 5724 C CA . GLN B 1 269 ? -0.825 -30.922 -22.281 1 96.12 269 GLN B CA 1
ATOM 5725 C C . GLN B 1 269 ? 0.515 -30.188 -22.172 1 96.12 269 GLN B C 1
ATOM 5727 O O . GLN B 1 269 ? 0.971 -29.578 -23.141 1 96.12 269 GLN B O 1
ATOM 5732 N N . PHE B 1 270 ? 1.12 -30.219 -21.031 1 96.31 270 PHE B N 1
ATOM 5733 C CA . PHE B 1 270 ? 2.355 -29.484 -20.797 1 96.31 270 PHE B CA 1
ATOM 5734 C C . PHE B 1 270 ? 3.469 -30.406 -20.328 1 96.31 270 PHE B C 1
ATOM 5736 O O . PHE B 1 270 ? 4.074 -30.188 -19.281 1 96.31 270 PHE B O 1
ATOM 5743 N N . PRO B 1 271 ? 3.861 -31.406 -21.094 1 94 271 PRO B N 1
ATOM 5744 C CA . PRO B 1 271 ? 4.84 -32.406 -20.672 1 94 271 PRO B CA 1
ATOM 5745 C C . PRO B 1 271 ? 6.254 -31.828 -20.547 1 94 271 PRO B C 1
ATOM 5747 O O . PRO B 1 271 ? 7.074 -32.344 -19.797 1 94 271 PRO B O 1
ATOM 5750 N N . ASN B 1 272 ? 6.562 -30.734 -21.297 1 94.94 272 ASN B N 1
ATOM 5751 C CA . ASN B 1 272 ? 7.934 -30.25 -21.375 1 94.94 272 ASN B CA 1
ATOM 5752 C C . ASN B 1 272 ? 8.07 -28.859 -20.75 1 94.94 272 ASN B C 1
ATOM 5754 O O . ASN B 1 272 ? 8.961 -28.094 -21.141 1 94.94 272 ASN B O 1
ATOM 5758 N N . LYS B 1 273 ? 7.141 -28.469 -19.891 1 95.25 273 LYS B N 1
ATOM 5759 C CA . LYS B 1 273 ? 7.156 -27.188 -19.203 1 95.25 273 LYS B CA 1
ATOM 5760 C C . LYS B 1 273 ? 7.094 -27.359 -17.688 1 95.25 273 LYS B C 1
ATOM 5762 O O . LYS B 1 273 ? 6.445 -28.297 -17.203 1 95.25 273 LYS B O 1
ATOM 5767 N N . ASN B 1 274 ? 7.879 -26.484 -17 1 96.56 274 ASN B N 1
ATOM 5768 C CA . ASN B 1 274 ? 7.574 -26.391 -15.578 1 96.56 274 ASN B CA 1
ATOM 5769 C C . ASN B 1 274 ? 6.109 -26.031 -15.344 1 96.56 274 ASN B C 1
ATOM 5771 O O . ASN B 1 274 ? 5.559 -25.172 -16.031 1 96.56 274 ASN B O 1
ATOM 5775 N N . LEU B 1 275 ? 5.477 -26.797 -14.516 1 97.94 275 LEU B N 1
ATOM 5776 C CA . LEU B 1 275 ? 4.043 -26.688 -14.281 1 97.94 275 LEU B CA 1
ATOM 5777 C C . LEU B 1 275 ? 3.729 -26.688 -12.789 1 97.94 275 LEU B C 1
ATOM 5779 O O . LEU B 1 275 ? 4.25 -27.531 -12.047 1 97.94 275 LEU B O 1
ATOM 5783 N N . SER B 1 276 ? 2.996 -25.688 -12.32 1 98.12 276 SER B N 1
ATOM 5784 C CA . SER B 1 276 ? 2.529 -25.656 -10.938 1 98.12 276 SER B CA 1
ATOM 5785 C C . SER B 1 276 ? 1.023 -25.891 -10.859 1 98.12 276 SER B C 1
ATOM 5787 O O . SER B 1 276 ? 0.246 -25.172 -11.492 1 98.12 276 SER B O 1
ATOM 5789 N N . LEU B 1 277 ? 0.59 -26.875 -10.094 1 98.19 277 LEU B N 1
ATOM 5790 C CA . LEU B 1 277 ? -0.83 -27.172 -9.961 1 98.19 277 LEU B CA 1
ATOM 5791 C C . LEU B 1 277 ? -1.275 -27.078 -8.508 1 98.19 277 LEU B C 1
ATOM 5793 O O . LEU B 1 277 ? -0.604 -27.594 -7.613 1 98.19 277 LEU B O 1
ATOM 5797 N N . VAL B 1 278 ? -2.375 -26.359 -8.289 1 96.62 278 VAL B N 1
ATOM 5798 C CA . VAL B 1 278 ? -2.979 -26.359 -6.957 1 96.62 278 VAL B CA 1
ATOM 5799 C C . VAL B 1 278 ? -3.602 -27.719 -6.668 1 96.62 278 VAL B C 1
ATOM 5801 O O . VAL B 1 278 ? -4.207 -28.344 -7.551 1 96.62 278 VAL B O 1
ATOM 5804 N N . ILE B 1 279 ? -3.479 -28.141 -5.43 1 96.81 279 ILE B N 1
ATOM 5805 C CA . ILE B 1 279 ? -3.898 -29.516 -5.172 1 96.81 279 ILE B CA 1
ATOM 5806 C C . ILE B 1 279 ? -4.949 -29.531 -4.062 1 96.81 279 ILE B C 1
ATOM 5808 O O . ILE B 1 279 ? -5.422 -30.609 -3.664 1 96.81 279 ILE B O 1
ATOM 5812 N N . ASP B 1 280 ? -5.355 -28.328 -3.604 1 94.94 280 ASP B N 1
ATOM 5813 C CA . ASP B 1 280 ? -6.211 -28.281 -2.422 1 94.94 280 ASP B CA 1
ATOM 5814 C C . ASP B 1 280 ? -7.602 -27.75 -2.773 1 94.94 280 ASP B C 1
ATOM 5816 O O . ASP B 1 280 ? -8.25 -27.094 -1.959 1 94.94 280 ASP B O 1
ATOM 5820 N N . SER B 1 281 ? -8.031 -27.922 -3.996 1 93.75 281 SER B N 1
ATOM 5821 C CA . SER B 1 281 ? -9.383 -27.5 -4.371 1 93.75 281 SER B CA 1
ATOM 5822 C C . SER B 1 281 ? -10.438 -28.234 -3.555 1 93.75 281 SER B C 1
ATOM 5824 O O . SER B 1 281 ? -11.477 -27.656 -3.219 1 93.75 281 SER B O 1
ATOM 5826 N N . TYR B 1 282 ? -10.18 -29.516 -3.281 1 94.31 282 TYR B N 1
ATOM 5827 C CA . TYR B 1 282 ? -11.062 -30.375 -2.5 1 94.31 282 TYR B CA 1
ATOM 5828 C C . TYR B 1 282 ? -10.297 -31.094 -1.397 1 94.31 282 TYR B C 1
ATOM 5830 O O . TYR B 1 282 ? -9.867 -30.469 -0.426 1 94.31 282 TYR B O 1
ATOM 5838 N N . ASP B 1 283 ? -9.938 -32.344 -1.605 1 94.62 283 ASP B N 1
ATOM 5839 C CA . ASP B 1 283 ? -9.18 -33.094 -0.627 1 94.62 283 ASP B CA 1
ATOM 5840 C C . ASP B 1 283 ? -7.746 -33.344 -1.101 1 94.62 283 ASP B C 1
ATOM 5842 O O . ASP B 1 283 ? -7.465 -34.312 -1.813 1 94.62 283 ASP B O 1
ATOM 5846 N N . MET B 1 284 ? -6.82 -32.5 -0.63 1 94.44 284 MET B N 1
ATOM 5847 C CA . MET B 1 284 ? -5.438 -32.562 -1.089 1 94.44 284 MET B CA 1
ATOM 5848 C C . MET B 1 284 ? -4.805 -33.906 -0.736 1 94.44 284 MET B C 1
ATOM 5850 O O . MET B 1 284 ? -3.934 -34.406 -1.457 1 94.44 284 MET B O 1
ATOM 5854 N N . TRP B 1 285 ? -5.227 -34.531 0.378 1 95.12 285 TRP B N 1
ATOM 5855 C CA . TRP B 1 285 ? -4.684 -35.844 0.755 1 95.12 285 TRP B CA 1
ATOM 5856 C C . TRP B 1 285 ? -5.082 -36.906 -0.256 1 95.12 285 TRP B C 1
ATOM 5858 O O . TRP B 1 285 ? -4.301 -37.812 -0.556 1 95.12 285 TRP B O 1
ATOM 5868 N N . HIS B 1 286 ? -6.289 -36.812 -0.693 1 96.38 286 HIS B N 1
ATOM 5869 C CA . HIS B 1 286 ? -6.742 -37.719 -1.748 1 96.38 286 HIS B CA 1
ATOM 5870 C C . HIS B 1 286 ? -5.926 -37.531 -3.021 1 96.38 286 HIS B C 1
ATOM 5872 O O . HIS B 1 286 ? -5.598 -38.5 -3.703 1 96.38 286 HIS B O 1
ATOM 5878 N N . VAL B 1 287 ? -5.598 -36.312 -3.363 1 97.38 287 VAL B N 1
ATOM 5879 C CA . VAL B 1 287 ? -4.762 -36.031 -4.523 1 97.38 287 VAL B CA 1
ATOM 5880 C C . VAL B 1 287 ? -3.391 -36.656 -4.344 1 97.38 287 VAL B C 1
ATOM 5882 O O . VAL B 1 287 ? -2.885 -37.344 -5.254 1 97.38 287 VAL B O 1
ATOM 5885 N N . LEU B 1 288 ? -2.832 -36.562 -3.174 1 97.25 288 LEU B N 1
ATOM 5886 C CA . LEU B 1 288 ? -1.477 -37.031 -2.891 1 97.25 288 LEU B CA 1
ATOM 5887 C C . LEU B 1 288 ? -1.429 -38.562 -2.771 1 97.25 288 LEU B C 1
ATOM 5889 O O . LEU B 1 288 ? -0.438 -39.188 -3.154 1 97.25 288 LEU B O 1
ATOM 5893 N N . ASP B 1 289 ? -2.426 -39.125 -2.27 1 97.06 289 ASP B N 1
ATOM 5894 C CA . ASP B 1 289 ? -2.395 -40.531 -1.93 1 97.06 289 ASP B CA 1
ATOM 5895 C C . ASP B 1 289 ? -3.039 -41.375 -3.029 1 97.06 289 ASP B C 1
ATOM 5897 O O . ASP B 1 289 ? -2.818 -42.594 -3.102 1 97.06 289 ASP B O 1
ATOM 5901 N N . ASN B 1 290 ? -3.836 -40.781 -3.855 1 97.38 290 ASN B N 1
ATOM 5902 C CA . ASN B 1 290 ? -4.582 -41.562 -4.828 1 97.38 290 ASN B CA 1
ATOM 5903 C C . ASN B 1 290 ? -4.418 -41.031 -6.242 1 97.38 290 ASN B C 1
ATOM 5905 O O . ASN B 1 290 ? -3.967 -41.75 -7.141 1 97.38 290 ASN B O 1
ATOM 5909 N N . ILE B 1 291 ? -4.641 -39.75 -6.48 1 98.06 291 ILE B N 1
ATOM 5910 C CA . ILE B 1 291 ? -4.676 -39.188 -7.824 1 98.06 291 ILE B CA 1
ATOM 5911 C C . ILE B 1 291 ? -3.268 -39.188 -8.414 1 98.06 291 ILE B C 1
ATOM 5913 O O . ILE B 1 291 ? -3.031 -39.75 -9.492 1 98.06 291 ILE B O 1
ATOM 5917 N N . LEU B 1 292 ? -2.352 -38.656 -7.742 1 98 292 LEU B N 1
ATOM 5918 C CA . LEU B 1 292 ? -1.003 -38.5 -8.281 1 98 292 LEU B CA 1
ATOM 5919 C C . LEU B 1 292 ? -0.332 -39.844 -8.484 1 98 292 LEU B C 1
ATOM 5921 O O . LEU B 1 292 ? 0.339 -40.062 -9.492 1 98 292 LEU B O 1
ATOM 5925 N N . PRO B 1 293 ? -0.509 -40.781 -7.48 1 98.06 293 PRO B N 1
ATOM 5926 C CA . PRO B 1 293 ? 0.085 -42.125 -7.699 1 98.06 293 PRO B CA 1
ATOM 5927 C C . PRO B 1 293 ? -0.465 -42.812 -8.938 1 98.06 293 PRO B C 1
ATOM 5929 O O . PRO B 1 293 ? 0.265 -43.531 -9.617 1 98.06 293 PRO B O 1
ATOM 5932 N N . GLN B 1 294 ? -1.702 -42.562 -9.227 1 98.19 294 GLN B N 1
ATOM 5933 C CA . GLN B 1 294 ? -2.293 -43.125 -10.438 1 98.19 294 GLN B CA 1
ATOM 5934 C C . GLN B 1 294 ? -1.663 -42.531 -11.695 1 98.19 294 GLN B C 1
ATOM 5936 O O . GLN B 1 294 ? -1.697 -43.125 -12.766 1 98.19 294 GLN B O 1
ATOM 5941 N N . LEU B 1 295 ? -1.121 -41.344 -11.586 1 98.38 295 LEU B N 1
ATOM 5942 C CA . LEU B 1 295 ? -0.542 -40.625 -12.711 1 98.38 295 LEU B CA 1
ATOM 5943 C C . LEU B 1 295 ? 0.981 -40.625 -12.625 1 98.38 295 LEU B C 1
ATOM 5945 O O . LEU B 1 295 ? 1.639 -39.781 -13.227 1 98.38 295 LEU B O 1
ATOM 5949 N N . LYS B 1 296 ? 1.535 -41.5 -11.805 1 98 296 LYS B N 1
ATOM 5950 C CA . LYS B 1 296 ? 2.961 -41.531 -11.5 1 98 296 LYS B CA 1
ATOM 5951 C C . LYS B 1 296 ? 3.801 -41.594 -12.773 1 98 296 LYS B C 1
ATOM 5953 O O . LYS B 1 296 ? 4.793 -40.875 -12.906 1 98 296 LYS B O 1
ATOM 5958 N N . ASP B 1 297 ? 3.434 -42.438 -13.703 1 97.06 297 ASP B N 1
ATOM 5959 C CA . ASP B 1 297 ? 4.191 -42.594 -14.938 1 97.06 297 ASP B CA 1
ATOM 5960 C C . ASP B 1 297 ? 4.211 -41.281 -15.734 1 97.06 297 ASP B C 1
ATOM 5962 O O . ASP B 1 297 ? 5.246 -40.906 -16.281 1 97.06 297 ASP B O 1
ATOM 5966 N N . LEU B 1 298 ? 3.096 -40.625 -15.812 1 97 298 LEU B N 1
ATOM 5967 C CA . LEU B 1 298 ? 3.008 -39.344 -16.516 1 97 298 LEU B CA 1
ATOM 5968 C C . LEU B 1 298 ? 3.906 -38.281 -15.859 1 97 298 LEU B C 1
ATOM 5970 O O . LEU B 1 298 ? 4.547 -37.5 -16.547 1 97 298 LEU B O 1
ATOM 5974 N N . VAL B 1 299 ? 3.924 -38.312 -14.586 1 97.75 299 VAL B N 1
ATOM 5975 C CA . VAL B 1 299 ? 4.734 -37.344 -13.82 1 97.75 299 VAL B CA 1
ATOM 5976 C C . VAL B 1 299 ? 6.215 -37.625 -14.062 1 97.75 299 VAL B C 1
ATOM 5978 O O . VAL B 1 299 ? 6.984 -36.719 -14.359 1 97.75 299 VAL B O 1
ATOM 5981 N N . LEU B 1 300 ? 6.598 -38.875 -14.023 1 97.38 300 LEU B N 1
ATOM 5982 C CA . LEU B 1 300 ? 8.008 -39.25 -14.102 1 97.38 300 LEU B CA 1
ATOM 5983 C C . LEU B 1 300 ? 8.531 -39.094 -15.523 1 97.38 300 LEU B C 1
ATOM 5985 O O . LEU B 1 300 ? 9.742 -38.938 -15.727 1 97.38 300 LEU B O 1
ATOM 5989 N N . GLN B 1 301 ? 7.668 -39.125 -16.5 1 96.25 301 GLN B N 1
ATOM 5990 C CA . GLN B 1 301 ? 8.086 -39.031 -17.891 1 96.25 301 GLN B CA 1
ATOM 5991 C C . GLN B 1 301 ? 8.25 -37.562 -18.328 1 96.25 301 GLN B C 1
ATOM 5993 O O . GLN B 1 301 ? 8.812 -37.312 -19.391 1 96.25 301 GLN B O 1
ATOM 5998 N N . ARG B 1 302 ? 7.809 -36.656 -17.484 1 95.44 302 ARG B N 1
ATOM 5999 C CA . ARG B 1 302 ? 7.934 -35.25 -17.844 1 95.44 302 ARG B CA 1
ATOM 6000 C C . ARG B 1 302 ? 9.398 -34.844 -17.984 1 95.44 302 ARG B C 1
ATOM 6002 O O . ARG B 1 302 ? 10.273 -35.438 -17.359 1 95.44 302 ARG B O 1
ATOM 6009 N N . GLN B 1 303 ? 9.609 -33.844 -18.844 1 94.06 303 GLN B N 1
ATOM 6010 C CA . GLN B 1 303 ? 10.961 -33.344 -19.016 1 94.06 303 GLN B CA 1
ATOM 6011 C C . GLN B 1 303 ? 11.312 -32.312 -17.938 1 94.06 303 GLN B C 1
ATOM 6013 O O . GLN B 1 303 ? 12.477 -32.156 -17.578 1 94.06 303 GLN B O 1
ATOM 6018 N N . GLU B 1 304 ? 10.281 -31.578 -17.547 1 94.94 304 GLU B N 1
ATOM 6019 C CA . GLU B 1 304 ? 10.469 -30.547 -16.531 1 94.94 304 GLU B CA 1
ATOM 6020 C C . GLU B 1 304 ? 9.68 -30.859 -15.258 1 94.94 304 GLU B C 1
ATOM 6022 O O . GLU B 1 304 ? 8.992 -31.891 -15.195 1 94.94 304 GLU B O 1
ATOM 6027 N N . LYS B 1 305 ? 9.727 -30.062 -14.336 1 96.44 305 LYS B N 1
ATOM 6028 C CA . LYS B 1 305 ? 9.25 -30.344 -12.984 1 96.44 305 LYS B CA 1
ATOM 6029 C C . LYS B 1 305 ? 7.766 -30.031 -12.852 1 96.44 305 LYS B C 1
ATOM 6031 O O . LYS B 1 305 ? 7.262 -29.109 -13.492 1 96.44 305 LYS B O 1
ATOM 6036 N N . LEU B 1 306 ? 7.074 -30.844 -12.109 1 98.19 306 LEU B N 1
ATOM 6037 C CA . LEU B 1 306 ? 5.738 -30.562 -11.609 1 98.19 306 LEU B CA 1
ATOM 6038 C C . LEU B 1 306 ? 5.797 -30.047 -10.172 1 98.19 306 LEU B C 1
ATOM 6040 O O . LEU B 1 306 ? 6.32 -30.719 -9.289 1 98.19 306 LEU B O 1
ATOM 6044 N N . TYR B 1 307 ? 5.359 -28.859 -9.977 1 98.06 307 TYR B N 1
ATOM 6045 C CA . TYR B 1 307 ? 5.246 -28.281 -8.641 1 98.06 307 TYR B CA 1
ATOM 6046 C C . TYR B 1 307 ? 3.828 -28.422 -8.102 1 98.06 307 TYR B C 1
ATOM 6048 O O . TYR B 1 307 ? 2.861 -28.062 -8.781 1 98.06 307 TYR B O 1
ATOM 6056 N N . LEU B 1 308 ? 3.721 -29 -6.938 1 98.19 308 LEU B N 1
ATOM 6057 C CA . LEU B 1 308 ? 2.441 -29.141 -6.254 1 98.19 308 LEU B CA 1
ATOM 6058 C C . LEU B 1 308 ? 2.252 -28.016 -5.23 1 98.19 308 LEU B C 1
ATOM 6060 O O . LEU B 1 308 ? 3.16 -27.734 -4.453 1 98.19 308 LEU B O 1
ATOM 6064 N N . ARG B 1 309 ? 1.071 -27.438 -5.277 1 96.75 309 ARG B N 1
ATOM 6065 C CA . ARG B 1 309 ? 0.843 -26.25 -4.457 1 96.75 309 ARG B CA 1
ATOM 6066 C C . ARG B 1 309 ? -0.338 -26.453 -3.516 1 96.75 309 ARG B C 1
ATOM 6068 O O . ARG B 1 309 ? -1.492 -26.281 -3.912 1 96.75 309 ARG B O 1
ATOM 6075 N N . PRO B 1 310 ? -0.051 -26.781 -2.264 1 93.88 310 PRO B N 1
ATOM 6076 C CA . PRO B 1 310 ? -1.083 -26.797 -1.224 1 93.88 310 PRO B CA 1
ATOM 6077 C C . PRO B 1 310 ? -1.332 -25.422 -0.619 1 93.88 310 PRO B C 1
ATOM 6079 O O . PRO B 1 310 ? -0.576 -24.969 0.25 1 93.88 310 PRO B O 1
ATOM 6082 N N . ASP B 1 311 ? -2.379 -24.672 -0.94 1 84.62 311 ASP B N 1
ATOM 6083 C CA . ASP B 1 311 ? -2.584 -23.266 -0.605 1 84.62 311 ASP B CA 1
ATOM 6084 C C . ASP B 1 311 ? -3.537 -23.109 0.579 1 84.62 311 ASP B C 1
ATOM 6086 O O . ASP B 1 311 ? -3.992 -22 0.881 1 84.62 311 ASP B O 1
ATOM 6090 N N . SER B 1 312 ? -3.875 -24.172 1.172 1 84 312 SER B N 1
ATOM 6091 C CA . SER B 1 312 ? -4.809 -24.094 2.293 1 84 312 SER B CA 1
ATOM 6092 C C . SER B 1 312 ? -4.395 -25.031 3.422 1 84 312 SER B C 1
ATOM 6094 O O . SER B 1 312 ? -3.865 -26.125 3.174 1 84 312 SER B O 1
ATOM 6096 N N . GLY B 1 313 ? -4.57 -24.547 4.586 1 83.38 313 GLY B N 1
ATOM 6097 C CA . GLY B 1 313 ? -4.312 -25.391 5.738 1 83.38 313 GLY B CA 1
ATOM 6098 C C . GLY B 1 313 ? -3.262 -24.828 6.672 1 83.38 313 GLY B C 1
ATOM 6099 O O . GLY B 1 313 ? -2.67 -23.781 6.391 1 83.38 313 GLY B O 1
ATOM 6100 N N . ASN B 1 314 ? -3.09 -25.531 7.695 1 88.44 314 ASN B N 1
ATOM 6101 C CA . ASN B 1 314 ? -2.145 -25.109 8.727 1 88.44 314 ASN B CA 1
ATOM 6102 C C . ASN B 1 314 ? -0.702 -25.359 8.297 1 88.44 314 ASN B C 1
ATOM 6104 O O . ASN B 1 314 ? -0.292 -26.5 8.109 1 88.44 314 ASN B O 1
ATOM 6108 N N . PHE B 1 315 ? 0.071 -24.312 8.195 1 88.25 315 PHE B N 1
ATOM 6109 C CA . PHE B 1 315 ? 1.427 -24.375 7.664 1 88.25 315 PHE B CA 1
ATOM 6110 C C . PHE B 1 315 ? 2.312 -25.25 8.539 1 88.25 315 PHE B C 1
ATOM 6112 O O . PHE B 1 315 ? 3.312 -25.797 8.07 1 88.25 315 PHE B O 1
ATOM 6119 N N . GLU B 1 316 ? 1.995 -25.453 9.805 1 88.94 316 GLU B N 1
ATOM 6120 C CA . GLU B 1 316 ? 2.822 -26.203 10.734 1 88.94 316 GLU B CA 1
ATOM 6121 C C . GLU B 1 316 ? 2.764 -27.703 10.422 1 88.94 316 GLU B C 1
ATOM 6123 O O . GLU B 1 316 ? 3.711 -28.438 10.703 1 88.94 316 GLU B O 1
ATOM 6128 N N . THR B 1 317 ? 1.628 -28.078 9.828 1 88.38 317 THR B N 1
ATOM 6129 C CA . THR B 1 317 ? 1.434 -29.531 9.719 1 88.38 317 THR B CA 1
ATOM 6130 C C . THR B 1 317 ? 1.299 -29.953 8.258 1 88.38 317 THR B C 1
ATOM 6132 O O . THR B 1 317 ? 1.497 -31.125 7.93 1 88.38 317 THR B O 1
ATOM 6135 N N . LEU B 1 318 ? 1.044 -29 7.461 1 92.62 318 LEU B N 1
ATOM 6136 C CA . LEU B 1 318 ? 0.667 -29.312 6.086 1 92.62 318 LEU B CA 1
ATOM 6137 C C . LEU B 1 318 ? 1.856 -29.859 5.305 1 92.62 318 LEU B C 1
ATOM 6139 O O . LEU B 1 318 ? 1.733 -30.859 4.598 1 92.62 318 LEU B O 1
ATOM 6143 N N . ILE B 1 319 ? 2.992 -29.234 5.406 1 94.94 319 ILE B N 1
ATOM 6144 C CA . ILE B 1 319 ? 4.16 -29.578 4.605 1 94.94 319 ILE B CA 1
ATOM 6145 C C . ILE B 1 319 ? 4.895 -30.766 5.246 1 94.94 319 ILE B C 1
ATOM 6147 O O . ILE B 1 319 ? 5.227 -31.734 4.566 1 94.94 319 ILE B O 1
ATOM 6151 N N . CYS B 1 320 ? 5.113 -30.562 6.52 1 92.12 320 CYS B N 1
ATOM 6152 C CA . CYS B 1 320 ? 5.82 -31.531 7.344 1 92.12 320 CYS B CA 1
ATOM 6153 C C . CYS B 1 320 ? 5.234 -31.594 8.75 1 92.12 320 CYS B C 1
ATOM 6155 O O . CYS B 1 320 ? 5.035 -30.562 9.383 1 92.12 320 CYS B O 1
ATOM 6157 N N . GLN B 1 321 ? 4.875 -32.75 9.266 1 87.44 321 GLN B N 1
ATOM 6158 C CA . GLN B 1 321 ? 4.184 -32.906 10.539 1 87.44 321 GLN B CA 1
ATOM 6159 C C . GLN B 1 321 ? 5.168 -32.938 11.703 1 87.44 321 GLN B C 1
ATOM 6161 O O . GLN B 1 321 ? 4.762 -32.906 12.867 1 87.44 321 GLN B O 1
ATOM 6166 N N . GLY B 1 322 ? 6.441 -32.875 11.359 1 86.06 322 GLY B N 1
ATOM 6167 C CA . GLY B 1 322 ? 7.48 -32.781 12.375 1 86.06 322 GLY B CA 1
ATOM 6168 C C . GLY B 1 322 ? 7.465 -33.938 13.352 1 86.06 322 GLY B C 1
ATOM 6169 O O . GLY B 1 322 ? 7.574 -35.125 12.945 1 86.06 322 GLY B O 1
ATOM 6170 N N . LYS B 1 323 ? 7.094 -33.594 14.773 1 82.56 323 LYS B N 1
ATOM 6171 C CA . LYS B 1 323 ? 7.168 -34.562 15.852 1 82.56 323 LYS B CA 1
ATOM 6172 C C . LYS B 1 323 ? 5.973 -35.531 15.82 1 82.56 323 LYS B C 1
ATOM 6174 O O . LYS B 1 323 ? 6.039 -36.625 16.359 1 82.56 323 LYS B O 1
ATOM 6179 N N . ARG B 1 324 ? 4.984 -35.312 15.148 1 86.19 324 ARG B N 1
ATOM 6180 C CA . ARG B 1 324 ? 3.771 -36.094 15.109 1 86.19 324 ARG B CA 1
ATOM 6181 C C . ARG B 1 324 ? 3.889 -37.219 14.07 1 86.19 324 ARG B C 1
ATOM 6183 O O . ARG B 1 324 ? 3.059 -38.125 14.039 1 86.19 324 ARG B O 1
ATOM 6190 N N . PHE B 1 325 ? 4.934 -37.094 13.289 1 93.19 325 PHE B N 1
ATOM 6191 C CA . PHE B 1 325 ? 5.117 -38.031 12.164 1 93.19 325 PHE B CA 1
ATOM 6192 C C . PHE B 1 325 ? 5.277 -39.438 12.664 1 93.19 325 PHE B C 1
ATOM 6194 O O . PHE B 1 325 ? 6.051 -39.719 13.586 1 93.19 325 PHE B O 1
ATOM 6201 N N . ASN B 1 326 ? 4.488 -40.344 12.062 1 94.81 326 ASN B N 1
ATOM 6202 C CA . ASN B 1 326 ? 4.594 -41.781 12.18 1 94.81 326 ASN B CA 1
ATOM 6203 C C . ASN B 1 326 ? 4.52 -42.469 10.812 1 94.81 326 ASN B C 1
ATOM 6205 O O . ASN B 1 326 ? 3.473 -42.469 10.164 1 94.81 326 ASN B O 1
ATOM 6209 N N . PRO B 1 327 ? 5.637 -43.094 10.453 1 93.06 327 PRO B N 1
ATOM 6210 C CA . PRO B 1 327 ? 5.672 -43.688 9.109 1 93.06 327 PRO B CA 1
ATOM 6211 C C . PRO B 1 327 ? 4.57 -44.719 8.891 1 93.06 327 PRO B C 1
ATOM 6213 O O . PRO B 1 327 ? 4.156 -44.938 7.75 1 93.06 327 PRO B O 1
ATOM 6216 N N . GLU B 1 328 ? 4.051 -45.281 9.938 1 95.5 328 GLU B N 1
ATOM 6217 C CA . GLU B 1 328 ? 3.064 -46.344 9.828 1 95.5 328 GLU B CA 1
ATOM 6218 C C . GLU B 1 328 ? 1.643 -45.812 9.883 1 95.5 328 GLU B C 1
ATOM 6220 O O . GLU B 1 328 ? 0.677 -46.531 9.633 1 95.5 328 GLU B O 1
ATOM 6225 N N . ASP B 1 329 ? 1.517 -44.531 10.156 1 95.75 329 ASP B N 1
ATOM 6226 C CA . ASP B 1 329 ? 0.217 -43.875 10.289 1 95.75 329 ASP B CA 1
ATOM 6227 C C . ASP B 1 329 ? 0.084 -42.719 9.305 1 95.75 329 ASP B C 1
ATOM 6229 O O . ASP B 1 329 ? 0.472 -41.594 9.609 1 95.75 329 ASP B O 1
ATOM 6233 N N . LYS B 1 330 ? -0.597 -42.844 8.336 1 93.19 330 LYS B N 1
ATOM 6234 C CA . LYS B 1 330 ? -0.699 -41.906 7.234 1 93.19 330 LYS B CA 1
ATOM 6235 C C . LYS B 1 330 ? -1.369 -40.594 7.688 1 93.19 330 LYS B C 1
ATOM 6237 O O . LYS B 1 330 ? -1.176 -39.562 7.074 1 93.19 330 LYS B O 1
ATOM 6242 N N . THR B 1 331 ? -2.143 -40.719 8.703 1 91.56 331 THR B N 1
ATOM 6243 C CA . THR B 1 331 ? -2.848 -39.562 9.195 1 91.56 331 THR B CA 1
ATOM 6244 C C . THR B 1 331 ? -1.865 -38.531 9.758 1 91.56 331 THR B C 1
ATOM 6246 O O . THR B 1 331 ? -2.219 -37.375 9.969 1 91.56 331 THR B O 1
ATOM 6249 N N . THR B 1 332 ? -0.605 -38.906 9.898 1 94.81 332 THR B N 1
ATOM 6250 C CA . THR B 1 332 ? 0.412 -38.031 10.453 1 94.81 332 THR B CA 1
ATOM 6251 C C . THR B 1 332 ? 1.358 -37.531 9.359 1 94.81 332 THR B C 1
ATOM 6253 O O . THR B 1 332 ? 2.352 -36.875 9.648 1 94.81 332 THR B O 1
ATOM 6256 N N . TRP B 1 333 ? 1.088 -37.906 8.148 1 96.19 333 TRP B N 1
ATOM 6257 C CA . TRP B 1 333 ? 1.973 -37.531 7.047 1 96.19 333 TRP B CA 1
ATOM 6258 C C . TRP B 1 333 ? 1.719 -36.094 6.602 1 96.19 333 TRP B C 1
ATOM 6260 O O . TRP B 1 333 ? 0.591 -35.625 6.68 1 96.19 333 TRP B O 1
ATOM 6270 N N . GLY B 1 334 ? 2.754 -35.375 6.277 1 95.81 334 GLY B N 1
ATOM 6271 C CA . GLY B 1 334 ? 2.646 -34.156 5.52 1 95.81 334 GLY B CA 1
ATOM 6272 C C . GLY B 1 334 ? 2.848 -34.344 4.027 1 95.81 334 GLY B C 1
ATOM 6273 O O . GLY B 1 334 ? 3.025 -35.469 3.561 1 95.81 334 GLY B O 1
ATOM 6274 N N . VAL B 1 335 ? 2.783 -33.312 3.283 1 97.25 335 VAL B N 1
ATOM 6275 C CA . VAL B 1 335 ? 2.93 -33.344 1.832 1 97.25 335 VAL B CA 1
ATOM 6276 C C . VAL B 1 335 ? 4.23 -34.062 1.461 1 97.25 335 VAL B C 1
ATOM 6278 O O . VAL B 1 335 ? 4.25 -34.906 0.577 1 97.25 335 VAL B O 1
ATOM 6281 N N . ILE B 1 336 ? 5.281 -33.719 2.141 1 97.44 336 ILE B N 1
ATOM 6282 C CA . ILE B 1 336 ? 6.609 -34.219 1.794 1 97.44 336 ILE B CA 1
ATOM 6283 C C . ILE B 1 336 ? 6.672 -35.719 2.004 1 97.44 336 ILE B C 1
ATOM 6285 O O . ILE B 1 336 ? 7.355 -36.438 1.263 1 97.44 336 ILE B O 1
ATOM 6289 N N . ASP B 1 337 ? 5.938 -36.281 2.969 1 97.5 337 ASP B N 1
ATOM 6290 C CA . ASP B 1 337 ? 5.941 -37.719 3.264 1 97.5 337 ASP B CA 1
ATOM 6291 C C . ASP B 1 337 ? 5.242 -38.5 2.16 1 97.5 337 ASP B C 1
ATOM 6293 O O . ASP B 1 337 ? 5.715 -39.562 1.757 1 97.5 337 ASP B O 1
ATOM 6297 N N . TYR B 1 338 ? 4.105 -37.969 1.718 1 97.75 338 TYR B N 1
ATOM 6298 C CA . TYR B 1 338 ? 3.391 -38.625 0.624 1 97.75 338 TYR B CA 1
ATOM 6299 C C . TYR B 1 338 ? 4.246 -38.656 -0.638 1 97.75 338 TYR B C 1
ATOM 6301 O O . TYR B 1 338 ? 4.293 -39.688 -1.33 1 97.75 338 TYR B O 1
ATOM 6309 N N . LEU B 1 339 ? 4.906 -37.531 -0.927 1 98.19 339 LEU B N 1
ATOM 6310 C CA . LEU B 1 339 ? 5.73 -37.469 -2.127 1 98.19 339 LEU B CA 1
ATOM 6311 C C . LEU B 1 339 ? 6.934 -38.406 -2.02 1 98.19 339 LEU B C 1
ATOM 6313 O O . LEU B 1 339 ? 7.312 -39.031 -2.996 1 98.19 339 LEU B O 1
ATOM 6317 N N . ASP B 1 340 ? 7.539 -38.469 -0.858 1 97.88 340 ASP B N 1
ATOM 6318 C CA . ASP B 1 340 ? 8.656 -39.375 -0.629 1 97.88 340 ASP B CA 1
ATOM 6319 C C . ASP B 1 340 ? 8.219 -40.812 -0.796 1 97.88 340 ASP B C 1
ATOM 6321 O O . ASP B 1 340 ? 8.914 -41.594 -1.439 1 97.88 340 ASP B O 1
ATOM 6325 N N . TYR B 1 341 ? 7.133 -41.156 -0.238 1 97.69 341 TYR B N 1
ATOM 6326 C CA . TYR B 1 341 ? 6.633 -42.5 -0.245 1 97.69 341 TYR B CA 1
ATOM 6327 C C . TYR B 1 341 ? 6.309 -42.969 -1.663 1 97.69 341 TYR B C 1
ATOM 6329 O O . TYR B 1 341 ? 6.715 -44.062 -2.082 1 97.69 341 TYR B O 1
ATOM 6337 N N . HIS B 1 342 ? 5.598 -42.188 -2.396 1 97.94 342 HIS B N 1
ATOM 6338 C CA . HIS B 1 342 ? 5.051 -42.625 -3.676 1 97.94 342 HIS B CA 1
ATOM 6339 C C . HIS B 1 342 ? 6.047 -42.406 -4.809 1 97.94 342 HIS B C 1
ATOM 6341 O O . HIS B 1 342 ? 6.027 -43.125 -5.812 1 97.94 342 HIS B O 1
ATOM 6347 N N . PHE B 1 343 ? 6.977 -41.406 -4.68 1 98.12 343 PHE B N 1
ATOM 6348 C CA . PHE B 1 343 ? 7.82 -41.031 -5.809 1 98.12 343 PHE B CA 1
ATOM 6349 C C . PHE B 1 343 ? 9.297 -41.188 -5.457 1 98.12 343 PHE B C 1
ATOM 6351 O O . PHE B 1 343 ? 10.156 -41.188 -6.34 1 98.12 343 PHE B O 1
ATOM 6358 N N . GLY B 1 344 ? 9.594 -41.312 -4.203 1 97.56 344 GLY B N 1
ATOM 6359 C CA . GLY B 1 344 ? 10.953 -41.594 -3.768 1 97.56 344 GLY B CA 1
ATOM 6360 C C . GLY B 1 344 ? 11.789 -40.344 -3.568 1 97.56 344 GLY B C 1
ATOM 6361 O O . GLY B 1 344 ? 11.344 -39.25 -3.881 1 97.56 344 GLY B O 1
ATOM 6362 N N . SER B 1 345 ? 12.93 -40.531 -2.949 1 98.12 345 SER B N 1
ATOM 6363 C CA . SER B 1 345 ? 13.922 -39.5 -2.684 1 98.12 345 SER B CA 1
ATOM 6364 C C . SER B 1 345 ? 15.336 -40.031 -2.752 1 98.12 345 SER B C 1
ATOM 6366 O O . SER B 1 345 ? 15.531 -41.25 -2.83 1 98.12 345 SER B O 1
ATOM 6368 N N . THR B 1 346 ? 16.266 -39.188 -2.92 1 98.44 346 THR B N 1
ATOM 6369 C CA . THR B 1 346 ? 17.688 -39.5 -2.803 1 98.44 346 THR B CA 1
ATOM 6370 C C . THR B 1 346 ? 18.312 -38.781 -1.627 1 98.44 346 THR B C 1
ATOM 6372 O O . THR B 1 346 ? 17.781 -37.781 -1.162 1 98.44 346 THR B O 1
ATOM 6375 N N . VAL B 1 347 ? 19.391 -39.25 -1.151 1 98.5 347 VAL B N 1
ATOM 6376 C CA . VAL B 1 347 ? 20.125 -38.625 -0.06 1 98.5 347 VAL B CA 1
ATOM 6377 C C . VAL B 1 347 ? 21.328 -37.875 -0.614 1 98.5 347 VAL B C 1
ATOM 6379 O O . VAL B 1 347 ? 22.156 -38.469 -1.329 1 98.5 347 VAL B O 1
ATOM 6382 N N . ASN B 1 348 ? 21.422 -36.625 -0.361 1 98.31 348 ASN B N 1
ATOM 6383 C CA . ASN B 1 348 ? 22.516 -35.812 -0.893 1 98.31 348 ASN B CA 1
ATOM 6384 C C . ASN B 1 348 ? 23.781 -35.969 -0.055 1 98.31 348 ASN B C 1
ATOM 6386 O O . ASN B 1 348 ? 23.844 -36.781 0.853 1 98.31 348 ASN B O 1
ATOM 6390 N N . GLN B 1 349 ? 24.844 -35.219 -0.392 1 98.38 349 GLN B N 1
ATOM 6391 C CA . GLN B 1 349 ? 26.156 -35.375 0.231 1 98.38 349 GLN B CA 1
ATOM 6392 C C . GLN B 1 349 ? 26.094 -35 1.712 1 98.38 349 GLN B C 1
ATOM 6394 O O . GLN B 1 349 ? 26.906 -35.5 2.506 1 98.38 349 GLN B O 1
ATOM 6399 N N . LYS B 1 350 ? 25.094 -34.25 2.094 1 98 350 LYS B N 1
ATOM 6400 C CA . LYS B 1 350 ? 25 -33.781 3.477 1 98 350 LYS B CA 1
ATOM 6401 C C . LYS B 1 350 ? 24.078 -34.688 4.297 1 98 350 LYS B C 1
ATOM 6403 O O . LYS B 1 350 ? 23.875 -34.469 5.488 1 98 350 LYS B O 1
ATOM 6408 N N . GLY B 1 351 ? 23.531 -35.625 3.631 1 98.5 351 GLY B N 1
ATOM 6409 C CA . GLY B 1 351 ? 22.766 -36.656 4.348 1 98.5 351 GLY B CA 1
ATOM 6410 C C . GLY B 1 351 ? 21.281 -36.312 4.41 1 98.5 351 GLY B C 1
ATOM 6411 O O . GLY B 1 351 ? 20.547 -36.906 5.227 1 98.5 351 GLY B O 1
ATOM 6412 N N . TYR B 1 352 ? 20.844 -35.438 3.637 1 98.75 352 TYR B N 1
ATOM 6413 C CA . TYR B 1 352 ? 19.438 -35.031 3.646 1 98.75 352 TYR B CA 1
ATOM 6414 C C . TYR B 1 352 ? 18.719 -35.562 2.41 1 98.75 352 TYR B C 1
ATOM 6416 O O . TYR B 1 352 ? 19.297 -35.656 1.328 1 98.75 352 TYR B O 1
ATOM 6424 N N . LYS B 1 353 ? 17.5 -35.906 2.549 1 98.62 353 LYS B N 1
ATOM 6425 C CA . LYS B 1 353 ? 16.672 -36.438 1.467 1 98.62 353 LYS B CA 1
ATOM 6426 C C . LYS B 1 353 ? 16.25 -35.312 0.503 1 98.62 353 LYS B C 1
ATOM 6428 O O . LYS B 1 353 ? 15.797 -34.25 0.931 1 98.62 353 LYS B O 1
ATOM 6433 N N . VAL B 1 354 ? 16.453 -35.531 -0.752 1 98.62 354 VAL B N 1
ATOM 6434 C CA . VAL B 1 354 ? 15.938 -34.719 -1.837 1 98.62 354 VAL B CA 1
ATOM 6435 C C . VAL B 1 354 ? 14.875 -35.5 -2.613 1 98.62 354 VAL B C 1
ATOM 6437 O O . VAL B 1 354 ? 15.141 -36.594 -3.123 1 98.62 354 VAL B O 1
ATOM 6440 N N . LEU B 1 355 ? 13.656 -34.938 -2.668 1 98.25 355 LEU B N 1
ATOM 6441 C CA . LEU B 1 355 ? 12.562 -35.594 -3.381 1 98.25 355 LEU B CA 1
ATOM 6442 C C . LEU B 1 355 ? 12.938 -35.844 -4.836 1 98.25 355 LEU B C 1
ATOM 6444 O O . LEU B 1 355 ? 13.898 -35.25 -5.348 1 98.25 355 LEU B O 1
ATOM 6448 N N . ASN B 1 356 ? 12.172 -36.75 -5.449 1 97.81 356 ASN B N 1
ATOM 6449 C CA . ASN B 1 356 ? 12.328 -37 -6.879 1 97.81 356 ASN B CA 1
ATOM 6450 C C . ASN B 1 356 ? 12.438 -35.688 -7.656 1 97.81 356 ASN B C 1
ATOM 6452 O O . ASN B 1 356 ? 11.688 -34.75 -7.398 1 97.81 356 ASN B O 1
ATOM 6456 N N . GLN B 1 357 ? 13.312 -35.594 -8.602 1 95.81 357 GLN B N 1
ATOM 6457 C CA . GLN B 1 357 ? 13.672 -34.375 -9.305 1 95.81 357 GLN B CA 1
ATOM 6458 C C . GLN B 1 357 ? 12.508 -33.875 -10.148 1 95.81 357 GLN B C 1
ATOM 6460 O O . GLN B 1 357 ? 12.492 -32.688 -10.562 1 95.81 357 GLN B O 1
ATOM 6465 N N . LYS B 1 358 ? 11.516 -34.688 -10.391 1 97.19 358 LYS B N 1
ATOM 6466 C CA . LYS B 1 358 ? 10.375 -34.312 -11.219 1 97.19 358 LYS B CA 1
ATOM 6467 C C . LYS B 1 358 ? 9.305 -33.594 -10.391 1 97.19 358 LYS B C 1
ATOM 6469 O O . LYS B 1 358 ? 8.312 -33.094 -10.938 1 97.19 358 LYS B O 1
ATOM 6474 N N . LEU B 1 359 ? 9.586 -33.531 -9.117 1 97.25 359 LEU B N 1
ATOM 6475 C CA . LEU B 1 359 ? 8.555 -32.969 -8.25 1 97.25 359 LEU B CA 1
ATOM 6476 C C . LEU B 1 359 ? 9.102 -31.844 -7.395 1 97.25 359 LEU B C 1
ATOM 6478 O O . LEU B 1 359 ? 10.289 -31.859 -7.039 1 97.25 359 LEU B O 1
ATOM 6482 N N . GLY B 1 360 ? 8.281 -30.891 -7.129 1 96.06 360 GLY B N 1
ATOM 6483 C CA . GLY B 1 360 ? 8.547 -29.828 -6.168 1 96.06 360 GLY B CA 1
ATOM 6484 C C . GLY B 1 360 ? 7.309 -29.391 -5.41 1 96.06 360 GLY B C 1
ATOM 6485 O O . GLY B 1 360 ? 6.188 -29.734 -5.785 1 96.06 360 GLY B O 1
ATOM 6486 N N . ILE B 1 361 ? 7.5 -28.734 -4.285 1 97.88 361 ILE B N 1
ATOM 6487 C CA . ILE B 1 361 ? 6.426 -28.188 -3.459 1 97.88 361 ILE B CA 1
ATOM 6488 C C . ILE B 1 361 ? 6.477 -26.672 -3.477 1 97.88 361 ILE B C 1
ATOM 6490 O O . ILE B 1 361 ? 7.547 -26.078 -3.326 1 97.88 361 ILE B O 1
ATOM 6494 N N . VAL B 1 362 ? 5.367 -26.016 -3.74 1 97.44 362 VAL B N 1
ATOM 6495 C CA . VAL B 1 362 ? 5.242 -24.578 -3.59 1 97.44 362 VAL B CA 1
ATOM 6496 C C . VAL B 1 362 ? 4.203 -24.25 -2.518 1 97.44 362 VAL B C 1
ATOM 6498 O O . VAL B 1 362 ? 3.076 -24.75 -2.57 1 97.44 362 VAL B O 1
ATOM 6501 N N . TYR B 1 363 ? 4.555 -23.516 -1.591 1 96.88 363 TYR B N 1
ATOM 6502 C CA . TYR B 1 363 ? 3.635 -23.062 -0.55 1 96.88 363 TYR B CA 1
ATOM 6503 C C . TYR B 1 363 ? 3.574 -21.547 -0.494 1 96.88 363 TYR B C 1
ATOM 6505 O O . TYR B 1 363 ? 4.609 -20.875 -0.432 1 96.88 363 TYR B O 1
ATOM 6513 N N . GLY B 1 364 ? 2.365 -20.984 -0.594 1 94.38 364 GLY B N 1
ATOM 6514 C CA . GLY B 1 364 ? 2.283 -19.547 -0.746 1 94.38 364 GLY B CA 1
ATOM 6515 C C . GLY B 1 364 ? 1.266 -18.906 0.177 1 94.38 364 GLY B C 1
ATOM 6516 O O . GLY B 1 364 ? 1.04 -17.688 0.117 1 94.38 364 GLY B O 1
ATOM 6517 N N . ASP B 1 365 ? 0.627 -19.672 1.095 1 89.62 365 ASP B N 1
ATOM 6518 C CA . ASP B 1 365 ? -0.426 -19.109 1.933 1 89.62 365 ASP B CA 1
ATOM 6519 C C . ASP B 1 365 ? 0.162 -18.391 3.146 1 89.62 365 ASP B C 1
ATOM 6521 O O . ASP B 1 365 ? 0.729 -19.031 4.035 1 89.62 365 ASP B O 1
ATOM 6525 N N . GLY B 1 366 ? -0.005 -17.156 3.172 1 91.56 366 GLY B N 1
ATOM 6526 C CA . GLY B 1 366 ? 0.354 -16.375 4.34 1 91.56 366 GLY B CA 1
ATOM 6527 C C . GLY B 1 366 ? 1.816 -16.5 4.719 1 91.56 366 GLY B C 1
ATOM 6528 O O . GLY B 1 366 ? 2.146 -16.641 5.898 1 91.56 366 GLY B O 1
ATOM 6529 N N . ILE B 1 367 ? 2.713 -16.438 3.826 1 95.88 367 ILE B N 1
ATOM 6530 C CA . ILE B 1 367 ? 4.133 -16.672 4.051 1 95.88 367 ILE B CA 1
ATOM 6531 C C . ILE B 1 367 ? 4.746 -15.477 4.773 1 95.88 367 ILE B C 1
ATOM 6533 O O . ILE B 1 367 ? 4.531 -14.336 4.375 1 95.88 367 ILE B O 1
ATOM 6537 N N . THR B 1 368 ? 5.453 -15.688 5.848 1 96.5 368 THR B N 1
ATOM 6538 C CA . THR B 1 368 ? 6.277 -14.734 6.586 1 96.5 368 THR B CA 1
ATOM 6539 C C . THR B 1 368 ? 7.664 -15.312 6.844 1 96.5 368 THR B C 1
ATOM 6541 O O . THR B 1 368 ? 7.922 -16.484 6.562 1 96.5 368 THR B O 1
ATOM 6544 N N . TYR B 1 369 ? 8.57 -14.477 7.324 1 97.56 369 TYR B N 1
ATOM 6545 C CA . TYR B 1 369 ? 9.906 -14.922 7.707 1 97.56 369 TYR B CA 1
ATOM 6546 C C . TYR B 1 369 ? 9.836 -16.078 8.688 1 97.56 369 TYR B C 1
ATOM 6548 O O . TYR B 1 369 ? 10.5 -17.109 8.5 1 97.56 369 TYR B O 1
ATOM 6556 N N . GLU B 1 370 ? 8.977 -15.961 9.695 1 97 370 GLU B N 1
ATOM 6557 C CA . GLU B 1 370 ? 8.859 -16.953 10.766 1 97 370 GLU B CA 1
ATOM 6558 C C . GLU B 1 370 ? 8.281 -18.266 10.25 1 97 370 GLU B C 1
ATOM 6560 O O . GLU B 1 370 ? 8.703 -19.344 10.672 1 97 370 GLU B O 1
ATOM 6565 N N . ARG B 1 371 ? 7.328 -18.172 9.344 1 96.56 371 ARG B N 1
ATOM 6566 C CA . ARG B 1 371 ? 6.715 -19.375 8.789 1 96.56 371 ARG B CA 1
ATOM 6567 C C . ARG B 1 371 ? 7.711 -20.156 7.938 1 96.56 371 ARG B C 1
ATOM 6569 O O . ARG B 1 371 ? 7.75 -21.391 7.992 1 96.56 371 ARG B O 1
ATOM 6576 N N . ILE B 1 372 ? 8.5 -19.391 7.148 1 98.12 372 ILE B N 1
ATOM 6577 C CA . ILE B 1 372 ? 9.523 -20.047 6.344 1 98.12 372 ILE B CA 1
ATOM 6578 C C . ILE B 1 372 ? 10.516 -20.766 7.254 1 98.12 372 ILE B C 1
ATOM 6580 O O . ILE B 1 372 ? 10.836 -21.938 7.039 1 98.12 372 ILE B O 1
ATOM 6584 N N . GLU B 1 373 ? 10.969 -20.031 8.266 1 98.25 373 GLU B N 1
ATOM 6585 C CA . GLU B 1 373 ? 11.945 -20.609 9.18 1 98.25 373 GLU B CA 1
ATOM 6586 C C . GLU B 1 373 ? 11.398 -21.859 9.852 1 98.25 373 GLU B C 1
ATOM 6588 O O . GLU B 1 373 ? 12.109 -22.859 9.969 1 98.25 373 GLU B O 1
ATOM 6593 N N . TYR B 1 374 ? 10.203 -21.797 10.289 1 97.44 374 TYR B N 1
ATOM 6594 C CA . TYR B 1 374 ? 9.578 -22.938 10.945 1 97.44 374 TYR B CA 1
ATOM 6595 C C . TYR B 1 374 ? 9.539 -24.141 10.016 1 97.44 374 TYR B C 1
ATOM 6597 O O . TYR B 1 374 ? 9.914 -25.25 10.414 1 97.44 374 TYR B O 1
ATOM 6605 N N . ILE B 1 375 ? 9.078 -23.938 8.805 1 97.25 375 ILE B N 1
ATOM 6606 C CA . ILE B 1 375 ? 8.914 -25.016 7.848 1 97.25 375 ILE B CA 1
ATOM 6607 C C . ILE B 1 375 ? 10.273 -25.625 7.516 1 97.25 375 ILE B C 1
ATOM 6609 O O . ILE B 1 375 ? 10.43 -26.844 7.516 1 97.25 375 ILE B O 1
ATOM 6613 N N . LEU B 1 376 ? 11.258 -24.781 7.262 1 98.19 376 LEU B N 1
ATOM 6614 C CA . LEU B 1 376 ? 12.594 -25.266 6.906 1 98.19 376 LEU B CA 1
ATOM 6615 C C . LEU B 1 376 ? 13.227 -26.016 8.07 1 98.19 376 LEU B C 1
ATOM 6617 O O . LEU B 1 376 ? 13.914 -27.016 7.867 1 98.19 376 LEU B O 1
ATOM 6621 N N . GLU B 1 377 ? 13.023 -25.5 9.289 1 98 377 GLU B N 1
ATOM 6622 C CA . GLU B 1 377 ? 13.539 -26.188 10.469 1 98 377 GLU B CA 1
ATOM 6623 C C . GLU B 1 377 ? 12.906 -27.562 10.617 1 98 377 GLU B C 1
ATOM 6625 O O . GLU B 1 377 ? 13.594 -28.547 10.938 1 98 377 GLU B O 1
ATOM 6630 N N . GLN B 1 378 ? 11.602 -27.641 10.445 1 97.12 378 GLN B N 1
ATOM 6631 C CA . GLN B 1 378 ? 10.914 -28.922 10.531 1 97.12 378 GLN B CA 1
ATOM 6632 C C . GLN B 1 378 ? 11.43 -29.906 9.477 1 97.12 378 GLN B C 1
ATOM 6634 O O . GLN B 1 378 ? 11.625 -31.094 9.758 1 97.12 378 GLN B O 1
ATOM 6639 N N . LEU B 1 379 ? 11.617 -29.438 8.273 1 97.94 379 LEU B N 1
ATOM 6640 C CA . LEU B 1 379 ? 12.164 -30.281 7.211 1 97.94 379 LEU B CA 1
ATOM 6641 C C . LEU B 1 379 ? 13.547 -30.797 7.59 1 97.94 379 LEU B C 1
ATOM 6643 O O . LEU B 1 379 ? 13.828 -31.984 7.461 1 97.94 379 LEU B O 1
ATOM 6647 N N . LYS B 1 380 ? 14.391 -29.891 8.055 1 98.19 380 LYS B N 1
ATOM 6648 C CA . LYS B 1 380 ? 15.742 -30.25 8.461 1 98.19 380 LYS B CA 1
ATOM 6649 C C . LYS B 1 380 ? 15.719 -31.328 9.547 1 98.19 380 LYS B C 1
ATOM 6651 O O . LYS B 1 380 ? 16.422 -32.344 9.438 1 98.19 380 LYS B O 1
ATOM 6656 N N . GLN B 1 381 ? 14.898 -31.141 10.531 1 97.25 381 GLN B N 1
ATOM 6657 C CA . GLN B 1 381 ? 14.805 -32.094 11.641 1 97.25 381 GLN B CA 1
ATOM 6658 C C . GLN B 1 381 ? 14.32 -33.438 11.164 1 97.25 381 GLN B C 1
ATOM 6660 O O . GLN B 1 381 ? 14.703 -34.469 11.727 1 97.25 381 GLN B O 1
ATOM 6665 N N . ARG B 1 382 ? 13.562 -33.469 10.148 1 97.19 382 ARG B N 1
ATOM 6666 C CA . ARG B 1 382 ? 12.992 -34.688 9.617 1 97.19 382 ARG B CA 1
ATOM 6667 C C . ARG B 1 382 ? 13.906 -35.312 8.555 1 97.19 382 ARG B C 1
ATOM 6669 O O . ARG B 1 382 ? 13.562 -36.312 7.957 1 97.19 382 ARG B O 1
ATOM 6676 N N . GLY B 1 383 ? 15.016 -34.656 8.297 1 97.44 383 GLY B N 1
ATOM 6677 C CA . GLY B 1 383 ? 16.031 -35.188 7.41 1 97.44 383 GLY B CA 1
ATOM 6678 C C . GLY B 1 383 ? 15.797 -34.844 5.953 1 97.44 383 GLY B C 1
ATOM 6679 O O . GLY B 1 383 ? 16.297 -35.531 5.055 1 97.44 383 GLY B O 1
ATOM 6680 N N . PHE B 1 384 ? 15.023 -33.812 5.688 1 98.38 384 PHE B N 1
ATOM 6681 C CA . PHE B 1 384 ? 14.766 -33.406 4.316 1 98.38 384 PHE B CA 1
ATOM 6682 C C . PHE B 1 384 ? 15.531 -32.125 3.977 1 98.38 384 PHE B C 1
ATOM 6684 O O . PHE B 1 384 ? 15.68 -31.25 4.82 1 98.38 384 PHE B O 1
ATOM 6691 N N . CYS B 1 385 ? 16.047 -32.094 2.77 1 98.62 385 CYS B N 1
ATOM 6692 C CA . CYS B 1 385 ? 16.797 -30.953 2.252 1 98.62 385 CYS B CA 1
ATOM 6693 C C . CYS B 1 385 ? 15.875 -29.75 2.068 1 98.62 385 CYS B C 1
ATOM 6695 O O . CYS B 1 385 ? 14.719 -29.891 1.686 1 98.62 385 CYS B O 1
ATOM 6697 N N . SER B 1 386 ? 16.391 -28.5 2.258 1 98.69 386 SER B N 1
ATOM 6698 C CA . SER B 1 386 ? 15.617 -27.281 2.123 1 98.69 386 SER B CA 1
ATOM 6699 C C . SER B 1 386 ? 15.227 -27.031 0.67 1 98.69 386 SER B C 1
ATOM 6701 O O . SER B 1 386 ? 14.32 -26.234 0.394 1 98.69 386 SER B O 1
ATOM 6703 N N . SER B 1 387 ? 15.867 -27.688 -0.26 1 98.44 387 SER B N 1
ATOM 6704 C CA . SER B 1 387 ? 15.617 -27.469 -1.682 1 98.44 387 SER B CA 1
ATOM 6705 C C . SER B 1 387 ? 14.289 -28.094 -2.107 1 98.44 387 SER B C 1
ATOM 6707 O O . SER B 1 387 ? 13.828 -27.875 -3.23 1 98.44 387 SER B O 1
ATOM 6709 N N . ASN B 1 388 ? 13.602 -28.797 -1.223 1 98.25 388 ASN B N 1
ATOM 6710 C CA . ASN B 1 388 ? 12.391 -29.547 -1.569 1 98.25 388 ASN B CA 1
ATOM 6711 C C . ASN B 1 388 ? 11.18 -28.625 -1.645 1 98.25 388 ASN B C 1
ATOM 6713 O O . ASN B 1 388 ? 10.109 -29.031 -2.109 1 98.25 388 ASN B O 1
ATOM 6717 N N . ILE B 1 389 ? 11.375 -27.328 -1.247 1 98.12 389 ILE B N 1
ATOM 6718 C CA . ILE B 1 389 ? 10.211 -26.469 -1.151 1 98.12 389 ILE B CA 1
ATOM 6719 C C . ILE B 1 389 ? 10.555 -25.062 -1.651 1 98.12 389 ILE B C 1
ATOM 6721 O O . ILE B 1 389 ? 11.68 -24.578 -1.447 1 98.12 389 ILE B O 1
ATOM 6725 N N . VAL B 1 390 ? 9.641 -24.484 -2.369 1 98.12 390 VAL B N 1
ATOM 6726 C CA . VAL B 1 390 ? 9.648 -23.078 -2.791 1 98.12 390 VAL B CA 1
ATOM 6727 C C . VAL B 1 390 ? 8.531 -22.328 -2.092 1 98.12 390 VAL B C 1
ATOM 6729 O O . VAL B 1 390 ? 7.469 -22.891 -1.811 1 98.12 390 VAL B O 1
ATOM 6732 N N . PHE B 1 391 ? 8.75 -21.016 -1.812 1 98.38 391 PHE B N 1
ATOM 6733 C CA . PHE B 1 391 ? 7.77 -20.219 -1.09 1 98.38 391 PHE B CA 1
ATOM 6734 C C . PHE B 1 391 ? 7.238 -19.094 -1.971 1 98.38 391 PHE B C 1
ATOM 6736 O O . PHE B 1 391 ? 8.008 -18.391 -2.635 1 98.38 391 PHE B O 1
ATOM 6743 N N . GLY B 1 392 ? 5.934 -18.984 -2.076 1 97.81 392 GLY B N 1
ATOM 6744 C CA . GLY B 1 392 ? 5.312 -17.797 -2.631 1 97.81 392 GLY B CA 1
ATOM 6745 C C . GLY B 1 392 ? 5.121 -16.688 -1.609 1 97.81 392 GLY B C 1
ATOM 6746 O O . GLY B 1 392 ? 4.219 -16.766 -0.771 1 97.81 392 GLY B O 1
ATOM 6747 N N . VAL B 1 393 ? 5.934 -15.672 -1.698 1 98.25 393 VAL B N 1
ATOM 6748 C CA . VAL B 1 393 ? 5.863 -14.562 -0.756 1 98.25 393 VAL B CA 1
ATOM 6749 C C . VAL B 1 393 ? 4.809 -13.555 -1.22 1 98.25 393 VAL B C 1
ATOM 6751 O O . VAL B 1 393 ? 4.988 -12.883 -2.234 1 98.25 393 VAL B O 1
ATOM 6754 N N . GLY B 1 394 ? 3.777 -13.422 -0.486 1 96.69 394 GLY B N 1
ATOM 6755 C CA . GLY B 1 394 ? 2.633 -12.633 -0.913 1 96.69 394 GLY B CA 1
ATOM 6756 C C . GLY B 1 394 ? 2.48 -11.336 -0.139 1 96.69 394 GLY B C 1
ATOM 6757 O O . GLY B 1 394 ? 3.461 -10.797 0.378 1 96.69 394 GLY B O 1
ATOM 6758 N N . SER B 1 395 ? 1.242 -10.844 -0.161 1 95.12 395 SER B N 1
ATOM 6759 C CA . SER B 1 395 ? 0.92 -9.547 0.423 1 95.12 395 SER B CA 1
ATOM 6760 C C . SER B 1 395 ? 0.926 -9.609 1.947 1 95.12 395 SER B C 1
ATOM 6762 O O . SER B 1 395 ? 1.063 -8.578 2.615 1 95.12 395 SER B O 1
ATOM 6764 N N . THR B 1 396 ? 0.811 -10.82 2.537 1 94.69 396 THR B N 1
ATOM 6765 C CA . THR B 1 396 ? 0.97 -10.961 3.98 1 94.69 396 THR B CA 1
ATOM 6766 C C . THR B 1 396 ? 2.303 -10.375 4.438 1 94.69 396 THR B C 1
ATOM 6768 O O . THR B 1 396 ? 2.389 -9.781 5.512 1 94.69 396 THR B O 1
ATOM 6771 N N . THR B 1 397 ? 3.266 -10.562 3.633 1 97.31 397 THR B N 1
ATOM 6772 C CA . THR B 1 397 ? 4.586 -10.023 3.936 1 97.31 397 THR B CA 1
ATOM 6773 C C . THR B 1 397 ? 4.738 -8.617 3.363 1 97.31 397 THR B C 1
ATOM 6775 O O . THR B 1 397 ? 5.055 -7.672 4.094 1 97.31 397 THR B O 1
ATOM 6778 N N . TYR B 1 398 ? 4.41 -8.406 2.137 1 97.94 398 TYR B N 1
ATOM 6779 C CA . TYR B 1 398 ? 4.871 -7.223 1.427 1 97.94 398 TYR B CA 1
ATOM 6780 C C . TYR B 1 398 ? 3.873 -6.078 1.565 1 97.94 398 TYR B C 1
ATOM 6782 O O . TYR B 1 398 ? 4.238 -4.906 1.44 1 97.94 398 TYR B O 1
ATOM 6790 N N . GLN B 1 399 ? 2.551 -6.355 1.783 1 97.62 399 GLN B N 1
ATOM 6791 C CA . GLN B 1 399 ? 1.572 -5.297 2.002 1 97.62 399 GLN B CA 1
ATOM 6792 C C . GLN B 1 399 ? 1.533 -4.879 3.469 1 97.62 399 GLN B C 1
ATOM 6794 O O . GLN B 1 399 ? 1.081 -3.779 3.795 1 97.62 399 GLN B O 1
ATOM 6799 N N . ASN B 1 400 ? 2.027 -5.699 4.379 1 95.75 400 ASN B N 1
ATOM 6800 C CA . ASN B 1 400 ? 1.989 -5.402 5.809 1 95.75 400 ASN B CA 1
ATOM 6801 C C . ASN B 1 400 ? 3.236 -4.648 6.254 1 95.75 400 ASN B C 1
ATOM 6803 O O . ASN B 1 400 ? 3.57 -4.641 7.441 1 95.75 400 ASN B O 1
ATOM 6807 N N . LEU B 1 401 ? 3.904 -4.039 5.348 1 96.81 401 LEU B N 1
ATOM 6808 C CA . LEU B 1 401 ? 5 -3.119 5.621 1 96.81 401 LEU B CA 1
ATOM 6809 C C . LEU B 1 401 ? 4.496 -1.684 5.711 1 96.81 401 LEU B C 1
ATOM 6811 O O . LEU B 1 401 ? 3.439 -1.357 5.164 1 96.81 401 LEU B O 1
ATOM 6815 N N . ASN B 1 402 ? 5.184 -0.897 6.453 1 96.25 402 ASN B N 1
ATOM 6816 C CA . ASN B 1 402 ? 4.906 0.535 6.504 1 96.25 402 ASN B CA 1
ATOM 6817 C C . ASN B 1 402 ? 6.188 1.346 6.691 1 96.25 402 ASN B C 1
ATOM 6819 O O . ASN B 1 402 ? 7.273 0.779 6.816 1 96.25 402 ASN B O 1
ATOM 6823 N N . ARG B 1 403 ? 6.082 2.6 6.621 1 95.06 403 ARG B N 1
ATOM 6824 C CA . ARG B 1 403 ? 7.23 3.496 6.688 1 95.06 403 ARG B CA 1
ATOM 6825 C C . ARG B 1 403 ? 7.992 3.314 7.996 1 95.06 403 ARG B C 1
ATOM 6827 O O . ARG B 1 403 ? 9.219 3.443 8.031 1 95.06 403 ARG B O 1
ATOM 6834 N N . ASP B 1 404 ? 7.324 2.918 9.055 1 93.56 404 ASP B N 1
ATOM 6835 C CA . ASP B 1 404 ? 7.918 2.809 10.383 1 93.56 404 ASP B CA 1
ATOM 6836 C C . ASP B 1 404 ? 8.609 1.461 10.562 1 93.56 404 ASP B C 1
ATOM 6838 O O . ASP B 1 404 ? 9.305 1.243 11.555 1 93.56 404 ASP B O 1
ATOM 6842 N N . THR B 1 405 ? 8.422 0.563 9.586 1 96.5 405 THR B N 1
ATOM 6843 C CA . THR B 1 405 ? 9.133 -0.71 9.648 1 96.5 405 THR B CA 1
ATOM 6844 C C . THR B 1 405 ? 10.633 -0.486 9.789 1 96.5 405 THR B C 1
ATOM 6846 O O . THR B 1 405 ? 11.289 -1.128 10.617 1 96.5 405 THR B O 1
ATOM 6849 N N . LEU B 1 406 ? 11.188 0.463 8.984 1 96.88 406 LEU B N 1
ATOM 6850 C CA . LEU B 1 406 ? 12.602 0.81 9.094 1 96.88 406 LEU B CA 1
ATOM 6851 C C . LEU B 1 406 ? 12.773 2.217 9.656 1 96.88 406 LEU B C 1
ATOM 6853 O O . LEU B 1 406 ? 13.898 2.674 9.867 1 96.88 406 LEU B O 1
ATOM 6857 N N . GLY B 1 407 ? 11.688 2.908 9.867 1 95.25 407 GLY B N 1
ATOM 6858 C CA . GLY B 1 407 ? 11.711 4.219 10.5 1 95.25 407 GLY B CA 1
ATOM 6859 C C . GLY B 1 407 ? 12.266 5.305 9.594 1 95.25 407 GLY B C 1
ATOM 6860 O O . GLY B 1 407 ? 13.148 6.066 10 1 95.25 407 GLY B O 1
ATOM 6861 N N . PHE B 1 408 ? 11.805 5.387 8.367 1 96.75 408 PHE B N 1
ATOM 6862 C CA . PHE B 1 408 ? 12.25 6.43 7.449 1 96.75 408 PHE B CA 1
ATOM 6863 C C . PHE B 1 408 ? 11.672 7.785 7.852 1 96.75 408 PHE B C 1
ATOM 6865 O O . PHE B 1 408 ? 10.484 7.891 8.148 1 96.75 408 PHE B O 1
ATOM 6872 N N . VAL B 1 409 ? 12.516 8.805 7.887 1 95.38 409 VAL B N 1
ATOM 6873 C CA . VAL B 1 409 ? 12.109 10.164 8.219 1 95.38 409 VAL B CA 1
ATOM 6874 C C . VAL B 1 409 ? 12.875 11.156 7.352 1 95.38 409 VAL B C 1
ATOM 6876 O O . VAL B 1 409 ? 13.953 10.844 6.836 1 95.38 409 VAL B O 1
ATOM 6879 N N . TYR B 1 410 ? 12.336 12.211 7.105 1 96.81 410 TYR B N 1
ATOM 6880 C CA . TYR B 1 410 ? 12.891 13.391 6.449 1 96.81 410 TYR B CA 1
ATOM 6881 C C . TYR B 1 410 ? 12.852 14.602 7.379 1 96.81 410 TYR B C 1
ATOM 6883 O O . TYR B 1 410 ? 11.773 15.07 7.75 1 96.81 410 TYR B O 1
ATOM 6891 N N . LYS B 1 411 ? 14.07 15.125 7.801 1 95.56 411 LYS B N 1
ATOM 6892 C CA . LYS B 1 411 ? 14.117 16.141 8.844 1 95.56 411 LYS B CA 1
ATOM 6893 C C . LYS B 1 411 ? 15.008 17.312 8.422 1 95.56 411 LYS B C 1
ATOM 6895 O O . LYS B 1 411 ? 16.047 17.109 7.777 1 95.56 411 LYS B O 1
ATOM 6900 N N . LEU B 1 412 ? 14.562 18.469 8.789 1 96.88 412 LEU B N 1
ATOM 6901 C CA . LEU B 1 412 ? 15.469 19.594 8.758 1 96.88 412 LEU B CA 1
ATOM 6902 C C . LEU B 1 412 ? 16.562 19.453 9.812 1 96.88 412 LEU B C 1
ATOM 6904 O O . LEU B 1 412 ? 16.266 19.281 11 1 96.88 412 LEU B O 1
ATOM 6908 N N . THR B 1 413 ? 17.812 19.531 9.406 1 97.19 413 THR B N 1
ATOM 6909 C CA . THR B 1 413 ? 18.891 19.312 10.359 1 97.19 413 THR B CA 1
ATOM 6910 C C . THR B 1 413 ? 19.719 20.578 10.516 1 97.19 413 THR B C 1
ATOM 6912 O O . THR B 1 413 ? 20.531 20.688 11.445 1 97.19 413 THR B O 1
ATOM 6915 N N . ALA B 1 414 ? 19.594 21.5 9.641 1 97.94 414 ALA B N 1
ATOM 6916 C CA . ALA B 1 414 ? 20.297 22.766 9.758 1 97.94 414 ALA B CA 1
ATOM 6917 C C . ALA B 1 414 ? 19.547 23.875 9 1 97.94 414 ALA B C 1
ATOM 6919 O O . ALA B 1 414 ? 18.766 23.578 8.086 1 97.94 414 ALA B O 1
ATOM 6920 N N . ILE B 1 415 ? 19.781 25.109 9.391 1 98.12 415 ILE B N 1
ATOM 6921 C CA . ILE B 1 415 ? 19.203 26.297 8.766 1 98.12 415 ILE B CA 1
ATOM 6922 C C . ILE B 1 415 ? 20.25 27.391 8.648 1 98.12 415 ILE B C 1
ATOM 6924 O O . ILE B 1 415 ? 21.062 27.578 9.555 1 98.12 415 ILE B O 1
ATOM 6928 N N . LYS B 1 416 ? 20.25 28.016 7.512 1 98.06 416 LYS B N 1
ATOM 6929 C CA . LYS B 1 416 ? 21.125 29.172 7.332 1 98.06 416 LYS B CA 1
ATOM 6930 C C . LYS B 1 416 ? 20.344 30.484 7.504 1 98.06 416 LYS B C 1
ATOM 6932 O O . LYS B 1 416 ? 19.359 30.719 6.801 1 98.06 416 LYS B O 1
ATOM 6937 N N . LYS B 1 417 ? 20.672 31.281 8.414 1 96.38 417 LYS B N 1
ATOM 6938 C CA . LYS B 1 417 ? 20.125 32.625 8.648 1 96.38 417 LYS B CA 1
ATOM 6939 C C . LYS B 1 417 ? 21.172 33.688 8.344 1 96.38 417 LYS B C 1
ATOM 6941 O O . LYS B 1 417 ? 22.219 33.75 9 1 96.38 417 LYS B O 1
ATOM 6946 N N . GLY B 1 418 ? 20.797 34.531 7.438 1 94.94 418 GLY B N 1
ATOM 6947 C CA . GLY B 1 418 ? 21.859 35.375 6.922 1 94.94 418 GLY B CA 1
ATOM 6948 C C . GLY B 1 418 ? 23 34.594 6.312 1 94.94 418 GLY B C 1
ATOM 6949 O O . GLY B 1 418 ? 22.797 33.844 5.359 1 94.94 418 GLY B O 1
ATOM 6950 N N . ASN B 1 419 ? 24.172 34.688 6.918 1 95.56 419 ASN B N 1
ATOM 6951 C CA . ASN B 1 419 ? 25.344 33.969 6.387 1 95.56 419 ASN B CA 1
ATOM 6952 C C . ASN B 1 419 ? 25.812 32.875 7.34 1 95.56 419 ASN B C 1
ATOM 6954 O O . ASN B 1 419 ? 26.875 32.312 7.137 1 95.56 419 ASN B O 1
ATOM 6958 N N . THR B 1 420 ? 25 32.562 8.266 1 97 420 THR B N 1
ATOM 6959 C CA . THR B 1 420 ? 25.453 31.641 9.297 1 97 420 THR B CA 1
ATOM 6960 C C . THR B 1 420 ? 24.547 30.422 9.359 1 97 420 THR B C 1
ATOM 6962 O O . THR B 1 420 ? 23.312 30.547 9.43 1 97 420 THR B O 1
ATOM 6965 N N . TRP B 1 421 ? 25.188 29.25 9.359 1 97.31 421 TRP B N 1
ATOM 6966 C CA . TRP B 1 421 ? 24.469 28 9.539 1 97.31 421 TRP B CA 1
ATOM 6967 C C . TRP B 1 421 ? 24.25 27.703 11.016 1 97.31 421 TRP B C 1
ATOM 6969 O O . TRP B 1 421 ? 25.125 27.938 11.844 1 97.31 421 TRP B O 1
ATOM 6979 N N . HIS B 1 422 ? 23.109 27.25 11.352 1 96.75 422 HIS B N 1
ATOM 6980 C CA . HIS B 1 422 ? 22.734 26.781 12.68 1 96.75 422 HIS B CA 1
ATOM 6981 C C . HIS B 1 422 ? 22.203 25.359 12.641 1 96.75 422 HIS B C 1
ATOM 6983 O O . HIS B 1 422 ? 21.391 25.031 11.773 1 96.75 422 HIS B O 1
ATOM 6989 N N . ASP B 1 423 ? 22.672 24.547 13.586 1 95.38 423 ASP B N 1
ATOM 6990 C CA . ASP B 1 423 ? 22.125 23.203 13.688 1 95.38 423 ASP B CA 1
ATOM 6991 C C . ASP B 1 423 ? 20.688 23.234 14.219 1 95.38 423 ASP B C 1
ATOM 6993 O O . ASP B 1 423 ? 20.344 24.094 15.031 1 95.38 423 ASP B O 1
ATOM 6997 N N . VAL B 1 424 ? 19.875 22.391 13.688 1 94 424 VAL B N 1
ATOM 6998 C CA . VAL B 1 424 ? 18.484 22.25 14.109 1 94 424 VAL B CA 1
ATOM 6999 C C . VAL B 1 424 ? 18.25 20.828 14.625 1 94 424 VAL B C 1
ATOM 7001 O O . VAL B 1 424 ? 18.609 19.844 13.961 1 94 424 VAL B O 1
ATOM 7004 N N . THR B 1 425 ? 17.703 20.688 15.82 1 90.56 425 THR B N 1
ATOM 7005 C CA . THR B 1 425 ? 17.391 19.391 16.391 1 90.56 425 THR B CA 1
ATOM 7006 C C . THR B 1 425 ? 16.016 19.406 17.078 1 90.56 425 THR B C 1
ATOM 7008 O O . THR B 1 425 ? 15.609 20.438 17.609 1 90.56 425 THR B O 1
ATOM 7011 N N . LYS B 1 426 ? 15.328 18.297 16.906 1 87.44 426 LYS B N 1
ATOM 7012 C CA . LYS B 1 426 ? 14.156 18 17.719 1 87.44 426 LYS B CA 1
ATOM 7013 C C . LYS B 1 426 ? 14.516 17.109 18.906 1 87.44 426 LYS B C 1
ATOM 7015 O O . LYS B 1 426 ? 15.219 16.125 18.75 1 87.44 426 LYS B O 1
ATOM 7020 N N . SER B 1 427 ? 14.094 17.531 20.094 1 87.5 427 SER B N 1
ATOM 7021 C CA . SER B 1 427 ? 14.359 16.766 21.312 1 87.5 427 SER B CA 1
ATOM 7022 C C . SER B 1 427 ? 13.148 16.766 22.234 1 87.5 427 SER B C 1
ATOM 7024 O O . SER B 1 427 ? 13.172 17.359 23.312 1 87.5 427 SER B O 1
ATOM 7026 N N . PRO B 1 428 ? 12.164 15.977 21.828 1 84.5 428 PRO B N 1
ATOM 7027 C CA . PRO B 1 428 ? 10.953 15.969 22.656 1 84.5 428 PRO B CA 1
ATOM 7028 C C . PRO B 1 428 ? 11.156 15.289 24 1 84.5 428 PRO B C 1
ATOM 7030 O O . PRO B 1 428 ? 11.609 14.148 24.062 1 84.5 428 PRO B O 1
ATOM 7033 N N . ILE B 1 429 ? 10.719 15.891 25.016 1 82.94 429 ILE B N 1
ATOM 7034 C CA . ILE B 1 429 ? 10.891 15.359 26.359 1 82.94 429 ILE B CA 1
ATOM 7035 C C . ILE B 1 429 ? 9.969 14.164 26.578 1 82.94 429 ILE B C 1
ATOM 7037 O O . ILE B 1 429 ? 10.266 13.273 27.359 1 82.94 429 ILE B O 1
ATOM 7041 N N . THR B 1 430 ? 8.906 14.078 25.859 1 81.56 430 THR B N 1
ATOM 7042 C CA . THR B 1 430 ? 7.875 13.07 26.062 1 81.56 430 THR B CA 1
ATOM 7043 C C . THR B 1 430 ? 8.195 11.789 25.297 1 81.56 430 THR B C 1
ATOM 7045 O O . THR B 1 430 ? 7.582 10.75 25.531 1 81.56 430 THR B O 1
ATOM 7048 N N . ASP B 1 431 ? 9.156 11.906 24.328 1 80.06 431 ASP B N 1
ATOM 7049 C CA . ASP B 1 431 ? 9.562 10.742 23.547 1 80.06 431 ASP B CA 1
ATOM 7050 C C . ASP B 1 431 ? 11 10.875 23.062 1 80.06 431 ASP B C 1
ATOM 7052 O O . ASP B 1 431 ? 11.25 11.203 21.891 1 80.06 431 ASP B O 1
ATOM 7056 N N . PRO B 1 432 ? 11.914 10.469 23.859 1 77.06 432 PRO B N 1
ATOM 7057 C CA . PRO B 1 432 ? 13.328 10.625 23.531 1 77.06 432 PRO B CA 1
ATOM 7058 C C . PRO B 1 432 ? 13.734 9.805 22.297 1 77.06 432 PRO B C 1
ATOM 7060 O O . PRO B 1 432 ? 14.727 10.133 21.641 1 77.06 432 PRO B O 1
ATOM 7063 N N . THR B 1 433 ? 13 8.742 21.984 1 74.69 433 THR B N 1
ATOM 7064 C CA . THR B 1 433 ? 13.336 7.898 20.859 1 74.69 433 THR B CA 1
ATOM 7065 C C . THR B 1 433 ? 13.172 8.664 19.547 1 74.69 433 THR B C 1
ATOM 7067 O O . THR B 1 433 ? 13.766 8.297 18.531 1 74.69 433 THR B O 1
ATOM 7070 N N . LYS B 1 434 ? 12.516 9.852 19.641 1 77.25 434 LYS B N 1
ATOM 7071 C CA . LYS B 1 434 ? 12.227 10.641 18.438 1 77.25 434 LYS B CA 1
ATOM 7072 C C . LYS B 1 434 ? 13.188 11.812 18.312 1 77.25 434 LYS B C 1
ATOM 7074 O O . LYS B 1 434 ? 12.992 12.688 17.469 1 77.25 434 LYS B O 1
ATOM 7079 N N . GLN B 1 435 ? 14.219 11.742 19.016 1 80.56 435 GLN B N 1
ATOM 7080 C CA . GLN B 1 435 ? 15.25 12.766 18.859 1 80.56 435 GLN B CA 1
ATOM 7081 C C . GLN B 1 435 ? 15.859 12.719 17.453 1 80.56 435 GLN B C 1
ATOM 7083 O O . GLN B 1 435 ? 16.094 11.633 16.906 1 80.56 435 GLN B O 1
ATOM 7088 N N . SER B 1 436 ? 16.109 13.93 16.938 1 85.44 436 SER B N 1
ATOM 7089 C CA . SER B 1 436 ? 16.641 13.992 15.586 1 85.44 436 SER B CA 1
ATOM 7090 C C . SER B 1 436 ? 18.125 14.32 15.586 1 85.44 436 SER B C 1
ATOM 7092 O O . SER B 1 436 ? 18.656 14.812 16.578 1 85.44 436 SER B O 1
ATOM 7094 N N . ILE B 1 437 ? 18.766 13.984 14.469 1 84.81 437 ILE B N 1
ATOM 7095 C CA . ILE B 1 437 ? 20.156 14.367 14.273 1 84.81 437 ILE B CA 1
ATOM 7096 C C . ILE B 1 437 ? 20.234 15.797 13.75 1 84.81 437 ILE B C 1
ATOM 7098 O O . ILE B 1 437 ? 19.391 16.234 12.977 1 84.81 437 ILE B O 1
ATOM 7102 N N . GLY B 1 438 ? 21.266 16.484 14.234 1 90.44 438 GLY B N 1
ATOM 7103 C CA . GLY B 1 438 ? 21.453 17.859 13.797 1 90.44 438 GLY B CA 1
ATOM 7104 C C . GLY B 1 438 ? 22.781 18.062 13.078 1 90.44 438 GLY B C 1
ATOM 7105 O O . GLY B 1 438 ? 23.719 17.281 13.242 1 90.44 438 GLY B O 1
ATOM 7106 N N . GLY B 1 439 ? 22.734 19.109 12.227 1 93.56 439 GLY B N 1
ATOM 7107 C CA . GLY B 1 439 ? 23.969 19.484 11.547 1 93.56 439 GLY B CA 1
ATOM 7108 C C . GLY B 1 439 ? 23.938 19.219 10.055 1 93.56 439 GLY B C 1
ATOM 7109 O O . GLY B 1 439 ? 22.891 18.844 9.508 1 93.56 439 GLY B O 1
ATOM 7110 N N . ARG B 1 440 ? 25 19.547 9.422 1 96.56 440 ARG B N 1
ATOM 7111 C CA . ARG B 1 440 ? 25.25 19.25 8.016 1 96.56 440 ARG B CA 1
ATOM 7112 C C . ARG B 1 440 ? 26.281 18.125 7.855 1 96.56 440 ARG B C 1
ATOM 7114 O O . ARG B 1 440 ? 27.25 18.062 8.609 1 96.56 440 ARG B O 1
ATOM 7121 N N . PHE B 1 441 ? 26.016 17.266 6.961 1 94.81 441 PHE B N 1
ATOM 7122 C CA . PHE B 1 441 ? 26.797 16.031 6.891 1 94.81 441 PHE B CA 1
ATOM 7123 C C . PHE B 1 441 ? 27.781 16.094 5.73 1 94.81 441 PHE B C 1
ATOM 7125 O O . PHE B 1 441 ? 27.422 16.453 4.609 1 94.81 441 PHE B O 1
ATOM 7132 N N . ASP B 1 442 ? 29.031 15.914 6.094 1 88.19 442 ASP B N 1
ATOM 7133 C CA . ASP B 1 442 ? 30.109 15.805 5.109 1 88.19 442 ASP B CA 1
ATOM 7134 C C . ASP B 1 442 ? 30.703 14.398 5.113 1 88.19 442 ASP B C 1
ATOM 7136 O O . ASP B 1 442 ? 31.625 14.117 5.883 1 88.19 442 ASP B O 1
ATOM 7140 N N . ASN B 1 443 ? 30.078 13.516 4.586 1 89 443 ASN B N 1
ATOM 7141 C CA . ASN B 1 443 ? 30.438 12.109 4.434 1 89 443 ASN B CA 1
ATOM 7142 C C . ASN B 1 443 ? 30.859 11.789 3 1 89 443 ASN B C 1
ATOM 7144 O O . ASN B 1 443 ? 30.141 12.109 2.055 1 89 443 ASN B O 1
ATOM 7148 N N . PRO B 1 444 ? 32.125 11.297 2.781 1 92.06 444 PRO B N 1
ATOM 7149 C CA . PRO B 1 444 ? 32.594 11 1.427 1 92.06 444 PRO B CA 1
ATOM 7150 C C . PRO B 1 444 ? 31.672 10.062 0.671 1 92.06 444 PRO B C 1
ATOM 7152 O O . PRO B 1 444 ? 31.703 10.016 -0.562 1 92.06 444 PRO B O 1
ATOM 7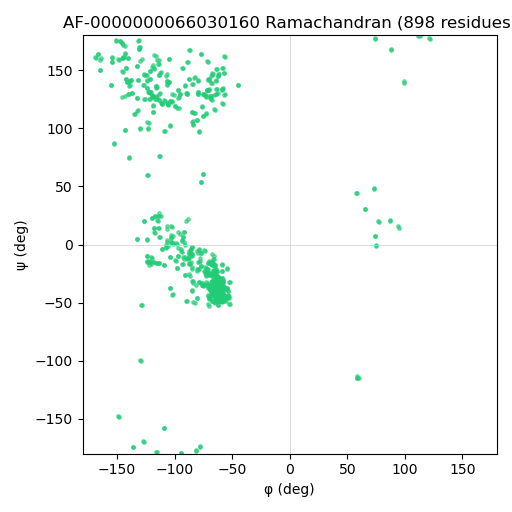155 N N . ASN B 1 445 ? 30.891 9.344 1.377 1 94.88 445 ASN B N 1
ATOM 7156 C CA . ASN B 1 445 ? 29.953 8.438 0.727 1 94.88 445 ASN B CA 1
ATOM 7157 C C . ASN B 1 445 ? 28.719 9.18 0.208 1 94.88 445 ASN B C 1
ATOM 7159 O O . ASN B 1 445 ? 27.953 8.633 -0.579 1 94.88 445 ASN B O 1
ATOM 7163 N N . LEU B 1 446 ? 28.5 10.359 0.637 1 96.94 446 LEU B N 1
ATOM 7164 C CA . LEU B 1 446 ? 27.422 11.188 0.096 1 96.94 446 LEU B CA 1
ATOM 7165 C C . LEU B 1 446 ? 27.844 11.828 -1.221 1 96.94 446 LEU B C 1
ATOM 7167 O O . LEU B 1 446 ? 28.609 12.789 -1.228 1 96.94 446 LEU B O 1
ATOM 7171 N N . ILE B 1 447 ? 27.328 11.375 -2.271 1 97.25 447 ILE B N 1
ATOM 7172 C CA . ILE B 1 447 ? 27.703 11.852 -3.594 1 97.25 447 ILE B CA 1
ATOM 7173 C C . ILE B 1 447 ? 26.609 12.75 -4.16 1 97.25 447 ILE B C 1
ATOM 7175 O O . ILE B 1 447 ? 25.422 12.469 -3.986 1 97.25 447 ILE B O 1
ATOM 7179 N N . GLN B 1 448 ? 27 13.797 -4.805 1 97.56 448 GLN B N 1
ATOM 7180 C CA . GLN B 1 448 ? 26.047 14.719 -5.391 1 97.56 448 GLN B CA 1
ATOM 7181 C C . GLN B 1 448 ? 25.375 14.109 -6.625 1 97.56 448 GLN B C 1
ATOM 7183 O O . GLN B 1 448 ? 26.062 13.664 -7.547 1 97.56 448 GLN B O 1
ATOM 7188 N N . VAL B 1 449 ? 24.094 14.117 -6.633 1 97.62 449 VAL B N 1
ATOM 7189 C CA . VAL B 1 449 ? 23.391 13.508 -7.758 1 97.62 449 VAL B CA 1
ATOM 7190 C C . VAL B 1 449 ? 22.516 14.555 -8.445 1 97.62 449 VAL B C 1
ATOM 7192 O O . VAL B 1 449 ? 21.953 14.305 -9.523 1 97.62 449 VAL B O 1
ATOM 7195 N N . TYR B 1 450 ? 22.328 15.672 -7.918 1 97.62 450 TYR B N 1
ATOM 7196 C CA . TYR B 1 450 ? 21.578 16.797 -8.477 1 97.62 450 TYR B CA 1
ATOM 7197 C C . TYR B 1 450 ? 22.219 18.125 -8.062 1 97.62 450 TYR B C 1
ATOM 7199 O O . TYR B 1 450 ? 22.703 18.266 -6.938 1 97.62 450 TYR B O 1
ATOM 7207 N N . GLY B 1 451 ? 22.141 19.141 -8.852 1 91.94 451 GLY B N 1
ATOM 7208 C CA . GLY B 1 451 ? 22.656 20.469 -8.57 1 91.94 451 GLY B CA 1
ATOM 7209 C C . GLY B 1 451 ? 23.844 20.844 -9.438 1 91.94 451 GLY B C 1
ATOM 7210 O O . GLY B 1 451 ? 24.453 19.984 -10.07 1 91.94 451 GLY B O 1
#

pLDDT: mean 95.85, std 4.11, range [74.5, 98.88]

Foldseek 3Di:
DDDDPVPDDQLLCLQVLFDLCLLCVLVVDDPLFQKFKKFKFFAFFDQPDQWFFDDQVQLLVQVCVSQVSNLVSLLVLLVDVVNLVVQLVVNCVVVVHSVSSNVSSVLSPVVNVVCVVVVGQQKWKWAQDGRGIDGGQPGGMMIMGHPPGGSSRNSVRCSCFNVSLVQRQLLRRLLRQLVLLLVLQQVQCVQAHPDSVLSLQQEAAPACVPAPDPSLSLSNLLSNNVRHQEYPNPNNDPRHDDFAEDDLVQQCVVHPVCNLVSVVVVLVVPLATEYEYEQVNPPNLCCLQPSCLVCVVSLLSGNAAYEYEHADDDLCQAAHLQPQDDLVDCVRGHSVSSQCVRQNWDADPSGATAGDRRYAYEYEHLDDSVSLSSNSVSRVNVRHRSSRYGYYHYCSHSVPDDSRSRRIGMDTQWTDRNHDIDGDWDADPVDRSPTHHHDDDDDPSTGISDD/DDDDPVPDDQLCCLQVLFDLCLLCVLVVDDPLFQKFKKFKFFAFFDQPDQWFFDDQVQLLVQVCVSQVSNLVSLLVLLVDVVNLVVQLVVNCVVVVHSVSSNVSSVLSPVVNVVCVVPVGQQKWKWAQDGRGIDGGQPGGMMIMGHPPGGSSRNSVRCSCFNVSLVQGQLLRRLLRQLVLLLVLQQVLCVQAHPDSVLSLQQEAAPACVVAPDPSLSLSNLLSNNVRHQEYPNPNNDPRHDDFAEDDLVQQCVVHPVCNLVSVVVVLVVPLATEYEYEQVNPPNLCCLQPSCLVCVVSLLSGNAAYEYEHADDDLLQAAHLQPQDDLVDCVRGHSVSSQCVRQNWDADPSGATAGDRRYAYEYEHLDDSVSLSSNSVSRVNVRHRSSRYGYYHYCSHSVPDDSRSSRIGMDTQWTDRNHDIDGDWDADPVDRSPTHHHDDDDDPSTGISDD

Solvent-accessible surface area (backbone atoms only — not comparable to full-atom values): 45373 Å² total; per-residue (Å²): 132,90,69,61,72,85,76,52,56,68,50,55,51,47,69,48,48,30,50,48,33,54,74,44,42,70,74,57,53,64,88,54,40,43,32,40,30,28,38,29,30,31,62,51,43,81,58,73,63,91,52,40,36,41,51,39,68,56,51,50,52,50,52,51,48,52,51,48,47,28,52,54,28,35,45,44,33,66,76,28,67,68,51,35,49,52,51,20,50,51,45,14,55,25,55,71,31,63,66,61,11,47,52,50,46,50,52,40,39,52,49,27,54,48,31,72,74,65,73,49,74,48,38,30,31,28,35,31,69,42,79,43,76,41,64,60,62,44,73,39,34,37,31,23,52,34,95,71,42,46,56,92,54,39,45,59,52,63,43,50,45,28,44,48,46,12,65,41,42,53,30,35,49,35,31,30,51,34,48,53,49,48,52,52,48,41,54,44,17,68,67,29,35,89,58,55,73,65,53,34,57,29,45,24,38,54,23,46,45,39,17,61,29,72,63,38,27,30,36,40,35,30,25,34,49,75,63,24,40,30,25,29,38,54,77,14,38,89,68,25,25,47,57,47,33,54,45,61,63,47,62,28,66,60,36,81,88,30,38,58,56,51,52,51,51,54,50,67,73,43,39,77,36,50,35,34,39,58,44,37,50,36,53,38,64,54,38,54,69,46,44,48,59,76,41,41,66,64,50,67,67,30,77,33,33,41,26,43,24,57,64,63,48,55,73,73,41,47,50,46,31,54,90,62,48,39,97,90,38,71,90,28,52,14,54,57,50,43,46,34,70,78,63,31,59,45,68,48,93,69,66,14,34,37,55,36,82,42,52,42,36,36,42,40,62,75,33,42,74,67,56,50,50,50,47,46,49,37,33,48,75,72,39,31,22,48,82,47,47,29,34,26,40,18,26,67,46,70,30,64,49,52,40,50,36,48,22,61,47,70,41,54,9,23,39,20,46,67,91,43,78,41,69,18,57,40,52,21,71,66,33,66,89,64,46,49,71,60,41,82,87,88,48,91,51,46,40,76,78,44,108,129,87,70,60,74,86,76,52,56,68,49,55,52,49,70,48,47,30,49,47,32,54,74,43,44,70,74,57,53,65,89,55,42,44,32,39,31,26,38,29,30,31,60,53,43,79,58,73,62,89,52,41,37,40,52,36,67,57,51,48,52,50,52,51,48,53,51,48,46,27,51,54,28,34,47,44,33,66,75,28,68,68,52,36,48,52,53,20,50,52,45,13,55,26,54,72,33,62,67,60,11,46,51,51,46,50,50,41,40,53,49,27,54,49,31,72,74,63,74,49,75,49,37,29,31,29,35,32,69,42,79,43,77,41,62,60,63,44,73,41,34,38,31,23,52,33,95,72,43,47,57,92,55,39,45,59,52,63,44,51,46,29,45,49,45,13,66,42,41,54,30,34,51,35,31,31,50,34,48,54,51,49,53,54,48,42,54,44,16,67,67,29,36,90,60,56,74,67,52,35,58,29,46,25,35,53,24,48,46,38,18,62,28,71,63,38,29,30,36,39,33,30,26,36,47,74,62,23,41,30,24,30,39,54,78,13,39,90,69,22,24,47,54,46,34,57,46,60,63,47,62,28,67,61,36,82,90,29,38,59,56,53,53,52,52,54,50,66,71,43,39,76,37,50,35,34,39,59,44,36,49,36,53,37,65,52,38,55,70,47,44,46,60,74,40,40,67,65,50,67,67,30,76,33,34,39,28,42,25,57,63,62,47,55,72,72,41,48,50,44,32,55,90,64,48,39,97,90,38,72,90,29,52,14,54,55,50,44,47,35,72,76,64,30,60,48,69,48,93,67,66,15,34,38,55,35,81,43,51,41,35,36,40,41,60,73,33,41,72,67,55,50,50,52,47,47,50,38,33,47,76,70,38,29,21,49,81,47,48,29,34,26,40,18,25,66,45,68,32,64,48,51,41,51,36,48,22,60,49,71,42,54,8,23,38,22,45,67,92,42,77,40,69,19,57,39,51,20,70,66,33,65,90,64,46,49,72,59,42,82,86,90,49,92,51,47,42,75,78,45,109

Secondary structure (DSSP, 8-state):
----GGGS-HHHHHHT-SBTTHHHHTTTS-TTEEEEEEEEEE---TT--SSEE--HHHHHHHHHHHHHHHHHHHHHHHH-HHHHHHHHHHHHHHHT-HHHHHHHHHHHHHHHHHHHHHSS-SEEEEEE--SSEE-TT---EEEEE-TT--GGGTTHHHHTHHHHHHHHHHHHHHHHHHHHHHHHHHHHHHHHSS-SGGGGGSEEE--GGGSS-HHHHHHHHHHHTTT--EESBTTS-TT-B--EE--HHHHTTTTGGGHHHHHHHHHHH-TTS-EEEE--SS-HHHIIIIIHHHTHHHHHH-SSPEEEE--SS-HHHHS--GGG--TT-GGG--HHHHHHHHH-EEE-TTS-EEE-TTEEEEE-TT--HHHHHHHHHHHHHTTB-GGGEEEEE-HHHHTS--GGGTTEEEEEEEEEETTEEEE-----TT-GGG----S----TTEEEEE-/----GGGS-HHHHHHS-SBTTHHHHTTTS-TTEEEEEEEEEE---TT--SSEE--HHHHHHHHHHHHHHHHHHHHHHHH-HHHHHHHHHHHHHHHT-HHHHHHHHHHHHHHHHHHHHHSS-SEEEEEE--SSEE-TT---EEEEE-TT--GGGTTHHHHTHHHHHHHHHHHHHHHHHHHHHHHHHHHHHHHHSS-SGGGGGSEEE--GGGSS-HHHHHHHHHHHTTT--EESBTTS-TT-B--EE--HHHHTTTTGGGHHHHHHHHHHH-TTS-EEEE--SS-HHHIIIIIHHHTHHHHHH-SSPEEEE--SS-HHHHS--GGG--TT-GGG--HHHHHHHHH-EEE-TTS-EEE-TTEEEEE-TT--HHHHHHHHHHHHHTTB-GGGEEEEE-HHHHTS--GGGTTEEEEEEEEEETTEEEE-----TT-GGG----S----TTEEEEE-

Sequence (902 aa):
MVQTPSEINTHLKHLLACDAYKLSHRLMYPNDTTNLYSCLTARGGRGGFPNFVWNHEFAKKIILEVFGNFCDSVLAVQNDPGLAQALTDKVTTVFGDPQFGLEFTQHICYLANFLKQHHQLPLTVKIHQSSEGLAFRTPLVTITGSDQMVPELVWLVNYFETVLLENIWLYQTTLTVAQSLKLLLERYANETADNTEFTHFQCHDFSMRGMSSLQSALYVANAHLQYFSGSDTILGGVAAKSILASEHSVMCADGQEGELNTFKRLLEQFPNKNLSLVIDSYDMWHVLDNILPQLKDLVLQRQEKLYLRPDSGNFETLICQGKRFNPEDKTTWGVIDYLDYHFGSTVNQKGYKVLNQKLGIVYGDGITYERIEYILEQLKQRGFCSSNIVFGVGSTTYQNLNRDTLGFVYKLTAIKKGNTWHDVTKSPITDPTKQSIGGRFDNPNLIQVYGMVQTPSEINTHLKHLLACDAYKLSHRLMYPNDTTNLYSCLTARGGRGGFPNFVWNHEFAKKIILEVFGNFCDSVLAVQNDPGLAQALTDKVTTVFGDPQFGLEFTQHICYLANFLKQHHQLPLTVKIHQSSEGLAFRTPLVTITGSDQMVPELVWLVNYFETVLLENIWLYQTTLTVAQSLKLLLERYANETADNTEFTHFQCHDFSMRGMSSLQSALYVANAHLQYFSGSDTILGGVAAKSILASEHSVMCADGQEGELNTFKRLLEQFPNKNLSLVIDSYDMWHVLDNILPQLKDLVLQRQEKLYLRPDSGNFETLICQGKRFNPEDKTTWGVIDYLDYHFGSTVNQKGYKVLNQKLGIVYGDGITYERIEYILEQLKQRGFCSSNIVFGVGSTTYQNLNRDTLGFVYKLTAIKKGNTWHDVTKSPITDPTKQSIGGRFDNPNLIQVYG